Protein 4FZW (pdb70)

B-factor: mean 49.29, std 15.17, range [20.0, 161.73]

Foldseek 3Di:
DQWDWDDDFLEIEIEGDDVVQLSACEPVNLVVLLVVLVVSLPPPRHAEYEQAYAQAHRHAYHPPVVVVVADPVNVVPDPVQVSLVSNLVRQHQYEYLYHHEQEQVSLLVRLSGPAYAYEQAYKYAYQQVVVVGFRDRCLLPSLCVQQNDPVSCCRGNVTDIDGPVVCCVRRVHVHYHHSVCSVVVSVVVRVVSVLAQRLVRRLVVVLVVCPSVDDDVVSVVSNVVSVVVVVPDPVVVQVVVCVVVPHRGDYPND/DDPQWDWDDDFQEIEIEGRPVVQLSACEPVNLVVLLVVLVVNLPPPRHAEYEQAYAQAHRHAYHDPVVVPVQDPVNVVPDPNQVSLVSNLVRLHAYEYQYHHEQEQVSLLVRLSHPAYAYEQAHKHAYQQVVVVHFRDRQLQPSLCVQQNDPVSCCRGNVVDIDGPVVCCVSRVHVHYYHSVCRRVVSVVVVVVSVLAQSLVRSLVVVLVVCPSVDDDVVSVVSNVVSVVVVVPDPSVVQVVVCVVVPHRGDYPND/DWDWDDDLLEIEIELDPQVQLSADDPVSQVVVVVSVVCVQPPLLNAEYEQAYPHQFGYAYHDPPVPDVVVVQVPGQVVVLVSQLLRLHAYEYEGLAEQHQSSQLVQLSGPAYEYEQHYKYFYQQVVVPHFRGSCLLVLQCVQQNDVVSCVCGNVRGIGTPVRSVVSRSHDYYDHSVCRVVVRVVVSSVSSQAQSNLSSLVSNLVVVPVPDDVVVSVVSVVVSVVVVCPDPQNVQVVVCVVPPDGGHDND/DKDWDDDLLEIEIELDPQVQLSEDDPVSLVVLVVSLVCCQPPQLNQEYEQAYPHQFGYQYHDPPVPDVVVVLVPGLVVVLVVQLLRLHAYEYLTLAEQHQNRQQVQLSHPAYEYEQHYKYFYQQVVVVHFRGSCLLVQQCVQQNDVVSCVCGNVGGIAGPVNSVVRRSHDYYDHSVCSVVVSVVVRSVRSQAQSNLSSLVSVLVVVVVPDDPVVSVVSVVVSCVVVCVDPQVVQVVVCVVVVHDGGHPND

Secondary structure (DSSP, 8-state):
-EEEEEEETTEEEEEEE-GGGTT-B-HHHHHHHHHHHHHHHT-TT--EEEEE--SSEEEE-B-HHHHHT--HHHHHT-SHHHHHHHHHT--S-EEEEE-SEEETHHHHHHHHSSEEEEETT-EEE--GGGGT----SSHHHHHHHHH-HHHHHHHHHH---EEHHHHHHHTS-SEEE-TTTHHHHHHHHHHHHTTS-HHHHHHHHHHHHHHTTS-HHHHHHHHHHHHHHHHTSHHHHHHHHHHHTTS-------/-BTTEEEEEETTEEEEEE--GGGTT-B-HHHHHHHHHHHHHHHH-TT--EEEEE--SSEEEE-B-HHHHHS--HHHHHT-SHHHHHHHHHT--S-EEEEE-SEEETHHHHHHHHSSEEEEETT-EEE-THHHHT---SSSTTTHHHHHHHHHHHHHHHHH---EEHHHHHHTTS-S-EE-TTTHHHHHHHHHHHHTTS-HHHHHHHHHHHHHTTTS-HHHHHHHHHHHHHHHHT-SHHHHHHHHHHTTS-------/-EEEEEETTEEEEEE--TTTTS-B-HHHHHHHHHHHHHHHH-TT--EEEEEESSS-SB--B------HHHHIIIIIHHHHHHHHH-SS-EEEEE-S-EETHHHHHHHTSSEEEEETT-EEE--GGGTT---TTTHHHHHHHHT-HHHHHHHHHH---EEHHHHHHTTSSSEEE-GGGHHHHHHHHHHHHTTS-HHHHHHHHHHHHHHTSS-HHHHHHHHHHHHHHHTTSHHHHHHHHHHH---------/-EEEEEETTEEEEEE--TTTTS-B-HHHHHHHHHHHHHHHH-TT--EEEEEESTT-SB--B------HHHHIIIIIHHHHHHHHH-SS-EEEEE-S-EETHHHHHHHTSSEEEEETT-EEE--GGGGT---TTTHHHHHHHHS-HHHHHHHHHH---EEHHHHHHHTSSSEEE-HHHHHHHHHHHHHHHTTS-HHHHHHHHHHHHHHTTS-HHHHHHHHHHHHHHHTTSHHHHHHHHHHHTTS-------

Organism: Escherichia coli (strain K12) (NCBI:txid83333)

GO terms:
  GO:0004300 enoyl-CoA hydratase activity (F, IDA)
  GO:0005515 protein binding (F, IPI)
  GO:0042802 identical protein binding (F, IDA)
  GO:0010124 phenylacetate catabolic process (P, IMP)

Sequence (1009 aa):
SELIVSRQQRVLLLTLNRPAARNALNNALLMQLVNELEAAATDTSISVCVITGNARFFAAGADLNEMAEKDLAATLNDTRPQLWARLQAFNKPLIAAVNGYALGAGCELALLCDVVVAGENARFGLPEITLGIMPGAGGTQRLIRSVGKSLASKMVLSGESITAQQAQQAGLVSDVFPSDLTLEYALQLASKMARHSPLALQAAKQALRQSQEVALQAGLAQERQLFTLLAATEDRHEGISAFLQKRTPDFKGRSMSELIVSRQQRVLLLTLNRPAARNALNNALLMQLVNELEAAATDTSISVCVITGNARFFAAGADLNEMAEKDLAATLNDTRPQLWARLQAFNKPLIAAVNGYALGAGCELALLCDVVVAGENARFGLPEITLGIMPGAGGTQRLIRSVGKSLASKMVLSGESITAQQAQQAGLVSDVFPSDLTLEYALQLASKMARHSPLALQAAKQALRQSQEVALQAGLAQERQLFTLLAATEDRHEGISAFLQKRTPDFKGRFILSHVEKGVMTLTLNRPERLNSFNDEMHAQLAECLKQVERDDTIRCLLLTGAGRGFCAGQDLNAPDLGMSVERFYNPLVRRLAKLPKPVICAVNGVAAGAGATLALGGDIVIAARSAKFVMAFSKLGLIPDCGGTWLLPRVAGRARAMGLALLGNQLSAEQAHEWGMIWQVVDDETLADTAQQLARHLATQPTFGLGLIKQAINSAETNTLDTQLDLERDYQRLAGRSADYREGVSAFLARSPQFTGKFILSHVEKGVMTLTLNRPERLNSFNDEMHAQLAECLKQVERDDTIRCLLLTGAGRGFCAGQDLNAPDLGMSVERFYNPLVRRLAKLPKPVICAVNGVAAGAGATLALGGDIVIAARSAKFVMAFSKLGLIPDCGGTWLLPRVAGRARAMGLALLGNNQLSAEQAHEWGMIWQVVDDETLADTAQQLARHLATQPTFGLGLIKQAINSAETNTLDTQLDLERDYQRLAGRSADYREGVSAFLAKRSPQFTGK

Radius of gyration: 45.65 Å; Cα contacts (8 Å, |Δi|>4): 1951; chains: 4; bounding box: 57×72×151 Å

Structure (mmCIF, N/CA/C/O backbone):
data_4FZW
#
_entry.id   4FZW
#
_cell.length_a   131.976
_cell.length_b   131.976
_cell.length_c   153.865
_cell.angle_alpha   90.000
_cell.angle_beta   90.000
_cell.angle_gamma   120.000
#
_symmetry.space_group_name_H-M   'P 3 2 1'
#
loop_
_entity.id
_entity.type
_entity.pdbx_description
1 polymer '2,3-dehydroadipyl-CoA hydratase'
2 polymer '1,2-epoxyphenylacetyl-CoA isomerase'
3 non-polymer GLYCEROL
4 water water
#
loop_
_atom_site.group_PDB
_atom_site.id
_atom_site.type_symbol
_atom_site.label_atom_id
_atom_site.label_alt_id
_atom_site.label_comp_id
_atom_site.label_asym_id
_atom_site.label_entity_id
_atom_site.label_seq_id
_atom_site.pdbx_PDB_ins_code
_atom_site.Cartn_x
_atom_site.Cartn_y
_atom_site.Cartn_z
_atom_site.occupancy
_atom_site.B_iso_or_equiv
_atom_site.auth_seq_id
_atom_site.auth_comp_id
_atom_site.auth_asym_id
_atom_site.auth_atom_id
_atom_site.pdbx_PDB_model_num
ATOM 1 N N . SER A 1 5 ? -28.751 49.697 -18.257 1.00 65.02 2 SER A N 1
ATOM 2 C CA . SER A 1 5 ? -28.982 48.260 -18.431 1.00 71.17 2 SER A CA 1
ATOM 3 C C . SER A 1 5 ? -30.059 47.753 -17.481 1.00 61.97 2 SER A C 1
ATOM 4 O O . SER A 1 5 ? -30.112 48.184 -16.320 1.00 65.34 2 SER A O 1
ATOM 7 N N . GLU A 1 6 ? -30.859 46.801 -17.957 1.00 57.44 3 GLU A N 1
ATOM 8 C CA . GLU A 1 6 ? -31.779 46.019 -17.122 1.00 58.89 3 GLU A CA 1
ATOM 9 C C . GLU A 1 6 ? -33.161 46.635 -17.105 1.00 55.72 3 GLU A C 1
ATOM 10 O O . GLU A 1 6 ? -34.157 45.947 -17.326 1.00 51.43 3 GLU A O 1
ATOM 16 N N . LEU A 1 7 ? -33.218 47.932 -16.843 1.00 49.49 4 LEU A N 1
ATOM 17 C CA . LEU A 1 7 ? -34.474 48.631 -16.911 1.00 45.13 4 LEU A CA 1
ATOM 18 C C . LEU A 1 7 ? -34.191 50.037 -17.366 1.00 48.11 4 LEU A C 1
ATOM 19 O O . LEU A 1 7 ? -33.435 50.755 -16.725 1.00 47.26 4 LEU A O 1
ATOM 24 N N . ILE A 1 8 ? -34.788 50.436 -18.477 1.00 44.45 5 ILE A N 1
ATOM 25 C CA . ILE A 1 8 ? -34.582 51.784 -18.945 1.00 46.83 5 ILE A CA 1
ATOM 26 C C . ILE A 1 8 ? -35.737 52.626 -18.461 1.00 46.36 5 ILE A C 1
ATOM 27 O O . ILE A 1 8 ? -36.885 52.202 -18.494 1.00 45.99 5 ILE A O 1
ATOM 32 N N . VAL A 1 9 ? -35.422 53.831 -18.016 1.00 45.50 6 VAL A N 1
ATOM 33 C CA . VAL A 1 9 ? -36.438 54.729 -17.508 1.00 44.85 6 VAL A CA 1
ATOM 34 C C . VAL A 1 9 ? -36.490 55.958 -18.390 1.00 42.31 6 VAL A C 1
ATOM 35 O O . VAL A 1 9 ? -35.465 56.555 -18.698 1.00 44.33 6 VAL A O 1
ATOM 39 N N . SER A 1 10 ? -37.694 56.344 -18.773 1.00 42.27 7 SER A N 1
ATOM 40 C CA . SER A 1 10 ? -37.863 57.456 -19.680 1.00 47.82 7 SER A CA 1
ATOM 41 C C . SER A 1 10 ? -39.153 58.163 -19.332 1.00 50.19 7 SER A C 1
ATOM 42 O O . SER A 1 10 ? -39.976 57.653 -18.572 1.00 45.67 7 SER A O 1
ATOM 45 N N . ARG A 1 11 ? -39.320 59.351 -19.880 1.00 53.84 8 ARG A N 1
ATOM 46 C CA . ARG A 1 11 ? -40.358 60.238 -19.407 1.00 55.42 8 ARG A CA 1
ATOM 47 C C . ARG A 1 11 ? -41.015 60.975 -20.560 1.00 68.26 8 ARG A C 1
ATOM 48 O O . ARG A 1 11 ? -40.349 61.375 -21.526 1.00 73.69 8 ARG A O 1
ATOM 56 N N . GLN A 1 12 ? -42.328 61.136 -20.454 1.00 71.08 9 GLN A N 1
ATOM 57 C CA . GLN A 1 12 ? -43.095 61.946 -21.387 1.00 75.04 9 GLN A CA 1
ATOM 58 C C . GLN A 1 12 ? -44.164 62.673 -20.589 1.00 74.09 9 GLN A C 1
ATOM 59 O O . GLN A 1 12 ? -45.196 62.103 -20.276 1.00 73.63 9 GLN A O 1
ATOM 65 N N . GLN A 1 13 ? -43.910 63.934 -20.268 1.00 76.02 10 GLN A N 1
ATOM 66 C CA . GLN A 1 13 ? -44.756 64.702 -19.352 1.00 78.59 10 GLN A CA 1
ATOM 67 C C . GLN A 1 13 ? -45.013 63.965 -18.026 1.00 70.82 10 GLN A C 1
ATOM 68 O O . GLN A 1 13 ? -44.086 63.499 -17.377 1.00 68.97 10 GLN A O 1
ATOM 74 N N . ARG A 1 14 ? -46.259 63.871 -17.604 1.00 67.69 11 ARG A N 1
ATOM 75 C CA . ARG A 1 14 ? -46.559 63.202 -16.354 1.00 64.28 11 ARG A CA 1
ATOM 76 C C . ARG A 1 14 ? -46.718 61.700 -16.562 1.00 60.39 11 ARG A C 1
ATOM 77 O O . ARG A 1 14 ? -47.297 61.006 -15.730 1.00 58.92 11 ARG A O 1
ATOM 85 N N . VAL A 1 15 ? -46.180 61.215 -17.678 1.00 59.58 12 VAL A N 1
ATOM 86 C CA . VAL A 1 15 ? -46.156 59.796 -17.987 1.00 54.46 12 VAL A CA 1
ATOM 87 C C . VAL A 1 15 ? -44.752 59.229 -17.813 1.00 51.02 12 VAL A C 1
ATOM 88 O O . VAL A 1 15 ? -43.789 59.750 -18.347 1.00 54.36 12 VAL A O 1
ATOM 92 N N . LEU A 1 16 ? -44.645 58.151 -17.053 1.00 46.10 13 LEU A N 1
ATOM 93 C CA . LEU A 1 16 ? -43.359 57.529 -16.801 1.00 44.78 13 LEU A CA 1
ATOM 94 C C . LEU A 1 16 ? -43.257 56.187 -17.513 1.00 44.26 13 LEU A C 1
ATOM 95 O O . LEU A 1 16 ? -44.105 55.319 -17.356 1.00 42.67 13 LEU A O 1
ATOM 100 N N . LEU A 1 17 ? -42.192 56.015 -18.280 1.00 43.26 14 LEU A N 1
ATOM 101 C CA . LEU A 1 17 ? -42.031 54.809 -19.061 1.00 42.40 14 LEU A CA 1
ATOM 102 C C . LEU A 1 17 ? -40.961 53.891 -18.490 1.00 40.30 14 LEU A C 1
ATOM 103 O O . LEU A 1 17 ? -39.829 54.297 -18.235 1.00 39.87 14 LEU A O 1
ATOM 108 N N . LEU A 1 18 ? -41.347 52.638 -18.300 1.00 38.88 15 LEU A N 1
ATOM 109 C CA . LEU A 1 18 ? -40.467 51.644 -17.736 1.00 35.96 15 LEU A CA 1
ATOM 110 C C . LEU A 1 18 ? -40.263 50.498 -18.724 1.00 39.75 15 LEU A C 1
ATOM 111 O O . LEU A 1 18 ? -41.188 49.751 -19.012 1.00 37.35 15 LEU A O 1
ATOM 116 N N . THR A 1 19 ? -39.047 50.379 -19.248 1.00 38.76 16 THR A N 1
ATOM 117 C CA . THR A 1 19 ? -38.752 49.402 -20.274 1.00 37.90 16 THR A CA 1
ATOM 118 C C . THR A 1 19 ? -37.908 48.258 -19.746 1.00 39.07 16 THR A C 1
ATOM 119 O O . THR A 1 19 ? -36.728 48.423 -19.466 1.00 43.94 16 THR A O 1
ATOM 123 N N . LEU A 1 20 ? -38.507 47.084 -19.633 1.00 38.17 17 LEU A N 1
ATOM 124 C CA . LEU A 1 20 ? -37.731 45.904 -19.305 1.00 39.01 17 LEU A CA 1
ATOM 125 C C . LEU A 1 20 ? -36.685 45.711 -20.379 1.00 43.68 17 LEU A C 1
ATOM 126 O O . LEU A 1 20 ? -37.004 45.632 -21.565 1.00 43.77 17 LEU A O 1
ATOM 131 N N . ASN A 1 21 ? -35.432 45.631 -19.955 1.00 49.56 18 ASN A N 1
ATOM 132 C CA . ASN A 1 21 ? -34.319 45.581 -20.884 1.00 46.20 18 ASN A CA 1
ATOM 133 C C . ASN A 1 21 ? -33.290 44.493 -20.582 1.00 47.74 18 ASN A C 1
ATOM 134 O O . ASN A 1 21 ? -32.165 44.795 -20.194 1.00 48.78 18 ASN A O 1
ATOM 139 N N . ARG A 1 22 ? -33.677 43.235 -20.760 1.00 45.85 19 ARG A N 1
ATOM 140 C CA . ARG A 1 22 ? -32.730 42.127 -20.703 1.00 45.47 19 ARG A CA 1
ATOM 141 C C . ARG A 1 22 ? -32.865 41.238 -21.948 1.00 47.94 19 ARG A C 1
ATOM 142 O O . ARG A 1 22 ? -33.318 40.101 -21.855 1.00 46.67 19 ARG A O 1
ATOM 150 N N . PRO A 1 23 ? -32.466 41.752 -23.123 1.00 45.35 20 PRO A N 1
ATOM 151 C CA . PRO A 1 23 ? -32.725 41.047 -24.388 1.00 46.28 20 PRO A CA 1
ATOM 152 C C . PRO A 1 23 ? -32.256 39.596 -24.383 1.00 46.70 20 PRO A C 1
ATOM 153 O O . PRO A 1 23 ? -33.051 38.694 -24.648 1.00 50.63 20 PRO A O 1
ATOM 157 N N . ALA A 1 24 ? -30.984 39.373 -24.078 1.00 44.16 21 ALA A N 1
ATOM 158 C CA . ALA A 1 24 ? -30.424 38.029 -24.134 1.00 46.62 21 ALA A CA 1
ATOM 159 C C . ALA A 1 24 ? -31.162 37.030 -23.221 1.00 51.26 21 ALA A C 1
ATOM 160 O O . ALA A 1 24 ? -31.144 35.820 -23.468 1.00 54.24 21 ALA A O 1
ATOM 162 N N . ALA A 1 25 ? -31.826 37.537 -22.184 1.00 44.38 22 ALA A N 1
ATOM 163 C CA . ALA A 1 25 ? -32.603 36.675 -21.305 1.00 46.25 22 ALA A CA 1
ATOM 164 C C . ALA A 1 25 ? -34.112 36.734 -21.567 1.00 51.23 22 ALA A C 1
ATOM 165 O O . ALA A 1 25 ? -34.910 36.339 -20.712 1.00 52.17 22 ALA A O 1
ATOM 167 N N . ARG A 1 26 ? -34.506 37.223 -22.738 1.00 52.83 23 ARG A N 1
ATOM 168 C CA . ARG A 1 26 ? -35.924 37.354 -23.078 1.00 54.07 23 ARG A CA 1
ATOM 169 C C . ARG A 1 26 ? -36.680 38.205 -22.045 1.00 46.69 23 ARG A C 1
ATOM 170 O O . ARG A 1 26 ? -37.814 37.904 -21.671 1.00 42.83 23 ARG A O 1
ATOM 178 N N . ASN A 1 27 ? -36.042 39.284 -21.610 1.00 44.84 24 ASN A N 1
ATOM 179 C CA . ASN A 1 27 ? -36.571 40.131 -20.546 1.00 45.65 24 ASN A CA 1
ATOM 180 C C . ASN A 1 27 ? -37.011 39.409 -19.262 1.00 47.93 24 ASN A C 1
ATOM 181 O O . ASN A 1 27 ? -37.790 39.963 -18.481 1.00 48.50 24 ASN A O 1
ATOM 186 N N . ALA A 1 28 ? -36.508 38.197 -19.025 1.00 48.12 25 ALA A N 1
ATOM 187 C CA . ALA A 1 28 ? -36.906 37.439 -17.833 1.00 47.97 25 ALA A CA 1
ATOM 188 C C . ALA A 1 28 ? -36.828 38.306 -16.572 1.00 55.36 25 ALA A C 1
ATOM 189 O O . ALA A 1 28 ? -35.865 39.066 -16.388 1.00 54.62 25 ALA A O 1
ATOM 191 N N . LEU A 1 29 ? -37.839 38.194 -15.709 1.00 57.01 26 LEU A N 1
ATOM 192 C CA . LEU A 1 29 ? -37.898 39.012 -14.503 1.00 50.73 26 LEU A CA 1
ATOM 193 C C . LEU A 1 29 ? -36.863 38.589 -13.477 1.00 54.90 26 LEU A C 1
ATOM 194 O O . LEU A 1 29 ? -37.069 37.674 -12.688 1.00 62.10 26 LEU A O 1
ATOM 199 N N . ASN A 1 30 ? -35.738 39.284 -13.510 1.00 55.37 27 ASN A N 1
ATOM 200 C CA . ASN A 1 30 ? -34.671 39.116 -12.535 1.00 53.04 27 ASN A CA 1
ATOM 201 C C . ASN A 1 30 ? -35.141 39.538 -11.150 1.00 52.67 27 ASN A C 1
ATOM 202 O O . ASN A 1 30 ? -36.074 40.329 -11.025 1.00 50.17 27 ASN A O 1
ATOM 207 N N . ASN A 1 31 ? -34.492 39.014 -10.116 1.00 53.80 28 ASN A N 1
ATOM 208 C CA . ASN A 1 31 ? -34.679 39.538 -8.779 1.00 55.28 28 ASN A CA 1
ATOM 209 C C . ASN A 1 31 ? -34.261 41.002 -8.788 1.00 51.34 28 ASN A C 1
ATOM 210 O O . ASN A 1 31 ? -34.934 41.866 -8.225 1.00 49.62 28 ASN A O 1
ATOM 215 N N . ALA A 1 32 ? -33.138 41.268 -9.444 1.00 46.61 29 ALA A N 1
ATOM 216 C CA . ALA A 1 32 ? -32.635 42.622 -9.586 1.00 49.42 29 ALA A CA 1
ATOM 217 C C . ALA A 1 32 ? -33.611 43.496 -10.394 1.00 52.86 29 ALA A C 1
ATOM 218 O O . ALA A 1 32 ? -33.892 44.640 -10.030 1.00 48.89 29 ALA A O 1
ATOM 220 N N . LEU A 1 33 ? -34.126 42.943 -11.489 1.00 50.65 30 LEU A N 1
ATOM 221 C CA . LEU A 1 33 ? -35.119 43.631 -12.298 1.00 47.93 30 LEU A CA 1
ATOM 222 C C . LEU A 1 33 ? -36.377 43.968 -11.505 1.00 48.60 30 LEU A C 1
ATOM 223 O O . LEU A 1 33 ? -36.857 45.109 -11.525 1.00 44.18 30 LEU A O 1
ATOM 228 N N . LEU A 1 34 ? -36.925 42.960 -10.837 1.00 46.85 31 LEU A N 1
ATOM 229 C CA . LEU A 1 34 ? -38.112 43.143 -10.018 1.00 52.55 31 LEU A CA 1
ATOM 230 C C . LEU A 1 34 ? -37.912 44.275 -9.007 1.00 47.14 31 LEU A C 1
ATOM 231 O O . LEU A 1 34 ? -38.753 45.164 -8.881 1.00 46.12 31 LEU A O 1
ATOM 236 N N . MET A 1 35 ? -36.777 44.249 -8.316 1.00 47.51 32 MET A N 1
ATOM 237 C CA . MET A 1 35 ? -36.446 45.263 -7.316 1.00 47.33 32 MET A CA 1
ATOM 238 C C . MET A 1 35 ? -36.325 46.654 -7.936 1.00 43.01 32 MET A C 1
ATOM 239 O O . MET A 1 35 ? -36.765 47.634 -7.353 1.00 43.12 32 MET A O 1
ATOM 244 N N . GLN A 1 36 ? -35.759 46.736 -9.136 1.00 45.63 33 GLN A N 1
ATOM 245 C CA . GLN A 1 36 ? -35.651 48.018 -9.850 1.00 46.58 33 GLN A CA 1
ATOM 246 C C . GLN A 1 36 ? -37.018 48.562 -10.290 1.00 40.89 33 GLN A C 1
ATOM 247 O O . GLN A 1 36 ? -37.255 49.768 -10.306 1.00 37.67 33 GLN A O 1
ATOM 253 N N . LEU A 1 37 ? -37.918 47.643 -10.611 1.00 41.82 34 LEU A N 1
ATOM 254 C CA . LEU A 1 37 ? -39.283 47.976 -10.975 1.00 41.34 34 LEU A CA 1
ATOM 255 C C . LEU A 1 37 ? -39.992 48.530 -9.744 1.00 41.63 34 LEU A C 1
ATOM 256 O O . LEU A 1 37 ? -40.704 49.532 -9.817 1.00 40.14 34 LEU A O 1
ATOM 261 N N . VAL A 1 38 ? -39.767 47.871 -8.609 1.00 41.93 35 VAL A N 1
ATOM 262 C CA . VAL A 1 38 ? -40.303 48.302 -7.326 1.00 37.72 35 VAL A CA 1
ATOM 263 C C . VAL A 1 38 ? -39.760 49.670 -6.898 1.00 37.91 35 VAL A C 1
ATOM 264 O O . VAL A 1 38 ? -40.531 50.570 -6.539 1.00 41.62 35 VAL A O 1
ATOM 268 N N . ASN A 1 39 ? -38.444 49.843 -6.933 1.00 34.27 36 ASN A N 1
ATOM 269 C CA . ASN A 1 39 ? -37.883 51.158 -6.629 1.00 39.70 36 ASN A CA 1
ATOM 270 C C . ASN A 1 39 ? -38.428 52.316 -7.510 1.00 42.91 36 ASN A C 1
ATOM 271 O O . ASN A 1 39 ? -38.645 53.440 -7.040 1.00 42.73 36 ASN A O 1
ATOM 276 N N . GLU A 1 40 ? -38.664 52.037 -8.784 1.00 38.53 37 GLU A N 1
ATOM 277 C CA . GLU A 1 40 ? -39.071 53.081 -9.710 1.00 39.45 37 GLU A CA 1
ATOM 278 C C . GLU A 1 40 ? -40.519 53.486 -9.453 1.00 39.34 37 GLU A C 1
ATOM 279 O O . GLU A 1 40 ? -40.847 54.675 -9.372 1.00 40.52 37 GLU A O 1
ATOM 285 N N . LEU A 1 41 ? -41.378 52.492 -9.292 1.00 34.33 38 LEU A N 1
ATOM 286 C CA . LEU A 1 41 ? -42.780 52.744 -9.017 1.00 36.41 38 LEU A CA 1
ATOM 287 C C . LEU A 1 41 ? -42.997 53.431 -7.649 1.00 41.34 38 LEU A C 1
ATOM 288 O O . LEU A 1 41 ? -43.778 54.373 -7.526 1.00 40.77 38 LEU A O 1
ATOM 293 N N . GLU A 1 42 ? -42.283 52.975 -6.625 1.00 36.32 39 GLU A N 1
ATOM 294 C CA . GLU A 1 42 ? -42.399 53.596 -5.308 1.00 39.01 39 GLU A CA 1
ATOM 295 C C . GLU A 1 42 ? -41.920 55.054 -5.331 1.00 42.68 39 GLU A C 1
ATOM 296 O O . GLU A 1 42 ? -42.438 55.889 -4.586 1.00 42.28 39 GLU A O 1
ATOM 302 N N . ALA A 1 43 ? -40.959 55.359 -6.209 1.00 40.56 40 ALA A N 1
ATOM 303 C CA . ALA A 1 43 ? -40.484 56.734 -6.378 1.00 36.02 40 ALA A CA 1
ATOM 304 C C . ALA A 1 43 ? -41.509 57.589 -7.114 1.00 41.17 40 ALA A C 1
ATOM 305 O O . ALA A 1 43 ? -41.677 58.770 -6.812 1.00 42.24 40 ALA A O 1
ATOM 307 N N . ALA A 1 44 ? -42.180 56.990 -8.095 1.00 42.46 41 ALA A N 1
ATOM 308 C CA . ALA A 1 44 ? -43.186 57.692 -8.885 1.00 40.82 41 ALA A CA 1
ATOM 309 C C . ALA A 1 44 ? -44.473 57.921 -8.079 1.00 45.70 41 ALA A C 1
ATOM 310 O O . ALA A 1 44 ? -45.146 58.946 -8.242 1.00 43.36 41 ALA A O 1
ATOM 312 N N . ALA A 1 45 ? -44.808 56.967 -7.211 1.00 38.92 42 ALA A N 1
ATOM 313 C CA . ALA A 1 45 ? -45.968 57.118 -6.341 1.00 42.05 42 ALA A CA 1
ATOM 314 C C . ALA A 1 45 ? -46.018 58.501 -5.673 1.00 44.45 42 ALA A C 1
ATOM 315 O O . ALA A 1 45 ? -47.088 59.093 -5.543 1.00 43.70 42 ALA A O 1
ATOM 317 N N . THR A 1 46 ? -44.858 59.017 -5.269 1.00 43.26 43 THR A N 1
ATOM 318 C CA . THR A 1 46 ? -44.805 60.265 -4.500 1.00 46.88 43 THR A CA 1
ATOM 319 C C . THR A 1 46 ? -44.326 61.456 -5.308 1.00 49.94 43 THR A C 1
ATOM 320 O O . THR A 1 46 ? -44.241 62.569 -4.770 1.00 52.33 43 THR A O 1
ATOM 324 N N . ASP A 1 47 ? -43.998 61.222 -6.583 1.00 46.27 44 ASP A N 1
ATOM 325 C CA . ASP A 1 47 ? -43.595 62.304 -7.482 1.00 43.75 44 ASP A CA 1
ATOM 326 C C . ASP A 1 47 ? -44.869 62.897 -8.065 1.00 50.65 44 ASP A C 1
ATOM 327 O O . ASP A 1 47 ? -45.553 62.255 -8.870 1.00 49.75 44 ASP A O 1
ATOM 332 N N . THR A 1 48 ? -45.196 64.114 -7.628 1.00 50.96 45 THR A N 1
ATOM 333 C CA . THR A 1 48 ? -46.427 64.790 -8.031 1.00 48.90 45 THR A CA 1
ATOM 334 C C . THR A 1 48 ? -46.388 65.239 -9.482 1.00 50.13 45 THR A C 1
ATOM 335 O O . THR A 1 48 ? -47.375 65.747 -10.003 1.00 51.13 45 THR A O 1
ATOM 339 N N . SER A 1 49 ? -45.241 65.069 -10.130 1.00 48.44 46 SER A N 1
ATOM 340 C CA . SER A 1 49 ? -45.134 65.428 -11.541 1.00 54.71 46 SER A CA 1
ATOM 341 C C . SER A 1 49 ? -45.497 64.241 -12.446 1.00 53.39 46 SER A C 1
ATOM 342 O O . SER A 1 49 ? -45.533 64.375 -13.660 1.00 54.03 46 SER A O 1
ATOM 345 N N . ILE A 1 50 ? -45.781 63.095 -11.827 1.00 51.14 47 ILE A N 1
ATOM 346 C CA . ILE A 1 50 ? -46.188 61.885 -12.537 1.00 52.56 47 ILE A CA 1
ATOM 347 C C . ILE A 1 50 ? -47.659 61.526 -12.290 1.00 50.96 47 ILE A C 1
ATOM 348 O O . ILE A 1 50 ? -48.145 61.617 -11.163 1.00 52.20 47 ILE A O 1
ATOM 353 N N . SER A 1 51 ? -48.367 61.133 -13.348 1.00 50.04 48 SER A N 1
ATOM 354 C CA . SER A 1 51 ? -49.776 60.750 -13.228 1.00 49.83 48 SER A CA 1
ATOM 355 C C . SER A 1 51 ? -50.030 59.303 -13.644 1.00 46.19 48 SER A C 1
ATOM 356 O O . SER A 1 51 ? -50.940 58.648 -13.137 1.00 49.24 48 SER A O 1
ATOM 359 N N . VAL A 1 52 ? -49.208 58.800 -14.549 1.00 41.00 49 VAL A N 1
ATOM 360 C CA . VAL A 1 52 ? -49.430 57.486 -15.127 1.00 39.81 49 VAL A CA 1
ATOM 361 C C . VAL A 1 52 ? -48.085 56.807 -15.408 1.00 37.68 49 VAL A C 1
ATOM 362 O O . VAL A 1 52 ? -47.099 57.474 -15.711 1.00 38.13 49 VAL A O 1
ATOM 366 N N . CYS A 1 53 ? -48.042 55.485 -15.306 1.00 33.69 50 CYS A N 1
ATOM 367 C CA . CYS A 1 53 ? -46.868 54.728 -15.729 1.00 34.99 50 CYS A CA 1
ATOM 368 C C . CYS A 1 53 ? -47.254 53.739 -16.833 1.00 39.48 50 CYS A C 1
ATOM 369 O O . CYS A 1 53 ? -48.379 53.240 -16.889 1.00 34.96 50 CYS A O 1
ATOM 372 N N . VAL A 1 54 ? -46.317 53.503 -17.744 1.00 38.06 51 VAL A N 1
ATOM 373 C CA . VAL A 1 54 ? -46.462 52.477 -18.766 1.00 37.58 51 VAL A CA 1
ATOM 374 C C . VAL A 1 54 ? -45.303 51.505 -18.612 1.00 35.99 51 VAL A C 1
ATOM 375 O O . VAL A 1 54 ? -44.161 51.916 -18.446 1.00 33.94 51 VAL A O 1
ATOM 379 N N . ILE A 1 55 ? -45.606 50.216 -18.626 1.00 37.65 52 ILE A N 1
ATOM 380 C CA . ILE A 1 55 ? -44.568 49.205 -18.657 1.00 38.62 52 ILE A CA 1
ATOM 381 C C . ILE A 1 55 ? -44.561 48.438 -19.995 1.00 36.02 52 ILE A C 1
ATOM 382 O O . ILE A 1 55 ? -45.606 48.032 -20.505 1.00 38.39 52 ILE A O 1
ATOM 387 N N . THR A 1 56 ? -43.376 48.250 -20.561 1.00 36.92 53 THR A N 1
ATOM 388 C CA . THR A 1 56 ? -43.261 47.526 -21.802 1.00 40.58 53 THR A CA 1
ATOM 389 C C . THR A 1 56 ? -41.966 46.733 -21.818 1.00 39.57 53 THR A C 1
ATOM 390 O O . THR A 1 56 ? -41.140 46.864 -20.919 1.00 39.72 53 THR A O 1
ATOM 394 N N . GLY A 1 57 ? -41.830 45.878 -22.829 1.00 42.55 54 GLY A N 1
ATOM 395 C CA . GLY A 1 57 ? -40.612 45.132 -23.083 1.00 40.25 54 GLY A CA 1
ATOM 396 C C . GLY A 1 57 ? -40.082 45.552 -24.432 1.00 40.77 54 GLY A C 1
ATOM 397 O O . GLY A 1 57 ? -39.948 46.743 -24.706 1.00 38.49 54 GLY A O 1
ATOM 398 N N . ASN A 1 58 ? -39.791 44.576 -25.280 1.00 42.25 55 ASN A N 1
ATOM 399 C CA . ASN A 1 58 ? -39.432 44.855 -26.670 1.00 41.93 55 ASN A CA 1
ATOM 400 C C . ASN A 1 58 ? -40.448 44.222 -27.616 1.00 43.70 55 ASN A C 1
ATOM 401 O O . ASN A 1 58 ? -41.494 43.745 -27.180 1.00 43.53 55 ASN A O 1
ATOM 406 N N . ALA A 1 59 ? -40.151 44.222 -28.914 1.00 50.24 56 ALA A N 1
ATOM 407 C CA . ALA A 1 59 ? -41.068 43.649 -29.909 1.00 48.25 56 ALA A CA 1
ATOM 408 C C . ALA A 1 59 ? -41.205 42.133 -29.761 1.00 48.35 56 ALA A C 1
ATOM 409 O O . ALA A 1 59 ? -42.293 41.590 -29.900 1.00 43.97 56 ALA A O 1
ATOM 411 N N . ARG A 1 60 ? -40.101 41.455 -29.476 1.00 46.98 57 ARG A N 1
ATOM 412 C CA . ARG A 1 60 ? -40.117 40.003 -29.366 1.00 52.29 57 ARG A CA 1
ATOM 413 C C . ARG A 1 60 ? -40.561 39.485 -27.986 1.00 55.83 57 ARG A C 1
ATOM 414 O O . ARG A 1 60 ? -41.207 38.433 -27.889 1.00 54.37 57 ARG A O 1
ATOM 422 N N . PHE A 1 61 ? -40.202 40.212 -26.928 1.00 50.37 58 PHE A N 1
ATOM 423 C CA . PHE A 1 61 ? -40.586 39.831 -25.563 1.00 49.66 58 PHE A CA 1
ATOM 424 C C . PHE A 1 61 ? -41.016 41.007 -24.698 1.00 42.25 58 PHE A C 1
ATOM 425 O O . PHE A 1 61 ? -40.401 42.075 -24.692 1.00 40.36 58 PHE A O 1
ATOM 433 N N . PHE A 1 62 ? -42.097 40.783 -23.973 1.00 39.94 59 PHE A N 1
ATOM 434 C CA . PHE A 1 62 ? -42.487 41.646 -22.874 1.00 43.93 59 PHE A CA 1
ATOM 435 C C . PHE A 1 62 ? -41.647 41.195 -21.687 1.00 36.61 59 PHE A C 1
ATOM 436 O O . PHE A 1 62 ? -40.807 41.927 -21.184 1.00 38.13 59 PHE A O 1
ATOM 444 N N . ALA A 1 63 ? -41.883 39.960 -21.270 1.00 39.21 60 ALA A N 1
ATOM 445 C CA . ALA A 1 63 ? -41.067 39.271 -20.281 1.00 42.88 60 ALA A CA 1
ATOM 446 C C . ALA A 1 63 ? -41.395 37.797 -20.411 1.00 43.21 60 ALA A C 1
ATOM 447 O O . ALA A 1 63 ? -42.564 37.405 -20.354 1.00 36.52 60 ALA A O 1
ATOM 449 N N . ALA A 1 64 ? -40.364 36.987 -20.621 1.00 48.01 61 ALA A N 1
ATOM 450 C CA . ALA A 1 64 ? -40.551 35.562 -20.837 1.00 48.25 61 ALA A CA 1
ATOM 451 C C . ALA A 1 64 ? -40.279 34.799 -19.562 1.00 51.13 61 ALA A C 1
ATOM 452 O O . ALA A 1 64 ? -39.393 33.948 -19.512 1.00 55.49 61 ALA A O 1
ATOM 454 N N . GLY A 1 65 ? -41.053 35.119 -18.529 1.00 53.39 62 GLY A N 1
ATOM 455 C CA . GLY A 1 65 ? -40.967 34.431 -17.263 1.00 44.54 62 GLY A CA 1
ATOM 456 C C . GLY A 1 65 ? -39.985 35.102 -16.328 1.00 54.57 62 GLY A C 1
ATOM 457 O O . GLY A 1 65 ? -39.786 36.321 -16.369 1.00 52.13 62 GLY A O 1
ATOM 458 N N . ALA A 1 66 ? -39.379 34.289 -15.470 1.00 59.01 63 ALA A N 1
ATOM 459 C CA . ALA A 1 66 ? -38.439 34.770 -14.476 1.00 61.34 63 ALA A CA 1
ATOM 460 C C . ALA A 1 66 ? -37.204 33.876 -14.505 1.00 67.28 63 ALA A C 1
ATOM 461 O O . ALA A 1 66 ? -37.255 32.775 -15.063 1.00 64.88 63 ALA A O 1
ATOM 463 N N . ASP A 1 67 ? -36.102 34.343 -13.920 1.00 63.65 64 ASP A N 1
ATOM 464 C CA . ASP A 1 67 ? -34.878 33.550 -13.912 1.00 67.79 64 ASP A CA 1
ATOM 465 C C . ASP A 1 67 ? -35.143 32.191 -13.277 1.00 71.64 64 ASP A C 1
ATOM 466 O O . ASP A 1 67 ? -35.582 32.099 -12.138 1.00 78.25 64 ASP A O 1
ATOM 471 N N . LEU A 1 68 ? -34.876 31.136 -14.032 1.00 75.54 65 LEU A N 1
ATOM 472 C CA . LEU A 1 68 ? -35.198 29.780 -13.612 1.00 82.02 65 LEU A CA 1
ATOM 473 C C . LEU A 1 68 ? -34.225 29.233 -12.565 1.00 85.53 65 LEU A C 1
ATOM 474 O O . LEU A 1 68 ? -34.555 28.310 -11.815 1.00 84.16 65 LEU A O 1
ATOM 479 N N . ASN A 1 69 ? -33.024 29.803 -12.533 1.00 83.26 66 ASN A N 1
ATOM 480 C CA . ASN A 1 69 ? -3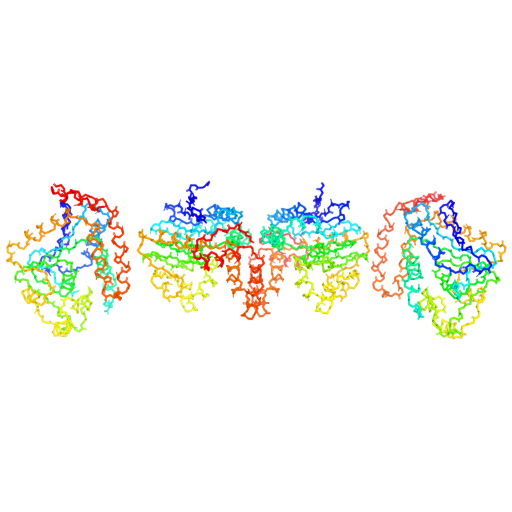1.998 29.406 -11.576 1.00 82.53 66 ASN A CA 1
ATOM 481 C C . ASN A 1 69 ? -32.300 29.971 -10.200 1.00 85.49 66 ASN A C 1
ATOM 482 O O . ASN A 1 69 ? -32.165 29.284 -9.187 1.00 88.91 66 ASN A O 1
ATOM 487 N N . GLU A 1 70 ? -32.687 31.241 -10.174 1.00 82.36 67 GLU A N 1
ATOM 488 C CA . GLU A 1 70 ? -32.973 31.928 -8.935 1.00 81.52 67 GLU A CA 1
ATOM 489 C C . GLU A 1 70 ? -34.104 31.231 -8.218 1.00 86.09 67 GLU A C 1
ATOM 490 O O . GLU A 1 70 ? -34.254 31.363 -6.997 1.00 86.19 67 GLU A O 1
ATOM 496 N N . MET A 1 71 ? -34.906 30.493 -8.979 1.00 84.72 68 MET A N 1
ATOM 497 C CA . MET A 1 71 ? -36.052 29.816 -8.386 1.00 92.39 68 MET A CA 1
ATOM 498 C C . MET A 1 71 ? -35.728 28.389 -7.969 1.00 89.28 68 MET A C 1
ATOM 499 O O . MET A 1 71 ? -36.364 27.854 -7.062 1.00 90.19 68 MET A O 1
ATOM 504 N N . ALA A 1 72 ? -34.713 27.796 -8.592 1.00 85.60 69 ALA A N 1
ATOM 505 C CA . ALA A 1 72 ? -34.302 26.440 -8.254 1.00 86.52 69 ALA A CA 1
ATOM 506 C C . ALA A 1 72 ? -33.551 26.377 -6.923 1.00 91.57 69 ALA A C 1
ATOM 507 O O . ALA A 1 72 ? -33.873 25.554 -6.064 1.00 93.72 69 ALA A O 1
ATOM 509 N N . GLU A 1 73 ? -32.559 27.251 -6.752 1.00 91.72 70 GLU A N 1
ATOM 510 C CA . GLU A 1 73 ? -31.727 27.245 -5.543 1.00 94.21 70 GLU A CA 1
ATOM 511 C C . GLU A 1 73 ? -32.512 27.653 -4.298 1.00 93.05 70 GLU A C 1
ATOM 512 O O . GLU A 1 73 ? -31.940 27.977 -3.256 1.00 91.71 70 GLU A O 1
ATOM 518 N N . LYS A 1 74 ? -33.831 27.635 -4.428 1.00 89.64 71 LYS A N 1
ATOM 519 C CA . LYS A 1 74 ? -34.713 27.840 -3.302 1.00 87.53 71 LYS A CA 1
ATOM 520 C C . LYS A 1 74 ? -35.381 26.515 -2.959 1.00 88.83 71 LYS A C 1
ATOM 521 O O . LYS A 1 74 ? -36.073 25.929 -3.793 1.00 86.84 71 LYS A O 1
ATOM 527 N N . ASP A 1 75 ? -35.148 26.041 -1.736 1.00 89.60 72 ASP A N 1
ATOM 528 C CA . ASP A 1 75 ? -35.754 24.807 -1.249 1.00 85.67 72 ASP A CA 1
ATOM 529 C C . ASP A 1 75 ? -36.946 25.141 -0.374 1.00 84.06 72 ASP A C 1
ATOM 530 O O . ASP A 1 75 ? -37.234 26.316 -0.146 1.00 85.45 72 ASP A O 1
ATOM 535 N N . LEU A 1 76 ? -37.625 24.114 0.133 1.00 80.14 73 LEU A N 1
ATOM 536 C CA . LEU A 1 76 ? -38.779 24.333 1.000 1.00 79.44 73 LEU A CA 1
ATOM 537 C C . LEU A 1 76 ? -38.534 25.470 1.984 1.00 82.55 73 LEU A C 1
ATOM 538 O O . LEU A 1 76 ? -39.373 26.362 2.134 1.00 81.23 73 LEU A O 1
ATOM 543 N N . ALA A 1 77 ? -37.383 25.428 2.654 1.00 85.99 74 ALA A N 1
ATOM 544 C CA . ALA A 1 77 ? -37.040 26.418 3.677 1.00 87.77 74 ALA A CA 1
ATOM 545 C C . ALA A 1 77 ? -36.738 27.783 3.065 1.00 88.16 74 ALA A C 1
ATOM 546 O O . ALA A 1 77 ? -37.146 28.813 3.605 1.00 88.30 74 ALA A O 1
ATOM 548 N N . ALA A 1 78 ? -36.015 27.781 1.946 1.00 85.62 75 ALA A N 1
ATOM 549 C CA . ALA A 1 78 ? -35.662 29.015 1.248 1.00 86.18 75 ALA A CA 1
ATOM 550 C C . ALA A 1 78 ? -36.859 29.637 0.515 1.00 87.36 75 ALA A C 1
ATOM 551 O O . ALA A 1 78 ? -36.873 30.834 0.234 1.00 86.30 75 ALA A O 1
ATOM 553 N N . THR A 1 79 ? -37.858 28.823 0.197 1.00 84.00 76 THR A N 1
ATOM 554 C CA . THR A 1 79 ? -39.035 29.323 -0.496 1.00 81.82 76 THR A CA 1
ATOM 555 C C . THR A 1 79 ? -39.971 30.032 0.482 1.00 80.77 76 THR A C 1
ATOM 556 O O . THR A 1 79 ? -40.579 31.049 0.150 1.00 83.27 76 THR A O 1
ATOM 560 N N . LEU A 1 80 ? -40.076 29.496 1.691 1.00 80.49 77 LEU A N 1
ATOM 561 C CA . LEU A 1 80 ? -40.884 30.111 2.738 1.00 84.80 77 LEU A CA 1
ATOM 562 C C . LEU A 1 80 ? -40.448 31.544 3.055 1.00 88.66 77 LEU A C 1
ATOM 563 O O . LEU A 1 80 ? -41.284 32.421 3.275 1.00 87.75 77 LEU A O 1
ATOM 568 N N . ASN A 1 81 ? -39.138 31.775 3.071 1.00 89.36 78 ASN A N 1
ATOM 569 C CA . ASN A 1 81 ? -38.581 33.066 3.474 1.00 89.32 78 ASN A CA 1
ATOM 570 C C . ASN A 1 81 ? -38.155 33.972 2.313 1.00 88.77 78 ASN A C 1
ATOM 571 O O . ASN A 1 81 ? -37.427 34.947 2.513 1.00 88.78 78 ASN A O 1
ATOM 573 N N . ASP A 1 82 ? -38.623 33.655 1.109 1.00 83.37 79 ASP A N 1
ATOM 574 C CA . ASP A 1 82 ? -38.288 34.428 -0.084 1.00 77.66 79 ASP A CA 1
ATOM 575 C C . ASP A 1 82 ? -38.745 35.892 -0.012 1.00 71.83 79 ASP A C 1
ATOM 576 O O . ASP A 1 82 ? -39.819 36.205 0.516 1.00 62.03 79 ASP A O 1
ATOM 581 N N . THR A 1 83 ? -37.916 36.772 -0.575 1.00 70.35 80 THR A N 1
ATOM 582 C CA . THR A 1 83 ? -38.147 38.216 -0.602 1.00 66.58 80 THR A CA 1
ATOM 583 C C . THR A 1 83 ? -39.162 38.639 -1.664 1.00 64.14 80 THR A C 1
ATOM 584 O O . THR A 1 83 ? -39.958 39.548 -1.436 1.00 62.48 80 THR A O 1
ATOM 588 N N . ARG A 1 84 ? -39.112 37.975 -2.818 1.00 59.54 81 ARG A N 1
ATOM 589 C CA . ARG A 1 84 ? -39.943 38.285 -3.987 1.00 56.34 81 ARG A CA 1
ATOM 590 C C . ARG A 1 84 ? -41.445 38.548 -3.744 1.00 53.03 81 ARG A C 1
ATOM 591 O O . ARG A 1 84 ? -41.996 39.506 -4.310 1.00 45.95 81 ARG A O 1
ATOM 599 N N . PRO A 1 85 ? -42.111 37.714 -2.908 1.00 46.77 82 PRO A N 1
ATOM 600 C CA . PRO A 1 85 ? -43.551 37.936 -2.756 1.00 44.51 82 PRO A CA 1
ATOM 601 C C . PRO A 1 85 ? -43.916 39.332 -2.274 1.00 46.23 82 PRO A C 1
ATOM 602 O O . PRO A 1 85 ? -44.952 39.858 -2.722 1.00 43.51 82 PRO A O 1
ATOM 606 N N . GLN A 1 86 ? -43.089 39.936 -1.421 1.00 44.49 83 GLN A N 1
ATOM 607 C CA . GLN A 1 86 ? -43.361 41.282 -0.941 1.00 47.07 83 GLN A CA 1
ATOM 608 C C . GLN A 1 86 ? -43.094 42.313 -2.030 1.00 42.77 83 GLN A C 1
ATOM 609 O O . GLN A 1 86 ? -43.731 43.377 -2.055 1.00 40.36 83 GLN A O 1
ATOM 615 N N . LEU A 1 87 ? -42.135 42.010 -2.910 1.00 44.88 84 LEU A N 1
ATOM 616 C CA . LEU A 1 87 ? -41.848 42.862 -4.066 1.00 44.18 84 LEU A CA 1
ATOM 617 C C . LEU A 1 87 ? -43.111 42.971 -4.899 1.00 38.76 84 LEU A C 1
ATOM 618 O O . LEU A 1 87 ? -43.555 44.075 -5.233 1.00 35.28 84 LEU A O 1
ATOM 623 N N . TRP A 1 88 ? -43.709 41.821 -5.198 1.00 38.75 85 TRP A N 1
ATOM 624 C CA . TRP A 1 88 ? -44.958 41.825 -5.949 1.00 42.00 85 TRP A CA 1
ATOM 625 C C . TRP A 1 88 ? -46.034 42.614 -5.222 1.00 41.08 85 TRP A C 1
ATOM 626 O O . TRP A 1 88 ? -46.856 43.268 -5.880 1.00 36.21 85 TRP A O 1
ATOM 637 N N . ALA A 1 89 ? -46.049 42.543 -3.883 1.00 40.41 86 ALA A N 1
ATOM 638 C CA . ALA A 1 89 ? -47.085 43.235 -3.116 1.00 35.78 86 ALA A CA 1
ATOM 639 C C . ALA A 1 89 ? -46.844 44.736 -3.176 1.00 38.21 86 ALA A C 1
ATOM 640 O O . ALA A 1 89 ? -47.779 45.536 -3.203 1.00 38.88 86 ALA A O 1
ATOM 642 N N . ARG A 1 90 ? -45.581 45.127 -3.201 1.00 36.68 87 ARG A N 1
ATOM 643 C CA . ARG A 1 90 ? -45.254 46.544 -3.374 1.00 43.08 87 ARG A CA 1
ATOM 644 C C . ARG A 1 90 ? -45.566 47.079 -4.789 1.00 43.40 87 ARG A C 1
ATOM 645 O O . ARG A 1 90 ? -45.920 48.254 -4.942 1.00 43.02 87 ARG A O 1
ATOM 653 N N . LEU A 1 91 ? -45.418 46.229 -5.809 1.00 41.10 88 LEU A N 1
ATOM 654 C CA . LEU A 1 91 ? -45.764 46.612 -7.178 1.00 38.23 88 LEU A CA 1
ATOM 655 C C . LEU A 1 91 ? -47.259 46.853 -7.240 1.00 36.52 88 LEU A C 1
ATOM 656 O O . LEU A 1 91 ? -47.719 47.844 -7.814 1.00 34.92 88 LEU A O 1
ATOM 661 N N . GLN A 1 92 ? -48.022 45.946 -6.633 1.00 37.00 89 GLN A N 1
ATOM 662 C CA . GLN A 1 92 ? -49.470 46.076 -6.642 1.00 36.51 89 GLN A CA 1
ATOM 663 C C . GLN A 1 92 ? -49.922 47.333 -5.905 1.00 38.87 89 GLN A C 1
ATOM 664 O O . GLN A 1 92 ? -50.989 47.876 -6.186 1.00 38.01 89 GLN A O 1
ATOM 670 N N . ALA A 1 93 ? -49.104 47.793 -4.959 1.00 39.93 90 ALA A N 1
ATOM 671 C CA . ALA A 1 93 ? -49.492 48.892 -4.094 1.00 37.68 90 ALA A CA 1
ATOM 672 C C . ALA A 1 93 ? -49.325 50.240 -4.772 1.00 38.54 90 ALA A C 1
ATOM 673 O O . ALA A 1 93 ? -49.796 51.253 -4.271 1.00 40.19 90 ALA A O 1
ATOM 675 N N . PHE A 1 94 ? -48.655 50.246 -5.917 1.00 42.52 91 PHE A N 1
ATOM 676 C CA . PHE A 1 94 ? -48.533 51.458 -6.717 1.00 41.62 91 PHE A CA 1
ATOM 677 C C . PHE A 1 94 ? -49.915 52.078 -6.917 1.00 45.12 91 PHE A C 1
ATOM 678 O O . PHE A 1 94 ? -50.860 51.390 -7.249 1.00 44.92 91 PHE A O 1
ATOM 686 N N . ASN A 1 95 ? -50.026 53.380 -6.700 1.00 46.92 92 ASN A N 1
ATOM 687 C CA . ASN A 1 95 ? -51.323 54.013 -6.519 1.00 41.61 92 ASN A CA 1
ATOM 688 C C . ASN A 1 95 ? -51.771 54.819 -7.728 1.00 40.98 92 ASN A C 1
ATOM 689 O O . ASN A 1 95 ? -52.793 55.497 -7.689 1.00 43.73 92 ASN A O 1
ATOM 694 N N . LYS A 1 96 ? -51.003 54.741 -8.804 1.00 38.36 93 LYS A N 1
ATOM 695 C CA . LYS A 1 96 ? -51.333 55.481 -10.019 1.00 42.39 93 LYS A CA 1
ATOM 696 C C . LYS A 1 96 ? -51.605 54.538 -11.187 1.00 35.63 93 LYS A C 1
ATOM 697 O O . LYS A 1 96 ? -51.116 53.427 -11.199 1.00 31.49 93 LYS A O 1
ATOM 703 N N . PRO A 1 97 ? -52.421 54.978 -12.153 1.00 37.55 94 PRO A N 1
ATOM 704 C CA . PRO A 1 97 ? -52.733 54.224 -13.381 1.00 35.08 94 PRO A CA 1
ATOM 705 C C . PRO A 1 97 ? -51.503 53.540 -13.969 1.00 36.53 94 PRO A C 1
ATOM 706 O O . PRO A 1 97 ? -50.517 54.207 -14.295 1.00 34.56 94 PRO A O 1
ATOM 710 N N . LEU A 1 98 ? -51.564 52.215 -14.072 1.00 34.57 95 LEU A N 1
ATOM 711 C CA . LEU A 1 98 ? -50.451 51.401 -14.542 1.00 36.18 95 LEU A CA 1
ATOM 712 C C . LEU A 1 98 ? -50.869 50.614 -15.810 1.00 37.67 95 LEU A C 1
ATOM 713 O O . LEU A 1 98 ? -51.708 49.705 -15.766 1.00 35.12 95 LEU A O 1
ATOM 718 N N . ILE A 1 99 ? -50.289 50.994 -16.944 1.00 37.48 96 ILE A N 1
ATOM 719 C CA . ILE A 1 99 ? -50.615 50.365 -18.228 1.00 34.72 96 ILE A CA 1
ATOM 720 C C . ILE A 1 99 ? -49.484 49.461 -18.706 1.00 33.08 96 ILE A C 1
ATOM 721 O O . ILE A 1 99 ? -48.325 49.884 -18.796 1.00 35.26 96 ILE A O 1
ATOM 726 N N . ALA A 1 100 ? -49.822 48.211 -18.994 1.00 30.56 97 ALA A N 1
ATOM 727 C CA . ALA A 1 100 ? -48.865 47.312 -19.592 1.00 33.79 97 ALA A CA 1
ATOM 728 C C . ALA A 1 100 ? -48.988 47.372 -21.126 1.00 35.65 97 ALA A C 1
ATOM 729 O O . ALA A 1 100 ? -50.074 47.110 -21.671 1.00 36.55 97 ALA A O 1
ATOM 731 N N . ALA A 1 101 ? -47.897 47.737 -21.813 1.00 37.17 98 ALA A N 1
ATOM 732 C CA . ALA A 1 101 ? -47.856 47.755 -23.299 1.00 38.76 98 ALA A CA 1
ATOM 733 C C . ALA A 1 101 ? -47.104 46.534 -23.794 1.00 39.62 98 ALA A C 1
ATOM 734 O O . ALA A 1 101 ? -45.869 46.577 -23.894 1.00 38.16 98 ALA A O 1
ATOM 736 N N . VAL A 1 102 ? -47.844 45.460 -24.099 1.00 35.59 99 VAL A N 1
ATOM 737 C CA . VAL A 1 102 ? -47.246 44.140 -24.346 1.00 35.19 99 VAL A CA 1
ATOM 738 C C . VAL A 1 102 ? -47.005 43.824 -25.820 1.00 39.47 99 VAL A C 1
ATOM 739 O O . VAL A 1 102 ? -47.930 43.769 -26.617 1.00 40.17 99 VAL A O 1
ATOM 743 N N . ASN A 1 103 ? -45.750 43.614 -26.180 1.00 40.64 100 ASN A N 1
ATOM 744 C CA . ASN A 1 103 ? -45.427 43.049 -27.485 1.00 42.21 100 ASN A CA 1
ATOM 745 C C . ASN A 1 103 ? -44.824 41.665 -27.284 1.00 41.22 100 ASN A C 1
ATOM 746 O O . ASN A 1 103 ? -44.326 41.353 -26.209 1.00 47.89 100 ASN A O 1
ATOM 751 N N . GLY A 1 104 ? -44.893 40.820 -28.296 1.00 38.61 101 GLY A N 1
ATOM 752 C CA . GLY A 1 104 ? -44.346 39.483 -28.178 1.00 44.45 101 GLY A CA 1
ATOM 753 C C . GLY A 1 104 ? -44.836 38.714 -26.966 1.00 42.76 101 GLY A C 1
ATOM 754 O O . GLY A 1 104 ? -45.938 38.930 -26.482 1.00 42.38 101 GLY A O 1
ATOM 755 N N . TYR A 1 105 ? -43.997 37.816 -26.472 1.00 44.48 102 TYR A N 1
ATOM 756 C CA . TYR A 1 105 ? -44.329 36.963 -25.321 1.00 47.22 102 TYR A CA 1
ATOM 757 C C . TYR A 1 105 ? -44.489 37.610 -23.936 1.00 40.18 102 TYR A C 1
ATOM 758 O O . TYR A 1 105 ? -43.588 38.281 -23.447 1.00 41.55 102 TYR A O 1
ATOM 767 N N . ALA A 1 106 ? -45.644 37.387 -23.316 1.00 39.80 103 ALA A N 1
ATOM 768 C CA . ALA A 1 106 ? -45.829 37.607 -21.873 1.00 36.79 103 ALA A CA 1
ATOM 769 C C . ALA A 1 106 ? -46.175 36.281 -21.216 1.00 36.73 103 ALA A C 1
ATOM 770 O O . ALA A 1 106 ? -47.351 35.884 -21.177 1.00 37.30 103 ALA A O 1
ATOM 772 N N . LEU A 1 107 ? -45.148 35.584 -20.735 1.00 35.88 104 LEU A N 1
ATOM 773 C CA . LEU A 1 107 ? -45.323 34.254 -20.153 1.00 36.43 104 LEU A CA 1
ATOM 774 C C . LEU A 1 107 ? -44.958 34.187 -18.658 1.00 40.75 104 LEU A C 1
ATOM 775 O O . LEU A 1 107 ? -44.129 34.971 -18.180 1.00 39.39 104 LEU A O 1
ATOM 780 N N . GLY A 1 108 ? -45.563 33.240 -17.936 1.00 34.02 105 GLY A N 1
ATOM 781 C CA . GLY A 1 108 ? -45.294 33.066 -16.517 1.00 41.11 105 GLY A CA 1
ATOM 782 C C . GLY A 1 108 ? -45.323 34.341 -15.693 1.00 37.99 105 GLY A C 1
ATOM 783 O O . GLY A 1 108 ? -46.371 34.906 -15.450 1.00 40.10 105 GLY A O 1
ATOM 784 N N . ALA A 1 109 ? -44.155 34.798 -15.275 1.00 40.12 106 ALA A N 1
ATOM 785 C CA . ALA A 1 109 ? -44.023 36.021 -14.500 1.00 35.69 106 ALA A CA 1
ATOM 786 C C . ALA A 1 109 ? -44.343 37.244 -15.342 1.00 37.67 106 ALA A C 1
ATOM 787 O O . ALA A 1 109 ? -44.912 38.220 -14.857 1.00 33.16 106 ALA A O 1
ATOM 789 N N . GLY A 1 110 ? -43.966 37.177 -16.619 1.00 37.78 107 GLY A N 1
ATOM 790 C CA . GLY A 1 110 ? -44.243 38.246 -17.556 1.00 33.79 107 GLY A CA 1
ATOM 791 C C . GLY A 1 110 ? -45.732 38.491 -17.680 1.00 33.89 107 GLY A C 1
ATOM 792 O O . GLY A 1 110 ? -46.210 39.634 -17.574 1.00 34.52 107 GLY A O 1
ATOM 793 N N . CYS A 1 111 ? -46.467 37.406 -17.882 1.00 32.89 108 CYS A N 1
ATOM 794 C CA . CYS A 1 111 ? -47.930 37.456 -17.922 1.00 35.48 108 CYS A CA 1
ATOM 795 C C . CYS A 1 111 ? -48.557 37.905 -16.582 1.00 37.72 108 CYS A C 1
ATOM 796 O O . CYS A 1 111 ? -49.499 38.723 -16.551 1.00 37.28 108 CYS A O 1
ATOM 799 N N . GLU A 1 112 ? -48.016 37.391 -15.476 1.00 36.72 109 GLU A N 1
ATOM 800 C CA . GLU A 1 112 ? -48.509 37.768 -14.159 1.00 33.65 109 GLU A CA 1
ATOM 801 C C . GLU A 1 112 ? -48.238 39.238 -13.934 1.00 34.15 109 GLU A C 1
ATOM 802 O O . GLU A 1 112 ? -48.996 39.915 -13.252 1.00 38.68 109 GLU A O 1
ATOM 808 N N . LEU A 1 113 ? -47.159 39.749 -14.520 1.00 33.70 110 LEU A N 1
ATOM 809 C CA . LEU A 1 113 ? -46.876 41.176 -14.413 1.00 33.32 110 LEU A CA 1
ATOM 810 C C . LEU A 1 113 ? -47.834 42.043 -15.250 1.00 38.44 110 LEU A C 1
ATOM 811 O O . LEU A 1 113 ? -48.067 43.210 -14.932 1.00 38.95 110 LEU A O 1
ATOM 816 N N . ALA A 1 114 ? -48.391 41.484 -16.324 1.00 37.75 111 ALA A N 1
ATOM 817 C CA . ALA A 1 114 ? -49.339 42.251 -17.131 1.00 35.76 111 ALA A CA 1
ATOM 818 C C . ALA A 1 114 ? -50.711 42.231 -16.487 1.00 33.40 111 ALA A C 1
ATOM 819 O O . ALA A 1 114 ? -51.404 43.239 -16.496 1.00 35.43 111 ALA A O 1
ATOM 821 N N . LEU A 1 115 ? -51.088 41.082 -15.924 1.00 33.81 112 LEU A N 1
ATOM 822 C CA . LEU A 1 115 ? -52.301 40.956 -15.110 1.00 36.58 112 LEU A CA 1
ATOM 823 C C . LEU A 1 115 ? -52.289 41.877 -13.879 1.00 36.28 112 LEU A C 1
ATOM 824 O O . LEU A 1 115 ? -53.333 42.351 -13.434 1.00 36.76 112 LEU A O 1
ATOM 829 N N . LEU A 1 116 ? -51.105 42.126 -13.330 1.00 36.09 113 LEU A N 1
ATOM 830 C CA . LEU A 1 116 ? -50.979 43.033 -12.202 1.00 38.69 113 LEU A CA 1
ATOM 831 C C . LEU A 1 116 ? -51.455 44.420 -12.615 1.00 37.00 113 LEU A C 1
ATOM 832 O O . LEU A 1 116 ? -52.115 45.108 -11.853 1.00 37.00 113 LEU A O 1
ATOM 837 N N . CYS A 1 117 ? -51.136 44.826 -13.837 1.00 33.24 114 CYS A N 1
ATOM 838 C CA . CYS A 1 117 ? -51.477 46.179 -14.294 1.00 30.89 114 CYS A CA 1
ATOM 839 C C . CYS A 1 117 ? -52.968 46.451 -14.410 1.00 31.90 114 CYS A C 1
ATOM 840 O O . CYS A 1 117 ? -53.776 45.536 -14.532 1.00 32.28 114 CYS A O 1
ATOM 843 N N . ASP A 1 118 ? -53.318 47.728 -14.393 1.00 31.59 115 ASP A N 1
ATOM 844 C CA . ASP A 1 118 ? -54.708 48.136 -14.489 1.00 32.00 115 ASP A CA 1
ATOM 845 C C . ASP A 1 118 ? -55.232 47.855 -15.887 1.00 35.98 115 ASP A C 1
ATOM 846 O O . ASP A 1 118 ? -56.331 47.318 -16.041 1.00 41.42 115 ASP A O 1
ATOM 851 N N . VAL A 1 119 ? -54.424 48.188 -16.895 1.00 33.25 116 VAL A N 1
ATOM 852 C CA . VAL A 1 119 ? -54.850 48.118 -18.285 1.00 35.97 116 VAL A CA 1
ATOM 853 C C . VAL A 1 119 ? -53.793 47.479 -19.179 1.00 36.36 116 VAL A C 1
ATOM 854 O O . VAL A 1 119 ? -52.630 47.886 -19.153 1.00 35.90 116 VAL A O 1
ATOM 858 N N . VAL A 1 120 ? -54.191 46.511 -19.997 1.00 35.11 117 VAL A N 1
ATOM 859 C CA . VAL A 1 120 ? -53.256 45.960 -20.968 1.00 38.68 117 VAL A CA 1
ATOM 860 C C . VAL A 1 120 ? -53.601 46.328 -22.423 1.00 41.01 117 VAL A C 1
ATOM 861 O O . VAL A 1 120 ? -54.686 45.970 -22.922 1.00 39.95 117 VAL A O 1
ATOM 865 N N . VAL A 1 121 ? -52.673 47.018 -23.098 1.00 40.08 118 VAL A N 1
ATOM 866 C CA . VAL A 1 121 ? -52.704 47.147 -24.562 1.00 38.53 118 VAL A CA 1
ATOM 867 C C . VAL A 1 121 ? -51.675 46.185 -25.130 1.00 40.73 118 VAL A C 1
ATOM 868 O O . VAL A 1 121 ? -50.501 46.208 -24.736 1.00 41.82 118 VAL A O 1
ATOM 872 N N . ALA A 1 122 ? -52.124 45.318 -26.031 1.00 38.31 119 ALA A N 1
ATOM 873 C CA . ALA A 1 122 ? -51.246 44.320 -26.623 1.00 38.77 119 ALA A CA 1
ATOM 874 C C . ALA A 1 122 ? -50.967 44.575 -28.126 1.00 43.67 119 ALA A C 1
ATOM 875 O O . ALA A 1 122 ? -51.695 45.300 -28.809 1.00 36.67 119 ALA A O 1
ATOM 877 N N . GLY A 1 123 ? -49.894 43.980 -28.627 1.00 39.76 120 GLY A N 1
ATOM 878 C CA . GLY A 1 123 ? -49.619 44.009 -30.039 1.00 37.03 120 GLY A CA 1
ATOM 879 C C . GLY A 1 123 ? -50.215 42.803 -30.729 1.00 41.76 120 GLY A C 1
ATOM 880 O O . GLY A 1 123 ? -50.455 41.775 -30.067 1.00 38.08 120 GLY A O 1
ATOM 881 N N . GLU A 1 124 ? -50.426 42.923 -32.049 1.00 37.99 121 GLU A N 1
ATOM 882 C CA . GLU A 1 124 ? -51.043 41.855 -32.827 1.00 43.72 121 GLU A CA 1
ATOM 883 C C . GLU A 1 124 ? -50.344 40.509 -32.663 1.00 44.43 121 GLU A C 1
ATOM 884 O O . GLU A 1 124 ? -50.975 39.471 -32.865 1.00 49.67 121 GLU A O 1
ATOM 890 N N . ASN A 1 125 ? -49.054 40.503 -32.327 1.00 39.39 122 ASN A N 1
ATOM 891 C CA . ASN A 1 125 ? -48.362 39.224 -32.157 1.00 44.01 122 ASN A CA 1
ATOM 892 C C . ASN A 1 125 ? -48.107 38.855 -30.713 1.00 48.94 122 ASN A C 1
ATOM 893 O O . ASN A 1 125 ? -47.272 37.983 -30.449 1.00 50.76 122 ASN A O 1
ATOM 898 N N . ALA A 1 126 ? -48.791 39.515 -29.776 1.00 41.46 123 ALA A N 1
ATOM 899 C CA . ALA A 1 126 ? -48.573 39.179 -28.378 1.00 40.23 123 ALA A CA 1
ATOM 900 C C . ALA A 1 126 ? -49.066 37.766 -28.087 1.00 38.44 123 ALA A C 1
ATOM 901 O O . ALA A 1 126 ? -50.003 37.271 -28.705 1.00 38.65 123 ALA A O 1
ATOM 903 N N . ARG A 1 127 ? -48.420 37.121 -27.135 1.00 41.25 124 ARG A N 1
ATOM 904 C CA . ARG A 1 127 ? -48.870 35.836 -26.647 1.00 42.29 124 ARG A CA 1
ATOM 905 C C . ARG A 1 127 ? -48.914 35.940 -25.139 1.00 39.92 124 ARG A C 1
ATOM 906 O O . ARG A 1 127 ? -48.010 36.523 -24.544 1.00 35.12 124 ARG A O 1
ATOM 914 N N . PHE A 1 128 ? -49.968 35.401 -24.527 1.00 41.59 125 PHE A N 1
ATOM 915 C CA . PHE A 1 128 ? -50.066 35.334 -23.065 1.00 39.26 125 PHE A CA 1
ATOM 916 C C . PHE A 1 128 ? -50.142 33.887 -22.630 1.00 40.86 125 PHE A C 1
ATOM 917 O O . PHE A 1 128 ? -50.742 33.043 -23.311 1.00 42.38 125 PHE A O 1
ATOM 925 N N . GLY A 1 129 ? -49.510 33.594 -21.505 1.00 37.80 126 GLY A N 1
ATOM 926 C CA . GLY A 1 129 ? -49.406 32.221 -21.072 1.00 37.50 126 GLY A CA 1
ATOM 927 C C . GLY A 1 129 ? -48.890 32.068 -19.658 1.00 41.93 126 GLY A C 1
ATOM 928 O O . GLY A 1 129 ? -48.138 32.910 -19.156 1.00 41.09 126 GLY A O 1
ATOM 929 N N . LEU A 1 130 ? -49.316 30.979 -19.024 1.00 37.88 127 LEU A N 1
ATOM 930 C CA . LEU A 1 130 ? -48.769 30.545 -17.769 1.00 34.53 127 LEU A CA 1
ATOM 931 C C . LEU A 1 130 ? -48.241 29.121 -17.910 1.00 38.40 127 LEU A C 1
ATOM 932 O O . LEU A 1 130 ? -48.974 28.153 -17.688 1.00 35.92 127 LEU A O 1
ATOM 937 N N . PRO A 1 131 ? -46.963 28.984 -18.303 1.00 42.26 128 PRO A N 1
ATOM 938 C CA . PRO A 1 131 ? -46.421 27.622 -18.430 1.00 40.20 128 PRO A CA 1
ATOM 939 C C . PRO A 1 131 ? -45.815 27.093 -17.119 1.00 39.66 128 PRO A C 1
ATOM 940 O O . PRO A 1 131 ? -45.054 26.132 -17.149 1.00 42.78 128 PRO A O 1
ATOM 944 N N . GLU A 1 132 ? -46.145 27.697 -15.984 1.00 37.30 129 GLU A N 1
ATOM 945 C CA . GLU A 1 132 ? -45.608 27.190 -14.711 1.00 42.45 129 GLU A CA 1
ATOM 946 C C . GLU A 1 132 ? -45.883 25.703 -14.561 1.00 40.08 129 GLU A C 1
ATOM 947 O O . GLU A 1 132 ? -44.992 24.918 -14.275 1.00 41.98 129 GLU A O 1
ATOM 953 N N . ILE A 1 133 ? -47.122 25.317 -14.811 1.00 37.83 130 ILE A N 1
ATOM 954 C CA . ILE A 1 133 ? -47.531 23.930 -14.668 1.00 41.35 130 ILE A CA 1
ATOM 955 C C . ILE A 1 133 ? -46.656 22.907 -15.420 1.00 45.74 130 ILE A C 1
ATOM 956 O O . ILE A 1 133 ? -46.534 21.779 -14.963 1.00 42.37 130 ILE A O 1
ATOM 961 N N . THR A 1 134 ? -46.055 23.281 -16.553 1.00 46.50 131 THR A N 1
ATOM 962 C CA . THR A 1 134 ? -45.205 22.332 -17.280 1.00 45.36 131 THR A CA 1
ATOM 963 C C . THR A 1 134 ? -43.877 22.066 -16.564 1.00 54.25 131 THR A C 1
ATOM 964 O O . THR A 1 134 ? -43.202 21.063 -16.842 1.00 57.04 131 THR A O 1
ATOM 968 N N . LEU A 1 135 ? -43.498 22.961 -15.655 1.00 49.15 132 LEU A N 1
ATOM 969 C CA . LEU A 1 135 ? -42.215 22.846 -14.990 1.00 53.38 132 LEU A CA 1
ATOM 970 C C . LEU A 1 135 ? -42.358 22.100 -13.656 1.00 58.81 132 LEU A C 1
ATOM 971 O O . LEU A 1 135 ? -41.383 21.909 -12.925 1.00 60.96 132 LEU A O 1
ATOM 976 N N . GLY A 1 136 ? -43.575 21.672 -13.341 1.00 55.65 133 GLY A N 1
ATOM 977 C CA . GLY A 1 136 ? -43.841 21.027 -12.066 1.00 50.84 133 GLY A CA 1
ATOM 978 C C . GLY A 1 136 ? -44.097 22.071 -10.994 1.00 52.28 133 GLY A C 1
ATOM 979 O O . GLY A 1 136 ? -44.085 21.774 -9.793 1.00 56.31 133 GLY A O 1
ATOM 980 N N . ILE A 1 137 ? -44.307 23.310 -11.418 1.00 45.15 134 ILE A N 1
ATOM 981 C CA . ILE A 1 137 ? -44.750 24.325 -10.481 1.00 42.74 134 ILE A CA 1
ATOM 982 C C . ILE A 1 137 ? -46.150 24.843 -10.818 1.00 40.68 134 ILE A C 1
ATOM 983 O O . ILE A 1 137 ? -47.022 24.104 -11.291 1.00 38.33 134 ILE A O 1
ATOM 988 N N . MET A 1 138 ? -46.363 26.126 -10.576 1.00 40.72 135 MET A N 1
ATOM 989 C CA . MET A 1 138 ? -47.654 26.736 -10.843 1.00 39.51 135 MET A CA 1
ATOM 990 C C . MET A 1 138 ? -47.436 28.226 -10.699 1.00 40.94 135 MET A C 1
ATOM 991 O O . MET A 1 138 ? -46.360 28.645 -10.296 1.00 38.21 135 MET A O 1
ATOM 996 N N . PRO A 1 139 ? -48.454 29.039 -11.006 1.00 40.21 136 PRO A N 1
ATOM 997 C CA . PRO A 1 139 ? -48.240 30.480 -10.851 1.00 41.78 136 PRO A CA 1
ATOM 998 C C . PRO A 1 139 ? -48.097 30.883 -9.375 1.00 36.61 136 PRO A C 1
ATOM 999 O O . PRO A 1 139 ? -48.914 30.507 -8.560 1.00 35.91 136 PRO A O 1
ATOM 1003 N N . GLY A 1 140 ? -47.067 31.654 -9.052 1.00 35.49 137 GLY A N 1
ATOM 1004 C CA . GLY A 1 140 ? -46.852 32.131 -7.694 1.00 41.61 137 GLY A CA 1
ATOM 1005 C C . GLY A 1 140 ? -46.832 33.647 -7.555 1.00 41.78 137 GLY A C 1
ATOM 1006 O O . GLY A 1 140 ? -46.225 34.181 -6.639 1.00 39.91 137 GLY A O 1
ATOM 1007 N N . ALA A 1 141 ? -47.482 34.344 -8.482 1.00 36.88 138 ALA A N 1
ATOM 1008 C CA . ALA A 1 141 ? -47.499 35.804 -8.460 1.00 40.34 138 ALA A CA 1
ATOM 1009 C C . ALA A 1 141 ? -48.834 36.347 -8.964 1.00 38.68 138 ALA A C 1
ATOM 1010 O O . ALA A 1 141 ? -48.891 37.372 -9.635 1.00 42.04 138 ALA A O 1
ATOM 1012 N N . GLY A 1 142 ? -49.912 35.644 -8.647 1.00 33.98 139 GLY A N 1
ATOM 1013 C CA . GLY A 1 142 ? -51.235 36.159 -8.942 1.00 35.54 139 GLY A CA 1
ATOM 1014 C C . GLY A 1 142 ? -51.885 35.527 -10.158 1.00 38.83 139 GLY A C 1
ATOM 1015 O O . GLY A 1 142 ? -53.062 35.788 -10.452 1.00 39.91 139 GLY A O 1
ATOM 1016 N N . GLY A 1 143 ? -51.122 34.699 -10.866 1.00 33.68 140 GLY A N 1
ATOM 1017 C CA . GLY A 1 143 ? -51.637 34.016 -12.031 1.00 36.37 140 GLY A CA 1
ATOM 1018 C C . GLY A 1 143 ? -52.946 33.285 -11.782 1.00 38.80 140 GLY A C 1
ATOM 1019 O O . GLY A 1 143 ? -53.900 33.438 -12.539 1.00 38.00 140 GLY A O 1
ATOM 1020 N N . THR A 1 144 ? -52.998 32.493 -10.716 1.00 39.96 141 THR A N 1
ATOM 1021 C CA . THR A 1 144 ? -54.206 31.729 -10.366 1.00 38.87 141 THR A CA 1
ATOM 1022 C C . THR A 1 144 ? -55.373 32.542 -9.785 1.00 38.40 141 THR A C 1
ATOM 1023 O O . THR A 1 144 ? -56.446 31.989 -9.564 1.00 40.47 141 THR A O 1
ATOM 1027 N N . GLN A 1 145 ? -55.181 33.841 -9.566 1.00 37.05 142 GLN A N 1
ATOM 1028 C CA . GLN A 1 145 ? -56.253 34.680 -9.031 1.00 36.90 142 GLN A CA 1
ATOM 1029 C C . GLN A 1 145 ? -56.727 35.737 -10.020 1.00 39.99 142 GLN A C 1
ATOM 1030 O O . GLN A 1 145 ? -57.927 35.888 -10.260 1.00 39.33 142 GLN A O 1
ATOM 1036 N N . ARG A 1 146 ? -55.781 36.463 -10.604 1.00 41.99 143 ARG A N 1
ATOM 1037 C CA . ARG A 1 146 ? -56.128 37.574 -11.476 1.00 37.41 143 ARG A CA 1
ATOM 1038 C C . ARG A 1 146 ? -56.682 37.171 -12.848 1.00 37.54 143 ARG A C 1
ATOM 1039 O O . ARG A 1 146 ? -57.594 37.817 -13.365 1.00 37.51 143 ARG A O 1
ATOM 1047 N N . LEU A 1 147 ? -56.129 36.119 -13.445 1.00 37.76 144 LEU A N 1
ATOM 1048 C CA . LEU A 1 147 ? -56.590 35.682 -14.756 1.00 35.15 144 LEU A CA 1
ATOM 1049 C C . LEU A 1 147 ? -58.066 35.313 -14.698 1.00 36.45 144 LEU A C 1
ATOM 1050 O O . LEU A 1 147 ? -58.887 35.901 -15.409 1.00 35.84 144 LEU A O 1
ATOM 1055 N N . ILE A 1 148 ? -58.387 34.357 -13.825 1.00 33.03 145 ILE A N 1
ATOM 1056 C CA . ILE A 1 148 ? -59.744 33.829 -13.693 1.00 32.28 145 ILE A CA 1
ATOM 1057 C C . ILE A 1 148 ? -60.766 34.927 -13.421 1.00 36.29 145 ILE A C 1
ATOM 1058 O O . ILE A 1 148 ? -61.934 34.792 -13.795 1.00 37.81 145 ILE A O 1
ATOM 1063 N N . ARG A 1 149 ? -60.343 36.013 -12.778 1.00 35.32 146 ARG A N 1
ATOM 1064 C CA . ARG A 1 149 ? -61.271 37.119 -12.526 1.00 39.65 146 ARG A CA 1
ATOM 1065 C C . ARG A 1 149 ? -61.652 37.927 -13.793 1.00 39.23 146 ARG A C 1
ATOM 1066 O O . ARG A 1 149 ? -62.759 38.478 -13.897 1.00 40.29 146 ARG A O 1
ATOM 1074 N N . SER A 1 150 ? -60.744 37.991 -14.757 1.00 40.05 147 SER A N 1
ATOM 1075 C CA . SER A 1 150 ? -61.037 38.731 -15.975 1.00 39.81 147 SER A CA 1
ATOM 1076 C C . SER A 1 150 ? -61.445 37.897 -17.202 1.00 34.54 147 SER A C 1
ATOM 1077 O O . SER A 1 150 ? -62.054 38.437 -18.108 1.00 38.68 147 SER A O 1
ATOM 1080 N N . VAL A 1 151 ? -61.150 36.596 -17.228 1.00 37.03 148 VAL A N 1
ATOM 1081 C CA . VAL A 1 151 ? -61.559 35.737 -18.363 1.00 36.43 148 VAL A CA 1
ATOM 1082 C C . VAL A 1 151 ? -62.466 34.556 -18.001 1.00 35.19 148 VAL A C 1
ATOM 1083 O O . VAL A 1 151 ? -62.960 33.846 -18.876 1.00 30.28 148 VAL A O 1
ATOM 1087 N N . GLY A 1 152 ? -62.674 34.327 -16.713 1.00 36.18 149 GLY A N 1
ATOM 1088 C CA . GLY A 1 152 ? -63.591 33.280 -16.301 1.00 33.66 149 GLY A CA 1
ATOM 1089 C C . GLY A 1 152 ? -62.932 31.931 -16.134 1.00 35.32 149 GLY A C 1
ATOM 1090 O O . GLY A 1 152 ? -61.788 31.725 -16.560 1.00 35.31 149 GLY A O 1
ATOM 1091 N N . LYS A 1 153 ? -63.669 30.999 -15.534 1.00 36.45 150 LYS A N 1
ATOM 1092 C CA . LYS A 1 153 ? -63.074 29.766 -15.019 1.00 37.91 150 LYS A CA 1
ATOM 1093 C C . LYS A 1 153 ? -62.504 28.820 -16.098 1.00 39.00 150 LYS A C 1
ATOM 1094 O O . LYS A 1 153 ? -61.374 28.328 -15.969 1.00 38.27 150 LYS A O 1
ATOM 1100 N N . SER A 1 154 ? -63.273 28.579 -17.157 1.00 33.04 151 SER A N 1
ATOM 1101 C CA . SER A 1 154 ? -62.874 27.603 -18.182 1.00 35.62 151 SER A CA 1
ATOM 1102 C C . SER A 1 154 ? -61.548 27.946 -18.857 1.00 35.64 151 SER A C 1
ATOM 1103 O O . SER A 1 154 ? -60.624 27.133 -18.871 1.00 36.25 151 SER A O 1
ATOM 1106 N N . LEU A 1 155 ? -61.457 29.150 -19.406 1.00 29.20 152 LEU A N 1
ATOM 1107 C CA . LEU A 1 155 ? -60.223 29.582 -20.037 1.00 32.67 152 LEU A CA 1
ATOM 1108 C C . LEU A 1 155 ? -59.031 29.677 -19.063 1.00 33.84 152 LEU A C 1
ATOM 1109 O O . LEU A 1 155 ? -57.955 29.167 -19.367 1.00 33.17 152 LEU A O 1
ATOM 1114 N N . ALA A 1 156 ? -59.220 30.325 -17.909 1.00 32.07 153 ALA A N 1
ATOM 1115 C CA . ALA A 1 156 ? -58.138 30.475 -16.948 1.00 32.37 153 ALA A CA 1
ATOM 1116 C C . ALA A 1 156 ? -57.668 29.117 -16.461 1.00 34.11 153 ALA A C 1
ATOM 1117 O O . ALA A 1 156 ? -56.478 28.915 -16.212 1.00 35.86 153 ALA A O 1
ATOM 1119 N N . SER A 1 157 ? -58.594 28.175 -16.320 1.00 32.29 154 SER A N 1
ATOM 1120 C CA . SER A 1 157 ? -58.216 26.852 -15.838 1.00 36.01 154 SER A CA 1
ATOM 1121 C C . SER A 1 157 ? -57.414 26.088 -16.888 1.00 35.08 154 SER A C 1
ATOM 1122 O O . SER A 1 157 ? -56.367 25.515 -16.588 1.00 35.75 154 SER A O 1
ATOM 1125 N N . LYS A 1 158 ? -57.902 26.109 -18.125 1.00 36.83 155 LYS A N 1
ATOM 1126 C CA . LYS A 1 158 ? -57.171 25.561 -19.259 1.00 34.91 155 LYS A CA 1
ATOM 1127 C C . LYS A 1 158 ? -55.766 26.132 -19.325 1.00 32.02 155 LYS A C 1
ATOM 1128 O O . LYS A 1 158 ? -54.782 25.400 -19.369 1.00 32.92 155 LYS A O 1
ATOM 1134 N N . MET A 1 159 ? -55.668 27.451 -19.318 1.00 29.36 156 MET A N 1
ATOM 1135 C CA . MET A 1 159 ? -54.356 28.085 -19.340 1.00 34.77 156 MET A CA 1
ATOM 1136 C C . MET A 1 159 ? -53.453 27.679 -18.160 1.00 39.26 156 MET A C 1
ATOM 1137 O O . MET A 1 159 ? -52.271 27.376 -18.354 1.00 40.00 156 MET A O 1
ATOM 1142 N N . VAL A 1 160 ? -54.014 27.676 -16.950 1.00 30.65 157 VAL A N 1
ATOM 1143 C CA . VAL A 1 160 ? -53.247 27.371 -15.761 1.00 30.72 157 VAL A CA 1
ATOM 1144 C C . VAL A 1 160 ? -52.928 25.882 -15.653 1.00 37.21 157 VAL A C 1
ATOM 1145 O O . VAL A 1 160 ? -51.792 25.524 -15.314 1.00 35.88 157 VAL A O 1
ATOM 1149 N N . LEU A 1 161 ? -53.900 25.019 -15.968 1.00 33.77 158 LEU A N 1
ATOM 1150 C CA . LEU A 1 161 ? -53.699 23.566 -15.861 1.00 34.86 158 LEU A CA 1
ATOM 1151 C C . LEU A 1 161 ? -52.947 22.883 -17.036 1.00 38.33 158 LEU A C 1
ATOM 1152 O O . LEU A 1 161 ? -52.263 21.868 -16.845 1.00 39.71 158 LEU A O 1
ATOM 1157 N N . SER A 1 162 ? -53.054 23.438 -18.241 1.00 39.88 159 SER A N 1
ATOM 1158 C CA . SER A 1 162 ? -52.308 22.894 -19.379 1.00 38.97 159 SER A CA 1
ATOM 1159 C C . SER A 1 162 ? -51.078 23.733 -19.726 1.00 39.66 159 SER A C 1
ATOM 1160 O O . SER A 1 162 ? -50.094 23.202 -20.224 1.00 39.67 159 SER A O 1
ATOM 1163 N N . GLY A 1 163 ? -51.133 25.039 -19.456 1.00 40.31 160 GLY A N 1
ATOM 1164 C CA . GLY A 1 163 ? -50.012 25.931 -19.726 1.00 40.29 160 GLY A CA 1
ATOM 1165 C C . GLY A 1 163 ? -49.880 26.357 -21.186 1.00 44.04 160 GLY A C 1
ATOM 1166 O O . GLY A 1 163 ? -48.813 26.829 -21.580 1.00 43.87 160 GLY A O 1
ATOM 1167 N N . GLU A 1 164 ? -50.941 26.198 -21.981 1.00 40.12 161 GLU A N 1
ATOM 1168 C CA . GLU A 1 164 ? -50.915 26.645 -23.357 1.00 41.39 161 GLU A CA 1
ATOM 1169 C C . GLU A 1 164 ? -51.219 28.139 -23.449 1.00 41.80 161 GLU A C 1
ATOM 1170 O O . GLU A 1 164 ? -52.046 28.663 -22.695 1.00 38.42 161 GLU A O 1
ATOM 1176 N N . SER A 1 165 ? -50.544 28.803 -24.388 1.00 44.18 162 SER A N 1
ATOM 1177 C CA . SER A 1 165 ? -50.676 30.236 -24.642 1.00 40.44 162 SER A CA 1
ATOM 1178 C C . SER A 1 165 ? -51.922 30.597 -25.429 1.00 39.96 162 SER A C 1
ATOM 1179 O O . SER A 1 165 ? -52.576 29.759 -26.047 1.00 40.08 162 SER A O 1
ATOM 1182 N N . ILE A 1 166 ? -52.230 31.879 -25.418 1.00 36.87 163 ILE A N 1
ATOM 1183 C CA . ILE A 1 166 ? -53.248 32.398 -26.302 1.00 38.66 163 ILE A CA 1
ATOM 1184 C C . ILE A 1 166 ? -52.736 33.631 -27.046 1.00 40.42 163 ILE A C 1
ATOM 1185 O O . ILE A 1 166 ? -51.784 34.299 -26.611 1.00 37.57 163 ILE A O 1
ATOM 1190 N N . THR A 1 167 ? -53.392 33.926 -28.162 1.00 34.29 164 THR A N 1
ATOM 1191 C CA . THR A 1 167 ? -53.015 35.040 -29.005 1.00 38.59 164 THR A CA 1
ATOM 1192 C C . THR A 1 167 ? -53.576 36.346 -28.423 1.00 39.52 164 THR A C 1
ATOM 1193 O O . THR A 1 167 ? -54.477 36.332 -27.583 1.00 41.67 164 THR A O 1
ATOM 1197 N N . ALA A 1 168 ? -53.033 37.474 -28.858 1.00 35.22 165 ALA A N 1
ATOM 1198 C CA . ALA A 1 168 ? -53.550 38.773 -28.458 1.00 37.22 165 ALA A CA 1
ATOM 1199 C C . ALA A 1 168 ? -55.037 38.923 -28.756 1.00 36.89 165 ALA A C 1
ATOM 1200 O O . ALA A 1 168 ? -55.752 39.629 -28.053 1.00 33.00 165 ALA A O 1
ATOM 1202 N N . GLN A 1 169 ? -55.494 38.250 -29.806 1.00 40.98 166 GLN A N 1
ATOM 1203 C CA . GLN A 1 169 ? -56.886 38.352 -30.256 1.00 41.69 166 GLN A CA 1
ATOM 1204 C C . GLN A 1 169 ? -57.818 37.526 -29.363 1.00 38.98 166 GLN A C 1
ATOM 1205 O O . GLN A 1 169 ? -58.928 37.949 -29.020 1.00 38.30 166 GLN A O 1
ATOM 1211 N N . GLN A 1 170 ? -57.373 36.333 -29.003 1.00 38.95 167 GLN A N 1
ATOM 1212 C CA . GLN A 1 170 ? -58.119 35.550 -28.041 1.00 40.16 167 GLN A CA 1
ATOM 1213 C C . GLN A 1 170 ? -58.171 36.324 -26.712 1.00 40.37 167 GLN A C 1
ATOM 1214 O O . GLN A 1 170 ? -59.226 36.493 -26.099 1.00 41.25 167 GLN A O 1
ATOM 1220 N N . ALA A 1 171 ? -57.023 36.841 -26.304 1.00 36.56 168 ALA A N 1
ATOM 1221 C CA . ALA A 1 171 ? -56.918 37.626 -25.082 1.00 39.80 168 ALA A CA 1
ATOM 1222 C C . ALA A 1 171 ? -57.905 38.785 -24.965 1.00 38.80 168 ALA A C 1
ATOM 1223 O O . ALA A 1 171 ? -58.488 39.002 -23.896 1.00 39.35 168 ALA A O 1
ATOM 1225 N N . GLN A 1 172 ? -58.102 39.533 -26.045 1.00 39.22 169 GLN A N 1
ATOM 1226 C CA . GLN A 1 172 ? -59.031 40.675 -26.015 1.00 41.92 169 GLN A CA 1
ATOM 1227 C C . GLN A 1 172 ? -60.488 40.234 -25.955 1.00 38.09 169 GLN A C 1
ATOM 1228 O O . GLN A 1 172 ? -61.316 40.907 -25.353 1.00 38.04 169 GLN A O 1
ATOM 1234 N N . GLN A 1 173 ? -60.784 39.100 -26.582 1.00 40.15 170 GLN A N 1
ATOM 1235 C CA . GLN A 1 173 ? -62.155 38.607 -26.715 1.00 42.40 170 GLN A CA 1
ATOM 1236 C C . GLN A 1 173 ? -62.554 38.000 -25.383 1.00 41.22 170 GLN A C 1
ATOM 1237 O O . GLN A 1 173 ? -63.732 37.899 -25.041 1.00 46.46 170 GLN A O 1
ATOM 1243 N N . ALA A 1 174 ? -61.532 37.648 -24.618 1.00 34.19 171 ALA A N 1
ATOM 1244 C CA . ALA A 1 174 ? -61.676 37.020 -23.311 1.00 36.59 171 ALA A CA 1
ATOM 1245 C C . ALA A 1 174 ? -61.690 38.039 -22.178 1.00 34.89 171 ALA A C 1
ATOM 1246 O O . ALA A 1 174 ? -62.212 37.764 -21.118 1.00 35.53 171 ALA A O 1
ATOM 1248 N N . GLY A 1 175 ? -61.092 39.203 -22.415 1.00 37.04 172 GLY A N 1
ATOM 1249 C CA . GLY A 1 175 ? -61.138 40.315 -21.483 1.00 29.35 172 GLY A CA 1
ATOM 1250 C C . GLY A 1 175 ? -59.809 40.573 -20.758 1.00 33.34 172 GLY A C 1
ATOM 1251 O O . GLY A 1 175 ? -59.698 41.481 -19.931 1.00 35.36 172 GLY A O 1
ATOM 1252 N N . LEU A 1 176 ? -58.798 39.773 -21.091 1.00 32.65 173 LEU A N 1
ATOM 1253 C CA . LEU A 1 176 ? -57.458 39.856 -20.514 1.00 30.52 173 LEU A CA 1
ATOM 1254 C C . LEU A 1 176 ? -56.755 41.120 -20.980 1.00 33.96 173 LEU A C 1
ATOM 1255 O O . LEU A 1 176 ? -55.832 41.637 -20.338 1.00 32.99 173 LEU A O 1
ATOM 1260 N N . VAL A 1 177 ? -57.197 41.611 -22.121 1.00 33.38 174 VAL A N 1
ATOM 1261 C CA . VAL A 1 177 ? -56.588 42.771 -22.725 1.00 31.91 174 VAL A CA 1
ATOM 1262 C C . VAL A 1 177 ? -57.698 43.634 -23.260 1.00 34.12 174 VAL A C 1
ATOM 1263 O O . VAL A 1 177 ? -58.771 43.139 -23.590 1.00 39.71 174 VAL A O 1
ATOM 1267 N N . SER A 1 178 ? -57.458 44.931 -23.340 1.00 31.01 175 SER A N 1
ATOM 1268 C CA . SER A 1 178 ? -58.492 45.816 -23.861 1.00 35.56 175 SER A CA 1
ATOM 1269 C C . SER A 1 178 ? -58.136 46.530 -25.188 1.00 34.93 175 SER A C 1
ATOM 1270 O O . SER A 1 178 ? -58.879 47.376 -25.651 1.00 35.58 175 SER A O 1
ATOM 1273 N N . ASP A 1 179 ? -57.008 46.181 -25.793 1.00 34.52 176 ASP A N 1
ATOM 1274 C CA . ASP A 1 179 ? -56.617 46.754 -27.080 1.00 36.39 176 ASP A CA 1
ATOM 1275 C C . ASP A 1 179 ? -55.678 45.813 -27.813 1.00 40.24 176 ASP A C 1
ATOM 1276 O O . ASP A 1 179 ? -54.920 45.058 -27.203 1.00 41.87 176 ASP A O 1
ATOM 1281 N N . VAL A 1 180 ? -55.783 45.826 -29.135 1.00 37.22 177 VAL A N 1
ATOM 1282 C CA . VAL A 1 180 ? -54.852 45.095 -29.991 1.00 41.70 177 VAL A CA 1
ATOM 1283 C C . VAL A 1 180 ? -54.425 45.944 -31.195 1.00 37.77 177 VAL A C 1
ATOM 1284 O O . VAL A 1 180 ? -55.224 46.255 -32.053 1.00 40.23 177 VAL A O 1
ATOM 1288 N N . PHE A 1 181 ? -53.155 46.332 -31.217 1.00 36.57 178 PHE A N 1
ATOM 1289 C CA . PHE A 1 181 ? -52.602 47.208 -32.243 1.00 39.79 178 PHE A CA 1
ATOM 1290 C C . PHE A 1 181 ? -51.496 46.508 -33.017 1.00 40.50 178 PHE A C 1
ATOM 1291 O O . PHE A 1 181 ? -50.892 45.566 -32.514 1.00 36.49 178 PHE A O 1
ATOM 1299 N N . PRO A 1 182 ? -51.244 46.956 -34.264 1.00 44.75 179 PRO A N 1
ATOM 1300 C CA . PRO A 1 182 ? -50.067 46.465 -34.997 1.00 41.55 179 PRO A CA 1
ATOM 1301 C C . PRO A 1 182 ? -48.823 46.623 -34.119 1.00 39.61 179 PRO A C 1
ATOM 1302 O O . PRO A 1 182 ? -48.625 47.668 -33.499 1.00 40.13 179 PRO A O 1
ATOM 1306 N N . SER A 1 183 ? -47.995 45.585 -34.083 1.00 39.52 180 SER A N 1
ATOM 1307 C CA . SER A 1 183 ? -46.787 45.544 -33.254 1.00 39.22 180 SER A CA 1
ATOM 1308 C C . SER A 1 183 ? -45.964 46.833 -33.197 1.00 44.09 180 SER A C 1
ATOM 1309 O O . SER A 1 183 ? -45.391 47.162 -32.170 1.00 46.75 180 SER A O 1
ATOM 1312 N N . ASP A 1 184 ? -45.858 47.537 -34.309 1.00 46.46 181 ASP A N 1
ATOM 1313 C CA . ASP A 1 184 ? -44.970 48.682 -34.379 1.00 42.88 181 ASP A CA 1
ATOM 1314 C C . ASP A 1 184 ? -45.652 49.892 -33.787 1.00 41.13 181 ASP A C 1
ATOM 1315 O O . ASP A 1 184 ? -45.039 50.943 -33.677 1.00 45.98 181 ASP A O 1
ATOM 1320 N N . LEU A 1 185 ? -46.919 49.751 -33.406 1.00 40.05 182 LEU A N 1
ATOM 1321 C CA . LEU A 1 185 ? -47.677 50.884 -32.853 1.00 38.37 182 LEU A CA 1
ATOM 1322 C C . LEU A 1 185 ? -48.101 50.725 -31.366 1.00 40.63 182 LEU A C 1
ATOM 1323 O O . LEU A 1 185 ? -48.507 51.690 -30.721 1.00 38.51 182 LEU A O 1
ATOM 1328 N N . THR A 1 186 ? -48.005 49.507 -30.842 1.00 36.87 183 THR A N 1
ATOM 1329 C CA . THR A 1 186 ? -48.459 49.193 -29.495 1.00 41.51 183 THR A CA 1
ATOM 1330 C C . THR A 1 186 ? -47.927 50.197 -28.453 1.00 39.75 183 THR A C 1
ATOM 1331 O O . THR A 1 186 ? -48.689 50.827 -27.722 1.00 34.65 183 THR A O 1
ATOM 1335 N N . LEU A 1 187 ? -46.608 50.325 -28.399 1.00 37.04 184 LEU A N 1
ATOM 1336 C CA . LEU A 1 187 ? -45.950 51.204 -27.450 1.00 37.67 184 LEU A CA 1
ATOM 1337 C C . LEU A 1 187 ? -46.382 52.656 -27.598 1.00 36.99 184 LEU A C 1
ATOM 1338 O O . LEU A 1 187 ? -46.712 53.316 -26.611 1.00 41.64 184 LEU A O 1
ATOM 1343 N N . GLU A 1 188 ? -46.384 53.147 -28.830 1.00 36.99 185 GLU A N 1
ATOM 1344 C CA . GLU A 1 188 ? -46.826 54.508 -29.123 1.00 36.78 185 GLU A CA 1
ATOM 1345 C C . GLU A 1 188 ? -48.303 54.747 -28.772 1.00 37.39 185 GLU A C 1
ATOM 1346 O O . GLU A 1 188 ? -48.684 55.816 -28.297 1.00 38.02 185 GLU A O 1
ATOM 1352 N N . TYR A 1 189 ? -49.138 53.751 -29.019 1.00 36.74 186 TYR A N 1
ATOM 1353 C CA . TYR A 1 189 ? -50.556 53.881 -28.743 1.00 38.76 186 TYR A CA 1
ATOM 1354 C C . TYR A 1 189 ? -50.810 53.749 -27.235 1.00 38.51 186 TYR A C 1
ATOM 1355 O O . TYR A 1 189 ? -51.682 54.422 -26.684 1.00 35.26 186 TYR A O 1
ATOM 1364 N N . ALA A 1 190 ? -50.032 52.889 -26.585 1.00 37.18 187 ALA A N 1
ATOM 1365 C CA . ALA A 1 190 ? -50.057 52.758 -25.131 1.00 38.75 187 ALA A CA 1
ATOM 1366 C C . ALA A 1 190 ? -49.752 54.079 -24.413 1.00 36.92 187 ALA A C 1
ATOM 1367 O O . ALA A 1 190 ? -50.367 54.399 -23.392 1.00 37.62 187 ALA A O 1
ATOM 1369 N N . LEU A 1 191 ? -48.792 54.821 -24.961 1.00 35.90 188 LEU A N 1
ATOM 1370 C CA . LEU A 1 191 ? -48.351 56.099 -24.417 1.00 34.88 188 LEU A CA 1
ATOM 1371 C C . LEU A 1 191 ? -49.375 57.194 -24.616 1.00 39.53 188 LEU A C 1
ATOM 1372 O O . LEU A 1 191 ? -49.526 58.072 -23.761 1.00 43.85 188 LEU A O 1
ATOM 1377 N N . GLN A 1 192 ? -50.059 57.153 -25.759 1.00 40.51 189 GLN A N 1
ATOM 1378 C CA . GLN A 1 192 ? -51.163 58.067 -26.013 1.00 41.52 189 GLN A CA 1
ATOM 1379 C C . GLN A 1 192 ? -52.305 57.772 -25.041 1.00 42.17 189 GLN A C 1
ATOM 1380 O O . GLN A 1 192 ? -52.857 58.689 -24.434 1.00 42.75 189 GLN A O 1
ATOM 1382 N N . LEU A 1 193 ? -52.654 56.497 -24.886 1.00 39.35 190 LEU A N 1
ATOM 1383 C CA . LEU A 1 193 ? -53.627 56.115 -23.865 1.00 42.89 190 LEU A CA 1
ATOM 1384 C C . LEU A 1 193 ? -53.225 56.782 -22.550 1.00 41.91 190 LEU A C 1
ATOM 1385 O O . LEU A 1 193 ? -54.040 57.455 -21.919 1.00 41.49 190 LEU A O 1
ATOM 1390 N N . ALA A 1 194 ? -51.956 56.628 -22.174 1.00 40.00 191 ALA A N 1
ATOM 1391 C CA . ALA A 1 194 ? -51.449 57.139 -20.900 1.00 39.98 191 ALA A CA 1
ATOM 1392 C C . ALA A 1 194 ? -51.571 58.656 -20.785 1.00 43.33 191 ALA A C 1
ATOM 1393 O O . ALA A 1 194 ? -51.876 59.195 -19.711 1.00 43.54 191 ALA A O 1
ATOM 1395 N N . SER A 1 195 ? -51.340 59.340 -21.899 1.00 40.39 192 SER A N 1
ATOM 1396 C CA . SER A 1 195 ? -51.354 60.796 -21.908 1.00 42.47 192 SER A CA 1
ATOM 1397 C C . SER A 1 195 ? -52.780 61.344 -21.795 1.00 43.13 192 SER A C 1
ATOM 1398 O O . SER A 1 195 ? -52.995 62.423 -21.257 1.00 43.23 192 SER A O 1
ATOM 1401 N N . LYS A 1 196 ? -53.753 60.594 -22.301 1.00 45.40 193 LYS A N 1
ATOM 1402 C CA . LYS A 1 196 ? -55.149 60.946 -22.097 1.00 49.08 193 LYS A CA 1
ATOM 1403 C C . LYS A 1 196 ? -55.512 60.865 -20.588 1.00 45.26 193 LYS A C 1
ATOM 1404 O O . LYS A 1 196 ? -56.138 61.767 -20.035 1.00 45.06 193 LYS A O 1
ATOM 1410 N N . MET A 1 197 ? -55.107 59.784 -19.931 1.00 39.82 194 MET A N 1
ATOM 1411 C CA . MET A 1 197 ? -55.369 59.624 -18.517 1.00 45.29 194 MET A CA 1
ATOM 1412 C C . MET A 1 197 ? -54.693 60.748 -17.727 1.00 47.80 194 MET A C 1
ATOM 1413 O O . MET A 1 197 ? -55.314 61.374 -16.853 1.00 43.31 194 MET A O 1
ATOM 1418 N N . ALA A 1 198 ? -53.422 60.991 -18.061 1.00 47.61 195 ALA A N 1
ATOM 1419 C CA . ALA A 1 198 ? -52.560 61.935 -17.353 1.00 44.45 195 ALA A CA 1
ATOM 1420 C C . ALA A 1 198 ? -53.006 63.368 -17.552 1.00 46.62 195 ALA A C 1
ATOM 1421 O O . ALA A 1 198 ? -52.391 64.290 -17.040 1.00 50.29 195 ALA A O 1
ATOM 1423 N N . ARG A 1 199 ? -54.061 63.551 -18.329 1.00 48.78 196 ARG A N 1
ATOM 1424 C CA . ARG A 1 199 ? -54.600 64.871 -18.574 1.00 53.07 196 ARG A CA 1
ATOM 1425 C C . ARG A 1 199 ? -55.698 65.151 -17.550 1.00 50.62 196 ARG A C 1
ATOM 1426 O O . ARG A 1 199 ? -56.146 66.284 -17.399 1.00 50.31 196 ARG A O 1
ATOM 1434 N N . HIS A 1 200 ? -56.118 64.106 -16.842 1.00 49.50 197 HIS A N 1
ATOM 1435 C CA . HIS A 1 200 ? -57.159 64.246 -15.836 1.00 51.14 197 HIS A CA 1
ATOM 1436 C C . HIS A 1 200 ? -56.555 64.557 -14.472 1.00 50.45 197 HIS A C 1
ATOM 1437 O O . HIS A 1 200 ? -55.345 64.403 -14.278 1.00 46.19 197 HIS A O 1
ATOM 1444 N N . SER A 1 201 ? -57.409 64.995 -13.545 1.00 51.75 198 SER A N 1
ATOM 1445 C CA . SER A 1 201 ? -57.028 65.310 -12.162 1.00 49.60 198 SER A CA 1
ATOM 1446 C C . SER A 1 201 ? -56.318 64.136 -11.504 1.00 46.92 198 SER A C 1
ATOM 1447 O O . SER A 1 201 ? -56.888 63.044 -11.441 1.00 47.34 198 SER A O 1
ATOM 1450 N N . PRO A 1 202 ? -55.078 64.346 -11.008 1.00 41.77 199 PRO A N 1
ATOM 1451 C CA . PRO A 1 202 ? -54.304 63.242 -10.412 1.00 44.08 199 PRO A CA 1
ATOM 1452 C C . PRO A 1 202 ? -55.028 62.547 -9.250 1.00 43.87 199 PRO A C 1
ATOM 1453 O O . PRO A 1 202 ? -55.043 61.318 -9.190 1.00 43.29 199 PRO A O 1
ATOM 1457 N N . LEU A 1 203 ? -55.607 63.316 -8.337 1.00 45.04 200 LEU A N 1
ATOM 1458 C CA . LEU A 1 203 ? -56.305 62.732 -7.199 1.00 47.90 200 LEU A CA 1
ATOM 1459 C C . LEU A 1 203 ? -57.504 61.909 -7.654 1.00 47.49 200 LEU A C 1
ATOM 1460 O O . LEU A 1 203 ? -57.831 60.884 -7.033 1.00 45.71 200 LEU A O 1
ATOM 1465 N N . ALA A 1 204 ? -58.169 62.364 -8.716 1.00 39.94 201 ALA A N 1
ATOM 1466 C CA . ALA A 1 204 ? -59.318 61.632 -9.231 1.00 40.97 201 ALA A CA 1
ATOM 1467 C C . ALA A 1 204 ? -58.847 60.249 -9.717 1.00 41.65 201 ALA A C 1
ATOM 1468 O O . ALA A 1 204 ? -59.437 59.215 -9.374 1.00 38.10 201 ALA A O 1
ATOM 1470 N N . LEU A 1 205 ? -57.787 60.244 -10.522 1.00 41.62 202 LEU A N 1
ATOM 1471 C CA . LEU A 1 205 ? -57.160 59.010 -10.944 1.00 38.20 202 LEU A CA 1
ATOM 1472 C C . LEU A 1 205 ? -56.892 58.095 -9.763 1.00 39.79 202 LEU A C 1
ATOM 1473 O O . LEU A 1 205 ? -57.262 56.921 -9.786 1.00 37.72 202 LEU A O 1
ATOM 1478 N N . GLN A 1 206 ? -56.265 58.631 -8.719 1.00 44.92 203 GLN A N 1
ATOM 1479 C CA . GLN A 1 206 ? -55.907 57.808 -7.553 1.00 41.82 203 GLN A CA 1
ATOM 1480 C C . GLN A 1 206 ? -57.130 57.242 -6.829 1.00 36.16 203 GLN A C 1
ATOM 1481 O O . GLN A 1 206 ? -57.150 56.067 -6.494 1.00 33.77 203 GLN A O 1
ATOM 1487 N N . ALA A 1 207 ? -58.157 58.066 -6.632 1.00 38.30 204 ALA A N 1
ATOM 1488 C CA . ALA A 1 207 ? -59.395 57.626 -5.980 1.00 35.51 204 ALA A CA 1
ATOM 1489 C C . ALA A 1 207 ? -60.178 56.666 -6.874 1.00 38.60 204 ALA A C 1
ATOM 1490 O O . ALA A 1 207 ? -60.692 55.648 -6.409 1.00 37.01 204 ALA A O 1
ATOM 1492 N N . ALA A 1 208 ? -60.257 56.982 -8.164 1.00 34.85 205 ALA A N 1
ATOM 1493 C CA . ALA A 1 208 ? -60.874 56.056 -9.106 1.00 33.34 205 ALA A CA 1
ATOM 1494 C C . ALA A 1 208 ? -60.138 54.707 -9.112 1.00 34.86 205 ALA A C 1
ATOM 1495 O O . ALA A 1 208 ? -60.774 53.648 -9.036 1.00 34.10 205 ALA A O 1
ATOM 1497 N N . LYS A 1 209 ? -58.808 54.733 -9.171 1.00 31.44 206 LYS A N 1
ATOM 1498 C CA . LYS A 1 209 ? -58.070 53.479 -9.161 1.00 34.24 206 LYS A CA 1
ATOM 1499 C C . LYS A 1 209 ? -58.232 52.702 -7.852 1.00 38.17 206 LYS A C 1
ATOM 1500 O O . LYS A 1 209 ? -58.267 51.468 -7.852 1.00 35.29 206 LYS A O 1
ATOM 1506 N N . GLN A 1 210 ? -58.305 53.424 -6.736 1.00 38.30 207 GLN A N 1
ATOM 1507 C CA . GLN A 1 210 ? -58.484 52.778 -5.439 1.00 39.48 207 GLN A CA 1
ATOM 1508 C C . GLN A 1 210 ? -59.859 52.114 -5.395 1.00 40.45 207 GLN A C 1
ATOM 1509 O O . GLN A 1 210 ? -59.974 50.963 -4.987 1.00 41.85 207 GLN A O 1
ATOM 1515 N N . ALA A 1 211 ? -60.888 52.837 -5.843 1.00 35.53 208 ALA A N 1
ATOM 1516 C CA . ALA A 1 211 ? -62.223 52.270 -6.038 1.00 37.62 208 ALA A CA 1
ATOM 1517 C C . ALA A 1 211 ? -62.139 50.945 -6.773 1.00 38.61 208 ALA A C 1
ATOM 1518 O O . ALA A 1 211 ? -62.779 49.962 -6.380 1.00 39.86 208 ALA A O 1
ATOM 1520 N N . LEU A 1 212 ? -61.352 50.932 -7.847 1.00 38.09 209 LEU A N 1
ATOM 1521 C CA . LEU A 1 212 ? -61.239 49.758 -8.708 1.00 37.77 209 LEU A CA 1
ATOM 1522 C C . LEU A 1 212 ? -60.543 48.588 -8.030 1.00 38.97 209 LEU A C 1
ATOM 1523 O O . LEU A 1 212 ? -61.016 47.450 -8.133 1.00 34.26 209 LEU A O 1
ATOM 1528 N N . ARG A 1 213 ? -59.430 48.870 -7.345 1.00 38.80 210 ARG A N 1
ATOM 1529 C CA . ARG A 1 213 ? -58.714 47.847 -6.574 1.00 41.47 210 ARG A CA 1
ATOM 1530 C C . ARG A 1 213 ? -59.632 47.170 -5.590 1.00 38.94 210 ARG A C 1
ATOM 1531 O O . ARG A 1 213 ? -59.658 45.942 -5.484 1.00 34.47 210 ARG A O 1
ATOM 1539 N N . GLN A 1 214 ? -60.409 47.994 -4.895 1.00 36.97 211 GLN A N 1
ATOM 1540 C CA . GLN A 1 214 ? -61.242 47.515 -3.803 1.00 39.39 211 GLN A CA 1
ATOM 1541 C C . GLN A 1 214 ? -62.407 46.637 -4.268 1.00 43.02 211 GLN A C 1
ATOM 1542 O O . GLN A 1 214 ? -62.852 45.766 -3.521 1.00 42.53 211 GLN A O 1
ATOM 1548 N N . SER A 1 215 ? -62.859 46.827 -5.507 1.00 37.41 212 SER A N 1
ATOM 1549 C CA . SER A 1 215 ? -63.872 45.956 -6.073 1.00 37.43 212 SER A CA 1
ATOM 1550 C C . SER A 1 215 ? -63.423 44.494 -6.029 1.00 39.55 212 SER A C 1
ATOM 1551 O O . SER A 1 215 ? -64.270 43.596 -5.930 1.00 39.90 212 SER A O 1
ATOM 1554 N N . GLN A 1 216 ? -62.113 44.244 -6.103 1.00 38.09 213 GLN A N 1
ATOM 1555 C CA . GLN A 1 216 ? -61.614 42.862 -6.072 1.00 38.78 213 GLN A CA 1
ATOM 1556 C C . GLN A 1 216 ? -61.482 42.372 -4.620 1.00 43.33 213 GLN A C 1
ATOM 1557 O O . GLN A 1 216 ? -61.214 41.191 -4.339 1.00 40.73 213 GLN A O 1
ATOM 1563 N N . GLU A 1 217 ? -61.691 43.287 -3.692 1.00 40.01 214 GLU A N 1
ATOM 1564 C CA . GLU A 1 217 ? -61.442 42.975 -2.309 1.00 39.28 214 GLU A CA 1
ATOM 1565 C C . GLU A 1 217 ? -62.715 42.789 -1.505 1.00 41.06 214 GLU A C 1
ATOM 1566 O O . GLU A 1 217 ? -62.657 42.206 -0.439 1.00 46.89 214 GLU A O 1
ATOM 1572 N N . VAL A 1 218 ? -63.861 43.244 -2.014 1.00 35.88 215 VAL A N 1
ATOM 1573 C CA . VAL A 1 218 ? -65.088 43.243 -1.208 1.00 39.61 215 VAL A CA 1
ATOM 1574 C C . VAL A 1 218 ? -66.327 42.832 -1.988 1.00 40.95 215 VAL A C 1
ATOM 1575 O O . VAL A 1 218 ? -66.304 42.773 -3.203 1.00 45.15 215 VAL A O 1
ATOM 1579 N N . ALA A 1 219 ? -67.414 42.550 -1.278 1.00 37.36 216 ALA A N 1
ATOM 1580 C CA . ALA A 1 219 ? -68.705 42.329 -1.914 1.00 36.98 216 ALA A CA 1
ATOM 1581 C C . ALA A 1 219 ? -69.275 43.643 -2.403 1.00 39.84 216 ALA A C 1
ATOM 1582 O O . ALA A 1 219 ? -68.881 44.717 -1.952 1.00 37.10 216 ALA A O 1
ATOM 1584 N N . LEU A 1 220 ? -70.206 43.531 -3.341 1.00 40.55 217 LEU A N 1
ATOM 1585 C CA . LEU A 1 220 ? -70.687 44.665 -4.104 1.00 36.85 217 LEU A CA 1
ATOM 1586 C C . LEU A 1 220 ? -71.202 45.812 -3.236 1.00 36.84 217 LEU A C 1
ATOM 1587 O O . LEU A 1 220 ? -70.889 46.990 -3.480 1.00 33.35 217 LEU A O 1
ATOM 1592 N N . GLN A 1 221 ? -72.001 45.465 -2.236 1.00 39.20 218 GLN A N 1
ATOM 1593 C CA . GLN A 1 221 ? -72.620 46.462 -1.378 1.00 36.32 218 GLN A CA 1
ATOM 1594 C C . GLN A 1 221 ? -71.576 47.303 -0.689 1.00 32.85 218 GLN A C 1
ATOM 1595 O O . GLN A 1 221 ? -71.684 48.531 -0.664 1.00 34.30 218 GLN A O 1
ATOM 1601 N N . ALA A 1 222 ? -70.553 46.648 -0.150 1.00 31.38 219 ALA A N 1
ATOM 1602 C CA . ALA A 1 222 ? -69.470 47.362 0.516 1.00 35.49 219 ALA A CA 1
ATOM 1603 C C . ALA A 1 222 ? -68.666 48.147 -0.518 1.00 40.20 219 ALA A C 1
ATOM 1604 O O . ALA A 1 222 ? -68.155 49.243 -0.221 1.00 36.35 219 ALA A O 1
ATOM 1606 N N . GLY A 1 223 ? -68.551 47.586 -1.730 1.00 36.46 220 GLY A N 1
ATOM 1607 C CA . GLY A 1 223 ? -67.846 48.267 -2.797 1.00 35.63 220 GLY A CA 1
ATOM 1608 C C . GLY A 1 223 ? -68.516 49.600 -3.101 1.00 40.27 220 GLY A C 1
ATOM 1609 O O . GLY A 1 223 ? -67.838 50.612 -3.286 1.00 39.07 220 GLY A O 1
ATOM 1610 N N . LEU A 1 224 ? -69.849 49.591 -3.168 1.00 38.88 221 LEU A N 1
ATOM 1611 C CA . LEU A 1 224 ? -70.636 50.796 -3.408 1.00 36.59 221 LEU A CA 1
ATOM 1612 C C . LEU A 1 224 ? -70.418 51.846 -2.324 1.00 40.10 221 LEU A C 1
ATOM 1613 O O . LEU A 1 224 ? -70.263 53.032 -2.630 1.00 37.60 221 LEU A O 1
ATOM 1618 N N . ALA A 1 225 ? -70.422 51.425 -1.059 1.00 40.31 222 ALA A N 1
ATOM 1619 C CA . ALA A 1 225 ? -70.246 52.375 0.048 1.00 38.74 222 ALA A CA 1
ATOM 1620 C C . ALA A 1 225 ? -68.850 53.036 -0.016 1.00 38.30 222 ALA A C 1
ATOM 1621 O O . ALA A 1 225 ? -68.682 54.250 0.168 1.00 40.16 222 ALA A O 1
ATOM 1623 N N . GLN A 1 226 ? -67.855 52.207 -0.293 1.00 38.07 223 GLN A N 1
ATOM 1624 C CA . GLN A 1 226 ? -66.462 52.607 -0.378 1.00 40.77 223 GLN A CA 1
ATOM 1625 C C . GLN A 1 226 ? -66.256 53.562 -1.551 1.00 41.70 223 GLN A C 1
ATOM 1626 O O . GLN A 1 226 ? -65.456 54.500 -1.477 1.00 40.59 223 GLN A O 1
ATOM 1632 N N . GLU A 1 227 ? -66.982 53.315 -2.638 1.00 40.43 224 GLU A N 1
ATOM 1633 C CA . GLU A 1 227 ? -66.943 54.187 -3.812 1.00 37.68 224 GLU A CA 1
ATOM 1634 C C . GLU A 1 227 ? -67.574 55.533 -3.460 1.00 37.85 224 GLU A C 1
ATOM 1635 O O . GLU A 1 227 ? -67.039 56.592 -3.755 1.00 39.06 224 GLU A O 1
ATOM 1641 N N . ARG A 1 228 ? -68.721 55.484 -2.806 1.00 37.60 225 ARG A N 1
ATOM 1642 C CA . ARG A 1 228 ? -69.281 56.687 -2.224 1.00 43.56 225 ARG A CA 1
ATOM 1643 C C . ARG A 1 228 ? -68.263 57.486 -1.399 1.00 41.62 225 ARG A C 1
ATOM 1644 O O . ARG A 1 228 ? -68.120 58.688 -1.625 1.00 43.88 225 ARG A O 1
ATOM 1652 N N . GLN A 1 229 ? -67.511 56.842 -0.507 1.00 38.70 226 GLN A N 1
ATOM 1653 C CA . GLN A 1 229 ? -66.574 57.625 0.324 1.00 43.91 226 GLN A CA 1
ATOM 1654 C C . GLN A 1 229 ? -65.342 58.155 -0.407 1.00 40.27 226 GLN A C 1
ATOM 1655 O O . GLN A 1 229 ? -64.853 59.232 -0.063 1.00 40.12 226 GLN A O 1
ATOM 1661 N N . LEU A 1 230 ? -64.866 57.443 -1.432 1.00 42.19 227 LEU A N 1
ATOM 1662 C CA . LEU A 1 230 ? -63.820 58.002 -2.319 1.00 42.16 227 LEU A CA 1
ATOM 1663 C C . LEU A 1 230 ? -64.413 59.100 -3.221 1.00 40.40 227 LEU A C 1
ATOM 1664 O O . LEU A 1 230 ? -63.765 60.100 -3.515 1.00 41.93 227 LEU A O 1
ATOM 1669 N N . PHE A 1 231 ? -65.663 58.928 -3.635 1.00 39.87 228 PHE A N 1
ATOM 1670 C CA . PHE A 1 231 ? -66.358 59.983 -4.344 1.00 41.47 228 PHE A CA 1
ATOM 1671 C C . PHE A 1 231 ? -66.365 61.261 -3.524 1.00 42.99 228 PHE A C 1
ATOM 1672 O O . PHE A 1 231 ? -65.988 62.337 -3.997 1.00 42.46 228 PHE A O 1
ATOM 1680 N N . THR A 1 232 ? -66.844 61.129 -2.294 1.00 45.81 229 THR A N 1
ATOM 1681 C CA . THR A 1 232 ? -67.085 62.272 -1.435 1.00 49.06 229 THR A CA 1
ATOM 1682 C C . THR A 1 232 ? -65.765 62.992 -1.148 1.00 48.16 229 THR A C 1
ATOM 1683 O O . THR A 1 232 ? -65.708 64.224 -1.079 1.00 45.48 229 THR A O 1
ATOM 1687 N N . LEU A 1 233 ? -64.703 62.206 -1.016 1.00 45.71 230 LEU A N 1
ATOM 1688 C CA . LEU A 1 233 ? -63.350 62.731 -0.915 1.00 48.62 230 LEU A CA 1
ATOM 1689 C C . LEU A 1 233 ? -63.059 63.754 -2.025 1.00 54.40 230 LEU A C 1
ATOM 1690 O O . LEU A 1 233 ? -62.654 64.887 -1.736 1.00 54.05 230 LEU A O 1
ATOM 1695 N N . LEU A 1 234 ? -63.273 63.357 -3.285 1.00 52.35 231 LEU A N 1
ATOM 1696 C CA . LEU A 1 234 ? -63.054 64.244 -4.427 1.00 54.89 231 LEU A CA 1
ATOM 1697 C C . LEU A 1 234 ? -63.904 65.506 -4.367 1.00 56.45 231 LEU A C 1
ATOM 1698 O O . LEU A 1 234 ? -63.442 66.592 -4.722 1.00 56.28 231 LEU A O 1
ATOM 1703 N N . ALA A 1 235 ? -65.155 65.359 -3.939 1.00 55.00 232 ALA A N 1
ATOM 1704 C CA . ALA A 1 235 ? -66.040 66.512 -3.805 1.00 60.17 232 ALA A CA 1
ATOM 1705 C C . ALA A 1 235 ? -65.318 67.618 -3.066 1.00 62.54 232 ALA A C 1
ATOM 1706 O O . ALA A 1 235 ? -65.521 68.797 -3.352 1.00 69.13 232 ALA A O 1
ATOM 1708 N N . ALA A 1 236 ? -64.461 67.217 -2.126 1.00 59.72 233 ALA A N 1
ATOM 1709 C CA . ALA A 1 236 ? -63.740 68.148 -1.254 1.00 64.06 233 ALA A CA 1
ATOM 1710 C C . ALA A 1 236 ? -62.450 68.733 -1.856 1.00 64.86 233 ALA A C 1
ATOM 1711 O O . ALA A 1 236 ? -61.804 69.584 -1.236 1.00 70.15 233 ALA A O 1
ATOM 1713 N N . THR A 1 237 ? -62.078 68.280 -3.052 1.00 60.80 234 THR A N 1
ATOM 1714 C CA . THR A 1 237 ? -60.836 68.730 -3.682 1.00 63.77 234 THR A CA 1
ATOM 1715 C C . THR A 1 237 ? -60.995 69.977 -4.575 1.00 67.24 234 THR A C 1
ATOM 1716 O O . THR A 1 237 ? -62.078 70.275 -5.083 1.00 62.82 234 THR A O 1
ATOM 1720 N N . GLU A 1 238 ? -59.887 70.688 -4.760 1.00 68.70 235 GLU A N 1
ATOM 1721 C CA . GLU A 1 238 ? -59.845 71.903 -5.555 1.00 67.64 235 GLU A CA 1
ATOM 1722 C C . GLU A 1 238 ? -60.005 71.586 -7.045 1.00 69.20 235 GLU A C 1
ATOM 1723 O O . GLU A 1 238 ? -60.677 72.319 -7.789 1.00 65.09 235 GLU A O 1
ATOM 1729 N N . ASP A 1 239 ? -59.377 70.494 -7.475 1.00 67.89 236 ASP A N 1
ATOM 1730 C CA . ASP A 1 239 ? -59.380 70.116 -8.884 1.00 66.09 236 ASP A CA 1
ATOM 1731 C C . ASP A 1 239 ? -60.767 69.704 -9.373 1.00 66.46 236 ASP A C 1
ATOM 1732 O O . ASP A 1 239 ? -61.074 69.841 -10.540 1.00 68.22 236 ASP A O 1
ATOM 1737 N N . ARG A 1 240 ? -61.614 69.206 -8.482 1.00 70.51 237 ARG A N 1
ATOM 1738 C CA . ARG A 1 240 ? -62.990 68.911 -8.862 1.00 66.31 237 ARG A CA 1
ATOM 1739 C C . ARG A 1 240 ? -63.620 70.175 -9.420 1.00 70.13 237 ARG A C 1
ATOM 1740 O O . ARG A 1 240 ? -64.257 70.151 -10.478 1.00 72.03 237 ARG A O 1
ATOM 1748 N N . HIS A 1 241 ? -63.430 71.279 -8.697 1.00 67.83 238 HIS A N 1
ATOM 1749 C CA . HIS A 1 241 ? -63.845 72.599 -9.157 1.00 70.93 238 HIS A CA 1
ATOM 1750 C C . HIS A 1 241 ? -63.238 72.921 -10.528 1.00 77.05 238 HIS A C 1
ATOM 1751 O O . HIS A 1 241 ? -63.948 73.311 -11.458 1.00 75.41 238 HIS A O 1
ATOM 1758 N N . GLU A 1 242 ? -61.921 72.757 -10.642 1.00 76.56 239 GLU A N 1
ATOM 1759 C CA . GLU A 1 242 ? -61.196 73.076 -11.872 1.00 76.12 239 GLU A CA 1
ATOM 1760 C C . GLU A 1 242 ? -61.633 72.197 -13.045 1.00 78.23 239 GLU A C 1
ATOM 1761 O O . GLU A 1 242 ? -61.889 72.690 -14.140 1.00 80.90 239 GLU A O 1
ATOM 1767 N N . GLY A 1 243 ? -61.715 70.895 -12.798 1.00 76.18 240 GLY A N 1
ATOM 1768 C CA . GLY A 1 243 ? -62.122 69.935 -13.802 1.00 72.37 240 GLY A CA 1
ATOM 1769 C C . GLY A 1 243 ? -63.439 70.250 -14.492 1.00 75.02 240 GLY A C 1
ATOM 1770 O O . GLY A 1 243 ? -63.534 70.112 -15.711 1.00 77.29 240 GLY A O 1
ATOM 1771 N N . ILE A 1 244 ? -64.456 70.658 -13.729 1.00 73.99 241 ILE A N 1
ATOM 1772 C CA . ILE A 1 244 ? -65.782 70.924 -14.304 1.00 76.97 241 ILE A CA 1
ATOM 1773 C C . ILE A 1 244 ? -65.958 72.371 -14.769 1.00 82.33 241 ILE A C 1
ATOM 1774 O O . ILE A 1 244 ? -66.833 72.666 -15.593 1.00 82.11 241 ILE A O 1
ATOM 1779 N N . SER A 1 245 ? -65.142 73.268 -14.220 1.00 82.51 242 SER A N 1
ATOM 1780 C CA . SER A 1 245 ? -65.096 74.651 -14.679 1.00 83.25 242 SER A CA 1
ATOM 1781 C C . SER A 1 245 ? -64.495 74.673 -16.072 1.00 88.47 242 SER A C 1
ATOM 1782 O O . SER A 1 245 ? -65.074 75.216 -17.012 1.00 89.89 242 SER A O 1
ATOM 1785 N N . ALA A 1 246 ? -63.321 74.062 -16.186 1.00 87.04 243 ALA A N 1
ATOM 1786 C CA . ALA A 1 246 ? -62.622 73.952 -17.449 1.00 88.19 243 ALA A CA 1
ATOM 1787 C C . ALA A 1 246 ? -63.473 73.222 -18.480 1.00 89.56 243 ALA A C 1
ATOM 1788 O O . ALA A 1 246 ? -63.297 73.416 -19.678 1.00 90.87 243 ALA A O 1
ATOM 1790 N N . PHE A 1 247 ? -64.401 72.389 -18.012 1.00 87.56 244 PHE A N 1
ATOM 1791 C CA . PHE A 1 247 ? -65.287 71.646 -18.908 1.00 87.22 244 PHE A CA 1
ATOM 1792 C C . PHE A 1 247 ? -66.505 72.461 -19.327 1.00 88.59 244 PHE A C 1
ATOM 1793 O O . PHE A 1 247 ? -66.921 72.412 -20.484 1.00 86.73 244 PHE A O 1
ATOM 1801 N N . LEU A 1 248 ? -67.077 73.202 -18.382 1.00 90.34 245 LEU A N 1
ATOM 1802 C CA . LEU A 1 248 ? -68.272 73.995 -18.660 1.00 93.92 245 LEU A CA 1
ATOM 1803 C C . LEU A 1 248 ? -67.950 75.257 -19.472 1.00 95.48 245 LEU A C 1
ATOM 1804 O O . LEU A 1 248 ? -68.726 75.664 -20.341 1.00 93.67 245 LEU A O 1
ATOM 1809 N N . GLN A 1 249 ? -66.800 75.865 -19.195 1.00 94.78 246 GLN A N 1
ATOM 1810 C CA . GLN A 1 249 ? -66.327 76.996 -19.993 1.00 88.53 246 GLN A CA 1
ATOM 1811 C C . GLN A 1 249 ? -65.289 76.561 -21.028 1.00 88.76 246 GLN A C 1
ATOM 1812 O O . GLN A 1 249 ? -64.487 77.369 -21.498 1.00 90.10 246 GLN A O 1
ATOM 1818 N N . LYS A 1 250 ? -65.308 75.268 -21.351 1.00 89.30 247 LYS A N 1
ATOM 1819 C CA . LYS A 1 250 ? -64.645 74.709 -22.545 1.00 93.99 247 LYS A CA 1
ATOM 1820 C C . LYS A 1 250 ? -63.161 75.038 -22.748 1.00 97.22 247 LYS A C 1
ATOM 1821 O O . LYS A 1 250 ? -62.797 75.685 -23.727 1.00 100.57 247 LYS A O 1
ATOM 1823 N N . ARG A 1 251 ? -62.309 74.561 -21.845 1.00 95.86 248 ARG A N 1
ATOM 1824 C CA . ARG A 1 251 ? -60.864 74.719 -21.995 1.00 94.09 248 ARG A CA 1
ATOM 1825 C C . ARG A 1 251 ? -60.141 73.456 -21.535 1.00 89.41 248 ARG A C 1
ATOM 1826 O O . ARG A 1 251 ? -60.764 72.427 -21.305 1.00 84.27 248 ARG A O 1
ATOM 1834 N N . THR A 1 252 ? -58.821 73.533 -21.419 1.00 91.37 249 THR A N 1
ATOM 1835 C CA . THR A 1 252 ? -58.049 72.434 -20.859 1.00 88.04 249 THR A CA 1
ATOM 1836 C C . THR A 1 252 ? -57.734 72.771 -19.408 1.00 88.12 249 THR A C 1
ATOM 1837 O O . THR A 1 252 ? -57.146 73.814 -19.126 1.00 88.90 249 THR A O 1
ATOM 1841 N N . PRO A 1 253 ? -58.137 71.893 -18.477 1.00 87.04 250 PRO A N 1
ATOM 1842 C CA . PRO A 1 253 ? -57.978 72.132 -17.037 1.00 83.89 250 PRO A CA 1
ATOM 1843 C C . PRO A 1 253 ? -56.530 72.040 -16.555 1.00 82.08 250 PRO A C 1
ATOM 1844 O O . PRO A 1 253 ? -55.762 71.212 -17.047 1.00 78.91 250 PRO A O 1
ATOM 1848 N N . ASP A 1 254 ? -56.174 72.894 -15.599 1.00 83.62 251 ASP A N 1
ATOM 1849 C CA . ASP A 1 254 ? -54.865 72.854 -14.946 1.00 84.72 251 ASP A CA 1
ATOM 1850 C C . ASP A 1 254 ? -55.044 72.446 -13.478 1.00 80.29 251 ASP A C 1
ATOM 1851 O O . ASP A 1 254 ? -55.527 73.231 -12.657 1.00 79.20 251 ASP A O 1
ATOM 1856 N N . PHE A 1 255 ? -54.658 71.217 -13.153 1.00 78.41 252 PHE A N 1
ATOM 1857 C CA . PHE A 1 255 ? -54.889 70.666 -11.817 1.00 73.09 252 PHE A CA 1
ATOM 1858 C C . PHE A 1 255 ? -53.702 70.856 -10.874 1.00 71.78 252 PHE A C 1
ATOM 1859 O O . PHE A 1 255 ? -52.551 70.652 -11.261 1.00 75.57 252 PHE A O 1
ATOM 1867 N N . LYS A 1 256 ? -53.981 71.241 -9.632 1.00 67.99 253 LYS A N 1
ATOM 1868 C CA . LYS A 1 256 ? -52.914 71.491 -8.669 1.00 69.71 253 LYS A CA 1
ATOM 1869 C C . LYS A 1 256 ? -52.547 70.239 -7.882 1.00 71.86 253 LYS A C 1
ATOM 1870 O O . LYS A 1 256 ? -51.513 70.194 -7.215 1.00 73.89 253 LYS A O 1
ATOM 1876 N N . GLY A 1 257 ? -53.387 69.215 -7.975 1.00 71.23 254 GLY A N 1
ATOM 1877 C CA . GLY A 1 257 ? -53.186 68.016 -7.184 1.00 68.80 254 GLY A CA 1
ATOM 1878 C C . GLY A 1 257 ? -53.708 68.252 -5.779 1.00 69.27 254 GLY A C 1
ATOM 1879 O O . GLY A 1 257 ? -53.183 67.706 -4.798 1.00 66.22 254 GLY A O 1
ATOM 1880 N N . ARG A 1 258 ? -54.733 69.100 -5.695 1.00 64.42 255 ARG A N 1
ATOM 1881 C CA . ARG A 1 258 ? -55.415 69.382 -4.441 1.00 74.55 255 ARG A CA 1
ATOM 1882 C C . ARG A 1 258 ? -56.874 69.703 -4.707 1.00 68.73 255 ARG A C 1
ATOM 1883 O O . ARG A 1 258 ? -57.383 69.549 -5.828 1.00 60.88 255 ARG A O 1
ATOM 1886 N N . SER B 1 3 ? -30.624 52.058 17.242 1.00 53.79 0 SER B N 1
ATOM 1887 C CA . SER B 1 3 ? -30.087 53.276 16.626 1.00 57.18 0 SER B CA 1
ATOM 1888 C C . SER B 1 3 ? -30.929 54.512 16.905 1.00 52.98 0 SER B C 1
ATOM 1889 O O . SER B 1 3 ? -30.664 55.576 16.342 1.00 53.94 0 SER B O 1
ATOM 1892 N N . MET B 1 4 ? -31.937 54.406 17.765 1.00 50.69 1 MET B N 1
ATOM 1893 C CA . MET B 1 4 ? -32.708 55.612 18.077 1.00 52.17 1 MET B CA 1
ATOM 1894 C C . MET B 1 4 ? -32.855 55.787 19.580 1.00 55.13 1 MET B C 1
ATOM 1895 O O . MET B 1 4 ? -33.229 54.834 20.288 1.00 52.79 1 MET B O 1
ATOM 1900 N N . SER B 1 5 ? -32.516 56.968 20.106 1.00 53.19 2 SER B N 1
ATOM 1901 C CA . SER B 1 5 ? -32.505 57.087 21.558 1.00 55.36 2 SER B CA 1
ATOM 1902 C C . SER B 1 5 ? -33.904 56.770 22.018 1.00 54.49 2 SER B C 1
ATOM 1903 O O . SER B 1 5 ? -34.066 56.110 23.050 1.00 49.60 2 SER B O 1
ATOM 1906 N N . GLU B 1 6 ? -34.891 57.174 21.211 1.00 54.71 3 GLU B N 1
ATOM 1907 C CA . GLU B 1 6 ? -36.301 57.009 21.556 1.00 53.60 3 GLU B CA 1
ATOM 1908 C C . GLU B 1 6 ? -36.820 55.557 21.499 1.00 52.11 3 GLU B C 1
ATOM 1909 O O . GLU B 1 6 ? -37.954 55.304 21.876 1.00 49.56 3 GLU B O 1
ATOM 1911 N N . LEU B 1 7 ? -35.997 54.603 21.063 1.00 48.42 4 LEU B N 1
ATOM 1912 C CA . LEU B 1 7 ? -36.435 53.206 20.958 1.00 43.82 4 LEU B CA 1
ATOM 1913 C C . LEU B 1 7 ? -35.316 52.263 21.311 1.00 45.79 4 LEU B C 1
ATOM 1914 O O . LEU B 1 7 ? -34.479 51.954 20.481 1.00 44.10 4 LEU B O 1
ATOM 1919 N N . ILE B 1 8 ? -35.307 51.790 22.549 1.00 46.17 5 ILE B N 1
ATOM 1920 C CA . ILE B 1 8 ? -34.209 50.954 22.995 1.00 39.96 5 ILE B CA 1
ATOM 1921 C C . ILE B 1 8 ? -34.365 49.528 22.514 1.00 43.26 5 ILE B C 1
ATOM 1922 O O . ILE B 1 8 ? -35.364 48.872 22.775 1.00 44.55 5 ILE B O 1
ATOM 1927 N N . VAL B 1 9 ? -33.366 49.063 21.784 1.00 40.66 6 VAL B N 1
ATOM 1928 C CA . VAL B 1 9 ? -33.401 47.728 21.239 1.00 37.83 6 VAL B CA 1
ATOM 1929 C C . VAL B 1 9 ? -32.625 46.831 22.170 1.00 39.25 6 VAL B C 1
ATOM 1930 O O . VAL B 1 9 ? -31.497 47.128 22.529 1.00 36.87 6 VAL B O 1
ATOM 1934 N N . SER B 1 10 ? -33.238 45.731 22.579 1.00 41.82 7 SER B N 1
ATOM 1935 C CA . SER B 1 10 ? -32.570 44.826 23.501 1.00 48.79 7 SER B CA 1
ATOM 1936 C C . SER B 1 10 ? -32.951 43.389 23.187 1.00 47.08 7 SER B C 1
ATOM 1937 O O . SER B 1 10 ? -33.881 43.130 22.443 1.00 42.06 7 SER B O 1
ATOM 1940 N N . ARG B 1 11 ? -32.217 42.462 23.771 1.00 53.59 8 ARG B N 1
ATOM 1941 C CA . ARG B 1 11 ? -32.248 41.096 23.325 1.00 51.82 8 ARG B CA 1
ATOM 1942 C C . ARG B 1 11 ? -32.225 40.143 24.504 1.00 61.68 8 ARG B C 1
ATOM 1943 O O . ARG B 1 11 ? -31.527 40.362 25.493 1.00 66.17 8 ARG B O 1
ATOM 1951 N N . GLN B 1 12 ? -33.015 39.088 24.400 1.00 64.56 9 GLN B N 1
ATOM 1952 C CA . GLN B 1 12 ? -32.908 37.956 25.305 1.00 67.71 9 GLN B CA 1
ATOM 1953 C C . GLN B 1 12 ? -33.076 36.688 24.505 1.00 69.19 9 GLN B C 1
ATOM 1954 O O . GLN B 1 12 ? -34.195 36.311 24.175 1.00 70.99 9 GLN B O 1
ATOM 1960 N N . GLN B 1 13 ? -31.971 36.038 24.164 1.00 73.35 10 GLN B N 1
ATOM 1961 C CA . GLN B 1 13 ? -32.050 34.832 23.351 1.00 77.91 10 GLN B CA 1
ATOM 1962 C C . GLN B 1 13 ? -32.725 35.083 21.999 1.00 71.01 10 GLN B C 1
ATOM 1963 O O . GLN B 1 13 ? -32.262 35.904 21.199 1.00 72.11 10 GLN B O 1
ATOM 1969 N N . ARG B 1 14 ? -33.804 34.357 21.742 1.00 66.01 11 ARG B N 1
ATOM 1970 C CA . ARG B 1 14 ? -34.532 34.477 20.496 1.00 59.02 11 ARG B CA 1
ATOM 1971 C C . ARG B 1 14 ? -35.722 35.422 20.659 1.00 53.58 11 ARG B C 1
ATOM 1972 O O . ARG B 1 14 ? -36.619 35.457 19.820 1.00 50.75 11 ARG B O 1
ATOM 1980 N N . VAL B 1 15 ? -35.734 36.180 21.749 1.00 51.00 12 VAL B N 1
ATOM 1981 C CA . VAL B 1 15 ? -36.759 37.206 21.944 1.00 49.04 12 VAL B CA 1
ATOM 1982 C C . VAL B 1 15 ? -36.156 38.589 21.849 1.00 46.07 12 VAL B C 1
ATOM 1983 O O . VAL B 1 15 ? -35.162 38.886 22.508 1.00 52.88 12 VAL B O 1
ATOM 1987 N N . LEU B 1 16 ? -36.755 39.420 21.007 1.00 42.89 13 LEU B N 1
ATOM 1988 C CA . LEU B 1 16 ? -36.318 40.794 20.826 1.00 44.21 13 LEU B CA 1
ATOM 1989 C C . LEU B 1 16 ? -37.235 41.734 21.618 1.00 43.66 13 LEU B C 1
ATOM 1990 O O . LEU B 1 16 ? -38.452 41.546 21.665 1.00 40.88 13 LEU B O 1
ATOM 1995 N N . LEU B 1 17 ? -36.638 42.730 22.264 1.00 45.67 14 LEU B N 1
ATOM 1996 C CA . LEU B 1 17 ? -37.398 43.697 23.049 1.00 39.36 14 LEU B CA 1
ATOM 1997 C C . LEU B 1 17 ? -37.236 45.127 22.540 1.00 40.05 14 LEU B C 1
ATOM 1998 O O . LEU B 1 17 ? -36.121 45.648 22.408 1.00 40.40 14 LEU B O 1
ATOM 2003 N N . LEU B 1 18 ? -38.371 45.754 22.263 1.00 35.92 15 LEU B N 1
ATOM 2004 C CA . LEU B 1 18 ? -38.403 47.120 21.789 1.00 35.57 15 LEU B CA 1
ATOM 2005 C C . LEU B 1 18 ? -39.144 47.968 22.809 1.00 43.48 15 LEU B C 1
ATOM 2006 O O . LEU B 1 18 ? -40.348 47.776 23.038 1.00 42.33 15 LEU B O 1
ATOM 2011 N N . THR B 1 19 ? -38.404 48.882 23.437 1.00 40.22 16 THR B N 1
ATOM 2012 C CA . THR B 1 19 ? -38.955 49.760 24.450 1.00 37.60 16 THR B CA 1
ATOM 2013 C C . THR B 1 19 ? -39.166 51.173 23.927 1.00 38.96 16 THR B C 1
ATOM 2014 O O . THR B 1 19 ? -38.207 51.863 23.607 1.00 40.87 16 THR B O 1
ATOM 2018 N N . LEU B 1 20 ? -40.420 51.608 23.849 1.00 39.34 17 LEU B N 1
ATOM 2019 C CA . LEU B 1 20 ? -40.704 52.997 23.533 1.00 37.94 17 LEU B CA 1
ATOM 2020 C C . LEU B 1 20 ? -40.132 53.860 24.637 1.00 43.54 17 LEU B C 1
ATOM 2021 O O . LEU B 1 20 ? -40.333 53.589 25.809 1.00 45.58 17 LEU B O 1
ATOM 2026 N N . ASN B 1 21 ? -39.425 54.910 24.251 1.00 47.75 18 ASN B N 1
ATOM 2027 C CA . ASN B 1 21 ? -38.670 55.716 25.189 1.00 47.60 18 ASN B CA 1
ATOM 2028 C C . ASN B 1 21 ? -38.668 57.208 24.843 1.00 51.38 18 ASN B C 1
ATOM 2029 O O . ASN B 1 21 ? -37.631 57.774 24.489 1.00 51.60 18 ASN B O 1
ATOM 2034 N N . ARG B 1 22 ? -39.843 57.825 24.919 1.00 52.08 19 ARG B N 1
ATOM 2035 C CA . ARG B 1 22 ? -39.985 59.275 24.822 1.00 51.51 19 ARG B CA 1
ATOM 2036 C C . ARG B 1 22 ? -40.759 59.747 26.046 1.00 56.02 19 ARG B C 1
ATOM 2037 O O . ARG B 1 22 ? -41.891 60.224 25.923 1.00 55.69 19 ARG B O 1
ATOM 2045 N N . PRO B 1 23 ? -40.138 59.630 27.230 1.00 52.61 20 PRO B N 1
ATOM 2046 C CA . PRO B 1 23 ? -40.768 59.879 28.530 1.00 51.18 20 PRO B CA 1
ATOM 2047 C C . PRO B 1 23 ? -41.450 61.245 28.557 1.00 56.79 20 PRO B C 1
ATOM 2048 O O . PRO B 1 23 ? -42.608 61.359 28.946 1.00 63.75 20 PRO B O 1
ATOM 2052 N N . ALA B 1 24 ? -40.726 62.274 28.131 1.00 56.57 21 ALA B N 1
ATOM 2053 C CA . ALA B 1 24 ? -41.245 63.638 28.110 1.00 60.35 21 ALA B CA 1
ATOM 2054 C C . ALA B 1 24 ? -42.522 63.743 27.292 1.00 60.52 21 ALA B C 1
ATOM 2055 O O . ALA B 1 24 ? -43.433 64.503 27.647 1.00 59.73 21 ALA B O 1
ATOM 2057 N N . ALA B 1 25 ? -42.572 62.989 26.191 1.00 57.28 22 ALA B N 1
ATOM 2058 C CA . ALA B 1 25 ? -43.704 63.049 25.275 1.00 56.31 22 ALA B CA 1
ATOM 2059 C C . ALA B 1 25 ? -44.689 61.901 25.487 1.00 57.86 22 ALA B C 1
ATOM 2060 O O . ALA B 1 25 ? -45.477 61.558 24.597 1.00 59.60 22 ALA B O 1
ATOM 2062 N N . ARG B 1 26 ? -44.632 61.315 26.679 1.00 60.88 23 ARG B N 1
ATOM 2063 C CA . ARG B 1 26 ? -45.520 60.221 27.069 1.00 56.84 23 ARG B CA 1
ATOM 2064 C C . ARG B 1 26 ? -45.486 59.053 26.086 1.00 52.29 23 ARG B C 1
ATOM 2065 O O . ARG B 1 26 ? -46.484 58.342 25.937 1.00 49.02 23 ARG B O 1
ATOM 2073 N N . ASN B 1 27 ? -44.341 58.865 25.425 1.00 51.28 24 ASN B N 1
ATOM 2074 C CA . ASN B 1 27 ? -44.158 57.788 24.463 1.00 47.08 24 ASN B CA 1
ATOM 2075 C C . ASN B 1 27 ? -45.034 57.938 23.220 1.00 50.24 24 ASN B C 1
ATOM 2076 O O . ASN B 1 27 ? -45.309 56.959 22.520 1.00 45.92 24 ASN B O 1
ATOM 2081 N N . ALA B 1 28 ? -45.459 59.170 22.940 1.00 50.93 25 ALA B N 1
ATOM 2082 C CA . ALA B 1 28 ? -46.217 59.448 21.721 1.00 51.85 25 ALA B CA 1
ATOM 2083 C C . ALA B 1 28 ? -45.501 58.878 20.504 1.00 54.00 25 ALA B C 1
ATOM 2084 O O . ALA B 1 28 ? -44.277 58.985 20.386 1.00 53.56 25 ALA B O 1
ATOM 2086 N N . LEU B 1 29 ? -46.268 58.283 19.595 1.00 53.70 26 LEU B N 1
ATOM 2087 C CA . LEU B 1 29 ? -45.704 57.696 18.386 1.00 54.49 26 LEU B CA 1
ATOM 2088 C C . LEU B 1 29 ? -45.340 58.763 17.391 1.00 52.29 26 LEU B C 1
ATOM 2089 O O . LEU B 1 29 ? -46.189 59.331 16.736 1.00 62.79 26 LEU B O 1
ATOM 2094 N N . ASN B 1 30 ? -44.054 59.052 17.313 1.00 55.30 27 ASN B N 1
ATOM 2095 C CA . ASN B 1 30 ? -43.529 59.920 16.261 1.00 56.98 27 ASN B CA 1
ATOM 2096 C C . ASN B 1 30 ? -43.544 59.241 14.901 1.00 57.10 27 ASN B C 1
ATOM 2097 O O . ASN B 1 30 ? -43.521 58.009 14.794 1.00 53.84 27 ASN B O 1
ATOM 2102 N N . ASN B 1 31 ? -43.549 60.058 13.862 1.00 55.57 28 ASN B N 1
ATOM 2103 C CA . ASN B 1 31 ? -43.243 59.571 12.539 1.00 55.73 28 ASN B CA 1
ATOM 2104 C C . ASN B 1 31 ? -41.904 58.841 12.543 1.00 52.29 28 ASN B C 1
ATOM 2105 O O . ASN B 1 31 ? -41.783 57.709 12.065 1.00 47.37 28 ASN B O 1
ATOM 2110 N N . ALA B 1 32 ? -40.891 59.504 13.088 1.00 50.18 29 ALA B N 1
ATOM 2111 C CA . ALA B 1 32 ? -39.573 58.902 13.185 1.00 46.23 29 ALA B CA 1
ATOM 2112 C C . ALA B 1 32 ? -39.617 57.646 14.041 1.00 47.25 29 ALA B C 1
ATOM 2113 O O . ALA B 1 32 ? -39.011 56.652 13.674 1.00 50.21 29 ALA B O 1
ATOM 2115 N N . LEU B 1 33 ? -40.346 57.679 15.162 1.00 51.62 30 LEU B N 1
ATOM 2116 C CA . LEU B 1 33 ? -40.422 56.522 16.065 1.00 47.83 30 LEU B CA 1
ATOM 2117 C C . LEU B 1 33 ? -41.119 55.350 15.371 1.00 46.70 30 LEU B C 1
ATOM 2118 O O . LEU B 1 33 ? -40.591 54.233 15.284 1.00 42.21 30 LEU B O 1
ATOM 2123 N N . LEU B 1 34 ? -42.302 55.626 14.852 1.00 47.37 31 LEU B N 1
ATOM 2124 C CA . LEU B 1 34 ? -42.973 54.693 13.969 1.00 49.79 31 LEU B CA 1
ATOM 2125 C C . LEU B 1 34 ? -42.045 54.093 12.902 1.00 49.26 31 LEU B C 1
ATOM 2126 O O . LEU B 1 34 ? -42.019 52.870 12.725 1.00 50.81 31 LEU B O 1
ATOM 2131 N N . MET B 1 35 ? -41.297 54.931 12.181 1.00 43.79 32 MET B N 1
ATOM 2132 C CA . MET B 1 35 ? -40.423 54.415 11.113 1.00 48.66 32 MET B CA 1
ATOM 2133 C C . MET B 1 35 ? -39.286 53.554 11.672 1.00 47.55 32 MET B C 1
ATOM 2134 O O . MET B 1 35 ? -38.937 52.532 11.093 1.00 46.11 32 MET B O 1
ATOM 2139 N N . GLN B 1 36 ? -38.729 53.965 12.807 1.00 43.54 33 GLN B N 1
ATOM 2140 C CA . GLN B 1 36 ? -37.731 53.170 13.514 1.00 46.98 33 GLN B CA 1
ATOM 2141 C C . GLN B 1 36 ? -38.267 51.777 13.841 1.00 47.22 33 GLN B C 1
ATOM 2142 O O . GLN B 1 36 ? -37.638 50.772 13.495 1.00 45.95 33 GLN B O 1
ATOM 2148 N N . LEU B 1 37 ? -39.420 51.741 14.517 1.00 44.33 34 LEU B N 1
ATOM 2149 C CA . LEU B 1 37 ? -40.133 50.509 14.843 1.00 43.31 34 LEU B CA 1
ATOM 2150 C C . LEU B 1 37 ? -40.297 49.596 13.626 1.00 45.77 34 LEU B C 1
ATOM 2151 O O . LEU B 1 37 ? -40.035 48.388 13.699 1.00 47.71 34 LEU B O 1
ATOM 2156 N N . VAL B 1 38 ? -40.730 50.167 12.505 1.00 43.42 35 VAL B N 1
ATOM 2157 C CA . VAL B 1 38 ? -40.838 49.394 11.278 1.00 42.90 35 VAL B CA 1
ATOM 2158 C C . VAL B 1 38 ? -39.497 48.784 10.865 1.00 42.27 35 VAL B C 1
ATOM 2159 O O . VAL B 1 38 ? -39.441 47.641 10.408 1.00 43.94 35 VAL B O 1
ATOM 2163 N N . ASN B 1 39 ? -38.415 49.538 11.002 1.00 38.49 36 ASN B N 1
ATOM 2164 C CA . ASN B 1 39 ? -37.132 49.026 10.523 1.00 42.41 36 ASN B CA 1
ATOM 2165 C C . ASN B 1 39 ? -36.633 47.909 11.411 1.00 40.22 36 ASN B C 1
ATOM 2166 O O . ASN B 1 39 ? -36.075 46.929 10.919 1.00 37.90 36 ASN B O 1
ATOM 2171 N N . GLU B 1 40 ? -36.856 48.064 12.716 1.00 42.25 37 GLU B N 1
ATOM 2172 C CA . GLU B 1 40 ? -36.483 47.058 13.704 1.00 41.06 37 GLU B CA 1
ATOM 2173 C C . GLU B 1 40 ? -37.182 45.716 13.428 1.00 42.33 37 GLU B C 1
ATOM 2174 O O . GLU B 1 40 ? -36.530 44.668 13.323 1.00 42.88 37 GLU B O 1
ATOM 2180 N N . LEU B 1 41 ? -38.508 45.750 13.307 1.00 39.36 38 LEU B N 1
ATOM 2181 C CA . LEU B 1 41 ? -39.279 44.536 13.039 1.00 41.32 38 LEU B CA 1
ATOM 2182 C C . LEU B 1 41 ? -38.994 43.921 11.675 1.00 44.33 38 LEU B C 1
ATOM 2183 O O . LEU B 1 41 ? -38.955 42.698 11.541 1.00 45.91 38 LEU B O 1
ATOM 2188 N N . GLU B 1 42 ? -38.822 44.755 10.653 1.00 42.75 39 GLU B N 1
ATOM 2189 C CA . GLU B 1 42 ? -38.433 44.218 9.354 1.00 42.54 39 GLU B CA 1
ATOM 2190 C C . GLU B 1 42 ? -37.070 43.528 9.467 1.00 45.63 39 GLU B C 1
ATOM 2191 O O . GLU B 1 42 ? -36.932 42.364 9.082 1.00 46.91 39 GLU B O 1
ATOM 2197 N N . ALA B 1 43 ? -36.090 44.195 10.072 1.00 43.43 40 ALA B N 1
ATOM 2198 C CA . ALA B 1 43 ? -34.786 43.558 10.289 1.00 41.59 40 ALA B CA 1
ATOM 2199 C C . ALA B 1 43 ? -34.908 42.244 11.061 1.00 43.84 40 ALA B C 1
ATOM 2200 O O . ALA B 1 43 ? -34.277 41.256 10.705 1.00 44.29 40 ALA B O 1
ATOM 2202 N N . ALA B 1 44 ? -35.737 42.236 12.103 1.00 45.11 41 ALA B N 1
ATOM 2203 C CA . ALA B 1 44 ? -36.039 41.021 12.873 1.00 44.96 41 ALA B CA 1
ATOM 2204 C C . ALA B 1 44 ? -36.765 39.929 12.072 1.00 45.51 41 ALA B C 1
ATOM 2205 O O . ALA B 1 44 ? -36.601 38.735 12.329 1.00 44.15 41 ALA B O 1
ATOM 2207 N N . ALA B 1 45 ? -37.578 40.348 11.106 1.00 45.10 42 ALA B N 1
ATOM 2208 C CA . ALA B 1 45 ? -38.323 39.405 10.272 1.00 45.15 42 ALA B CA 1
ATOM 2209 C C . ALA B 1 45 ? -37.404 38.363 9.627 1.00 44.36 42 ALA B C 1
ATOM 2210 O O . ALA B 1 45 ? -37.790 37.208 9.442 1.00 44.98 42 ALA B O 1
ATOM 2212 N N . THR B 1 46 ? -36.175 38.769 9.322 1.00 44.54 43 THR B N 1
ATOM 2213 C CA . THR B 1 46 ? -35.260 37.914 8.564 1.00 47.39 43 THR B CA 1
ATOM 2214 C C . THR B 1 46 ? -34.085 37.432 9.395 1.00 47.92 43 THR B C 1
ATOM 2215 O O . THR B 1 46 ? -33.307 36.599 8.944 1.00 52.26 43 THR B O 1
ATOM 2219 N N . ASP B 1 47 ? -33.948 37.951 10.606 1.00 44.57 44 ASP B N 1
ATOM 2220 C CA . ASP B 1 47 ? -32.923 37.438 11.509 1.00 47.27 44 ASP B CA 1
ATOM 2221 C C . ASP B 1 47 ? -33.344 36.087 12.079 1.00 49.54 44 ASP B C 1
ATOM 2222 O O . ASP B 1 47 ? -34.251 36.024 12.891 1.00 53.87 44 ASP B O 1
ATOM 2227 N N . THR B 1 48 ? -32.670 35.018 11.658 1.00 52.06 45 THR B N 1
ATOM 2228 C CA . THR B 1 48 ? -33.065 33.651 12.018 1.00 52.09 45 THR B CA 1
ATOM 2229 C C . THR B 1 48 ? -32.713 33.288 13.461 1.00 52.44 45 THR B C 1
ATOM 2230 O O . THR B 1 48 ? -33.014 32.181 13.931 1.00 51.12 45 THR B O 1
ATOM 2234 N N . SER B 1 49 ? -32.090 34.228 14.165 1.00 50.98 46 SER B N 1
ATOM 2235 C CA . SER B 1 49 ? -31.856 34.055 15.594 1.00 51.54 46 SER B CA 1
ATOM 2236 C C . SER B 1 49 ? -33.007 34.642 16.421 1.00 51.37 46 SER B C 1
ATOM 2237 O O . SER B 1 49 ? -33.065 34.440 17.636 1.00 55.26 46 SER B O 1
ATOM 2240 N N . ILE B 1 50 ? -33.929 35.350 15.764 1.00 49.32 47 ILE B N 1
ATOM 2241 C CA . ILE B 1 50 ? -35.120 35.864 16.444 1.00 47.44 47 ILE B CA 1
ATOM 2242 C C . ILE B 1 50 ? -36.387 35.063 16.123 1.00 48.70 47 ILE B C 1
ATOM 2243 O O . ILE B 1 50 ? -36.621 34.672 14.969 1.00 52.45 47 ILE B O 1
ATOM 2248 N N . SER B 1 51 ? -37.195 34.831 17.156 1.00 46.78 48 SER B N 1
ATOM 2249 C CA . SER B 1 51 ? -38.426 34.039 17.057 1.00 46.51 48 SER B CA 1
ATOM 2250 C C . SER B 1 51 ? -39.669 34.818 17.516 1.00 45.27 48 SER B C 1
ATOM 2251 O O . SER B 1 51 ? -40.760 34.633 16.981 1.00 45.74 48 SER B O 1
ATOM 2254 N N . VAL B 1 52 ? -39.492 35.697 18.501 1.00 46.14 49 VAL B N 1
ATOM 2255 C CA . VAL B 1 52 ? -40.581 36.517 19.044 1.00 43.01 49 VAL B CA 1
ATOM 2256 C C . VAL B 1 52 ? -40.093 37.947 19.309 1.00 41.45 49 VAL B C 1
ATOM 2257 O O . VAL B 1 52 ? -38.909 38.175 19.603 1.00 43.38 49 VAL B O 1
ATOM 2261 N N . CYS B 1 53 ? -41.012 38.903 19.206 1.00 34.09 50 CYS B N 1
ATOM 2262 C CA . CYS B 1 53 ? -40.752 40.256 19.667 1.00 36.88 50 CYS B CA 1
ATOM 2263 C C . CYS B 1 53 ? -41.694 40.594 20.851 1.00 41.84 50 CYS B C 1
ATOM 2264 O O . CYS B 1 53 ? -42.765 39.985 21.009 1.00 39.04 50 CYS B O 1
ATOM 2267 N N . VAL B 1 54 ? -41.250 41.522 21.698 1.00 30.96 51 VAL B N 1
ATOM 2268 C CA . VAL B 1 54 ? -42.063 42.076 22.762 1.00 34.13 51 VAL B CA 1
ATOM 2269 C C . VAL B 1 54 ? -41.950 43.581 22.571 1.00 37.74 51 VAL B C 1
ATOM 2270 O O . VAL B 1 54 ? -40.849 44.088 22.303 1.00 35.71 51 VAL B O 1
ATOM 2274 N N . ILE B 1 55 ? -43.065 44.297 22.715 1.00 38.41 52 ILE B N 1
ATOM 2275 C CA . ILE B 1 55 ? -43.075 45.758 22.567 1.00 38.49 52 ILE B CA 1
ATOM 2276 C C . ILE B 1 55 ? -43.607 46.414 23.847 1.00 35.62 52 ILE B C 1
ATOM 2277 O O . ILE B 1 55 ? -44.695 46.101 24.311 1.00 36.66 52 ILE B O 1
ATOM 2282 N N . THR B 1 56 ? -42.854 47.348 24.401 1.00 36.12 53 THR B N 1
ATOM 2283 C CA . THR B 1 56 ? -43.267 47.950 25.660 1.00 40.58 53 THR B CA 1
ATOM 2284 C C . THR B 1 56 ? -42.866 49.404 25.805 1.00 42.19 53 THR B C 1
ATOM 2285 O O . THR B 1 56 ? -41.990 49.897 25.084 1.00 40.67 53 THR B O 1
ATOM 2289 N N . GLY B 1 57 ? -43.514 50.087 26.744 1.00 36.82 54 GLY B N 1
ATOM 2290 C CA . GLY B 1 57 ? -43.137 51.447 27.061 1.00 39.11 54 GLY B CA 1
ATOM 2291 C C . GLY B 1 57 ? -42.505 51.489 28.438 1.00 41.93 54 GLY B C 1
ATOM 2292 O O . GLY B 1 57 ? -41.549 50.746 28.716 1.00 39.36 54 GLY B O 1
ATOM 2293 N N . ASN B 1 58 ? -43.031 52.363 29.293 1.00 40.85 55 ASN B N 1
ATOM 2294 C CA . ASN B 1 58 ? -42.639 52.407 30.698 1.00 41.28 55 ASN B CA 1
ATOM 2295 C C . ASN B 1 58 ? -43.859 52.191 31.576 1.00 42.86 55 ASN B C 1
ATOM 2296 O O . ASN B 1 58 ? -44.959 51.924 31.078 1.00 42.19 55 ASN B O 1
ATOM 2301 N N . ALA B 1 59 ? -43.659 52.317 32.883 1.00 41.71 56 ALA B N 1
ATOM 2302 C CA . ALA B 1 59 ? -44.707 52.063 33.869 1.00 38.32 56 ALA B CA 1
ATOM 2303 C C . ALA B 1 59 ? -45.834 53.081 33.817 1.00 37.24 56 ALA B C 1
ATOM 2304 O O . ALA B 1 59 ? -46.981 52.727 34.061 1.00 35.59 56 ALA B O 1
ATOM 2306 N N . ARG B 1 60 ? -45.517 54.337 33.501 1.00 38.72 57 ARG B N 1
ATOM 2307 C CA . ARG B 1 60 ? -46.550 55.368 33.331 1.00 40.24 57 ARG B CA 1
ATOM 2308 C C . ARG B 1 60 ? -47.230 55.420 31.933 1.00 46.60 57 ARG B C 1
ATOM 2309 O O . ARG B 1 60 ? -48.428 55.712 31.827 1.00 47.56 57 ARG B O 1
ATOM 2311 N N . PHE B 1 61 ? -46.472 55.140 30.871 1.00 45.00 58 PHE B N 1
ATOM 2312 C CA . PHE B 1 61 ? -47.039 55.101 29.520 1.00 45.61 58 PHE B CA 1
ATOM 2313 C C . PHE B 1 61 ? -46.514 53.951 28.652 1.00 41.99 58 PHE B C 1
ATOM 2314 O O . PHE B 1 61 ? -45.340 53.560 28.719 1.00 39.57 58 PHE B O 1
ATOM 2322 N N . PHE B 1 62 ? -47.422 53.397 27.858 1.00 37.95 59 PHE B N 1
ATOM 2323 C CA . PHE B 1 62 ? -47.063 52.484 26.786 1.00 40.34 59 PHE B CA 1
ATOM 2324 C C . PHE B 1 62 ? -46.831 53.399 25.595 1.00 36.75 59 PHE B C 1
ATOM 2325 O O . PHE B 1 62 ? -45.713 53.552 25.118 1.00 39.00 59 PHE B O 1
ATOM 2333 N N . ALA B 1 63 ? -47.907 54.034 25.153 1.00 33.97 60 ALA B N 1
ATOM 2334 C CA . ALA B 1 63 ? -47.839 55.130 24.206 1.00 37.95 60 ALA B CA 1
ATOM 2335 C C . ALA B 1 63 ? -49.133 55.923 24.335 1.00 44.69 60 ALA B C 1
ATOM 2336 O O . ALA B 1 63 ? -50.228 55.386 24.172 1.00 43.85 60 ALA B O 1
ATOM 2338 N N . ALA B 1 64 ? -49.002 57.198 24.672 1.00 48.24 61 ALA B N 1
ATOM 2339 C CA . ALA B 1 64 ? -50.154 58.064 24.818 1.00 48.22 61 ALA B CA 1
ATOM 2340 C C . ALA B 1 64 ? -50.416 58.842 23.531 1.00 53.77 61 ALA B C 1
ATOM 2341 O O . ALA B 1 64 ? -50.156 60.044 23.450 1.00 57.70 61 ALA B O 1
ATOM 2343 N N . GLY B 1 65 ? -50.929 58.149 22.522 1.00 50.16 62 GLY B N 1
ATOM 2344 C CA . GLY B 1 65 ? -51.284 58.788 21.265 1.00 47.39 62 GLY B CA 1
ATOM 2345 C C . GLY B 1 65 ? -50.144 58.932 20.268 1.00 51.77 62 GLY B C 1
ATOM 2346 O O . GLY B 1 65 ? -49.228 58.104 20.208 1.00 47.91 62 GLY B O 1
ATOM 2347 N N . ALA B 1 66 ? -50.225 59.991 19.465 1.00 57.18 63 ALA B N 1
ATOM 2348 C CA . ALA B 1 66 ? -49.195 60.317 18.482 1.00 58.67 63 ALA B CA 1
ATOM 2349 C C . ALA B 1 66 ? -48.881 61.805 18.547 1.00 63.65 63 ALA B C 1
ATOM 2350 O O . ALA B 1 66 ? -49.600 62.576 19.190 1.00 61.04 63 ALA B O 1
ATOM 2352 N N . ASP B 1 67 ? -47.805 62.217 17.886 1.00 66.72 64 ASP B N 1
ATOM 2353 C CA . ASP B 1 67 ? -47.484 63.638 17.819 1.00 69.91 64 ASP B CA 1
ATOM 2354 C C . ASP B 1 67 ? -48.626 64.401 17.166 1.00 75.02 64 ASP B C 1
ATOM 2355 O O . ASP B 1 67 ? -48.931 64.197 15.985 1.00 75.22 64 ASP B O 1
ATOM 2360 N N . LEU B 1 68 ? -49.261 65.270 17.949 1.00 75.12 65 LEU B N 1
ATOM 2361 C CA . LEU B 1 68 ? -50.456 65.980 17.497 1.00 80.28 65 LEU B CA 1
ATOM 2362 C C . LEU B 1 68 ? -50.173 66.986 16.381 1.00 79.92 65 LEU B C 1
ATOM 2363 O O . LEU B 1 68 ? -51.021 67.211 15.517 1.00 77.62 65 LEU B O 1
ATOM 2368 N N . ASN B 1 69 ? -48.982 67.584 16.412 1.00 82.77 66 ASN B N 1
ATOM 2369 C CA . ASN B 1 69 ? -48.569 68.568 15.415 1.00 82.07 66 ASN B CA 1
ATOM 2370 C C . ASN B 1 69 ? -48.426 67.916 14.051 1.00 82.93 66 ASN B C 1
ATOM 2371 O O . ASN B 1 69 ? -48.904 68.449 13.049 1.00 81.08 66 ASN B O 1
ATOM 2376 N N . GLU B 1 70 ? -47.762 66.762 14.021 1.00 79.01 67 GLU B N 1
ATOM 2377 C CA . GLU B 1 70 ? -47.562 66.025 12.781 1.00 77.35 67 GLU B CA 1
ATOM 2378 C C . GLU B 1 70 ? -48.868 65.667 12.053 1.00 80.59 67 GLU B C 1
ATOM 2379 O O . GLU B 1 70 ? -48.866 65.544 10.827 1.00 82.93 67 GLU B O 1
ATOM 2385 N N . MET B 1 71 ? -49.976 65.499 12.778 1.00 81.23 68 MET B N 1
ATOM 2386 C CA . MET B 1 71 ? -51.247 65.195 12.110 1.00 82.28 68 MET B CA 1
ATOM 2387 C C . MET B 1 71 ? -52.100 66.415 11.840 1.00 82.38 68 MET B C 1
ATOM 2388 O O . MET B 1 71 ? -53.128 66.295 11.185 1.00 80.77 68 MET B O 1
ATOM 2393 N N . ALA B 1 72 ? -51.674 67.578 12.334 1.00 82.26 69 ALA B N 1
ATOM 2394 C CA . ALA B 1 72 ? -52.368 68.842 12.055 1.00 83.61 69 ALA B CA 1
ATOM 2395 C C . ALA B 1 72 ? -51.877 69.520 10.765 1.00 86.04 69 ALA B C 1
ATOM 2396 O O . ALA B 1 72 ? -52.678 69.904 9.907 1.00 82.44 69 ALA B O 1
ATOM 2398 N N . GLU B 1 73 ? -50.560 69.676 10.645 1.00 88.25 70 GLU B N 1
ATOM 2399 C CA . GLU B 1 73 ? -49.958 70.308 9.475 1.00 91.09 70 GLU B CA 1
ATOM 2400 C C . GLU B 1 73 ? -50.232 69.518 8.199 1.00 88.85 70 GLU B C 1
ATOM 2401 O O . GLU B 1 73 ? -49.693 69.831 7.133 1.00 91.57 70 GLU B O 1
ATOM 2407 N N . LYS B 1 74 ? -51.068 68.492 8.318 1.00 84.18 71 LYS B N 1
ATOM 2408 C CA . LYS B 1 74 ? -51.530 67.747 7.160 1.00 85.77 71 LYS B CA 1
ATOM 2409 C C . LYS B 1 74 ? -52.956 68.173 6.819 1.00 87.23 71 LYS B C 1
ATOM 2410 O O . LYS B 1 74 ? -53.853 68.146 7.665 1.00 80.84 71 LYS B O 1
ATOM 2416 N N . ASP B 1 75 ? -53.149 68.595 5.574 1.00 88.41 72 ASP B N 1
ATOM 2417 C CA . ASP B 1 75 ? -54.455 69.049 5.113 1.00 86.45 72 ASP B CA 1
ATOM 2418 C C . ASP B 1 75 ? -55.093 67.943 4.284 1.00 81.93 72 ASP B C 1
ATOM 2419 O O . ASP B 1 75 ? -54.511 66.870 4.146 1.00 80.92 72 ASP B O 1
ATOM 2424 N N . LEU B 1 76 ? -56.284 68.183 3.743 1.00 75.79 73 LEU B N 1
ATOM 2425 C CA . LEU B 1 76 ? -56.923 67.164 2.919 1.00 72.74 73 LEU B CA 1
ATOM 2426 C C . LEU B 1 76 ? -55.927 66.573 1.915 1.00 78.32 73 LEU B C 1
ATOM 2427 O O . LEU B 1 76 ? -55.838 65.354 1.747 1.00 77.79 73 LEU B O 1
ATOM 2432 N N . ALA B 1 77 ? -55.170 67.444 1.257 1.00 78.45 74 ALA B N 1
ATOM 2433 C CA . ALA B 1 77 ? -54.185 66.998 0.282 1.00 81.46 74 ALA B CA 1
ATOM 2434 C C . ALA B 1 77 ? -53.023 66.277 0.962 1.00 81.22 74 ALA B C 1
ATOM 2435 O O . ALA B 1 77 ? -52.688 65.146 0.612 1.00 80.62 74 ALA B O 1
ATOM 2437 N N . ALA B 1 78 ? -52.419 66.928 1.947 1.00 76.72 75 ALA B N 1
ATOM 2438 C CA . ALA B 1 78 ? -51.344 66.305 2.701 1.00 80.20 75 ALA B CA 1
ATOM 2439 C C . ALA B 1 78 ? -51.756 65.000 3.391 1.00 82.84 75 ALA B C 1
ATOM 2440 O O . ALA B 1 78 ? -50.906 64.151 3.649 1.00 84.76 75 ALA B O 1
ATOM 2442 N N . THR B 1 79 ? -53.048 64.828 3.683 1.00 80.81 76 THR B N 1
ATOM 2443 C CA . THR B 1 79 ? -53.531 63.601 4.352 1.00 77.54 76 THR B CA 1
ATOM 2444 C C . THR B 1 79 ? -53.702 62.432 3.379 1.00 73.69 76 THR B C 1
ATOM 2445 O O . THR B 1 79 ? -53.481 61.281 3.738 1.00 70.22 76 THR B O 1
ATOM 2449 N N . LEU B 1 80 ? -54.099 62.739 2.149 1.00 76.17 77 LEU B N 1
ATOM 2450 C CA . LEU B 1 80 ? -54.226 61.724 1.095 1.00 79.19 77 LEU B CA 1
ATOM 2451 C C . LEU B 1 80 ? -52.912 61.006 0.759 1.00 75.38 77 LEU B C 1
ATOM 2452 O O . LEU B 1 80 ? -52.899 59.806 0.493 1.00 68.84 77 LEU B O 1
ATOM 2457 N N . ASN B 1 81 ? -51.812 61.748 0.775 1.00 76.13 78 ASN B N 1
ATOM 2458 C CA . ASN B 1 81 ? -50.520 61.209 0.375 1.00 77.79 78 ASN B CA 1
ATOM 2459 C C . ASN B 1 81 ? -49.577 60.873 1.538 1.00 84.16 78 ASN B C 1
ATOM 2460 O O . ASN B 1 81 ? -48.387 60.628 1.322 1.00 84.85 78 ASN B O 1
ATOM 2462 N N . ASP B 1 82 ? -50.111 60.853 2.759 1.00 78.22 79 ASP B N 1
ATOM 2463 C CA . ASP B 1 82 ? -49.319 60.589 3.960 1.00 71.33 79 ASP B CA 1
ATOM 2464 C C . ASP B 1 82 ? -48.593 59.245 3.919 1.00 65.80 79 ASP B C 1
ATOM 2465 O O . ASP B 1 82 ? -49.121 58.254 3.419 1.00 57.83 79 ASP B O 1
ATOM 2470 N N . THR B 1 83 ? -47.384 59.224 4.474 1.00 69.89 80 THR B N 1
ATOM 2471 C CA . THR B 1 83 ? -46.558 58.019 4.529 1.00 68.46 80 THR B CA 1
ATOM 2472 C C . THR B 1 83 ? -47.011 57.023 5.595 1.00 60.87 80 THR B C 1
ATOM 2473 O O . THR B 1 83 ? -46.866 55.810 5.421 1.00 60.42 80 THR B O 1
ATOM 2477 N N . ARG B 1 84 ? -47.572 57.548 6.683 1.00 56.12 81 ARG B N 1
ATOM 2478 C CA . ARG B 1 84 ? -47.873 56.765 7.891 1.00 54.62 81 ARG B CA 1
ATOM 2479 C C . ARG B 1 84 ? -48.661 55.465 7.687 1.00 48.17 81 ARG B C 1
ATOM 2480 O O . ARG B 1 84 ? -48.329 54.441 8.277 1.00 42.63 81 ARG B O 1
ATOM 2488 N N . PRO B 1 85 ? -49.718 55.506 6.862 1.00 47.22 82 PRO B N 1
ATOM 2489 C CA . PRO B 1 85 ? -50.525 54.296 6.685 1.00 43.27 82 PRO B CA 1
ATOM 2490 C C . PRO B 1 85 ? -49.757 53.074 6.184 1.00 42.97 82 PRO B C 1
ATOM 2491 O O . PRO B 1 85 ? -50.087 51.953 6.582 1.00 38.93 82 PRO B O 1
ATOM 2495 N N . GLN B 1 86 ? -48.735 53.277 5.360 1.00 45.99 83 GLN B N 1
ATOM 2496 C CA . GLN B 1 86 ? -47.957 52.161 4.827 1.00 47.70 83 GLN B CA 1
ATOM 2497 C C . GLN B 1 86 ? -46.980 51.633 5.879 1.00 39.84 83 GLN B C 1
ATOM 2498 O O . GLN B 1 86 ? -46.567 50.478 5.825 1.00 37.63 83 GLN B O 1
ATOM 2504 N N . LEU B 1 87 ? -46.599 52.481 6.831 1.00 46.69 84 LEU B N 1
ATOM 2505 C CA . LEU B 1 87 ? -45.779 52.027 7.968 1.00 43.49 84 LEU B CA 1
ATOM 2506 C C . LEU B 1 87 ? -46.595 51.100 8.866 1.00 37.97 84 LEU B C 1
ATOM 2507 O O . LEU B 1 87 ? -46.126 50.034 9.273 1.00 38.20 84 LEU B O 1
ATOM 2512 N N . TRP B 1 88 ? -47.832 51.501 9.149 1.00 35.66 85 TRP B N 1
ATOM 2513 C CA . TRP B 1 88 ? -48.773 50.633 9.865 1.00 36.13 85 TRP B CA 1
ATOM 2514 C C . TRP B 1 88 ? -48.945 49.267 9.178 1.00 37.16 85 TRP B C 1
ATOM 2515 O O . TRP B 1 88 ? -48.944 48.239 9.853 1.00 37.09 85 TRP B O 1
ATOM 2526 N N . ALA B 1 89 ? -49.065 49.242 7.847 1.00 34.69 86 ALA B N 1
ATOM 2527 C CA . ALA B 1 89 ? -49.232 47.962 7.139 1.00 37.34 86 ALA B CA 1
ATOM 2528 C C . ALA B 1 89 ? -47.941 47.172 7.137 1.00 37.91 86 ALA B C 1
ATOM 2529 O O . ALA B 1 89 ? -47.962 45.948 7.100 1.00 37.98 86 ALA B O 1
ATOM 2531 N N . ARG B 1 90 ? -46.809 47.863 7.177 1.00 38.10 87 ARG B N 1
ATOM 2532 C CA . ARG B 1 90 ? -45.544 47.143 7.284 1.00 40.92 87 ARG B CA 1
ATOM 2533 C C . ARG B 1 90 ? -45.361 46.545 8.676 1.00 37.85 87 ARG B C 1
ATOM 2534 O O . ARG B 1 90 ? -44.783 45.471 8.803 1.00 39.96 87 ARG B O 1
ATOM 2542 N N . LEU B 1 91 ? -45.853 47.232 9.710 1.00 35.51 88 LEU B N 1
ATOM 2543 C CA . LEU B 1 91 ? -45.841 46.686 11.090 1.00 41.16 88 LEU B CA 1
ATOM 2544 C C . LEU B 1 91 ? -46.633 45.390 11.170 1.00 39.17 88 LEU B C 1
ATOM 2545 O O . LEU B 1 91 ? -46.154 44.390 11.703 1.00 36.90 88 LEU B O 1
ATOM 2550 N N . GLN B 1 92 ? -47.850 45.435 10.629 1.00 40.28 89 GLN B N 1
ATOM 2551 C CA . GLN B 1 92 ? -48.752 44.297 10.614 1.00 38.64 89 GLN B CA 1
ATOM 2552 C C . GLN B 1 92 ? -48.241 43.128 9.781 1.00 41.55 89 GLN B C 1
ATOM 2553 O O . GLN B 1 92 ? -48.683 42.007 9.957 1.00 45.32 89 GLN B O 1
ATOM 2559 N N . ALA B 1 93 ? -47.313 43.389 8.870 1.00 41.36 90 ALA B N 1
ATOM 2560 C CA . ALA B 1 93 ? -46.804 42.348 7.992 1.00 40.92 90 ALA B CA 1
ATOM 2561 C C . ALA B 1 93 ? -45.662 41.594 8.664 1.00 41.32 90 ALA B C 1
ATOM 2562 O O . ALA B 1 93 ? -45.179 40.580 8.157 1.00 40.74 90 ALA B O 1
ATOM 2564 N N . PHE B 1 94 ? -45.238 42.084 9.822 1.00 40.91 91 PHE B N 1
ATOM 2565 C CA . PHE B 1 94 ? -44.249 41.364 10.601 1.00 41.99 91 PHE B CA 1
ATOM 2566 C C . PHE B 1 94 ? -44.753 39.933 10.769 1.00 45.17 91 PHE B C 1
ATOM 2567 O O . PHE B 1 94 ? -45.874 39.712 11.212 1.00 43.15 91 PHE B O 1
ATOM 2575 N N . ASN B 1 95 ? -43.924 38.964 10.400 1.00 49.93 92 ASN B N 1
ATOM 2576 C CA . ASN B 1 95 ? -44.378 37.585 10.248 1.00 46.77 92 ASN B CA 1
ATOM 2577 C C . ASN B 1 95 ? -44.165 36.722 11.501 1.00 44.09 92 ASN B C 1
ATOM 2578 O O . ASN B 1 95 ? -44.577 35.564 11.536 1.00 44.74 92 ASN B O 1
ATOM 2583 N N . LYS B 1 96 ? -43.510 37.285 12.519 1.00 44.01 93 LYS B N 1
ATOM 2584 C CA . LYS B 1 96 ? -43.261 36.559 13.768 1.00 43.62 93 LYS B CA 1
ATOM 2585 C C . LYS B 1 96 ? -44.159 37.018 14.919 1.00 39.22 93 LYS B C 1
ATOM 2586 O O . LYS B 1 96 ? -44.694 38.126 14.894 1.00 34.62 93 LYS B O 1
ATOM 2592 N N . PRO B 1 97 ? -44.346 36.146 15.920 1.00 39.81 94 PRO B N 1
ATOM 2593 C CA . PRO B 1 97 ? -45.173 36.501 17.085 1.00 40.49 94 PRO B CA 1
ATOM 2594 C C . PRO B 1 97 ? -44.776 37.832 17.720 1.00 38.56 94 PRO B C 1
ATOM 2595 O O . PRO B 1 97 ? -43.597 38.124 17.919 1.00 38.97 94 PRO B O 1
ATOM 2599 N N . LEU B 1 98 ? -45.778 38.643 18.025 1.00 38.70 95 LEU B N 1
ATOM 2600 C CA . LEU B 1 98 ? -45.551 39.993 18.498 1.00 36.65 95 LEU B CA 1
ATOM 2601 C C . LEU B 1 98 ? -46.418 40.220 19.723 1.00 37.46 95 LEU B C 1
ATOM 2602 O O . LEU B 1 98 ? -47.655 40.201 19.651 1.00 39.21 95 LEU B O 1
ATOM 2607 N N . ILE B 1 99 ? -45.751 40.426 20.851 1.00 38.71 96 ILE B N 1
ATOM 2608 C CA . ILE B 1 99 ? -46.427 40.615 22.120 1.00 35.39 96 ILE B CA 1
ATOM 2609 C C . ILE B 1 99 ? -46.277 42.067 22.604 1.00 38.04 96 ILE B C 1
ATOM 2610 O O . ILE B 1 99 ? -45.171 42.636 22.613 1.00 35.25 96 ILE B O 1
ATOM 2615 N N . ALA B 1 100 ? -47.402 42.674 22.967 1.00 35.49 97 ALA B N 1
ATOM 2616 C CA . ALA B 1 100 ? -47.394 44.009 23.532 1.00 35.22 97 ALA B CA 1
ATOM 2617 C C . ALA B 1 100 ? -47.489 43.865 25.043 1.00 36.94 97 ALA B C 1
ATOM 2618 O O . ALA B 1 100 ? -48.459 43.300 25.543 1.00 38.58 97 ALA B O 1
ATOM 2620 N N . ALA B 1 101 ? -46.483 44.352 25.766 1.00 36.35 98 ALA B N 1
ATOM 2621 C CA . ALA B 1 101 ? -46.530 44.396 27.225 1.00 35.96 98 ALA B CA 1
ATOM 2622 C C . ALA B 1 101 ? -46.894 45.799 27.624 1.00 37.99 98 ALA B C 1
ATOM 2623 O O . ALA B 1 101 ? -46.064 46.703 27.548 1.00 37.92 98 ALA B O 1
ATOM 2625 N N . VAL B 1 102 ? -48.141 45.985 28.033 1.00 37.18 99 VAL B N 1
ATOM 2626 C CA . VAL B 1 102 ? -48.641 47.327 28.282 1.00 35.27 99 VAL B CA 1
ATOM 2627 C C . VAL B 1 102 ? -48.705 47.660 29.773 1.00 37.70 99 VAL B C 1
ATOM 2628 O O . VAL B 1 102 ? -49.360 46.984 30.547 1.00 35.45 99 VAL B O 1
ATOM 2632 N N . ASN B 1 103 ? -47.988 48.705 30.147 1.00 34.63 100 ASN B N 1
ATOM 2633 C CA . ASN B 1 103 ? -48.122 49.320 31.440 1.00 38.82 100 ASN B CA 1
ATOM 2634 C C . ASN B 1 103 ? -48.647 50.720 31.211 1.00 39.12 100 ASN B C 1
ATOM 2635 O O . ASN B 1 103 ? -48.227 51.409 30.291 1.00 39.58 100 ASN B O 1
ATOM 2640 N N . GLY B 1 104 ? -49.556 51.144 32.076 1.00 40.89 101 GLY B N 1
ATOM 2641 C CA . GLY B 1 104 ? -50.097 52.485 32.019 1.00 43.50 101 GLY B CA 1
ATOM 2642 C C . GLY B 1 104 ? -50.809 52.746 30.706 1.00 40.99 101 GLY B C 1
ATOM 2643 O O . GLY B 1 104 ? -51.341 51.826 30.083 1.00 38.54 101 GLY B O 1
ATOM 2644 N N . TYR B 1 105 ? -50.813 54.007 30.293 1.00 40.28 102 TYR B N 1
ATOM 2645 C CA . TYR B 1 105 ? -51.652 54.458 29.196 1.00 41.56 102 TYR B CA 1
ATOM 2646 C C . TYR B 1 105 ? -51.270 53.902 27.822 1.00 36.38 102 TYR B C 1
ATOM 2647 O O . TYR B 1 105 ? -50.132 54.031 27.369 1.00 39.28 102 TYR B O 1
ATOM 2656 N N . ALA B 1 106 ? -52.250 53.270 27.188 1.00 34.26 103 ALA B N 1
ATOM 2657 C CA . ALA B 1 106 ? -52.215 52.936 25.777 1.00 34.10 103 ALA B CA 1
ATOM 2658 C C . ALA B 1 106 ? -53.416 53.633 25.133 1.00 35.63 103 ALA B C 1
ATOM 2659 O O . ALA B 1 106 ? -54.513 53.069 25.040 1.00 37.20 103 ALA B O 1
ATOM 2661 N N . LEU B 1 107 ? -53.220 54.881 24.729 1.00 37.69 104 LEU B N 1
ATOM 2662 C CA . LEU B 1 107 ? -54.319 55.688 24.182 1.00 40.06 104 LEU B CA 1
ATOM 2663 C C . LEU B 1 107 ? -54.080 56.013 22.713 1.00 40.46 104 LEU B C 1
ATOM 2664 O O . LEU B 1 107 ? -52.932 56.159 22.297 1.00 43.84 104 LEU B O 1
ATOM 2669 N N . GLY B 1 108 ? -55.156 56.139 21.937 1.00 39.30 105 GLY B N 1
ATOM 2670 C CA . GLY B 1 108 ? -55.046 56.446 20.508 1.00 38.42 105 GLY B CA 1
ATOM 2671 C C . GLY B 1 108 ? -54.125 55.492 19.755 1.00 39.30 105 GLY B C 1
ATOM 2672 O O . GLY B 1 108 ? -54.360 54.282 19.741 1.00 37.67 105 GLY B O 1
ATOM 2673 N N . ALA B 1 109 ? -53.059 56.019 19.162 1.00 43.67 106 ALA B N 1
ATOM 2674 C CA . ALA B 1 109 ? -52.124 55.190 18.401 1.00 37.78 106 ALA B CA 1
ATOM 2675 C C . ALA B 1 109 ? -51.525 54.098 19.292 1.00 39.89 106 ALA B C 1
ATOM 2676 O O . ALA B 1 109 ? -51.181 52.991 18.811 1.00 33.97 106 ALA B O 1
ATOM 2678 N N . GLY B 1 110 ? -51.384 54.426 20.582 1.00 37.46 107 GLY B N 1
ATOM 2679 C CA . GLY B 1 110 ? -50.904 53.473 21.553 1.00 31.65 107 GLY B CA 1
ATOM 2680 C C . GLY B 1 110 ? -51.832 52.269 21.690 1.00 34.77 107 GLY B C 1
ATOM 2681 O O . GLY B 1 110 ? -51.376 51.121 21.715 1.00 34.70 107 GLY B O 1
ATOM 2682 N N . CYS B 1 111 ? -53.134 52.515 21.795 1.00 32.38 108 CYS B N 1
ATOM 2683 C CA . CYS B 1 111 ? -54.064 51.409 21.837 1.00 31.83 108 CYS B CA 1
ATOM 2684 C C . CYS B 1 111 ? -53.997 50.670 20.514 1.00 36.67 108 CYS B C 1
ATOM 2685 O O . CYS B 1 111 ? -53.908 49.443 20.502 1.00 35.24 108 CYS B O 1
ATOM 2688 N N . GLU B 1 112 ? -54.030 51.426 19.407 1.00 37.00 109 GLU B N 1
ATOM 2689 C CA . GLU B 1 112 ? -53.963 50.862 18.050 1.00 34.57 109 GLU B CA 1
ATOM 2690 C C . GLU B 1 112 ? -52.742 50.000 17.841 1.00 29.52 109 GLU B C 1
ATOM 2691 O O . GLU B 1 112 ? -52.847 48.924 17.274 1.00 29.48 109 GLU B O 1
ATOM 2697 N N . LEU B 1 113 ? -51.593 50.467 18.326 1.00 32.98 110 LEU B N 1
ATOM 2698 C CA . LEU B 1 113 ? -50.374 49.658 18.318 1.00 31.62 110 LEU B CA 1
ATOM 2699 C C . LEU B 1 113 ? -50.612 48.320 19.001 1.00 34.10 110 LEU B C 1
ATOM 2700 O O . LEU B 1 113 ? -50.383 47.274 18.414 1.00 34.02 110 LEU B O 1
ATOM 2705 N N . ALA B 1 114 ? -51.101 48.359 20.238 1.00 35.88 111 ALA B N 1
ATOM 2706 C CA . ALA B 1 114 ? -51.337 47.140 21.023 1.00 33.45 111 ALA B CA 1
ATOM 2707 C C . ALA B 1 114 ? -52.327 46.161 20.353 1.00 30.39 111 ALA B C 1
ATOM 2708 O O . ALA B 1 114 ? -52.064 44.964 20.255 1.00 32.19 111 ALA B O 1
ATOM 2710 N N . LEU B 1 115 ? -53.447 46.691 19.879 1.00 31.38 112 LEU B N 1
ATOM 2711 C CA . LEU B 1 115 ? -54.374 45.932 19.056 1.00 33.42 112 LEU B CA 1
ATOM 2712 C C . LEU B 1 115 ? -53.649 45.285 17.877 1.00 32.58 112 LEU B C 1
ATOM 2713 O O . LEU B 1 115 ? -53.979 44.169 17.474 1.00 34.49 112 LEU B O 1
ATOM 2718 N N . LEU B 1 116 ? -52.659 45.983 17.331 1.00 33.46 113 LEU B N 1
ATOM 2719 C CA . LEU B 1 116 ? -51.910 45.460 16.194 1.00 37.25 113 LEU B CA 1
ATOM 2720 C C . LEU B 1 116 ? -51.131 44.198 16.560 1.00 37.14 113 LEU B C 1
ATOM 2721 O O . LEU B 1 116 ? -50.859 43.351 15.697 1.00 35.22 113 LEU B O 1
ATOM 2726 N N . CYS B 1 117 ? -50.793 44.064 17.839 1.00 29.83 114 CYS B N 1
ATOM 2727 C CA . CYS B 1 117 ? -50.001 42.923 18.295 1.00 32.60 114 CYS B CA 1
ATOM 2728 C C . CYS B 1 117 ? -50.845 41.646 18.403 1.00 31.96 114 CYS B C 1
ATOM 2729 O O . CYS B 1 117 ? -52.078 41.703 18.416 1.00 31.35 114 CYS B O 1
ATOM 2732 N N . ASP B 1 118 ? -50.189 40.495 18.446 1.00 28.74 115 ASP B N 1
ATOM 2733 C CA . ASP B 1 118 ? -50.920 39.237 18.406 1.00 32.33 115 ASP B CA 1
ATOM 2734 C C . ASP B 1 118 ? -51.526 38.976 19.783 1.00 39.00 115 ASP B C 1
ATOM 2735 O O . ASP B 1 118 ? -52.634 38.436 19.925 1.00 35.72 115 ASP B O 1
ATOM 2740 N N . VAL B 1 119 ? -50.795 39.411 20.804 1.00 35.89 116 VAL B N 1
ATOM 2741 C CA . VAL B 1 119 ? -51.174 39.162 22.182 1.00 36.89 116 VAL B CA 1
ATOM 2742 C C . VAL B 1 119 ? -50.896 40.388 23.030 1.00 37.23 116 VAL B C 1
ATOM 2743 O O . VAL B 1 119 ? -49.870 41.053 22.877 1.00 36.18 116 VAL B O 1
ATOM 2747 N N . VAL B 1 120 ? -51.805 40.687 23.946 1.00 40.13 117 VAL B N 1
ATOM 2748 C CA . VAL B 1 120 ? -51.538 41.748 24.911 1.00 34.76 117 VAL B CA 1
ATOM 2749 C C . VAL B 1 120 ? -51.543 41.238 26.335 1.00 38.00 117 VAL B C 1
ATOM 2750 O O . VAL B 1 120 ? -52.532 40.639 26.782 1.00 39.50 117 VAL B O 1
ATOM 2754 N N . VAL B 1 121 ? -50.421 41.452 27.028 1.00 38.96 118 VAL B N 1
ATOM 2755 C CA . VAL B 1 121 ? -50.323 41.288 28.484 1.00 36.96 118 VAL B CA 1
ATOM 2756 C C . VAL B 1 121 ? -50.242 42.673 29.109 1.00 38.78 118 VAL B C 1
ATOM 2757 O O . VAL B 1 121 ? -49.429 43.503 28.679 1.00 36.44 118 VAL B O 1
ATOM 2761 N N . ALA B 1 122 ? -51.086 42.928 30.111 1.00 39.57 119 ALA B N 1
ATOM 2762 C CA . ALA B 1 122 ? -51.246 44.278 30.662 1.00 35.62 119 ALA B CA 1
ATOM 2763 C C . ALA B 1 122 ? -50.858 44.371 32.136 1.00 38.42 119 ALA B C 1
ATOM 2764 O O . ALA B 1 122 ? -50.821 43.365 32.850 1.00 38.09 119 ALA B O 1
ATOM 2766 N N . GLY B 1 123 ? -50.597 45.596 32.586 1.00 38.83 120 GLY B N 1
ATOM 2767 C CA . GLY B 1 123 ? -50.303 45.871 33.974 1.00 31.63 120 GLY B CA 1
ATOM 2768 C C . GLY B 1 123 ? -51.626 46.180 34.667 1.00 38.86 120 GLY B C 1
ATOM 2769 O O . GLY B 1 123 ? -52.588 46.613 34.005 1.00 32.49 120 GLY B O 1
ATOM 2770 N N . GLU B 1 124 ? -51.688 45.978 35.988 1.00 36.56 121 GLU B N 1
ATOM 2771 C CA . GLU B 1 124 ? -52.938 46.202 36.716 1.00 36.79 121 GLU B CA 1
ATOM 2772 C C . GLU B 1 124 ? -53.466 47.618 36.501 1.00 35.66 121 GLU B C 1
ATOM 2773 O O . GLU B 1 124 ? -54.676 47.840 36.457 1.00 35.08 121 GLU B O 1
ATOM 2779 N N . ASN B 1 125 ? -52.550 48.570 36.350 1.00 34.42 122 ASN B N 1
ATOM 2780 C CA . ASN B 1 125 ? -52.920 49.970 36.208 1.00 39.36 122 ASN B CA 1
ATOM 2781 C C . ASN B 1 125 ? -53.021 50.475 34.771 1.00 41.24 122 ASN B C 1
ATOM 2782 O O . ASN B 1 125 ? -53.192 51.675 34.564 1.00 45.72 122 ASN B O 1
ATOM 2784 N N . ALA B 1 126 ? -52.906 49.569 33.793 1.00 39.37 123 ALA B N 1
ATOM 2785 C CA . ALA B 1 126 ? -52.946 49.935 32.362 1.00 39.73 123 ALA B CA 1
ATOM 2786 C C . ALA B 1 126 ? -54.316 50.477 31.950 1.00 39.10 123 ALA B C 1
ATOM 2787 O O . ALA B 1 126 ? -55.343 50.091 32.521 1.00 38.42 123 ALA B O 1
ATOM 2789 N N . ARG B 1 127 ? -54.323 51.384 30.978 1.00 37.95 124 ARG B N 1
ATOM 2790 C CA . ARG B 1 127 ? -55.574 51.905 30.420 1.00 39.64 124 ARG B CA 1
ATOM 2791 C C . ARG B 1 127 ? -55.588 51.788 28.887 1.00 36.78 124 ARG B C 1
ATOM 2792 O O . ARG B 1 127 ? -54.552 51.864 28.226 1.00 33.06 124 ARG B O 1
ATOM 2800 N N . PHE B 1 128 ? -56.772 51.576 28.337 1.00 36.59 125 PHE B N 1
ATOM 2801 C CA . PHE B 1 128 ? -56.929 51.378 26.914 1.00 31.79 125 PHE B CA 1
ATOM 2802 C C . PHE B 1 128 ? -58.068 52.250 26.463 1.00 34.64 125 PHE B C 1
ATOM 2803 O O . PHE B 1 128 ? -59.164 52.160 27.009 1.00 35.76 125 PHE B O 1
ATOM 2811 N N . GLY B 1 129 ? -57.820 53.078 25.451 1.00 35.59 126 GLY B N 1
ATOM 2812 C CA . GLY B 1 129 ? -58.858 53.928 24.903 1.00 35.02 126 GLY B CA 1
ATOM 2813 C C . GLY B 1 129 ? -58.488 54.582 23.583 1.00 38.53 126 GLY B C 1
ATOM 2814 O O . GLY B 1 129 ? -57.319 54.652 23.199 1.00 38.31 126 GLY B O 1
ATOM 2815 N N . LEU B 1 130 ? -59.504 55.084 22.898 1.00 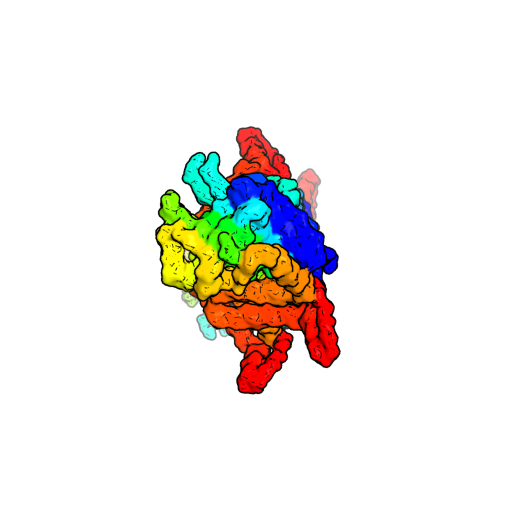35.73 127 LEU B N 1
ATOM 2816 C CA . LEU B 1 130 ? -59.335 55.751 21.615 1.00 38.13 127 LEU B CA 1
ATOM 2817 C C . LEU B 1 130 ? -60.001 57.135 21.655 1.00 37.50 127 LEU B C 1
ATOM 2818 O O . LEU B 1 130 ? -61.115 57.311 21.162 1.00 36.56 127 LEU B O 1
ATOM 2823 N N . PRO B 1 131 ? -59.310 58.133 22.234 1.00 40.33 128 PRO B N 1
ATOM 2824 C CA . PRO B 1 131 ? -59.938 59.449 22.402 1.00 42.64 128 PRO B CA 1
ATOM 2825 C C . PRO B 1 131 ? -59.841 60.319 21.148 1.00 42.12 128 PRO B C 1
ATOM 2826 O O . PRO B 1 131 ? -59.920 61.540 21.265 1.00 48.09 128 PRO B O 1
ATOM 2830 N N . GLU B 1 132 ? -59.686 59.705 19.978 1.00 39.99 129 GLU B N 1
ATOM 2831 C CA . GLU B 1 132 ? -59.622 60.446 18.700 1.00 44.14 129 GLU B CA 1
ATOM 2832 C C . GLU B 1 132 ? -60.877 61.270 18.455 1.00 42.37 129 GLU B C 1
ATOM 2833 O O . GLU B 1 132 ? -60.800 62.421 18.051 1.00 43.12 129 GLU B O 1
ATOM 2839 N N . ILE B 1 133 ? -62.032 60.671 18.722 1.00 40.89 130 ILE B N 1
ATOM 2840 C CA . ILE B 1 133 ? -63.310 61.345 18.543 1.00 39.07 130 ILE B CA 1
ATOM 2841 C C . ILE B 1 133 ? -63.401 62.669 19.325 1.00 44.09 130 ILE B C 1
ATOM 2842 O O . ILE B 1 133 ? -64.096 63.580 18.903 1.00 45.55 130 ILE B O 1
ATOM 2847 N N . THR B 1 134 ? -62.691 62.793 20.443 1.00 39.82 131 THR B N 1
ATOM 2848 C CA . THR B 1 134 ? -62.752 64.034 21.223 1.00 41.02 131 THR B CA 1
ATOM 2849 C C . THR B 1 134 ? -62.006 65.177 20.534 1.00 46.99 131 THR B C 1
ATOM 2850 O O . THR B 1 134 ? -62.310 66.360 20.747 1.00 45.05 131 THR B O 1
ATOM 2854 N N . LEU B 1 135 ? -61.039 64.820 19.692 1.00 47.81 132 LEU B N 1
ATOM 2855 C CA . LEU B 1 135 ? -60.270 65.811 18.938 1.00 47.98 132 LEU B CA 1
ATOM 2856 C C . LEU B 1 135 ? -61.011 66.242 17.670 1.00 49.51 132 LEU B C 1
ATOM 2857 O O . LEU B 1 135 ? -60.641 67.213 17.034 1.00 50.64 132 LEU B O 1
ATOM 2862 N N . GLY B 1 136 ? -62.069 65.520 17.321 1.00 46.86 133 GLY B N 1
ATOM 2863 C CA . GLY B 1 136 ? -62.822 65.801 16.109 1.00 46.23 133 GLY B CA 1
ATOM 2864 C C . GLY B 1 136 ? -62.358 64.959 14.936 1.00 42.28 133 GLY B C 1
ATOM 2865 O O . GLY B 1 136 ? -62.643 65.266 13.786 1.00 49.13 133 GLY B O 1
ATOM 2866 N N . ILE B 1 137 ? -61.619 63.896 15.235 1.00 42.40 134 ILE B N 1
ATOM 2867 C CA . ILE B 1 137 ? -61.173 62.942 14.219 1.00 40.20 134 ILE B CA 1
ATOM 2868 C C . ILE B 1 137 ? -61.721 61.545 14.529 1.00 37.95 134 ILE B C 1
ATOM 2869 O O . ILE B 1 137 ? -62.801 61.396 15.121 1.00 36.03 134 ILE B O 1
ATOM 2874 N N . MET B 1 138 ? -60.981 60.523 14.118 1.00 35.73 135 MET B N 1
ATOM 2875 C CA . MET B 1 138 ? -61.332 59.164 14.473 1.00 35.43 135 MET B CA 1
ATOM 2876 C C . MET B 1 138 ? -60.079 58.308 14.461 1.00 37.33 135 MET B C 1
ATOM 2877 O O . MET B 1 138 ? -58.990 58.806 14.167 1.00 36.22 135 MET B O 1
ATOM 2882 N N . PRO B 1 1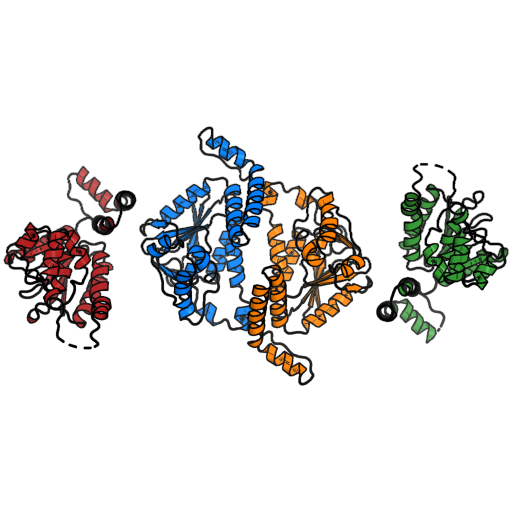39 ? -60.213 57.025 14.830 1.00 36.90 136 PRO B N 1
ATOM 2883 C CA . PRO B 1 139 ? -59.045 56.153 14.729 1.00 37.41 136 PRO B CA 1
ATOM 2884 C C . PRO B 1 139 ? -58.557 56.044 13.284 1.00 41.36 136 PRO B C 1
ATOM 2885 O O . PRO B 1 139 ? -59.346 55.919 12.327 1.00 40.63 136 PRO B O 1
ATOM 2889 N N . GLY B 1 140 ? -57.246 56.126 13.122 1.00 40.43 137 GLY B N 1
ATOM 2890 C CA . GLY B 1 140 ? -56.693 56.185 11.786 1.00 43.91 137 GLY B CA 1
ATOM 2891 C C . GLY B 1 140 ? -55.751 55.038 11.508 1.00 45.59 137 GLY B C 1
ATOM 2892 O O . GLY B 1 140 ? -55.124 55.006 10.443 1.00 45.89 137 GLY B O 1
ATOM 2893 N N . ALA B 1 141 ? -55.634 54.103 12.451 1.00 38.11 138 ALA B N 1
ATOM 2894 C CA . ALA B 1 141 ? -54.715 53.006 12.253 1.00 34.79 138 ALA B CA 1
ATOM 2895 C C . ALA B 1 141 ? -55.268 51.666 12.745 1.00 41.14 138 ALA B C 1
ATOM 2896 O O . ALA B 1 141 ? -54.528 50.813 13.231 1.00 39.27 138 ALA B O 1
ATOM 2898 N N . GLY B 1 142 ? -56.572 51.469 12.602 1.00 39.75 139 GLY B N 1
ATOM 2899 C CA . GLY B 1 142 ? -57.153 50.180 12.933 1.00 37.53 139 GLY B CA 1
ATOM 2900 C C . GLY B 1 142 ? -58.028 50.170 14.156 1.00 35.99 139 GLY B C 1
ATOM 2901 O O . GLY B 1 142 ? -58.742 49.215 14.412 1.00 40.68 139 GLY B O 1
ATOM 2902 N N . GLY B 1 143 ? -57.969 51.243 14.924 1.00 33.11 140 GLY B N 1
ATOM 2903 C CA . GLY B 1 143 ? -58.817 51.366 16.085 1.00 38.13 140 GLY B CA 1
ATOM 2904 C C . GLY B 1 143 ? -60.283 51.026 15.845 1.00 38.84 140 GLY B C 1
ATOM 2905 O O . GLY B 1 143 ? -60.940 50.506 16.749 1.00 39.15 140 GLY B O 1
ATOM 2906 N N . THR B 1 144 ? -60.807 51.330 14.657 1.00 35.11 141 THR B N 1
ATOM 2907 C CA . THR B 1 144 ? -62.222 51.070 14.367 1.00 34.19 141 THR B CA 1
ATOM 2908 C C . THR B 1 144 ? -62.501 49.644 13.910 1.00 36.50 141 THR B C 1
ATOM 2909 O O . THR B 1 144 ? -63.659 49.261 13.749 1.00 38.18 141 THR B O 1
ATOM 2913 N N . GLN B 1 145 ? -61.443 48.870 13.686 1.00 36.95 142 GLN B N 1
ATOM 2914 C CA . GLN B 1 145 ? -61.546 47.589 13.008 1.00 33.10 142 GLN B CA 1
ATOM 2915 C C . GLN B 1 145 ? -61.118 46.464 13.916 1.00 36.84 142 GLN B C 1
ATOM 2916 O O . GLN B 1 145 ? -61.794 45.441 14.025 1.00 38.38 142 GLN B O 1
ATOM 2922 N N . ARG B 1 146 ? -59.987 46.651 14.580 1.00 37.23 143 ARG B N 1
ATOM 2923 C CA . ARG B 1 146 ? -59.436 45.576 15.371 1.00 33.94 143 ARG B CA 1
ATOM 2924 C C . ARG B 1 146 ? -60.130 45.438 16.730 1.00 35.71 143 ARG B C 1
ATOM 2925 O O . ARG B 1 146 ? -60.279 44.329 17.238 1.00 37.46 143 ARG B O 1
ATOM 2933 N N . LEU B 1 147 ? -60.592 46.555 17.279 1.00 32.64 144 LEU B N 1
ATOM 2934 C CA . LEU B 1 147 ? -61.221 46.546 18.587 1.00 35.99 144 LEU B CA 1
ATOM 2935 C C . LEU B 1 147 ? -62.557 45.790 18.579 1.00 38.72 144 LEU B C 1
ATOM 2936 O O . LEU B 1 147 ? -62.813 44.928 19.445 1.00 38.74 144 LEU B O 1
ATOM 2941 N N . ILE B 1 148 ? -63.396 46.091 17.591 1.00 34.74 145 ILE B N 1
ATOM 2942 C CA . ILE B 1 148 ? -64.719 45.475 17.531 1.00 36.82 145 ILE B CA 1
ATOM 2943 C C . ILE B 1 148 ? -64.590 43.968 17.300 1.00 35.74 145 ILE B C 1
ATOM 2944 O O . ILE B 1 148 ? -65.389 43.180 17.792 1.00 36.21 145 ILE B O 1
ATOM 2949 N N . ARG B 1 149 ? -63.551 43.576 16.572 1.00 37.97 146 ARG B N 1
ATOM 2950 C CA . ARG B 1 149 ? -63.309 42.168 16.285 1.00 39.66 146 ARG B CA 1
ATOM 2951 C C . ARG B 1 149 ? -62.984 41.357 17.540 1.00 40.21 146 ARG B C 1
ATOM 2952 O O . ARG B 1 149 ? -63.148 40.139 17.555 1.00 45.90 146 ARG B O 1
ATOM 2960 N N . SER B 1 150 ? -62.538 42.020 18.601 1.00 40.06 147 SER B N 1
ATOM 2961 C CA . SER B 1 150 ? -62.153 41.280 19.804 1.00 41.89 147 SER B CA 1
ATOM 2962 C C . SER B 1 150 ? -62.939 41.624 21.071 1.00 38.41 147 SER B C 1
ATOM 2963 O O . SER B 1 150 ? -62.826 40.909 22.034 1.00 39.76 147 SER B O 1
ATOM 2966 N N . VAL B 1 151 ? -63.726 42.700 21.073 1.00 38.54 148 VAL B N 1
ATOM 2967 C CA . VAL B 1 151 ? -64.546 43.040 22.249 1.00 34.86 148 VAL B CA 1
ATOM 2968 C C . VAL B 1 151 ? -66.044 43.264 21.978 1.00 38.57 148 VAL B C 1
ATOM 2969 O O . VAL B 1 151 ? -66.787 43.634 22.883 1.00 33.48 148 VAL B O 1
ATOM 2973 N N . GLY B 1 152 ? -66.489 43.038 20.743 1.00 40.55 149 GLY B N 1
ATOM 2974 C CA . GLY B 1 152 ? -67.907 43.145 20.430 1.00 34.53 149 GLY B CA 1
ATOM 2975 C C . GLY B 1 152 ? -68.353 44.557 20.086 1.00 39.50 149 GLY B C 1
ATOM 2976 O O . GLY B 1 152 ? -67.651 45.533 20.376 1.00 42.45 149 GLY B O 1
ATOM 2977 N N . LYS B 1 153 ? -69.532 44.684 19.486 1.00 37.20 150 LYS B N 1
ATOM 2978 C CA . LYS B 1 153 ? -69.974 45.978 18.970 1.00 38.99 150 LYS B CA 1
ATOM 2979 C C . LYS B 1 153 ? -70.277 47.031 20.038 1.00 35.29 150 LYS B C 1
ATOM 2980 O O . LYS B 1 153 ? -70.072 48.228 19.829 1.00 36.46 150 LYS B O 1
ATOM 2986 N N . SER B 1 154 ? -70.763 46.588 21.183 1.00 33.50 151 SER B N 1
ATOM 2987 C CA . SER B 1 154 ? -71.206 47.540 22.176 1.00 34.86 151 SER B CA 1
ATOM 2988 C C . SER B 1 154 ? -70.034 48.271 22.791 1.00 35.68 151 SER B C 1
ATOM 2989 O O . SER B 1 154 ? -69.976 49.498 22.749 1.00 37.52 151 SER B O 1
ATOM 2992 N N . LEU B 1 155 ? -69.077 47.520 23.322 1.00 36.00 152 LEU B N 1
ATOM 2993 C CA . LEU B 1 155 ? -67.911 48.134 23.954 1.00 37.18 152 LEU B CA 1
ATOM 2994 C C . LEU B 1 155 ? -67.061 48.947 22.971 1.00 33.88 152 LEU B C 1
ATOM 2995 O O . LEU B 1 155 ? -66.721 50.077 23.257 1.00 35.90 152 LEU B O 1
ATOM 3000 N N . ALA B 1 156 ? -66.717 48.349 21.836 1.00 33.55 153 ALA B N 1
ATOM 3001 C 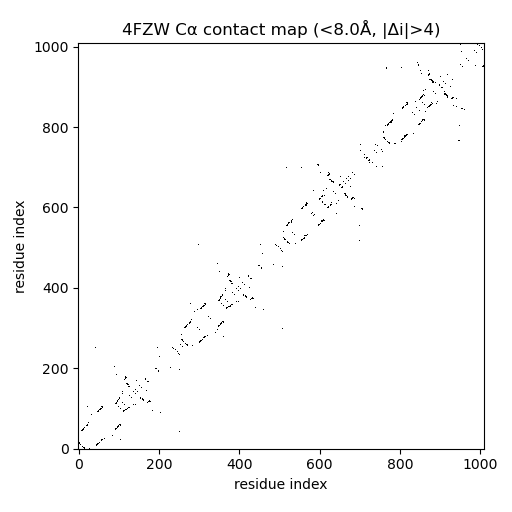CA . ALA B 1 156 ? -66.049 49.043 20.725 1.00 34.07 153 ALA B CA 1
ATOM 3002 C C . ALA B 1 156 ? -66.715 50.340 20.293 1.00 33.25 153 ALA B C 1
ATOM 3003 O O . ALA B 1 156 ? -66.042 51.355 20.152 1.00 35.25 153 ALA B O 1
ATOM 3005 N N . SER B 1 157 ? -68.023 50.325 20.064 1.00 32.08 154 SER B N 1
ATOM 3006 C CA . SER B 1 157 ? -68.668 51.550 19.579 1.00 35.93 154 SER B CA 1
ATOM 3007 C C . SER B 1 157 ? -68.641 52.632 20.663 1.00 38.10 154 SER B C 1
ATOM 3008 O O . SER B 1 157 ? -68.418 53.813 20.401 1.00 36.22 154 SER B O 1
ATOM 3011 N N . LYS B 1 158 ? -68.856 52.193 21.896 1.00 36.73 155 LYS B N 1
ATOM 3012 C CA . LYS B 1 158 ? -68.803 53.064 23.051 1.00 34.57 155 LYS B CA 1
ATOM 3013 C C . LYS B 1 158 ? -67.476 53.808 23.074 1.00 36.16 155 LYS B C 1
ATOM 3014 O O . LYS B 1 158 ? -67.442 55.034 22.964 1.00 38.34 155 LYS B O 1
ATOM 3020 N N . MET B 1 159 ? -66.384 53.063 23.194 1.00 34.06 156 MET B N 1
ATOM 3021 C CA . MET B 1 159 ? -65.069 53.667 23.330 1.00 34.38 156 MET B CA 1
ATOM 3022 C C . MET B 1 159 ? -64.757 54.555 22.147 1.00 39.16 156 MET B C 1
ATOM 3023 O O . MET B 1 159 ? -64.186 55.632 22.320 1.00 39.28 156 MET B O 1
ATOM 3028 N N . VAL B 1 160 ? -65.120 54.101 20.943 1.00 37.21 157 VAL B N 1
ATOM 3029 C CA . VAL B 1 160 ? -64.785 54.833 19.717 1.00 35.66 157 VAL B CA 1
ATOM 3030 C C . VAL B 1 160 ? -65.635 56.093 19.565 1.00 38.38 157 VAL B C 1
ATOM 3031 O O . VAL B 1 160 ? -65.109 57.162 19.271 1.00 36.70 157 VAL B O 1
ATOM 3035 N N . LEU B 1 161 ? -66.939 55.966 19.799 1.00 34.90 158 LEU B N 1
ATOM 3036 C CA . LEU B 1 161 ? -67.848 57.103 19.688 1.00 37.44 158 LEU B CA 1
ATOM 3037 C C . LEU B 1 161 ? -67.734 58.110 20.851 1.00 40.49 158 LEU B C 1
ATOM 3038 O O . LEU B 1 161 ? -67.865 59.317 20.637 1.00 37.11 158 LEU B O 1
ATOM 3043 N N . SER B 1 162 ? -67.496 57.616 22.070 1.00 39.67 159 SER B N 1
ATOM 3044 C CA . SER B 1 162 ? -67.407 58.482 23.243 1.00 37.80 159 SER B CA 1
ATOM 3045 C C . SER B 1 162 ? -65.971 58.891 23.592 1.00 38.37 159 SER B C 1
ATOM 3046 O O . SER B 1 162 ? -65.750 60.013 24.055 1.00 38.40 159 SER B O 1
ATOM 3049 N N . GLY B 1 163 ? -65.006 57.994 23.388 1.00 35.16 160 GLY B N 1
ATOM 3050 C CA . GLY B 1 163 ? -63.615 58.279 23.717 1.00 35.80 160 GLY B CA 1
ATOM 3051 C C . GLY B 1 163 ? -63.130 57.888 25.118 1.00 41.52 160 GLY B C 1
ATOM 3052 O O . GLY B 1 163 ? -61.968 58.102 25.463 1.00 42.78 160 GLY B O 1
ATOM 3053 N N . GLU B 1 164 ? -64.007 57.303 25.929 1.00 37.10 161 GLU B N 1
ATOM 3054 C CA . GLU B 1 164 ? -63.647 56.908 27.294 1.00 39.15 161 GLU B CA 1
ATOM 3055 C C . GLU B 1 164 ? -62.672 55.717 27.374 1.00 36.64 161 GLU B C 1
ATOM 3056 O O . GLU B 1 164 ? -62.740 54.794 26.570 1.00 41.76 161 GLU B O 1
ATOM 3058 N N . SER B 1 165 ? -61.790 55.735 28.373 1.00 35.32 162 SER B N 1
ATOM 3059 C CA . SER B 1 165 ? -60.887 54.614 28.688 1.00 36.03 162 SER B CA 1
ATOM 3060 C C . SER B 1 165 ? -61.575 53.421 29.340 1.00 35.14 162 SER B C 1
ATOM 3061 O O . SER B 1 165 ? -62.656 53.545 29.904 1.00 35.44 162 SER B O 1
ATOM 3064 N N . ILE B 1 166 ? -60.910 52.272 29.282 1.00 34.83 163 ILE B N 1
ATOM 3065 C CA . ILE B 1 166 ? -61.292 51.102 30.061 1.00 34.31 163 ILE B CA 1
ATOM 3066 C C . ILE B 1 166 ? -60.062 50.573 30.815 1.00 38.06 163 ILE B C 1
ATOM 3067 O O . ILE B 1 166 ? -58.932 50.674 30.319 1.00 35.79 163 ILE B O 1
ATOM 3072 N N . THR B 1 167 ? -60.272 50.033 32.015 1.00 33.62 164 THR B N 1
ATOM 3073 C CA . THR B 1 167 ? -59.148 49.543 32.791 1.00 34.23 164 THR B CA 1
ATOM 3074 C C . THR B 1 167 ? -58.614 48.259 32.170 1.00 36.82 164 THR B C 1
ATOM 3075 O O . THR B 1 167 ? -59.272 47.636 31.341 1.00 38.41 164 THR B O 1
ATOM 3079 N N . ALA B 1 168 ? -57.423 47.867 32.601 1.00 36.67 165 ALA B N 1
ATOM 3080 C CA . ALA B 1 168 ? -56.829 46.581 32.264 1.00 39.03 165 ALA B CA 1
ATOM 3081 C C . ALA B 1 168 ? -57.762 45.405 32.553 1.00 40.19 165 ALA B C 1
ATOM 3082 O O . ALA B 1 168 ? -57.808 44.442 31.786 1.00 37.90 165 ALA B O 1
ATOM 3084 N N . GLN B 1 169 ? -58.484 45.486 33.670 1.00 37.22 166 GLN B N 1
ATOM 3085 C CA . GLN B 1 169 ? -59.384 44.416 34.095 1.00 39.45 166 GLN B CA 1
ATOM 3086 C C . GLN B 1 169 ? -60.643 44.323 33.230 1.00 36.64 166 GLN B C 1
ATOM 3087 O O . GLN B 1 169 ? -61.077 43.229 32.857 1.00 34.44 166 GLN B O 1
ATOM 3093 N N . GLN B 1 170 ? -61.242 45.470 32.937 1.00 35.07 167 GLN B N 1
ATOM 3094 C CA . GLN B 1 170 ? -62.308 45.509 31.950 1.00 39.20 167 GLN B CA 1
ATOM 3095 C C . GLN B 1 170 ? -61.828 44.953 30.604 1.00 37.41 167 GLN B C 1
ATOM 3096 O O . GLN B 1 170 ? -62.580 44.250 29.909 1.00 38.38 167 GLN B O 1
ATOM 3102 N N . ALA B 1 171 ? -60.576 45.236 30.251 1.00 31.90 168 ALA B N 1
ATOM 3103 C CA . ALA B 1 171 ? -60.076 44.853 28.930 1.00 34.84 168 ALA B CA 1
ATOM 3104 C C . ALA B 1 171 ? -59.795 43.366 28.855 1.00 37.20 168 ALA B C 1
ATOM 3105 O O . ALA B 1 171 ? -59.864 42.789 27.783 1.00 36.18 168 ALA B O 1
ATOM 3107 N N . GLN B 1 172 ? -59.490 42.740 29.988 1.00 37.00 169 GLN B N 1
ATOM 3108 C CA . GLN B 1 172 ? -59.273 41.292 30.000 1.00 35.19 169 GLN B CA 1
ATOM 3109 C C . GLN B 1 172 ? -60.598 40.546 29.875 1.00 36.35 169 GLN B C 1
ATOM 3110 O O . GLN B 1 172 ? -60.689 39.539 29.163 1.00 36.16 169 GLN B O 1
ATOM 3116 N N . GLN B 1 173 ? -61.621 41.066 30.560 1.00 37.70 170 GLN B N 1
ATOM 3117 C CA . GLN B 1 173 ? -62.957 40.478 30.558 1.00 36.05 170 GLN B CA 1
ATOM 3118 C C . GLN B 1 173 ? -63.580 40.610 29.176 1.00 40.04 170 GLN B C 1
ATOM 3119 O O . GLN B 1 173 ? -64.292 39.722 28.697 1.00 41.76 170 GLN B O 1
ATOM 3121 N N . ALA B 1 174 ? -63.279 41.729 28.530 1.00 36.71 171 ALA B N 1
ATOM 3122 C CA . ALA B 1 174 ? -63.802 42.019 27.214 1.00 34.12 171 ALA B CA 1
ATOM 3123 C C . ALA B 1 174 ? -62.977 41.282 26.163 1.00 34.49 171 ALA B C 1
ATOM 3124 O O . ALA B 1 174 ? -63.402 41.166 25.028 1.00 31.95 171 ALA B O 1
ATOM 3126 N N . GLY B 1 175 ? -61.805 40.771 26.545 1.00 37.75 172 GLY B N 1
ATOM 3127 C CA . GLY B 1 175 ? -60.971 40.037 25.609 1.00 29.85 172 GLY B CA 1
ATOM 3128 C C . GLY B 1 175 ? -60.038 40.882 24.754 1.00 33.01 172 GLY B C 1
ATOM 3129 O O . GLY B 1 175 ? -59.502 40.405 23.758 1.00 37.06 172 GLY B O 1
ATOM 3130 N N . LEU B 1 176 ? -59.839 42.140 25.138 1.00 35.70 173 LEU B N 1
ATOM 3131 C CA . LEU B 1 176 ? -58.849 43.018 24.491 1.00 35.28 173 LEU B CA 1
ATOM 3132 C C . LEU B 1 176 ? -57.442 42.596 24.944 1.00 34.25 173 LEU B C 1
ATOM 3133 O O . LEU B 1 176 ? -56.467 42.703 24.214 1.00 36.58 173 LEU B O 1
ATOM 3138 N N . VAL B 1 177 ? -57.367 42.073 26.159 1.00 38.95 174 VAL B N 1
ATOM 3139 C CA . VAL B 1 177 ? -56.106 41.681 26.795 1.00 38.27 174 VAL B CA 1
ATOM 3140 C C . VAL B 1 177 ? -56.281 40.253 27.291 1.00 35.78 174 VAL B C 1
ATOM 3141 O O . VAL B 1 177 ? -57.390 39.823 27.555 1.00 38.50 174 VAL B O 1
ATOM 3145 N N . SER B 1 178 ? -55.201 39.502 27.411 1.00 34.21 175 SER B N 1
ATOM 3146 C CA . SER B 1 178 ? -55.345 38.119 27.842 1.00 33.53 175 SER B CA 1
ATOM 3147 C C . SER B 1 178 ? -54.517 37.798 29.092 1.00 34.59 175 SER B C 1
ATOM 3148 O O . SER B 1 178 ? -54.325 36.633 29.439 1.00 33.67 175 SER B O 1
ATOM 3151 N N . ASP B 1 179 ? -54.050 38.842 29.770 1.00 37.70 176 ASP B N 1
ATOM 3152 C CA . ASP B 1 179 ? -53.262 38.713 30.997 1.00 36.83 176 ASP B CA 1
ATOM 3153 C C . ASP B 1 179 ? -53.195 40.065 31.662 1.00 39.36 176 ASP B C 1
ATOM 3154 O O . ASP B 1 179 ? -52.937 41.073 30.988 1.00 36.95 176 ASP B O 1
ATOM 3159 N N . VAL B 1 180 ? -53.433 40.068 32.977 1.00 38.83 177 VAL B N 1
ATOM 3160 C CA . VAL B 1 180 ? -53.274 41.254 33.809 1.00 36.18 177 VAL B CA 1
ATOM 3161 C C . VAL B 1 180 ? -52.339 40.934 34.992 1.00 38.86 177 VAL B C 1
ATOM 3162 O O . VAL B 1 180 ? -52.622 40.042 35.798 1.00 37.42 177 VAL B O 1
ATOM 3166 N N . PHE B 1 181 ? -51.231 41.665 35.103 1.00 36.41 178 PHE B N 1
ATOM 3167 C CA . PHE B 1 181 ? -50.265 41.410 36.165 1.00 38.92 178 PHE B CA 1
ATOM 3168 C C . PHE B 1 181 ? -50.007 42.683 36.941 1.00 41.23 178 PHE B C 1
ATOM 3169 O O . PHE B 1 181 ? -50.352 43.778 36.471 1.00 39.74 178 PHE B O 1
ATOM 3177 N N . PRO B 1 182 ? -49.416 42.538 38.147 1.00 38.56 179 PRO B N 1
ATOM 3178 C CA . PRO B 1 182 ? -48.833 43.684 38.859 1.00 36.24 179 PRO B CA 1
ATOM 3179 C C . PRO B 1 182 ? -47.860 44.430 37.956 1.00 32.95 179 PRO B C 1
ATOM 3180 O O . PRO B 1 182 ? -46.951 43.854 37.371 1.00 31.08 179 PRO B O 1
ATOM 3184 N N . SER B 1 183 ? -48.078 45.732 37.874 1.00 33.29 180 SER B N 1
ATOM 3185 C CA . SER B 1 183 ? -47.252 46.653 37.112 1.00 33.37 180 SER B CA 1
ATOM 3186 C C . SER B 1 183 ? -45.745 46.376 37.104 1.00 38.62 180 SER B C 1
ATOM 3187 O O . SER B 1 183 ? -45.082 46.538 36.081 1.00 40.84 180 SER B O 1
ATOM 3190 N N . ASP B 1 184 ? -45.195 45.982 38.242 1.00 38.95 181 ASP B N 1
ATOM 3191 C CA . ASP B 1 184 ? -43.761 45.782 38.344 1.00 34.65 181 ASP B CA 1
ATOM 3192 C C . ASP B 1 184 ? -43.364 44.441 37.751 1.00 37.25 181 ASP B C 1
ATOM 3193 O O . ASP B 1 184 ? -42.172 44.154 37.616 1.00 36.66 181 ASP B O 1
ATOM 3198 N N . LEU B 1 185 ? -44.365 43.640 37.369 1.00 34.56 182 LEU B N 1
ATOM 3199 C CA . LEU B 1 185 ? -44.127 42.308 36.793 1.00 35.68 182 LEU B CA 1
ATOM 3200 C C . LEU B 1 185 ? -44.558 42.112 35.324 1.00 34.98 182 LEU B C 1
ATOM 3201 O O . LEU B 1 185 ? -44.237 41.103 34.699 1.00 34.42 182 LEU B O 1
ATOM 3206 N N . THR B 1 186 ? -45.298 43.088 34.808 1.00 32.93 183 THR B N 1
ATOM 3207 C CA . THR B 1 186 ? -45.901 43.014 33.497 1.00 33.57 183 THR B CA 1
ATOM 3208 C C . THR B 1 186 ? -44.884 42.646 32.426 1.00 36.51 183 THR B C 1
ATOM 3209 O O . THR B 1 186 ? -45.029 41.630 31.759 1.00 33.85 183 THR B O 1
ATOM 3213 N N . LEU B 1 187 ? -43.864 43.488 32.277 1.00 35.49 184 LEU B N 1
ATOM 3214 C CA . LEU B 1 187 ? -42.811 43.331 31.281 1.00 36.02 184 LEU B CA 1
ATOM 3215 C C . LEU B 1 187 ? -42.112 42.000 31.479 1.00 37.76 184 LEU B C 1
ATOM 3216 O O . LEU B 1 187 ? -41.953 41.219 30.545 1.00 39.93 184 LEU B O 1
ATOM 3221 N N . GLU B 1 188 ? -41.711 41.743 32.716 1.00 36.45 185 GLU B N 1
ATOM 3222 C CA . GLU B 1 188 ? -41.020 40.506 33.049 1.00 40.65 185 GLU B CA 1
ATOM 3223 C C . GLU B 1 188 ? -41.813 39.249 32.632 1.00 38.80 185 GLU B C 1
ATOM 3224 O O . GLU B 1 188 ? -41.241 38.257 32.140 1.00 38.97 185 GLU B O 1
ATOM 3230 N N . TYR B 1 189 ? -43.121 39.285 32.859 1.00 33.69 186 TYR B N 1
ATOM 3231 C CA . TYR B 1 189 ? -43.965 38.133 32.582 1.00 37.22 186 TYR B CA 1
ATOM 3232 C C . TYR B 1 189 ? -44.234 38.020 31.068 1.00 37.48 186 TYR B C 1
ATOM 3233 O O . TYR B 1 189 ? -44.384 36.928 30.522 1.00 37.16 186 TYR B O 1
ATOM 3242 N N . ALA B 1 190 ? -44.290 39.168 30.405 1.00 35.75 187 ALA B N 1
ATOM 3243 C CA . ALA B 1 190 ? -44.460 39.232 28.971 1.00 36.35 187 ALA B CA 1
ATOM 3244 C C . ALA B 1 190 ? -43.256 38.598 28.276 1.00 40.10 187 ALA B C 1
ATOM 3245 O O . ALA B 1 190 ? -43.428 37.874 27.282 1.00 42.15 187 ALA B O 1
ATOM 3247 N N . LEU B 1 191 ? -42.058 38.865 28.815 1.00 37.73 188 LEU B N 1
ATOM 3248 C CA . LEU B 1 191 ? -40.811 38.222 28.371 1.00 35.69 188 LEU B CA 1
ATOM 3249 C C . LEU B 1 191 ? -40.781 36.725 28.624 1.00 36.03 188 LEU B C 1
ATOM 3250 O O . LEU B 1 191 ? -40.189 35.989 27.848 1.00 40.46 188 LEU B O 1
ATOM 3255 N N . GLN B 1 192 ? -41.426 36.260 29.693 1.00 37.97 189 GLN B N 1
ATOM 3256 C CA . GLN B 1 192 ? -41.469 34.811 29.955 1.00 40.53 189 GLN B CA 1
ATOM 3257 C C . GLN B 1 192 ? -42.398 34.109 28.958 1.00 42.85 189 GLN B C 1
ATOM 3258 O O . GLN B 1 192 ? -42.123 32.986 28.509 1.00 42.65 189 GLN B O 1
ATOM 3260 N N . LEU B 1 193 ? -43.480 34.806 28.604 1.00 40.05 190 LEU B N 1
ATOM 3261 C CA . LEU B 1 193 ? -44.419 34.365 27.581 1.00 40.26 190 LEU B CA 1
ATOM 3262 C C . LEU B 1 193 ? -43.777 34.245 26.196 1.00 41.08 190 LEU B C 1
ATOM 3263 O O . LEU B 1 193 ? -44.051 33.298 25.454 1.00 42.35 190 LEU B O 1
ATOM 3268 N N . ALA B 1 194 ? -42.922 35.200 25.841 1.00 38.42 191 ALA B N 1
ATOM 3269 C CA . ALA B 1 194 ? -42.249 35.157 24.537 1.00 40.25 191 ALA B CA 1
ATOM 3270 C C . ALA B 1 194 ? -41.198 34.072 24.561 1.00 41.48 191 ALA B C 1
ATOM 3271 O O . ALA B 1 194 ? -40.945 33.449 23.558 1.00 38.28 191 ALA B O 1
ATOM 3273 N N . SER B 1 195 ? -40.588 33.849 25.724 1.00 42.91 192 SER B N 1
ATOM 3274 C CA . SER B 1 195 ? -39.540 32.842 25.848 1.00 42.76 192 SER B CA 1
ATOM 3275 C C . SER B 1 195 ? -40.117 31.460 25.671 1.00 42.60 192 SER B C 1
ATOM 3276 O O . SER B 1 195 ? -39.488 30.590 25.072 1.00 44.76 192 SER B O 1
ATOM 3279 N N . LYS B 1 196 ? -41.317 31.270 26.206 1.00 40.24 193 LYS B N 1
ATOM 3280 C CA . LYS B 1 196 ? -42.058 30.040 26.022 1.00 46.71 193 LYS B CA 1
ATOM 3281 C C . LYS B 1 196 ? -42.448 29.853 24.546 1.00 42.99 193 LYS B C 1
ATOM 3282 O O . LYS B 1 196 ? -42.333 28.760 23.992 1.00 44.76 193 LYS B O 1
ATOM 3288 N N . MET B 1 197 ? -42.897 30.918 23.898 1.00 38.05 194 MET B N 1
ATOM 3289 C CA . MET B 1 197 ? -43.209 30.795 22.478 1.00 45.42 194 MET B CA 1
ATOM 3290 C C . MET B 1 197 ? -41.935 30.493 21.674 1.00 42.87 194 MET B C 1
ATOM 3291 O O . MET B 1 197 ? -41.882 29.484 20.974 1.00 39.38 194 MET B O 1
ATOM 3296 N N . ALA B 1 198 ? -40.904 31.322 21.851 1.00 44.55 195 ALA B N 1
ATOM 3297 C CA . ALA B 1 198 ? -39.593 31.166 21.212 1.00 40.98 195 ALA B CA 1
ATOM 3298 C C . ALA B 1 198 ? -38.946 29.785 21.387 1.00 41.20 195 ALA B C 1
ATOM 3299 O O . ALA B 1 198 ? -37.888 29.495 20.827 1.00 38.51 195 ALA B O 1
ATOM 3301 N N . ARG B 1 199 ? -39.576 28.938 22.176 1.00 42.61 196 ARG B N 1
ATOM 3302 C CA . ARG B 1 199 ? -39.017 27.635 22.457 1.00 46.57 196 ARG B CA 1
ATOM 3303 C C . ARG B 1 199 ? -39.482 26.650 21.396 1.00 39.57 196 ARG B C 1
ATOM 3304 O O . ARG B 1 199 ? -38.896 25.583 21.202 1.00 39.09 196 ARG B O 1
ATOM 3312 N N . HIS B 1 200 ? -40.534 27.044 20.693 1.00 41.37 197 HIS B N 1
ATOM 3313 C CA . HIS B 1 200 ? -41.122 26.222 19.635 1.00 41.72 197 HIS B CA 1
ATOM 3314 C C . HIS B 1 200 ? -40.514 26.527 18.255 1.00 38.62 197 HIS B C 1
ATOM 3315 O O . HIS B 1 200 ? -39.789 27.506 18.073 1.00 33.64 197 HIS B O 1
ATOM 3322 N N . SER B 1 201 ? -40.822 25.664 17.293 1.00 45.97 198 SER B N 1
ATOM 3323 C CA . SER B 1 201 ? -40.284 25.745 15.923 1.00 44.64 198 SER B CA 1
ATOM 3324 C C . SER B 1 201 ? -40.563 27.088 15.228 1.00 41.14 198 SER B C 1
ATOM 3325 O O . SER B 1 201 ? -41.715 27.465 15.037 1.00 41.02 198 SER B O 1
ATOM 3328 N N . PRO B 1 202 ? -39.498 27.805 14.837 1.00 41.30 199 PRO B N 1
ATOM 3329 C CA . PRO B 1 202 ? -39.629 29.137 14.238 1.00 40.33 199 PRO B CA 1
ATOM 3330 C C . PRO B 1 202 ? -40.663 29.139 13.114 1.00 44.44 199 PRO B C 1
ATOM 3331 O O . PRO B 1 202 ? -41.495 30.063 13.035 1.00 43.54 199 PRO B O 1
ATOM 3335 N N . LEU B 1 203 ? -40.599 28.111 12.260 1.00 46.22 200 LEU B N 1
ATOM 3336 C CA . LEU B 1 203 ? -41.468 27.999 11.084 1.00 44.42 200 LEU B CA 1
ATOM 3337 C C . LEU B 1 203 ? -42.907 27.714 11.497 1.00 43.57 200 LEU B C 1
ATOM 3338 O O . LEU B 1 203 ? -43.852 28.270 10.915 1.00 44.09 200 LEU B O 1
ATOM 3343 N N . ALA B 1 204 ? -43.067 26.849 12.501 1.00 40.59 201 ALA B N 1
ATOM 3344 C CA . ALA B 1 204 ? -44.377 26.562 13.075 1.00 37.87 201 ALA B CA 1
ATOM 3345 C C . ALA B 1 204 ? -44.992 27.841 13.634 1.00 36.90 201 ALA B C 1
ATOM 3346 O O . ALA B 1 204 ? -46.171 28.125 13.409 1.00 33.23 201 ALA B O 1
ATOM 3348 N N . LEU B 1 205 ? -44.193 28.617 14.357 1.00 35.83 202 LEU B N 1
ATOM 3349 C CA . LEU B 1 205 ? -44.685 29.896 14.853 1.00 37.85 202 LEU B CA 1
ATOM 3350 C C . LEU B 1 205 ? -45.159 30.749 13.671 1.00 40.67 202 LEU B C 1
ATOM 3351 O O . LEU B 1 205 ? -46.240 31.340 13.713 1.00 39.80 202 LEU B O 1
ATOM 3356 N N . GLN B 1 206 ? -44.354 30.798 12.613 1.00 40.31 203 GLN B N 1
ATOM 3357 C CA . GLN B 1 206 ? -44.699 31.586 11.443 1.00 40.62 203 GLN B CA 1
ATOM 3358 C C . GLN B 1 206 ? -45.938 31.054 10.738 1.00 37.61 203 GLN B C 1
ATOM 3359 O O . GLN B 1 206 ? -46.835 31.830 10.392 1.00 37.24 203 GLN B O 1
ATOM 3365 N N . ALA B 1 207 ? -45.991 29.734 10.551 1.00 38.08 204 ALA B N 1
ATOM 3366 C CA . ALA B 1 207 ? -47.168 29.070 9.981 1.00 38.59 204 ALA B CA 1
ATOM 3367 C C . ALA B 1 207 ? -48.447 29.364 10.777 1.00 41.59 204 ALA B C 1
ATOM 3368 O O . ALA B 1 207 ? -49.459 29.775 10.207 1.00 43.61 204 ALA B O 1
ATOM 3370 N N . ALA B 1 208 ? -48.406 29.123 12.082 1.00 36.27 205 ALA B N 1
ATOM 3371 C CA . ALA B 1 208 ? -49.588 29.245 12.920 1.00 35.71 205 ALA B CA 1
ATOM 3372 C C . ALA B 1 208 ? -50.065 30.686 12.955 1.00 37.62 205 ALA B C 1
ATOM 3373 O O . ALA B 1 208 ? -51.274 30.948 12.922 1.00 36.73 205 ALA B O 1
ATOM 3375 N N . LYS B 1 209 ? -49.115 31.619 13.029 1.00 35.98 206 LYS B N 1
ATOM 3376 C CA . LYS B 1 209 ? -49.464 33.033 13.046 1.00 38.92 206 LYS B CA 1
ATOM 3377 C C . LYS B 1 209 ? -50.204 33.422 11.771 1.00 39.14 206 LYS B C 1
ATOM 3378 O O . LYS B 1 209 ? -51.233 34.103 11.810 1.00 40.79 206 LYS B O 1
ATOM 3384 N N . GLN B 1 210 ? -49.672 32.972 10.639 1.00 42.55 207 GLN B N 1
ATOM 3385 C CA . GLN B 1 210 ? -50.232 33.298 9.329 1.00 38.94 207 GLN B CA 1
ATOM 3386 C C . GLN B 1 210 ? -51.682 32.831 9.235 1.00 40.58 207 GLN B C 1
ATOM 3387 O O . GLN B 1 210 ? -52.550 33.585 8.806 1.00 37.36 207 GLN B O 1
ATOM 3393 N N . ALA B 1 211 ? -51.934 31.597 9.675 1.00 39.26 208 ALA B N 1
ATOM 3394 C CA . ALA B 1 211 ? -53.297 31.092 9.835 1.00 38.18 208 ALA B CA 1
ATOM 3395 C C . ALA B 1 211 ? -54.166 31.999 10.695 1.00 39.40 208 ALA B C 1
ATOM 3396 O O . ALA B 1 211 ? -55.331 32.189 10.383 1.00 37.14 208 ALA B O 1
ATOM 3398 N N . LEU B 1 212 ? -53.612 32.549 11.778 1.00 38.45 209 LEU B N 1
ATOM 3399 C CA . LEU B 1 212 ? -54.388 33.448 12.632 1.00 36.34 209 LEU B CA 1
ATOM 3400 C C . LEU B 1 212 ? -54.707 34.782 11.947 1.00 38.16 209 LEU B C 1
ATOM 3401 O O . LEU B 1 212 ? -55.834 35.281 12.065 1.00 36.83 209 LEU B O 1
ATOM 3406 N N . ARG B 1 213 ? -53.725 35.363 11.252 1.00 38.37 210 ARG B N 1
ATOM 3407 C CA . ARG B 1 213 ? -53.955 36.602 10.492 1.00 39.96 210 ARG B CA 1
ATOM 3408 C C . ARG B 1 213 ? -55.026 36.425 9.407 1.00 40.40 210 ARG B C 1
ATOM 3409 O O . ARG B 1 213 ? -55.838 37.314 9.169 1.00 40.39 210 ARG B O 1
ATOM 3417 N N . GLN B 1 214 ? -55.029 35.271 8.751 1.00 36.82 211 GLN B N 1
ATOM 3418 C CA . GLN B 1 214 ? -55.960 35.049 7.655 1.00 39.20 211 GLN B CA 1
ATOM 3419 C C . GLN B 1 214 ? -57.382 34.812 8.144 1.00 40.23 211 GLN B C 1
ATOM 3420 O O . GLN B 1 214 ? -58.334 35.035 7.395 1.00 39.86 211 GLN B O 1
ATOM 3426 N N . SER B 1 215 ? -57.531 34.365 9.390 1.00 35.13 212 SER B N 1
ATOM 3427 C CA . SER B 1 215 ? -58.861 34.166 9.955 1.00 35.53 212 SER B CA 1
ATOM 3428 C C . SER B 1 215 ? -59.664 35.480 9.933 1.00 36.27 212 SER B C 1
ATOM 3429 O O . SER B 1 215 ? -60.902 35.472 9.893 1.00 35.57 212 SER B O 1
ATOM 3432 N N . GLN B 1 216 ? -58.955 36.609 9.926 1.00 37.94 213 GLN B N 1
ATOM 3433 C CA . GLN B 1 216 ? -59.596 37.924 9.923 1.00 35.77 213 GLN B CA 1
ATOM 3434 C C . GLN B 1 216 ? -59.768 38.428 8.509 1.00 40.76 213 GLN B C 1
ATOM 3435 O O . GLN B 1 216 ? -60.155 39.580 8.313 1.00 42.43 213 GLN B O 1
ATOM 3441 N N . GLU B 1 217 ? -59.472 37.576 7.524 1.00 41.07 214 GLU B N 1
ATOM 3442 C CA . GLU B 1 217 ? -59.427 38.013 6.125 1.00 38.67 214 GLU B CA 1
ATOM 3443 C C . GLU B 1 217 ? -60.322 37.209 5.207 1.00 40.50 214 GLU B C 1
ATOM 3444 O O . GLU B 1 217 ? -60.498 37.574 4.043 1.00 46.62 214 GLU B O 1
ATOM 3450 N N . VAL B 1 218 ? -60.882 36.113 5.708 1.00 37.78 215 VAL B N 1
ATOM 3451 C CA . VAL B 1 218 ? -61.619 35.202 4.830 1.00 37.45 215 VAL B CA 1
ATOM 3452 C C . VAL B 1 218 ? -62.702 34.548 5.659 1.00 40.42 215 VAL B C 1
ATOM 3453 O O . VAL B 1 218 ? -62.547 34.443 6.885 1.00 40.24 215 VAL B O 1
ATOM 3457 N N . ALA B 1 219 ? -63.785 34.103 5.011 1.00 36.39 216 ALA B N 1
ATOM 3458 C CA . ALA B 1 219 ? -64.851 33.384 5.725 1.00 35.11 216 ALA B CA 1
ATOM 3459 C C . ALA B 1 219 ? -64.354 32.035 6.267 1.00 37.69 216 ALA B C 1
ATOM 3460 O O . ALA B 1 219 ? -63.306 31.535 5.831 1.00 35.47 216 ALA B O 1
ATOM 3462 N N . LEU B 1 220 ? -65.118 31.455 7.200 1.00 39.64 217 LEU B N 1
ATOM 3463 C CA . LEU B 1 220 ? -64.692 30.283 7.968 1.00 37.34 217 LEU B CA 1
ATOM 3464 C C . LEU B 1 220 ? -64.204 29.083 7.138 1.00 36.65 217 LEU B C 1
ATOM 3465 O O . LEU B 1 220 ? -63.117 28.536 7.401 1.00 34.30 217 LEU B O 1
ATOM 3470 N N . GLN B 1 221 ? -65.001 28.684 6.142 1.00 41.48 218 GLN B N 1
ATOM 3471 C CA . GLN B 1 221 ? -64.645 27.568 5.243 1.00 39.20 218 GLN B CA 1
ATOM 3472 C C . GLN B 1 221 ? -63.318 27.773 4.559 1.00 33.50 218 GLN B C 1
ATOM 3473 O O . GLN B 1 221 ? -62.462 26.891 4.602 1.00 34.67 218 GLN B O 1
ATOM 3479 N N . ALA B 1 222 ? -63.129 28.940 3.960 1.00 31.00 219 ALA B N 1
ATOM 3480 C CA . ALA B 1 222 ? -61.843 29.267 3.354 1.00 34.90 219 ALA B CA 1
ATOM 3481 C C . ALA B 1 222 ? -60.693 29.329 4.378 1.00 36.50 219 ALA B C 1
ATOM 3482 O O . ALA B 1 222 ? -59.536 29.066 4.029 1.00 34.60 219 ALA B O 1
ATOM 3484 N N . GLY B 1 223 ? -61.013 29.655 5.639 1.00 36.69 220 GLY B N 1
ATOM 3485 C CA . GLY B 1 223 ? -60.012 29.708 6.693 1.00 31.62 220 GLY B CA 1
ATOM 3486 C C . GLY B 1 223 ? -59.491 28.309 6.955 1.00 35.08 220 GLY B C 1
ATOM 3487 O O . GLY B 1 223 ? -58.290 28.097 7.126 1.00 34.63 220 GLY B O 1
ATOM 3488 N N . LEU B 1 224 ? -60.403 27.345 6.973 1.00 34.14 221 LEU B N 1
ATOM 3489 C CA . LEU B 1 224 ? -60.027 25.965 7.227 1.00 35.92 221 LEU B CA 1
ATOM 3490 C C . LEU B 1 224 ? -59.159 25.431 6.093 1.00 37.93 221 LEU B C 1
ATOM 3491 O O . LEU B 1 224 ? -58.108 24.839 6.328 1.00 38.17 221 LEU B O 1
ATOM 3496 N N . ALA B 1 225 ? -59.603 25.647 4.863 1.00 35.46 222 ALA B N 1
ATOM 3497 C CA . ALA B 1 225 ? -58.844 25.225 3.711 1.00 30.09 222 ALA B CA 1
ATOM 3498 C C . ALA B 1 225 ? -57.434 25.778 3.824 1.00 34.62 222 ALA B C 1
ATOM 3499 O O . ALA B 1 225 ? -56.448 25.077 3.598 1.00 35.28 222 ALA B O 1
ATOM 3501 N N . GLN B 1 226 ? -57.343 27.054 4.178 1.00 36.77 223 GLN B N 1
ATOM 3502 C CA . GLN B 1 226 ? -56.057 27.743 4.328 1.00 39.82 223 GLN B CA 1
ATOM 3503 C C . GLN B 1 226 ? -55.197 27.156 5.488 1.00 40.09 223 GLN B C 1
ATOM 3504 O O . GLN B 1 226 ? -53.973 26.951 5.355 1.00 35.91 223 GLN B O 1
ATOM 3510 N N . GLU B 1 227 ? -55.844 26.872 6.618 1.00 36.31 224 GLU B N 1
ATOM 3511 C CA . GLU B 1 227 ? -55.162 26.247 7.758 1.00 36.39 224 GLU B CA 1
ATOM 3512 C C . GLU B 1 227 ? -54.517 24.931 7.309 1.00 39.96 224 GLU B C 1
ATOM 3513 O O . GLU B 1 227 ? -53.403 24.595 7.741 1.00 39.15 224 GLU B O 1
ATOM 3519 N N . ARG B 1 228 ? -55.206 24.197 6.435 1.00 35.07 225 ARG B N 1
ATOM 3520 C CA . ARG B 1 228 ? -54.726 22.884 6.014 1.00 38.50 225 ARG B CA 1
ATOM 3521 C C . ARG B 1 228 ? -53.493 22.944 5.120 1.00 39.67 225 ARG B C 1
ATOM 3522 O O . ARG B 1 228 ? -52.613 22.104 5.226 1.00 42.13 225 ARG B O 1
ATOM 3530 N N . GLN B 1 229 ? -53.417 23.933 4.236 1.00 40.44 226 GLN B N 1
ATOM 3531 C CA . GLN B 1 229 ? -52.238 24.060 3.372 1.00 40.94 226 GLN B CA 1
ATOM 3532 C C . GLN B 1 229 ? -51.018 24.536 4.150 1.00 42.25 226 GLN B C 1
ATOM 3533 O O . GLN B 1 229 ? -49.895 24.128 3.853 1.00 41.31 226 GLN B O 1
ATOM 3539 N N . LEU B 1 230 ? -51.248 25.366 5.170 1.00 43.54 227 LEU B N 1
ATOM 3540 C CA . LEU B 1 230 ? -50.190 25.750 6.109 1.00 40.17 227 LEU B CA 1
ATOM 3541 C C . LEU B 1 230 ? -49.757 24.558 6.951 1.00 39.62 227 LEU B C 1
ATOM 3542 O O . LEU B 1 230 ? -48.565 24.297 7.109 1.00 40.39 227 LEU B O 1
ATOM 3547 N N . PHE B 1 231 ? -50.729 23.847 7.501 1.00 37.41 228 PHE B N 1
ATOM 3548 C CA . PHE B 1 231 ? -50.446 22.659 8.286 1.00 39.60 228 PHE B CA 1
ATOM 3549 C C . PHE B 1 231 ? -49.581 21.695 7.465 1.00 42.88 228 PHE B C 1
ATOM 3550 O O . PHE B 1 231 ? -48.508 21.272 7.894 1.00 44.59 228 PHE B O 1
ATOM 3558 N N . THR B 1 232 ? -50.046 21.361 6.272 1.00 43.45 229 THR B N 1
ATOM 3559 C CA . THR B 1 232 ? -49.314 20.454 5.397 1.00 45.24 229 THR B CA 1
ATOM 3560 C C . THR B 1 232 ? -47.884 20.950 5.174 1.00 44.51 229 THR B C 1
ATOM 3561 O O . THR B 1 232 ? -46.933 20.174 5.150 1.00 42.92 229 THR B O 1
ATOM 3565 N N . LEU B 1 233 ? -47.746 22.257 5.012 1.00 43.52 230 LEU B N 1
ATOM 3566 C CA . LEU B 1 233 ? -46.442 22.878 4.866 1.00 45.88 230 LEU B CA 1
ATOM 3567 C C . LEU B 1 233 ? -45.478 22.393 5.938 1.00 47.55 230 LEU B C 1
ATOM 3568 O O . LEU B 1 233 ? -44.350 22.013 5.649 1.00 47.88 230 LEU B O 1
ATOM 3573 N N . LEU B 1 234 ? -45.933 22.413 7.187 1.00 53.39 231 LEU B N 1
ATOM 3574 C CA . LEU B 1 234 ? -45.087 22.027 8.310 1.00 51.51 231 LEU B CA 1
ATOM 3575 C C . LEU B 1 234 ? -44.768 20.537 8.215 1.00 51.74 231 LEU B C 1
ATOM 3576 O O . LEU B 1 234 ? -43.691 20.110 8.615 1.00 54.21 231 LEU B O 1
ATOM 3581 N N . ALA B 1 235 ? -45.696 19.753 7.672 1.00 48.31 232 ALA B N 1
ATOM 3582 C CA . ALA B 1 235 ? -45.468 18.323 7.511 1.00 50.22 232 ALA B CA 1
ATOM 3583 C C . ALA B 1 235 ? -44.227 18.046 6.648 1.00 57.26 232 ALA B C 1
ATOM 3584 O O . ALA B 1 235 ? -43.634 16.965 6.713 1.00 57.42 232 ALA B O 1
ATOM 3586 N N . ALA B 1 236 ? -43.827 19.040 5.857 1.00 56.52 233 ALA B N 1
ATOM 3587 C CA . ALA B 1 236 ? -42.683 18.913 4.958 1.00 56.53 233 ALA B CA 1
ATOM 3588 C C . ALA B 1 236 ? -41.383 19.406 5.579 1.00 60.31 233 ALA B C 1
ATOM 3589 O O . ALA B 1 236 ? -40.339 19.369 4.928 1.00 58.20 233 ALA B O 1
ATOM 3591 N N . THR B 1 237 ? -41.447 19.863 6.829 1.00 58.11 234 THR B N 1
ATOM 3592 C CA . THR B 1 237 ? -40.283 20.449 7.488 1.00 58.52 234 THR B CA 1
ATOM 3593 C C . THR B 1 237 ? -39.565 19.472 8.399 1.00 58.50 234 THR B C 1
ATOM 3594 O O . THR B 1 237 ? -40.162 18.546 8.941 1.00 60.18 234 THR B O 1
ATOM 3598 N N . GLU B 1 238 ? -38.273 19.732 8.571 1.00 59.08 235 GLU B N 1
ATOM 3599 C CA . GLU B 1 238 ? -37.357 18.904 9.342 1.00 61.90 235 GLU B CA 1
ATOM 3600 C C . GLU B 1 238 ? -37.660 19.058 10.807 1.00 61.73 235 GLU B C 1
ATOM 3601 O O . GLU B 1 238 ? -37.578 18.099 11.578 1.00 61.30 235 GLU B O 1
ATOM 3607 N N . ASP B 1 239 ? -37.998 20.288 11.174 1.00 63.74 236 ASP B N 1
ATOM 3608 C CA . ASP B 1 239 ? -38.321 20.630 12.537 1.00 60.76 236 ASP B CA 1
ATOM 3609 C C . ASP B 1 239 ? -39.557 19.888 13.016 1.00 58.42 236 ASP B C 1
ATOM 3610 O O . ASP B 1 239 ? -39.701 19.638 14.215 1.00 55.17 236 ASP B O 1
ATOM 3615 N N . ARG B 1 240 ? -40.455 19.518 12.107 1.00 59.27 237 ARG B N 1
ATOM 3616 C CA . ARG B 1 240 ? -41.613 18.779 12.585 1.00 58.78 237 ARG B CA 1
ATOM 3617 C C . ARG B 1 240 ? -41.192 17.434 13.146 1.00 57.45 237 ARG B C 1
ATOM 3618 O O . ARG B 1 240 ? -41.832 16.880 14.034 1.00 58.38 237 ARG B O 1
ATOM 3626 N N . HIS B 1 241 ? -40.108 16.912 12.599 1.00 61.32 238 HIS B N 1
ATOM 3627 C CA . HIS B 1 241 ? -39.547 15.650 13.036 1.00 64.81 238 HIS B CA 1
ATOM 3628 C C . HIS B 1 241 ? -38.859 15.849 14.388 1.00 64.89 238 HIS B C 1
ATOM 3629 O O . HIS B 1 241 ? -38.987 15.022 15.292 1.00 66.89 238 HIS B O 1
ATOM 3636 N N . GLU B 1 242 ? -38.153 16.967 14.521 1.00 62.51 239 GLU B N 1
ATOM 3637 C CA . GLU B 1 242 ? -37.405 17.267 15.731 1.00 64.95 239 GLU B CA 1
ATOM 3638 C C . GLU B 1 242 ? -38.349 17.549 16.896 1.00 68.79 239 GLU B C 1
ATOM 3639 O O . GLU B 1 242 ? -38.109 17.105 18.026 1.00 68.52 239 GLU B O 1
ATOM 3645 N N . GLY B 1 243 ? -39.423 18.281 16.606 1.00 63.54 240 GLY B N 1
ATOM 3646 C CA . GLY B 1 243 ? -40.387 18.678 17.612 1.00 59.74 240 GLY B CA 1
ATOM 3647 C C . GLY B 1 243 ? -41.024 17.504 18.328 1.00 65.90 240 GLY B C 1
ATOM 3648 O O . GLY B 1 243 ? -41.089 17.478 19.562 1.00 70.31 240 GLY B O 1
ATOM 3649 N N . ILE B 1 244 ? -41.497 16.529 17.559 1.00 65.60 241 ILE B N 1
ATOM 3650 C CA . ILE B 1 244 ? -42.179 15.383 18.147 1.00 73.41 241 ILE B CA 1
ATOM 3651 C C . ILE B 1 244 ? -41.198 14.310 18.621 1.00 77.62 241 ILE B C 1
ATOM 3652 O O . ILE B 1 244 ? -41.502 13.545 19.534 1.00 79.68 241 ILE B O 1
ATOM 3657 N N . SER B 1 245 ? -40.027 14.255 17.994 1.00 74.62 242 SER B N 1
ATOM 3658 C CA . SER B 1 245 ? -38.960 13.372 18.450 1.00 77.94 242 SER B CA 1
ATOM 3659 C C . SER B 1 245 ? -38.511 13.758 19.859 1.00 81.55 242 SER B C 1
ATOM 3660 O O . SER B 1 245 ? -38.484 12.922 20.754 1.00 84.60 242 SER B O 1
ATOM 3663 N N . ALA B 1 246 ? -38.179 15.031 20.054 1.00 81.42 243 ALA B N 1
ATOM 3664 C CA . ALA B 1 246 ? -37.760 15.520 21.367 1.00 84.58 243 ALA B CA 1
ATOM 3665 C C . ALA B 1 246 ? -38.885 15.462 22.396 1.00 85.73 243 ALA B C 1
ATOM 3666 O O . ALA B 1 246 ? -38.629 15.486 23.596 1.00 90.51 243 ALA B O 1
ATOM 3668 N N . PHE B 1 247 ? -40.126 15.394 21.929 1.00 82.35 244 PHE B N 1
ATOM 3669 C CA . PHE B 1 247 ? -41.269 15.286 22.830 1.00 86.92 244 PHE B CA 1
ATOM 3670 C C . PHE B 1 247 ? -41.520 13.831 23.244 1.00 87.71 244 PHE B C 1
ATOM 3671 O O . PHE B 1 247 ? -41.781 13.551 24.415 1.00 86.84 244 PHE B O 1
ATOM 3679 N N . LEU B 1 248 ? -41.431 12.912 22.283 1.00 88.21 245 LEU B N 1
ATOM 3680 C CA . LEU B 1 248 ? -41.676 11.491 22.544 1.00 89.67 245 LEU B CA 1
ATOM 3681 C C . LEU B 1 248 ? -40.535 10.836 23.321 1.00 91.44 245 LEU B C 1
ATOM 3682 O O . LEU B 1 248 ? -40.761 9.942 24.141 1.00 91.08 245 LEU B O 1
ATOM 3687 N N . GLN B 1 249 ? -39.310 11.281 23.062 1.00 90.74 246 GLN B N 1
ATOM 3688 C CA . GLN B 1 249 ? -38.165 10.817 23.839 1.00 92.60 246 GLN B CA 1
ATOM 3689 C C . GLN B 1 249 ? -37.754 11.861 24.873 1.00 91.91 246 GLN B C 1
ATOM 3690 O O . GLN B 1 249 ? -36.609 11.898 25.326 1.00 89.41 246 GLN B O 1
ATOM 3696 N N . LYS B 1 250 ? -38.714 12.717 25.219 1.00 93.97 247 LYS B N 1
ATOM 3697 C CA . LYS B 1 250 ? -38.654 13.564 26.416 1.00 94.13 247 LYS B CA 1
ATOM 3698 C C . LYS B 1 250 ? -37.389 14.413 26.586 1.00 94.27 247 LYS B C 1
ATOM 3699 O O . LYS B 1 250 ? -36.637 14.223 27.537 1.00 94.08 247 LYS B O 1
ATOM 3701 N N . ARG B 1 251 ? -37.177 15.363 25.679 1.00 93.41 248 ARG B N 1
ATOM 3702 C CA . ARG B 1 251 ? -36.058 16.294 25.790 1.00 91.64 248 ARG B CA 1
ATOM 3703 C C . ARG B 1 251 ? -36.419 17.671 25.231 1.00 91.36 248 ARG B C 1
ATOM 3704 O O . ARG B 1 251 ? -37.556 17.913 24.823 1.00 88.57 248 ARG B O 1
ATOM 3712 N N . THR B 1 252 ? -35.438 18.568 25.214 1.00 88.79 249 THR B N 1
ATOM 3713 C CA . THR B 1 252 ? -35.625 19.904 24.658 1.00 88.82 249 THR B CA 1
ATOM 3714 C C . THR B 1 252 ? -35.187 19.948 23.192 1.00 84.50 249 THR B C 1
ATOM 3715 O O . THR B 1 252 ? -34.026 19.693 22.872 1.00 82.31 249 THR B O 1
ATOM 3719 N N . PRO B 1 253 ? -36.130 20.268 22.293 1.00 83.78 250 PRO B N 1
ATOM 3720 C CA . PRO B 1 253 ? -35.916 20.201 20.841 1.00 78.87 250 PRO B CA 1
ATOM 3721 C C . PRO B 1 253 ? -34.969 21.279 20.321 1.00 75.91 250 PRO B C 1
ATOM 3722 O O . PRO B 1 253 ? -35.052 22.432 20.743 1.00 79.79 250 PRO B O 1
ATOM 3726 N N . ASP B 1 254 ? -34.074 20.901 19.414 1.00 72.04 251 ASP B N 1
ATOM 3727 C CA . ASP B 1 254 ? -33.167 21.862 18.798 1.00 72.52 251 ASP B CA 1
ATOM 3728 C C . ASP B 1 254 ? -33.556 22.086 17.339 1.00 71.52 251 ASP B C 1
ATOM 3729 O O . ASP B 1 254 ? -33.240 21.270 16.473 1.00 72.91 251 ASP B O 1
ATOM 3734 N N . PHE B 1 255 ? -34.237 23.197 17.071 1.00 67.73 252 PHE B N 1
ATOM 3735 C CA . PHE B 1 255 ? -34.761 23.467 15.734 1.00 68.60 252 PHE B CA 1
ATOM 3736 C C . PHE B 1 255 ? -33.770 24.201 14.832 1.00 70.06 252 PHE B C 1
ATOM 3737 O O . PHE B 1 255 ? -33.104 25.147 15.252 1.00 72.02 252 PHE B O 1
ATOM 3745 N N . LYS B 1 256 ? -33.691 23.763 13.581 1.00 68.31 253 LYS B N 1
ATOM 3746 C CA . LYS B 1 256 ? -32.763 24.340 12.616 1.00 72.71 253 LYS B CA 1
ATOM 3747 C C . LYS B 1 256 ? -33.418 25.421 11.749 1.00 69.48 253 LYS B C 1
ATOM 3748 O O . LYS B 1 256 ? -32.738 26.122 10.990 1.00 65.12 253 LYS B O 1
ATOM 3754 N N . GLY B 1 257 ? -34.738 25.554 11.869 1.00 67.39 254 GLY B N 1
ATOM 3755 C CA . GLY B 1 257 ? -35.487 26.531 11.094 1.00 64.34 254 GLY B CA 1
ATOM 3756 C C . GLY B 1 257 ? -35.864 25.987 9.731 1.00 71.58 254 GLY B C 1
ATOM 3757 O O . GLY B 1 257 ? -35.850 26.710 8.720 1.00 72.12 254 GLY B O 1
ATOM 3758 N N . ARG B 1 258 ? -36.220 24.703 9.718 1.00 65.54 255 ARG B N 1
ATOM 3759 C CA . ARG B 1 258 ? -36.429 23.984 8.475 1.00 66.07 255 ARG B CA 1
ATOM 3760 C C . ARG B 1 258 ? -37.033 22.628 8.777 1.00 61.55 255 ARG B C 1
ATOM 3761 O O . ARG B 1 258 ? -37.344 21.830 7.880 1.00 60.56 255 ARG B O 1
ATOM 3764 N N . PHE C 2 16 ? -59.440 74.162 58.759 1.00 78.15 4 PHE C N 1
ATOM 3765 C CA . PHE C 2 16 ? -59.044 73.429 57.561 1.00 70.17 4 PHE C CA 1
ATOM 3766 C C . PHE C 2 16 ? -58.331 72.098 57.854 1.00 66.02 4 PHE C C 1
ATOM 3767 O O . PHE C 2 16 ? -58.943 71.160 58.362 1.00 60.21 4 PHE C O 1
ATOM 3775 N N . ILE C 2 17 ? -57.045 72.018 57.529 1.00 64.67 5 ILE C N 1
ATOM 3776 C CA . ILE C 2 17 ? -56.287 70.775 57.664 1.00 60.49 5 ILE C CA 1
ATOM 3777 C C . ILE C 2 17 ? -54.838 71.068 58.010 1.00 58.99 5 ILE C C 1
ATOM 3778 O O . ILE C 2 17 ? -54.094 71.614 57.204 1.00 60.47 5 ILE C O 1
ATOM 3783 N N . LEU C 2 18 ? -54.453 70.726 59.231 1.00 57.06 6 LEU C N 1
ATOM 3784 C CA . LEU C 2 18 ? -53.081 70.902 59.680 1.00 55.33 6 LEU C CA 1
ATOM 3785 C C . LEU C 2 18 ? -52.273 69.698 59.275 1.00 55.96 6 LEU C C 1
ATOM 3786 O O . LEU C 2 18 ? -52.787 68.587 59.234 1.00 63.27 6 LEU C O 1
ATOM 3791 N N . SER C 2 19 ? -50.996 69.902 59.000 1.00 51.16 7 SER C N 1
ATOM 3792 C CA . SER C 2 19 ? -50.160 68.775 58.623 1.00 53.52 7 SER C CA 1
ATOM 3793 C C . SER C 2 19 ? -48.766 68.921 59.176 1.00 50.68 7 SER C C 1
ATOM 3794 O O . SER C 2 19 ? -48.255 70.029 59.315 1.00 53.61 7 SER C O 1
ATOM 3797 N N . HIS C 2 20 ? -48.155 67.778 59.453 1.00 51.01 8 HIS C N 1
ATOM 3798 C CA . HIS C 2 20 ? -46.845 67.726 60.044 1.00 51.96 8 HIS C CA 1
ATOM 3799 C C . HIS C 2 20 ? -46.078 66.494 59.589 1.00 53.33 8 HIS C C 1
ATOM 3800 O O . HIS C 2 20 ? -46.527 65.369 59.808 1.00 53.72 8 HIS C O 1
ATOM 3807 N N . VAL C 2 21 ? -44.917 66.699 58.975 1.00 51.79 9 VAL C N 1
ATOM 3808 C CA . VAL C 2 21 ? -44.047 65.580 58.627 1.00 50.39 9 VAL C CA 1
ATOM 3809 C C . VAL C 2 21 ? -42.862 65.494 59.586 1.00 54.08 9 VAL C C 1
ATOM 3810 O O . VAL C 2 21 ? -42.102 66.454 59.740 1.00 58.96 9 VAL C O 1
ATOM 3814 N N . GLU C 2 22 ? -42.703 64.348 60.235 1.00 48.87 10 GLU C N 1
ATOM 3815 C CA . GLU C 2 22 ? -41.553 64.158 61.090 1.00 47.84 10 GLU C CA 1
ATOM 3816 C C . GLU C 2 22 ? -41.159 62.694 61.148 1.00 49.19 10 GLU C C 1
ATOM 3817 O O . GLU C 2 22 ? -42.006 61.818 61.273 1.00 48.81 10 GLU C O 1
ATOM 3823 N N . LYS C 2 23 ? -39.862 62.440 61.058 1.00 49.16 11 LYS C N 1
ATOM 3824 C CA . LYS C 2 23 ? -39.336 61.105 61.251 1.00 52.56 11 LYS C CA 1
ATOM 3825 C C . LYS C 2 23 ? -40.180 60.048 60.571 1.00 50.24 11 LYS C C 1
ATOM 3826 O O . LYS C 2 23 ? -40.675 59.121 61.224 1.00 45.54 11 LYS C O 1
ATOM 3832 N N . GLY C 2 24 ? -40.365 60.212 59.264 1.00 52.46 12 GLY C N 1
ATOM 3833 C CA . GLY C 2 24 ? -41.061 59.227 58.471 1.00 46.06 12 GLY C CA 1
ATOM 3834 C C . GLY C 2 24 ? -42.566 59.304 58.580 1.00 48.20 12 GLY C C 1
ATOM 3835 O O . GLY C 2 24 ? -43.272 58.588 57.889 1.00 50.65 12 GLY C O 1
ATOM 3836 N N . VAL C 2 25 ? -43.080 60.173 59.430 1.00 46.85 13 VAL C N 1
ATOM 3837 C CA . VAL C 2 25 ? -44.515 60.176 59.633 1.00 46.82 13 VAL C CA 1
ATOM 3838 C C . VAL C 2 25 ? -45.170 61.467 59.208 1.00 46.32 13 VAL C C 1
ATOM 3839 O O . VAL C 2 25 ? -44.743 62.566 59.555 1.00 47.38 13 VAL C O 1
ATOM 3843 N N . MET C 2 26 ? -46.224 61.306 58.431 1.00 46.58 14 MET C N 1
ATOM 3844 C CA . MET C 2 26 ? -47.098 62.404 58.090 1.00 48.75 14 MET C CA 1
ATOM 3845 C C . MET C 2 26 ? -48.328 62.285 58.982 1.00 50.77 14 MET C C 1
ATOM 3846 O O . MET C 2 26 ? -49.010 61.260 59.001 1.00 49.64 14 MET C O 1
ATOM 3851 N N . THR C 2 27 ? -48.577 63.325 59.760 1.00 49.18 15 THR C N 1
ATOM 3852 C CA . THR C 2 27 ? -49.757 63.370 60.601 1.00 47.58 15 THR C CA 1
ATOM 3853 C C . THR C 2 27 ? -50.672 64.444 60.031 1.00 48.74 15 THR C C 1
ATOM 3854 O O . THR C 2 27 ? -50.251 65.567 59.766 1.00 50.08 15 THR C O 1
ATOM 3858 N N . LEU C 2 28 ? -51.923 64.074 59.809 1.00 46.39 16 LEU C N 1
ATOM 3859 C CA . LEU C 2 28 ? -52.893 65.001 59.265 1.00 49.82 16 LEU C CA 1
ATOM 3860 C C . LEU C 2 28 ? -53.991 65.157 60.288 1.00 53.29 16 LEU C C 1
ATOM 3861 O O . LEU C 2 28 ? -54.529 64.167 60.816 1.00 44.10 16 LEU C O 1
ATOM 3866 N N . THR C 2 29 ? -54.320 66.410 60.565 1.00 52.79 17 THR C N 1
ATOM 3867 C CA . THR C 2 29 ? -55.348 66.711 61.528 1.00 55.80 17 THR C CA 1
ATOM 3868 C C . THR C 2 29 ? -56.451 67.485 60.842 1.00 53.63 17 THR C C 1
ATOM 3869 O O . THR C 2 29 ? -56.286 68.656 60.502 1.00 55.54 17 THR C O 1
ATOM 3873 N N . LEU C 2 30 ? -57.563 66.797 60.611 1.00 52.34 18 LEU C N 1
ATOM 3874 C CA . LEU C 2 30 ? -58.826 67.445 60.286 1.00 59.22 18 LEU C CA 1
ATOM 3875 C C . LEU C 2 30 ? -59.057 68.558 61.310 1.00 62.53 18 LEU C C 1
ATOM 3876 O O . LEU C 2 30 ? -59.133 68.291 62.513 1.00 63.67 18 LEU C O 1
ATOM 3881 N N . ASN C 2 31 ? -59.177 69.796 60.839 1.00 63.91 19 ASN C N 1
ATOM 3882 C CA . ASN C 2 31 ? -59.144 70.956 61.726 1.00 62.57 19 ASN C CA 1
ATOM 3883 C C . ASN C 2 31 ? -60.292 71.958 61.534 1.00 66.15 19 ASN C C 1
ATOM 3884 O O . ASN C 2 31 ? -60.089 73.051 61.014 1.00 64.96 19 ASN C O 1
ATOM 3889 N N . ARG C 2 32 ? -61.494 71.574 61.958 1.00 68.10 20 ARG C N 1
ATOM 3890 C CA . ARG C 2 32 ? -62.593 72.523 62.170 1.00 68.20 20 ARG C CA 1
ATOM 3891 C C . ARG C 2 32 ? -63.313 72.177 63.476 1.00 66.37 20 ARG C C 1
ATOM 3892 O O . ARG C 2 32 ? -64.502 71.859 63.472 1.00 66.78 20 ARG C O 1
ATOM 3900 N N . PRO C 2 33 ? -62.582 72.254 64.602 1.00 70.96 21 PRO C N 1
ATOM 3901 C CA . PRO C 2 33 ? -62.928 71.808 65.965 1.00 62.92 21 PRO C CA 1
ATOM 3902 C C . PRO C 2 33 ? -64.359 72.076 66.430 1.00 67.19 21 PRO C C 1
ATOM 3903 O O . PRO C 2 33 ? -64.942 71.208 67.080 1.00 74.62 21 PRO C O 1
ATOM 3907 N N . GLU C 2 34 ? -64.912 73.247 66.134 1.00 66.59 22 GLU C N 1
ATOM 3908 C CA . GLU C 2 34 ? -66.277 73.553 66.567 1.00 72.31 22 GLU C CA 1
ATOM 3909 C C . GLU C 2 34 ? -67.315 72.788 65.750 1.00 76.20 22 GLU C C 1
ATOM 3910 O O . GLU C 2 34 ? -68.316 72.311 66.290 1.00 76.51 22 GLU C O 1
ATOM 3916 N N . ARG C 2 35 ? -67.068 72.673 64.449 1.00 71.59 23 ARG C N 1
ATOM 3917 C CA . ARG C 2 35 ? -67.927 71.898 63.567 1.00 72.24 23 ARG C CA 1
ATOM 3918 C C . ARG C 2 35 ? -67.685 70.417 63.800 1.00 70.62 23 ARG C C 1
ATOM 3919 O O . ARG C 2 35 ? -68.402 69.574 63.272 1.00 73.51 23 ARG C O 1
ATOM 3927 N N . LEU C 2 36 ? -66.672 70.113 64.606 1.00 67.65 24 LEU C N 1
ATOM 3928 C CA . LEU C 2 36 ? -66.274 68.736 64.887 1.00 68.87 24 LEU C CA 1
ATOM 3929 C C . LEU C 2 36 ? -65.550 68.186 63.671 1.00 62.53 24 LEU C C 1
ATOM 3930 O O . LEU C 2 36 ? -65.666 67.007 63.327 1.00 62.26 24 LEU C O 1
ATOM 3935 N N . ASN C 2 37 ? -64.800 69.074 63.029 1.00 62.58 25 ASN C N 1
ATOM 3936 C CA . ASN C 2 37 ? -64.026 68.754 61.833 1.00 64.97 25 ASN C CA 1
ATOM 3937 C C . ASN C 2 37 ? -64.867 68.280 60.654 1.00 64.00 25 ASN C C 1
ATOM 3938 O O . ASN C 2 37 ? -64.397 67.506 59.829 1.00 62.25 25 ASN C O 1
ATOM 3943 N N . SER C 2 38 ? -66.111 68.738 60.581 1.00 65.90 26 SER C N 1
ATOM 3944 C CA . SER C 2 38 ? -66.985 68.353 59.486 1.00 66.76 26 SER C CA 1
ATOM 3945 C C . SER C 2 38 ? -66.460 68.971 58.204 1.00 64.83 26 SER C C 1
ATOM 3946 O O . SER C 2 38 ? -66.034 70.122 58.195 1.00 63.57 26 SER C O 1
ATOM 3949 N N . PHE C 2 39 ? -66.480 68.196 57.127 1.00 66.54 27 PHE C N 1
ATOM 3950 C CA . PHE C 2 39 ? -65.927 68.633 55.845 1.00 66.02 27 PHE C CA 1
ATOM 3951 C C . PHE C 2 39 ? -66.753 69.710 55.134 1.00 66.80 27 PHE C C 1
ATOM 3952 O O . PHE C 2 39 ? -67.980 69.604 55.028 1.00 67.19 27 PHE C O 1
ATOM 3960 N N . ASN C 2 40 ? -66.073 70.760 54.681 1.00 67.15 28 ASN C N 1
ATOM 3961 C CA . ASN C 2 40 ? -66.606 71.591 53.605 1.00 72.44 28 ASN C CA 1
ATOM 3962 C C . ASN C 2 40 ? -65.778 71.351 52.333 1.00 69.63 28 ASN C C 1
ATOM 3963 O O . ASN C 2 40 ? -64.841 70.550 52.343 1.00 66.08 28 ASN C O 1
ATOM 3968 N N . ASP C 2 41 ? -66.124 72.020 51.240 1.00 72.80 29 ASP C N 1
ATOM 3969 C CA . ASP C 2 41 ? -65.448 71.761 49.974 1.00 73.35 29 ASP C CA 1
ATOM 3970 C C . ASP C 2 41 ? -63.978 72.134 50.053 1.00 71.44 29 ASP C C 1
ATOM 3971 O O . ASP C 2 41 ? -63.116 71.450 49.500 1.00 70.28 29 ASP C O 1
ATOM 3976 N N . GLU C 2 42 ? -63.700 73.223 50.755 1.00 73.12 30 GLU C N 1
ATOM 3977 C CA . GLU C 2 42 ? -62.348 73.759 50.830 1.00 75.62 30 GLU C CA 1
ATOM 3978 C C . GLU C 2 42 ? -61.432 72.850 51.637 1.00 72.36 30 GLU C C 1
ATOM 3979 O O . GLU C 2 42 ? -60.220 72.836 51.433 1.00 69.85 30 GLU C O 1
ATOM 3985 N N . MET C 2 43 ? -62.022 72.081 52.544 1.00 66.49 31 MET C N 1
ATOM 3986 C CA . MET C 2 43 ? -61.266 71.163 53.386 1.00 68.26 31 MET C CA 1
ATOM 3987 C C . MET C 2 43 ? -60.813 69.938 52.592 1.00 66.74 31 MET C C 1
ATOM 3988 O O . MET C 2 43 ? -59.664 69.508 52.702 1.00 65.08 31 MET C O 1
ATOM 3993 N N . HIS C 2 44 ? -61.720 69.392 51.787 1.00 66.21 32 HIS C N 1
ATOM 3994 C CA . HIS C 2 44 ? -61.402 68.270 50.918 1.00 64.67 32 HIS C CA 1
ATOM 3995 C C . HIS C 2 44 ? -60.216 68.565 50.002 1.00 69.03 32 HIS C C 1
ATOM 3996 O O . HIS C 2 44 ? -59.336 67.718 49.841 1.00 69.59 32 HIS C O 1
ATOM 4003 N N . ALA C 2 45 ? -60.193 69.757 49.402 1.00 67.35 33 ALA C N 1
ATOM 4004 C CA . ALA C 2 45 ? -59.114 70.131 48.483 1.00 67.75 33 ALA C CA 1
ATOM 4005 C C . ALA C 2 45 ? -57.745 70.152 49.175 1.00 64.91 33 ALA C C 1
ATOM 4006 O O . ALA C 2 45 ? -56.742 69.722 48.605 1.00 65.81 33 ALA C O 1
ATOM 4008 N N . GLN C 2 46 ? -57.708 70.649 50.406 1.00 66.18 34 GLN C N 1
ATOM 4009 C CA . GLN C 2 46 ? -56.475 70.663 51.182 1.00 64.70 34 GLN C CA 1
ATOM 4010 C C . GLN C 2 46 ? -56.054 69.255 51.589 1.00 63.82 34 GLN C C 1
ATOM 4011 O O . GLN C 2 46 ? -54.864 68.939 51.626 1.00 64.56 34 GLN C O 1
ATOM 4017 N N . LEU C 2 47 ? -57.028 68.412 51.909 1.00 58.86 35 LEU C N 1
ATOM 4018 C CA . LEU C 2 47 ? -56.723 67.026 52.224 1.00 58.67 35 LEU C CA 1
ATOM 4019 C C . LEU C 2 47 ? -56.129 66.368 50.993 1.00 58.51 35 LEU C C 1
ATOM 4020 O O . LEU C 2 47 ? -55.126 65.665 51.087 1.00 58.62 35 LEU C O 1
ATOM 4025 N N . ALA C 2 48 ? -56.747 66.619 49.841 1.00 60.19 36 ALA C N 1
ATOM 4026 C CA . ALA C 2 48 ? -56.293 66.072 48.555 1.00 58.15 36 ALA C CA 1
ATOM 4027 C C . ALA C 2 48 ? -54.868 66.500 48.190 1.00 57.48 36 ALA C C 1
ATOM 4028 O O . ALA C 2 48 ? -54.114 65.728 47.612 1.00 60.20 36 ALA C O 1
ATOM 4030 N N . GLU C 2 49 ? -54.511 67.737 48.521 1.00 61.72 37 GLU C N 1
ATOM 4031 C CA . GLU C 2 49 ? -53.158 68.242 48.288 1.00 62.76 37 GLU C CA 1
ATOM 4032 C C . GLU C 2 49 ? -52.156 67.559 49.220 1.00 63.10 37 GLU C C 1
ATOM 4033 O O . GLU C 2 49 ? -51.037 67.220 48.810 1.00 61.95 37 GLU C O 1
ATOM 4039 N N . CYS C 2 50 ? -52.563 67.353 50.469 1.00 57.78 38 CYS C N 1
ATOM 4040 C CA . CYS C 2 50 ? -51.693 66.711 51.442 1.00 56.68 38 CYS C CA 1
ATOM 4041 C C . CYS C 2 50 ? -51.431 65.259 51.093 1.00 55.48 38 CYS C C 1
ATOM 4042 O O . CYS C 2 50 ? -50.336 64.753 51.308 1.00 53.25 38 CYS C O 1
ATOM 4045 N N . LEU C 2 51 ? -52.434 64.582 50.551 1.00 56.46 39 LEU C N 1
ATOM 4046 C CA . LEU C 2 51 ? -52.268 63.176 50.213 1.00 53.30 39 LEU C CA 1
ATOM 4047 C C . LEU C 2 51 ? -51.338 63.017 49.031 1.00 53.98 39 LEU C C 1
ATOM 4048 O O . LEU C 2 51 ? -50.709 61.976 48.878 1.00 53.33 39 LEU C O 1
ATOM 4053 N N . LYS C 2 52 ? -51.260 64.043 48.187 1.00 53.84 40 LYS C N 1
ATOM 4054 C CA . LYS C 2 52 ? -50.384 63.967 47.023 1.00 53.84 40 LYS C CA 1
ATOM 4055 C C . LYS C 2 52 ? -48.956 63.824 47.527 1.00 53.16 40 LYS C C 1
ATOM 4056 O O . LYS C 2 52 ? -48.199 62.974 47.063 1.00 54.65 40 LYS C O 1
ATOM 4058 N N . GLN C 2 53 ? -48.607 64.630 48.517 1.00 47.81 41 GLN C N 1
ATOM 4059 C CA . GLN C 2 53 ? -47.279 64.555 49.090 1.00 54.50 41 GLN C CA 1
ATOM 4060 C C . GLN C 2 53 ? -46.983 63.182 49.685 1.00 56.54 41 GLN C C 1
ATOM 4061 O O . GLN C 2 53 ? -45.911 62.639 49.461 1.00 58.60 41 GLN C O 1
ATOM 4067 N N . VAL C 2 54 ? -47.921 62.626 50.448 1.00 50.04 42 VAL C N 1
ATOM 4068 C CA . VAL C 2 54 ? -47.739 61.286 51.003 1.00 49.71 42 VAL C CA 1
ATOM 4069 C C . VAL C 2 54 ? -47.507 60.238 49.911 1.00 47.98 42 VAL C C 1
ATOM 4070 O O . VAL C 2 54 ? -46.734 59.300 50.094 1.00 48.65 42 VAL C O 1
ATOM 4074 N N . GLU C 2 55 ? -48.193 60.394 48.784 1.00 48.04 43 GLU C N 1
ATOM 4075 C CA . GLU C 2 55 ? -48.091 59.445 47.673 1.00 49.59 43 GLU C CA 1
ATOM 4076 C C . GLU C 2 55 ? -46.740 59.518 46.961 1.00 50.85 43 GLU C C 1
ATOM 4077 O O . GLU C 2 55 ? -46.083 58.496 46.745 1.00 49.00 43 GLU C O 1
ATOM 4083 N N . ARG C 2 56 ? -46.324 60.738 46.634 1.00 49.92 44 ARG C N 1
ATOM 4084 C CA . ARG C 2 56 ? -45.091 60.990 45.895 1.00 49.33 44 ARG C CA 1
ATOM 4085 C C . ARG C 2 56 ? -43.806 60.966 46.734 1.00 50.84 44 ARG C C 1
ATOM 4086 O O . ARG C 2 56 ? -42.743 60.598 46.232 1.00 52.59 44 ARG C O 1
ATOM 4088 N N . ASP C 2 57 ? -43.894 61.362 47.999 1.00 45.10 45 ASP C N 1
ATOM 4089 C CA . ASP C 2 57 ? -42.707 61.447 48.861 1.00 45.91 45 ASP C CA 1
ATOM 4090 C C . ASP C 2 57 ? -42.485 60.129 49.596 1.00 48.11 45 ASP C C 1
ATOM 4091 O O . ASP C 2 57 ? -43.192 59.826 50.558 1.00 48.22 45 ASP C O 1
ATOM 4096 N N . ASP C 2 58 ? -41.505 59.348 49.149 1.00 46.07 46 ASP C N 1
ATOM 4097 C CA . ASP C 2 58 ? -41.282 58.028 49.724 1.00 48.63 46 ASP C CA 1
ATOM 4098 C C . ASP C 2 58 ? -40.399 58.008 50.980 1.00 48.65 46 ASP C C 1
ATOM 4099 O O . ASP C 2 58 ? -39.929 56.945 51.393 1.00 46.14 46 ASP C O 1
ATOM 4104 N N . THR C 2 59 ? -40.177 59.181 51.575 1.00 47.68 47 THR C N 1
ATOM 4105 C CA . THR C 2 59 ? -39.558 59.264 52.893 1.00 46.08 47 THR C CA 1
ATOM 4106 C C . THR C 2 59 ? -40.641 59.285 53.963 1.00 46.91 47 THR C C 1
ATOM 4107 O O . THR C 2 59 ? -40.397 58.930 55.109 1.00 52.90 47 THR C O 1
ATOM 4111 N N . ILE C 2 60 ? -41.843 59.690 53.570 1.00 47.44 48 ILE C N 1
ATOM 4112 C CA . ILE C 2 60 ? -43.019 59.592 54.427 1.00 47.25 48 ILE C CA 1
ATOM 4113 C C . ILE C 2 60 ? -43.524 58.152 54.411 1.00 47.15 48 ILE C C 1
ATOM 4114 O O . ILE C 2 60 ? -44.156 57.729 53.449 1.00 42.34 48 ILE C O 1
ATOM 4119 N N . ARG C 2 61 ? -43.250 57.395 55.469 1.00 47.16 49 ARG C N 1
ATOM 4120 C CA . ARG C 2 61 ? -43.516 55.959 55.416 1.00 46.40 49 ARG C CA 1
ATOM 4121 C C . ARG C 2 61 ? -44.684 55.470 56.293 1.00 42.39 49 ARG C C 1
ATOM 4122 O O . ARG C 2 61 ? -44.866 54.271 56.491 1.00 45.58 49 ARG C O 1
ATOM 4130 N N . CYS C 2 62 ? -45.486 56.410 56.778 1.00 40.35 50 CYS C N 1
ATOM 4131 C CA . CYS C 2 62 ? -46.745 56.116 57.468 1.00 37.48 50 CYS C CA 1
ATOM 4132 C C . CYS C 2 62 ? -47.566 57.392 57.518 1.00 43.61 50 CYS C C 1
ATOM 4133 O O . CYS C 2 62 ? -47.013 58.480 57.696 1.00 45.40 50 CYS C O 1
ATOM 4136 N N . LEU C 2 63 ? -48.877 57.272 57.334 1.00 45.98 51 LEU C N 1
ATOM 4137 C CA . LEU C 2 63 ? -49.771 58.428 57.455 1.00 43.72 51 LEU C CA 1
ATOM 4138 C C . LEU C 2 63 ? -50.694 58.244 58.645 1.00 44.08 51 LEU C C 1
ATOM 4139 O O . LEU C 2 63 ? -51.224 57.161 58.859 1.00 43.56 51 LEU C O 1
ATOM 4144 N N . LEU C 2 64 ? -50.876 59.314 59.409 1.00 46.33 52 LEU C N 1
ATOM 4145 C CA . LEU C 2 64 ? -51.672 59.279 60.627 1.00 46.83 52 LEU C CA 1
ATOM 4146 C C . LEU C 2 64 ? -52.784 60.328 60.625 1.00 48.19 52 LEU C C 1
ATOM 4147 O O . LEU C 2 64 ? -52.517 61.511 60.753 1.00 50.57 52 LEU C O 1
ATOM 4152 N N . LEU C 2 65 ? -54.031 59.887 60.491 1.00 47.59 53 LEU C N 1
ATOM 4153 C CA . LEU C 2 65 ? -55.183 60.789 60.521 1.00 46.59 53 LEU C CA 1
ATOM 4154 C C . LEU C 2 65 ? -55.806 60.912 61.902 1.00 51.10 53 LEU C C 1
ATOM 4155 O O . LEU C 2 65 ? -56.130 59.900 62.535 1.00 49.33 53 LEU C O 1
ATOM 4160 N N . THR C 2 66 ? -56.016 62.149 62.348 1.00 50.37 54 THR C N 1
ATOM 4161 C CA . THR C 2 66 ? -56.591 62.386 63.662 1.00 44.07 54 THR C CA 1
ATOM 4162 C C . THR C 2 66 ? -57.371 63.695 63.670 1.00 47.34 54 THR C C 1
ATOM 4163 O O . THR C 2 66 ? -57.283 64.469 62.725 1.00 54.20 54 THR C O 1
ATOM 4167 N N . GLY C 2 67 ? -58.136 63.943 64.730 1.00 48.42 55 GLY C N 1
ATOM 4168 C CA . GLY C 2 67 ? -58.986 65.125 64.786 1.00 53.01 55 GLY C CA 1
ATOM 4169 C C . GLY C 2 67 ? -58.610 66.188 65.814 1.00 55.70 55 GLY C C 1
ATOM 4170 O O . GLY C 2 67 ? -58.230 65.887 66.945 1.00 55.26 55 GLY C O 1
ATOM 4171 N N . ALA C 2 68 ? -58.724 67.452 65.416 1.00 59.80 56 ALA C N 1
ATOM 4172 C CA . ALA C 2 68 ? -58.506 68.565 66.334 1.00 57.24 56 ALA C CA 1
ATOM 4173 C C . ALA C 2 68 ? -59.756 68.790 67.178 1.00 58.26 56 ALA C C 1
ATOM 4174 O O . ALA C 2 68 ? -60.861 68.418 66.781 1.00 53.06 56 ALA C O 1
ATOM 4176 N N . GLY C 2 69 ? -59.584 69.404 68.341 1.00 58.78 57 GLY C N 1
ATOM 4177 C CA . GLY C 2 69 ? -60.704 69.633 69.229 1.00 55.88 57 GLY C CA 1
ATOM 4178 C C . GLY C 2 69 ? -61.109 68.342 69.900 1.00 53.23 57 GLY C C 1
ATOM 4179 O O . GLY C 2 69 ? -60.257 67.535 70.257 1.00 52.78 57 GLY C O 1
ATOM 4180 N N . ARG C 2 70 ? -62.413 68.137 70.047 1.00 57.67 58 ARG C N 1
ATOM 4181 C CA . ARG C 2 70 ? -62.930 67.006 70.811 1.00 53.88 58 ARG C CA 1
ATOM 4182 C C . ARG C 2 70 ? -63.484 65.924 69.901 1.00 53.95 58 ARG C C 1
ATOM 4183 O O . ARG C 2 70 ? -63.569 64.760 70.291 1.00 54.47 58 ARG C O 1
ATOM 4185 N N . GLY C 2 71 ? -63.862 66.314 68.690 1.00 50.04 59 GLY C N 1
ATOM 4186 C CA . GLY C 2 71 ? -64.357 65.367 67.714 1.00 47.24 59 GLY C CA 1
ATOM 4187 C C . GLY C 2 71 ? -63.231 64.864 66.846 1.00 51.67 59 GLY C C 1
ATOM 4188 O O . GLY C 2 71 ? -62.194 65.517 66.740 1.00 52.19 59 GLY C O 1
ATOM 4189 N N . PHE C 2 72 ? -63.423 63.680 66.265 1.00 53.73 60 PHE C N 1
ATOM 4190 C CA . PHE C 2 72 ? -62.577 63.217 65.166 1.00 50.54 60 PHE C CA 1
ATOM 4191 C C . PHE C 2 72 ? -63.093 63.842 63.877 1.00 48.26 60 PHE C C 1
ATOM 4192 O O . PHE C 2 72 ? -62.424 64.678 63.288 1.00 49.20 60 PHE C O 1
ATOM 4200 N N . CYS C 2 73 ? -64.309 63.465 63.491 1.00 49.23 61 CYS C N 1
ATOM 4201 C CA . CYS C 2 73 ? -64.966 63.990 62.302 1.00 52.91 61 CYS C CA 1
ATOM 4202 C C . CYS C 2 73 ? -66.494 63.749 62.292 1.00 48.84 61 CYS C C 1
ATOM 4203 O O . CYS C 2 73 ? -66.956 62.625 62.453 1.00 44.69 61 CYS C O 1
ATOM 4206 N N . ALA C 2 74 ? -67.270 64.814 62.104 1.00 52.50 62 ALA C N 1
ATOM 4207 C CA . ALA C 2 74 ? -68.736 64.720 62.095 1.00 53.16 62 ALA C CA 1
ATOM 4208 C C . ALA C 2 74 ? -69.289 64.348 60.708 1.00 56.48 62 ALA C C 1
ATOM 4209 O O . ALA C 2 74 ? -70.505 64.250 60.509 1.00 50.23 62 ALA C O 1
ATOM 4211 N N . GLY C 2 75 ? -68.384 64.136 59.755 1.00 56.27 63 GLY C N 1
ATOM 4212 C CA . GLY C 2 75 ? -68.753 63.766 58.401 1.00 58.49 63 GLY C CA 1
ATOM 4213 C C . GLY C 2 75 ? -68.931 65.007 57.569 1.00 62.72 63 GLY C C 1
ATOM 4214 O O . GLY C 2 75 ? -68.133 65.936 57.656 1.00 63.16 63 GLY C O 1
ATOM 4215 N N . GLN C 2 76 ? -69.992 65.025 56.771 1.00 68.70 64 GLN C N 1
ATOM 4216 C CA . GLN C 2 76 ? -70.268 66.163 55.904 1.00 75.10 64 GLN C CA 1
ATOM 4217 C C . GLN C 2 76 ? -71.146 67.184 56.614 1.00 82.15 64 GLN C C 1
ATOM 4218 O O . GLN C 2 76 ? -72.187 66.844 57.180 1.00 83.34 64 GLN C O 1
ATOM 4220 N N . ASP C 2 77 ? -70.696 68.433 56.598 1.00 86.58 65 ASP C N 1
ATOM 4221 C CA . ASP C 2 77 ? -71.491 69.553 57.075 1.00 92.17 65 ASP C CA 1
ATOM 4222 C C . ASP C 2 77 ? -72.727 69.674 56.181 1.00 99.99 65 ASP C C 1
ATOM 4223 O O . ASP C 2 77 ? -72.613 69.900 54.972 1.00 95.04 65 ASP C O 1
ATOM 4228 N N . LEU C 2 78 ? -73.905 69.508 56.778 1.00 101.84 66 LEU C N 1
ATOM 4229 C CA . LEU C 2 78 ? -75.143 69.395 56.007 1.00 107.01 66 LEU C CA 1
ATOM 4230 C C . LEU C 2 78 ? -75.943 70.692 55.940 1.00 110.36 66 LEU C C 1
ATOM 4231 O O . LEU C 2 78 ? -77.139 70.714 56.229 1.00 111.21 66 LEU C O 1
ATOM 4236 N N . ASN C 2 79 ? -75.277 71.771 55.550 1.00 110.00 67 ASN C N 1
ATOM 4237 C CA . ASN C 2 79 ? -75.947 73.047 55.348 1.00 113.16 67 ASN C CA 1
ATOM 4238 C C . ASN C 2 79 ? -75.695 73.592 53.946 1.00 115.06 67 ASN C C 1
ATOM 4239 O O . ASN C 2 79 ? -76.115 74.695 53.611 1.00 115.68 67 ASN C O 1
ATOM 4244 N N . ALA C 2 89 ? -79.302 71.715 43.126 1.00 82.67 77 ALA C N 1
ATOM 4245 C CA . ALA C 2 89 ? -80.015 70.459 42.924 1.00 74.66 77 ALA C CA 1
ATOM 4246 C C . ALA C 2 89 ? -79.604 69.427 43.967 1.00 77.99 77 ALA C C 1
ATOM 4247 O O . ALA C 2 89 ? -78.412 69.247 44.236 1.00 71.98 77 ALA C O 1
ATOM 4249 N N . PRO C 2 90 ? -80.595 68.743 44.562 1.00 76.13 78 PRO C N 1
ATOM 4250 C CA . PRO C 2 90 ? -80.300 67.675 45.521 1.00 65.36 78 PRO C CA 1
ATOM 4251 C C . PRO C 2 90 ? -79.667 66.493 44.786 1.00 56.71 78 PRO C C 1
ATOM 4252 O O . PRO C 2 90 ? -80.304 65.450 44.631 1.00 51.44 78 PRO C O 1
ATOM 4256 N N . ASP C 2 91 ? -78.433 66.661 44.318 1.00 52.98 79 ASP C N 1
ATOM 4257 C CA . ASP C 2 91 ? -77.711 65.556 43.699 1.00 51.19 79 ASP C CA 1
ATOM 4258 C C . ASP C 2 91 ? -76.551 65.107 44.583 1.00 50.19 79 ASP C C 1
ATOM 4259 O O . ASP C 2 91 ? -75.438 65.627 44.493 1.00 49.07 79 ASP C O 1
ATOM 4264 N N . LEU C 2 92 ? -76.833 64.128 45.435 1.00 46.14 80 LEU C N 1
ATOM 4265 C CA . LEU C 2 92 ? -75.859 63.641 46.393 1.00 45.13 80 LEU C CA 1
ATOM 4266 C C . LEU C 2 92 ? -74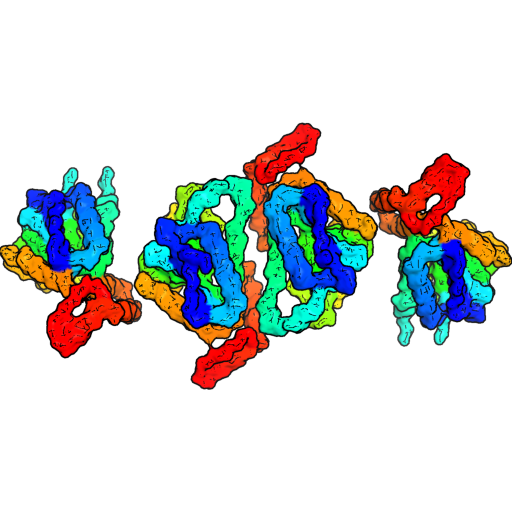.784 62.796 45.722 1.00 46.58 80 LEU C C 1
ATOM 4267 O O . LEU C 2 92 ? -73.709 62.597 46.287 1.00 45.11 80 LEU C O 1
ATOM 4272 N N . GLY C 2 93 ? -75.075 62.300 44.521 1.00 47.06 81 GLY C N 1
ATOM 4273 C CA . GLY C 2 93 ? -74.100 61.535 43.777 1.00 46.02 81 GLY C CA 1
ATOM 4274 C C . GLY C 2 93 ? -72.858 62.377 43.543 1.00 50.51 81 GLY C C 1
ATOM 4275 O O . GLY C 2 93 ? -71.741 61.870 43.587 1.00 48.44 81 GLY C O 1
ATOM 4276 N N . MET C 2 94 ? -73.050 63.671 43.306 1.00 49.22 82 MET C N 1
ATOM 4277 C CA . MET C 2 94 ? -71.938 64.552 42.975 1.00 53.14 82 MET C CA 1
ATOM 4278 C C . MET C 2 94 ? -70.935 64.698 44.118 1.00 53.79 82 MET C C 1
ATOM 4279 O O . MET C 2 94 ? -69.723 64.596 43.918 1.00 52.19 82 MET C O 1
ATOM 4284 N N . SER C 2 95 ? -71.442 64.940 45.318 1.00 54.87 83 SER C N 1
ATOM 4285 C CA . SER C 2 95 ? -70.590 65.053 46.495 1.00 50.90 83 SER C CA 1
ATOM 4286 C C . SER C 2 95 ? -69.747 63.787 46.653 1.00 49.00 83 SER C C 1
ATOM 4287 O O . SER C 2 95 ? -68.556 63.848 46.940 1.00 49.60 83 SER C O 1
ATOM 4290 N N . VAL C 2 96 ? -70.393 62.646 46.457 1.00 45.29 84 VAL C N 1
ATOM 4291 C CA . VAL C 2 96 ? -69.746 61.358 46.521 1.00 47.19 84 VAL C CA 1
ATOM 4292 C C . VAL C 2 96 ? -68.693 61.201 45.433 1.00 49.98 84 VAL C C 1
ATOM 4293 O O . VAL C 2 96 ? -67.582 60.785 45.687 1.00 50.96 84 VAL C O 1
ATOM 4297 N N . GLU C 2 97 ? -69.070 61.548 44.215 1.00 51.16 85 GLU C N 1
ATOM 4298 C CA . GLU C 2 97 ? -68.209 61.461 43.049 1.00 48.82 85 GLU C CA 1
ATOM 4299 C C . GLU C 2 97 ? -66.973 62.348 43.203 1.00 51.64 85 GLU C C 1
ATOM 4300 O O . GLU C 2 97 ? -65.848 61.874 43.046 1.00 51.77 85 GLU C O 1
ATOM 4306 N N . ARG C 2 98 ? -67.181 63.608 43.577 1.00 50.26 86 ARG C N 1
ATOM 4307 C CA . ARG C 2 98 ? -66.104 64.584 43.560 1.00 52.82 86 ARG C CA 1
ATOM 4308 C C . ARG C 2 98 ? -65.160 64.491 44.750 1.00 53.59 86 ARG C C 1
ATOM 4309 O O . ARG C 2 98 ? -63.960 64.673 44.612 1.00 54.56 86 ARG C O 1
ATOM 4311 N N . PHE C 2 99 ? -65.705 64.229 45.926 1.00 51.92 87 PHE C N 1
ATOM 4312 C CA . PHE C 2 99 ? -64.917 64.379 47.133 1.00 55.63 87 PHE C CA 1
ATOM 4313 C C . PHE C 2 99 ? -64.530 63.047 47.765 1.00 52.60 87 PHE C C 1
ATOM 4314 O O . PHE C 2 99 ? -63.346 62.724 47.911 1.00 53.32 87 PHE C O 1
ATOM 4322 N N . TYR C 2 100 ? -65.544 62.280 48.139 1.00 49.36 88 TYR C N 1
ATOM 4323 C CA . TYR C 2 100 ? -65.352 61.153 49.030 1.00 51.75 88 TYR C CA 1
ATOM 4324 C C . TYR C 2 100 ? -64.762 59.919 48.363 1.00 47.61 88 TYR C C 1
ATOM 4325 O O . TYR C 2 100 ? -63.971 59.190 48.969 1.00 43.84 88 TYR C O 1
ATOM 4334 N N . ASN C 2 101 ? -65.142 59.686 47.115 1.00 45.42 89 ASN C N 1
ATOM 4335 C CA . ASN C 2 101 ? -64.631 58.531 46.412 1.00 44.69 89 ASN C CA 1
ATOM 4336 C C . ASN C 2 101 ? -63.162 58.667 46.029 1.00 43.25 89 ASN C C 1
ATOM 4337 O O . ASN C 2 101 ? -62.374 57.755 46.274 1.00 41.07 89 ASN C O 1
ATOM 4342 N N . PRO C 2 102 ? -62.774 59.797 45.422 1.00 48.02 90 PRO C N 1
ATOM 4343 C CA . PRO C 2 102 ? -61.352 59.794 45.054 1.00 47.84 90 PRO C CA 1
ATOM 4344 C C . PRO C 2 102 ? -60.498 59.598 46.297 1.00 46.74 90 PRO C C 1
ATOM 4345 O O . PRO C 2 102 ? -59.493 58.879 46.264 1.00 43.22 90 PRO C O 1
ATOM 4349 N N . LEU C 2 103 ? -60.945 60.220 47.385 1.00 46.24 91 LEU C N 1
ATOM 4350 C CA . LEU C 2 103 ? -60.297 60.155 48.684 1.00 41.97 91 LEU C CA 1
ATOM 4351 C C . LEU C 2 103 ? -60.213 58.733 49.235 1.00 44.45 91 LEU C C 1
ATOM 4352 O O . LEU C 2 103 ? -59.172 58.305 49.749 1.00 44.24 91 LEU C O 1
ATOM 4357 N N . VAL C 2 104 ? -61.322 58.007 49.148 1.00 43.03 92 VAL C N 1
ATOM 4358 C CA . VAL C 2 104 ? -61.338 56.628 49.610 1.00 42.99 92 VAL C CA 1
ATOM 4359 C C . VAL C 2 104 ? -60.497 55.742 48.697 1.00 44.46 92 VAL C C 1
ATOM 4360 O O . VAL C 2 104 ? -59.790 54.868 49.178 1.00 44.12 92 VAL C O 1
ATOM 4364 N N . ARG C 2 105 ? -60.566 55.960 47.383 1.00 41.74 93 ARG C N 1
ATOM 4365 C CA . ARG C 2 105 ? -59.747 55.172 46.460 1.00 39.85 93 ARG C CA 1
ATOM 4366 C C . ARG C 2 105 ? -58.245 55.400 46.667 1.00 40.81 93 ARG C C 1
ATOM 4367 O O . ARG C 2 105 ? -57.469 54.450 46.679 1.00 42.80 93 ARG C O 1
ATOM 4375 N N . ARG C 2 106 ? -57.829 56.651 46.831 1.00 37.04 94 ARG C N 1
ATOM 4376 C CA . ARG C 2 106 ? -56.400 56.919 46.937 1.00 40.48 94 ARG C CA 1
ATOM 4377 C C . ARG C 2 106 ? -55.767 56.482 48.272 1.00 43.86 94 ARG C C 1
ATOM 4378 O O . ARG C 2 106 ? -54.563 56.227 48.340 1.00 44.29 94 ARG C O 1
ATOM 4386 N N . LEU C 2 107 ? -56.580 56.397 49.323 1.00 43.53 95 LEU C N 1
ATOM 4387 C CA . LEU C 2 107 ? -56.134 55.854 50.602 1.00 41.95 95 LEU C CA 1
ATOM 4388 C C . LEU C 2 107 ? -56.016 54.323 50.560 1.00 43.16 95 LEU C C 1
ATOM 4389 O O . LEU C 2 107 ? -55.075 53.740 51.093 1.00 41.28 95 LEU C O 1
ATOM 4394 N N . ALA C 2 108 ? -56.980 53.665 49.926 1.00 43.23 96 ALA C N 1
ATOM 4395 C CA . ALA C 2 108 ? -56.920 52.214 49.757 1.00 38.79 96 ALA C CA 1
ATOM 4396 C C . ALA C 2 108 ? -55.762 51.857 48.843 1.00 41.77 96 ALA C C 1
ATOM 4397 O O . ALA C 2 108 ? -55.168 50.784 48.962 1.00 42.88 96 ALA C O 1
ATOM 4399 N N . LYS C 2 109 ? -55.438 52.798 47.962 1.00 39.61 97 LYS C N 1
ATOM 4400 C CA . LYS C 2 109 ? -54.426 52.646 46.931 1.00 42.30 97 LYS C CA 1
ATOM 4401 C C . LYS C 2 109 ? -53.003 52.911 47.453 1.00 40.46 97 LYS C C 1
ATOM 4402 O O . LYS C 2 109 ? -52.050 52.230 47.096 1.00 39.34 97 LYS C O 1
ATOM 4408 N N . LEU C 2 110 ? -52.866 53.870 48.351 1.00 45.74 98 LEU C N 1
ATOM 4409 C CA . LEU C 2 110 ? -51.582 54.112 49.018 1.00 42.81 98 LEU C CA 1
ATOM 4410 C C . LEU C 2 110 ? -50.901 52.828 49.488 1.00 41.67 98 LEU C C 1
ATOM 4411 O O . LEU C 2 110 ? -51.473 52.078 50.269 1.00 39.63 98 LEU C O 1
ATOM 4416 N N . PRO C 2 111 ? -49.685 52.566 48.990 1.00 44.21 99 PRO C N 1
ATOM 4417 C CA . PRO C 2 111 ? -48.888 51.397 49.390 1.00 42.35 99 PRO C CA 1
ATOM 4418 C C . PRO C 2 111 ? -48.108 51.687 50.665 1.00 41.77 99 PRO C C 1
ATOM 4419 O O . PRO C 2 111 ? -46.920 51.372 50.787 1.00 40.62 99 PRO C O 1
ATOM 4423 N N . LYS C 2 112 ? -48.814 52.289 51.615 1.00 43.02 100 LYS C N 1
ATOM 4424 C CA . LYS C 2 112 ? -48.252 52.708 52.894 1.00 40.51 100 LYS C CA 1
ATOM 4425 C C . LYS C 2 112 ? -49.300 52.505 53.992 1.00 44.05 100 LYS C C 1
ATOM 4426 O O . LYS C 2 112 ? -50.506 52.651 53.752 1.00 41.57 100 LYS C O 1
ATOM 4432 N N . PRO C 2 113 ? -48.843 52.153 55.203 1.00 41.58 101 PRO C N 1
ATOM 4433 C CA . PRO C 2 113 ? -49.763 51.944 56.326 1.00 37.10 101 PRO C CA 1
ATOM 4434 C C . PRO C 2 113 ? -50.341 53.265 56.810 1.00 38.67 101 PRO C C 1
ATOM 4435 O O . PRO C 2 113 ? -49.648 54.262 56.945 1.00 40.19 101 PRO C O 1
ATOM 4439 N N . VAL C 2 114 ? -51.644 53.254 57.031 1.00 40.15 102 VAL C N 1
ATOM 4440 C CA . VAL C 2 114 ? -52.404 54.434 57.394 1.00 38.69 102 VAL C CA 1
ATOM 4441 C C . VAL C 2 114 ? -53.093 54.195 58.732 1.00 41.35 102 VAL C C 1
ATOM 4442 O O . VAL C 2 114 ? -53.851 53.235 58.902 1.00 39.93 102 VAL C O 1
ATOM 4446 N N . ILE C 2 115 ? -52.810 55.072 59.684 1.00 45.73 103 ILE C N 1
ATOM 4447 C CA . ILE C 2 115 ? -53.358 54.957 61.019 1.00 41.85 103 ILE C CA 1
ATOM 4448 C C . ILE C 2 115 ? -54.394 56.043 61.233 1.00 47.02 103 ILE C C 1
ATOM 4449 O O . ILE C 2 115 ? -54.117 57.223 61.028 1.00 49.31 103 ILE C O 1
ATOM 4454 N N . CYS C 2 116 ? -55.598 55.641 61.616 1.00 47.43 104 CYS C N 1
ATOM 4455 C CA . CYS C 2 116 ? -56.596 56.587 62.105 1.00 49.25 104 CYS C CA 1
ATOM 4456 C C . CYS C 2 116 ? -56.640 56.547 63.625 1.00 43.58 104 CYS C C 1
ATOM 4457 O O . CYS C 2 116 ? -56.982 55.511 64.207 1.00 39.52 104 CYS C O 1
ATOM 4460 N N . ALA C 2 117 ? -56.301 57.669 64.259 1.00 47.97 105 ALA C N 1
ATOM 4461 C CA . ALA C 2 117 ? -56.492 57.831 65.715 1.00 42.62 105 ALA C CA 1
ATOM 4462 C C . ALA C 2 117 ? -57.750 58.634 65.997 1.00 42.41 105 ALA C C 1
ATOM 4463 O O . ALA C 2 117 ? -57.722 59.871 65.976 1.00 42.11 105 ALA C O 1
ATOM 4465 N N . VAL C 2 118 ? -58.834 57.901 66.254 1.00 40.91 106 VAL C N 1
ATOM 4466 C CA . VAL C 2 118 ? -60.163 58.438 66.517 1.00 41.77 106 VAL C CA 1
ATOM 4467 C C . VAL C 2 118 ? -60.275 58.988 67.952 1.00 48.37 106 VAL C C 1
ATOM 4468 O O . VAL C 2 118 ? -60.534 58.240 68.912 1.00 45.20 106 VAL C O 1
ATOM 4472 N N . ASN C 2 119 ? -60.120 60.305 68.069 1.00 46.33 107 ASN C N 1
ATOM 4473 C CA . ASN C 2 119 ? -59.975 60.990 69.342 1.00 43.60 107 ASN C CA 1
ATOM 4474 C C . ASN C 2 119 ? -61.294 61.512 69.867 1.00 48.82 107 ASN C C 1
ATOM 4475 O O . ASN C 2 119 ? -61.325 62.235 70.856 1.00 55.31 107 ASN C O 1
ATOM 4480 N N . GLY C 2 120 ? -62.381 61.169 69.190 1.00 49.56 108 GLY C N 1
ATOM 4481 C CA . GLY C 2 120 ? -63.682 61.659 69.583 1.00 48.61 108 GLY C CA 1
ATOM 4482 C C . GLY C 2 120 ? -64.782 61.100 68.720 1.00 53.27 108 GLY C C 1
ATOM 4483 O O . GLY C 2 120 ? -64.651 60.012 68.161 1.00 52.40 108 GLY C O 1
ATOM 4484 N N . VAL C 2 121 ? -65.871 61.855 68.606 1.00 52.17 109 VAL C N 1
ATOM 4485 C CA . VAL C 2 121 ? -67.029 61.419 67.841 1.00 49.72 109 VAL C CA 1
ATOM 4486 C C . VAL C 2 121 ? -66.715 61.359 66.343 1.00 47.95 109 VAL C C 1
ATOM 4487 O O . VAL C 2 121 ? -66.211 62.311 65.757 1.00 50.88 109 VAL C O 1
ATOM 4491 N N . ALA C 2 122 ? -66.973 60.209 65.744 1.00 44.59 110 ALA C N 1
ATOM 4492 C CA . ALA C 2 122 ? -66.841 60.048 64.294 1.00 43.80 110 ALA C CA 1
ATOM 4493 C C . ALA C 2 122 ? -68.215 59.721 63.724 1.00 41.38 110 ALA C C 1
ATOM 4494 O O . ALA C 2 122 ? -68.764 58.664 63.993 1.00 38.86 110 ALA C O 1
ATOM 4496 N N . ALA C 2 123 ? -68.783 60.647 62.965 1.00 43.86 111 ALA C N 1
ATOM 4497 C CA . ALA C 2 123 ? -70.164 60.511 62.529 1.00 43.91 111 ALA C CA 1
ATOM 4498 C C . ALA C 2 123 ? -70.313 60.678 61.019 1.00 51.33 111 ALA C C 1
ATOM 4499 O O . ALA C 2 123 ? -69.590 61.451 60.398 1.00 48.43 111 ALA C O 1
ATOM 4501 N N . GLY C 2 124 ? -71.262 59.949 60.442 1.00 50.02 112 GLY C N 1
ATOM 4502 C CA . GLY C 2 124 ? -71.501 59.984 59.016 1.00 44.23 112 GLY C CA 1
ATOM 4503 C C . GLY C 2 124 ? -70.247 59.606 58.266 1.00 48.21 112 GLY C C 1
ATOM 4504 O O . GLY C 2 124 ? -69.665 58.560 58.522 1.00 46.14 112 GLY C O 1
ATOM 4505 N N . ALA C 2 125 ? -69.809 60.461 57.351 1.00 46.58 113 ALA C N 1
ATOM 4506 C CA . ALA C 2 125 ? -68.609 60.160 56.577 1.00 44.57 113 ALA C CA 1
ATOM 4507 C C . ALA C 2 125 ? -67.362 60.061 57.458 1.00 47.88 113 ALA C C 1
ATOM 4508 O O . ALA C 2 125 ? -66.428 59.338 57.139 1.00 50.42 113 ALA C O 1
ATOM 4510 N N . GLY C 2 126 ? -67.355 60.778 58.576 1.00 50.26 114 GLY C N 1
ATOM 4511 C CA . GLY C 2 126 ? -66.266 60.682 59.531 1.00 43.97 114 GLY C CA 1
ATOM 4512 C C . GLY C 2 126 ? -66.116 59.268 60.060 1.00 46.69 114 GLY C C 1
ATOM 4513 O O . GLY C 2 126 ? -65.004 58.790 60.281 1.00 47.95 114 GLY C O 1
ATOM 4514 N N . ALA C 2 127 ? -67.239 58.588 60.264 1.00 45.77 115 ALA C N 1
ATOM 4515 C CA . ALA C 2 127 ? -67.219 57.217 60.761 1.00 43.33 115 ALA C CA 1
ATOM 4516 C C . ALA C 2 127 ? -66.713 56.220 59.710 1.00 43.65 115 ALA C C 1
ATOM 4517 O O . ALA C 2 127 ? -65.819 55.416 59.969 1.00 43.26 115 ALA C O 1
ATOM 4519 N N . THR C 2 128 ? -67.282 56.270 58.518 1.00 43.24 116 THR C N 1
ATOM 4520 C CA . THR C 2 128 ? -66.898 55.305 57.489 1.00 48.22 116 THR C CA 1
ATOM 4521 C C . THR C 2 128 ? -65.465 55.530 56.978 1.00 46.75 116 THR C C 1
ATOM 4522 O O . THR C 2 128 ? -64.762 54.581 56.642 1.00 46.89 116 THR C O 1
ATOM 4526 N N . LEU C 2 129 ? -65.041 56.789 56.951 1.00 47.30 117 LEU C N 1
ATOM 4527 C CA . LEU C 2 129 ? -63.648 57.132 56.712 1.00 47.44 117 LEU C CA 1
ATOM 4528 C C . LEU C 2 129 ? -62.710 56.565 57.788 1.00 46.68 117 LEU C C 1
ATOM 4529 O O . LEU C 2 129 ? -61.730 55.900 57.467 1.00 51.47 117 LEU C O 1
ATOM 4534 N N . ALA C 2 130 ? -63.011 56.831 59.058 1.00 44.88 118 ALA C N 1
ATOM 4535 C CA . ALA C 2 130 ? -62.170 56.393 60.170 1.00 42.06 118 ALA C CA 1
ATOM 4536 C C . ALA C 2 130 ? -61.986 54.881 60.201 1.00 42.28 118 ALA C C 1
ATOM 4537 O O . ALA C 2 130 ? -60.865 54.369 60.303 1.00 41.54 118 ALA C O 1
ATOM 4539 N N . LEU C 2 131 ? -63.100 54.166 60.126 1.00 39.53 119 LEU C N 1
ATOM 4540 C CA . LEU C 2 131 ? -63.074 52.708 60.111 1.00 45.37 119 LEU C CA 1
ATOM 4541 C C . LEU C 2 131 ? -62.279 52.124 58.948 1.00 45.23 119 LEU C C 1
ATOM 4542 O O . LEU C 2 131 ? -61.878 50.962 58.992 1.00 48.54 119 LEU C O 1
ATOM 4547 N N . GLY C 2 132 ? -62.057 52.934 57.916 1.00 40.48 120 GLY C N 1
ATOM 4548 C CA . GLY C 2 132 ? -61.421 52.477 56.691 1.00 44.43 120 GLY C CA 1
ATOM 4549 C C . GLY C 2 132 ? -59.903 52.490 56.744 1.00 45.77 120 GLY C C 1
ATOM 4550 O O . GLY C 2 132 ? -59.236 52.161 55.758 1.00 36.69 120 GLY C O 1
ATOM 4551 N N . GLY C 2 133 ? -59.352 52.862 57.898 1.00 40.19 121 GLY C N 1
ATOM 4552 C CA . GLY C 2 133 ? -57.913 52.898 58.054 1.00 37.97 121 GLY C CA 1
ATOM 4553 C C . GLY C 2 133 ? -57.401 51.484 58.221 1.00 41.53 121 GLY C C 1
ATOM 4554 O O . GLY C 2 133 ? -58.173 50.593 58.559 1.00 40.53 121 GLY C O 1
ATOM 4555 N N . ASP C 2 134 ? -56.111 51.276 57.977 1.00 33.79 122 ASP C N 1
ATOM 4556 C CA . ASP C 2 134 ? -55.551 49.936 58.005 1.00 34.58 122 ASP C CA 1
ATOM 4557 C C . ASP C 2 134 ? -55.438 49.507 59.448 1.00 41.92 122 ASP C C 1
ATOM 4558 O O . ASP C 2 134 ? -55.707 48.355 59.799 1.00 41.72 122 ASP C O 1
ATOM 4563 N N . ILE C 2 135 ? -55.050 50.464 60.282 1.00 40.23 123 ILE C N 1
ATOM 4564 C CA . ILE C 2 135 ? -55.005 50.268 61.707 1.00 39.61 123 ILE C CA 1
ATOM 4565 C C . ILE C 2 135 ? -55.666 51.449 62.385 1.00 42.76 123 ILE C C 1
ATOM 4566 O O . ILE C 2 135 ? -55.173 52.575 62.309 1.00 41.66 123 ILE C O 1
ATOM 4571 N N . VAL C 2 136 ? -56.801 51.178 63.025 1.00 42.89 124 VAL C N 1
ATOM 4572 C CA . VAL C 2 136 ? -57.570 52.187 63.759 1.00 39.58 124 VAL C CA 1
ATOM 4573 C C . VAL C 2 136 ? -57.408 52.010 65.275 1.00 39.68 124 VAL C C 1
ATOM 4574 O O . VAL C 2 136 ? -57.795 50.969 65.827 1.00 34.81 124 VAL C O 1
ATOM 4578 N N . ILE C 2 137 ? -56.836 53.023 65.927 1.00 43.30 125 ILE C N 1
ATOM 4579 C CA . ILE C 2 137 ? -56.803 53.137 67.389 1.00 41.26 125 ILE C CA 1
ATOM 4580 C C . ILE C 2 137 ? -57.748 54.251 67.829 1.00 39.62 125 ILE C C 1
ATOM 4581 O O . ILE C 2 137 ? -57.589 55.398 67.428 1.00 38.70 125 ILE C O 1
ATOM 4586 N N . ALA C 2 138 ? -58.718 53.916 68.672 1.00 44.39 126 ALA C N 1
ATOM 4587 C CA . ALA C 2 138 ? -59.685 54.903 69.161 1.00 43.16 126 ALA C CA 1
ATOM 4588 C C . ALA C 2 138 ? -59.558 55.221 70.653 1.00 43.51 126 ALA C C 1
ATOM 4589 O O . ALA C 2 138 ? -59.276 54.346 71.473 1.00 42.38 126 ALA C O 1
ATOM 4591 N N . ALA C 2 139 ? -59.788 56.483 71.002 1.00 44.35 127 ALA C N 1
ATOM 4592 C CA . ALA C 2 139 ? -59.894 56.865 72.409 1.00 43.14 127 ALA C CA 1
ATOM 4593 C C . ALA C 2 139 ? -61.175 56.286 72.991 1.00 44.99 127 ALA C C 1
ATOM 4594 O O . ALA C 2 139 ? -62.202 56.228 72.317 1.00 48.72 127 ALA C O 1
ATOM 4596 N N . ARG C 2 140 ? -61.100 55.869 74.248 1.00 44.48 128 ARG C N 1
ATOM 4597 C CA . ARG C 2 140 ? -62.194 55.198 74.947 1.00 47.53 128 ARG C CA 1
ATOM 4598 C C . ARG C 2 140 ? -63.537 55.945 74.927 1.00 46.83 128 ARG C C 1
ATOM 4599 O O . ARG C 2 140 ? -64.613 55.339 74.963 1.00 44.50 128 ARG C O 1
ATOM 4607 N N . SER C 2 141 ? -63.461 57.265 74.872 1.00 46.93 129 SER C N 1
ATOM 4608 C CA . SER C 2 141 ? -64.654 58.093 74.885 1.00 48.68 129 SER C CA 1
ATOM 4609 C C . SER C 2 141 ? -65.180 58.362 73.481 1.00 49.34 129 SER C C 1
ATOM 4610 O O . SER C 2 141 ? -66.160 59.079 73.320 1.00 51.29 129 SER C O 1
ATOM 4613 N N . ALA C 2 142 ? -64.530 57.791 72.470 1.00 47.47 130 ALA C N 1
ATOM 4614 C CA . ALA C 2 142 ? -64.964 57.962 71.078 1.00 44.56 130 ALA C CA 1
ATOM 4615 C C . ALA C 2 142 ? -66.168 57.100 70.733 1.00 42.75 130 ALA C C 1
ATOM 4616 O O . ALA C 2 142 ? -66.230 55.920 71.094 1.00 41.39 130 ALA C O 1
ATOM 4618 N N . LYS C 2 143 ? -67.123 57.694 70.033 1.00 42.88 131 LYS C N 1
ATOM 4619 C CA . LYS C 2 143 ? -68.234 56.928 69.496 1.00 43.41 131 LYS C CA 1
ATOM 4620 C C . LYS C 2 143 ? -68.339 57.071 67.967 1.00 43.73 131 LYS C C 1
ATOM 4621 O O . LYS C 2 143 ? -68.083 58.135 67.410 1.00 44.35 131 LYS C O 1
ATOM 4627 N N . PHE C 2 144 ? -68.698 55.979 67.303 1.00 41.61 132 PHE C N 1
ATOM 4628 C CA . PHE C 2 144 ? -68.905 55.958 65.857 1.00 40.78 132 PHE C CA 1
ATOM 4629 C C . PHE C 2 144 ? -70.393 56.088 65.576 1.00 45.74 132 PHE C C 1
ATOM 4630 O O . PHE C 2 144 ? -71.188 55.218 65.952 1.00 49.56 132 PHE C O 1
ATOM 4638 N N . VAL C 2 145 ? -70.788 57.176 64.932 1.00 42.65 133 VAL C N 1
ATOM 4639 C CA . VAL C 2 145 ? -72.207 57.387 64.696 1.00 49.67 133 VAL C CA 1
ATOM 4640 C C . VAL C 2 145 ? -72.560 57.294 63.215 1.00 50.47 133 VAL C C 1
ATOM 4641 O O . VAL C 2 145 ? -72.396 58.267 62.472 1.00 49.53 133 VAL C O 1
ATOM 4645 N N . MET C 2 146 ? -73.063 56.132 62.797 1.00 48.65 134 MET C N 1
ATOM 4646 C CA . MET C 2 146 ? -73.420 55.933 61.393 1.00 51.54 134 MET C CA 1
ATOM 4647 C C . MET C 2 146 ? -74.936 55.985 61.153 1.00 50.19 134 MET C C 1
ATOM 4648 O O . MET C 2 146 ? -75.569 54.994 60.800 1.00 52.95 134 MET C O 1
ATOM 4653 N N . ALA C 2 147 ? -75.505 57.170 61.327 1.00 46.57 135 ALA C N 1
ATOM 4654 C CA . ALA C 2 147 ? -76.952 57.317 61.356 1.00 47.39 135 ALA C CA 1
ATOM 4655 C C . ALA C 2 147 ? -77.492 57.840 60.043 1.00 46.62 135 ALA C C 1
ATOM 4656 O O . ALA C 2 147 ? -78.429 58.634 60.035 1.00 46.08 135 ALA C O 1
ATOM 4658 N N . PHE C 2 148 ? -76.890 57.391 58.942 1.00 45.41 136 PHE C N 1
ATOM 4659 C CA . PHE C 2 148 ? -77.359 57.733 57.597 1.00 43.43 136 PHE C CA 1
ATOM 4660 C C . PHE C 2 148 ? -78.846 57.390 57.470 1.00 43.57 136 PHE C C 1
ATOM 4661 O O . PHE C 2 148 ? -79.652 58.243 57.096 1.00 44.51 136 PHE C O 1
ATOM 4669 N N . SER C 2 149 ? -79.192 56.140 57.786 1.00 37.39 137 SER C N 1
ATOM 4670 C CA . SER C 2 149 ? -80.560 55.644 57.660 1.00 37.81 137 SER C CA 1
ATOM 4671 C C . SER C 2 149 ? -81.623 56.528 58.323 1.00 42.48 137 SER C C 1
ATOM 4672 O O . SER C 2 149 ? -82.814 56.395 58.024 1.00 41.15 137 SER C O 1
ATOM 4675 N N . LYS C 2 150 ? -81.199 57.408 59.236 1.00 46.79 138 LYS C N 1
ATOM 4676 C CA . LYS C 2 150 ? -82.118 58.312 59.938 1.00 45.20 138 LYS C CA 1
ATOM 4677 C C . LYS C 2 150 ? -82.525 59.464 59.027 1.00 46.79 138 LYS C C 1
ATOM 4678 O O . LYS C 2 150 ? -83.563 60.097 59.227 1.00 51.16 138 LYS C O 1
ATOM 4684 N N . LEU C 2 151 ? -81.690 59.732 58.031 1.00 43.55 139 LEU C N 1
ATOM 4685 C CA . LEU C 2 151 ? -81.948 60.782 57.057 1.00 46.29 139 LEU C CA 1
ATOM 4686 C C . LEU C 2 151 ? -82.519 60.180 55.775 1.00 46.50 139 LEU C C 1
ATOM 4687 O O . LEU C 2 151 ? -82.922 60.906 54.870 1.00 54.04 139 LEU C O 1
ATOM 4692 N N . GLY C 2 152 ? -82.547 58.852 55.706 1.00 43.92 140 GLY C N 1
ATOM 4693 C CA . GLY C 2 152 ? -82.985 58.155 54.514 1.00 42.62 140 GLY C CA 1
ATOM 4694 C C . GLY C 2 152 ? -81.865 58.074 53.499 1.00 43.54 140 GLY C C 1
ATOM 4695 O O . GLY C 2 152 ? -82.116 58.029 52.290 1.00 43.09 140 GLY C O 1
ATOM 4696 N N . LEU C 2 153 ? -80.625 58.070 53.989 1.00 43.28 141 LEU C N 1
ATOM 4697 C CA . LEU C 2 153 ? -79.460 57.893 53.123 1.00 38.57 141 LEU C CA 1
ATOM 4698 C C . LEU C 2 153 ? -78.822 56.516 53.308 1.00 39.11 141 LEU C C 1
ATOM 4699 O O . LEU C 2 153 ? -79.350 55.670 54.032 1.00 42.98 141 LEU C O 1
ATOM 4704 N N . ILE C 2 154 ? -77.703 56.297 52.624 1.00 36.56 142 ILE C N 1
ATOM 4705 C CA . ILE C 2 154 ? -76.919 55.079 52.773 1.00 37.17 142 ILE C CA 1
ATOM 4706 C C . ILE C 2 154 ? -75.566 55.470 53.332 1.00 38.18 142 ILE C C 1
ATOM 4707 O O . ILE C 2 154 ? -75.125 56.608 53.162 1.00 36.34 142 ILE C O 1
ATOM 4712 N N . PRO C 2 155 ? -74.900 54.519 54.008 1.00 41.82 143 PRO C N 1
ATOM 4713 C CA . PRO C 2 155 ? -73.529 54.779 54.461 1.00 39.59 143 PRO C CA 1
ATOM 4714 C C . PRO C 2 155 ? -72.647 54.960 53.233 1.00 42.40 143 PRO C C 1
ATOM 4715 O O . PRO C 2 155 ? -72.672 54.118 52.303 1.00 38.89 143 PRO C O 1
ATOM 4719 N N . ASP C 2 156 ? -71.878 56.043 53.231 1.00 39.45 144 ASP C N 1
ATOM 4720 C CA . ASP C 2 156 ? -70.979 56.329 52.132 1.00 40.39 144 ASP C CA 1
ATOM 4721 C C . ASP C 2 156 ? -69.533 56.192 52.575 1.00 43.44 144 ASP C C 1
ATOM 4722 O O . ASP C 2 156 ? -69.265 55.863 53.737 1.00 44.00 144 ASP C O 1
ATOM 4727 N N . CYS C 2 157 ? -68.618 56.471 51.647 1.00 40.46 145 CYS C N 1
ATOM 4728 C CA . CYS C 2 157 ? -67.175 56.387 51.881 1.00 40.93 145 CYS C CA 1
ATOM 4729 C C . CYS C 2 157 ? -66.653 54.944 51.956 1.00 41.56 145 CYS C C 1
ATOM 4730 O O . CYS C 2 157 ? -65.615 54.677 52.559 1.00 48.95 145 CYS C O 1
ATOM 4733 N N . GLY C 2 158 ? -67.363 54.013 51.336 1.00 39.47 146 GLY C N 1
ATOM 4734 C CA . GLY C 2 158 ? -67.000 52.610 51.447 1.00 41.09 146 GLY C CA 1
ATOM 4735 C C . GLY C 2 158 ? -67.658 51.951 52.652 1.00 41.95 146 GLY C C 1
ATOM 4736 O O . GLY C 2 158 ? -67.504 50.752 52.877 1.00 39.78 146 GLY C O 1
ATOM 4737 N N . GLY C 2 159 ? -68.386 52.749 53.430 1.00 38.39 147 GLY C N 1
ATOM 4738 C CA . GLY C 2 159 ? -69.174 52.250 54.530 1.00 36.49 147 GLY C CA 1
ATOM 4739 C C . GLY C 2 159 ? -69.812 50.901 54.260 1.00 40.04 147 GLY C C 1
ATOM 4740 O O . GLY C 2 159 ? -69.612 49.960 55.020 1.00 43.43 147 GLY C O 1
ATOM 4741 N N . THR C 2 160 ? -70.581 50.792 53.183 1.00 36.68 148 THR C N 1
ATOM 4742 C CA . THR C 2 160 ? -71.277 49.536 52.892 1.00 37.97 148 THR C CA 1
ATOM 4743 C C . THR C 2 160 ? -70.319 48.393 52.488 1.00 38.78 148 THR C C 1
ATOM 4744 O O . THR C 2 160 ? -70.687 47.212 52.527 1.00 34.63 148 THR C O 1
ATOM 4748 N N . TRP C 2 161 ? -69.091 48.751 52.116 1.00 39.34 149 TRP C N 1
ATOM 4749 C CA . TRP C 2 161 ? -68.078 47.766 51.754 1.00 37.70 149 TRP C CA 1
ATOM 4750 C C . TRP C 2 161 ? -67.292 47.327 52.993 1.00 37.58 149 TRP C C 1
ATOM 4751 O O . TRP C 2 161 ? -67.143 46.134 53.248 1.00 38.40 149 TRP C O 1
ATOM 4762 N N . LEU C 2 162 ? -66.795 48.296 53.755 1.00 36.62 150 LEU C N 1
ATOM 4763 C CA . LEU C 2 162 ? -66.070 48.025 55.006 1.00 37.69 150 LEU C CA 1
ATOM 4764 C C . LEU C 2 162 ? -66.840 47.180 56.030 1.00 36.64 150 LEU C C 1
ATOM 4765 O O . LEU C 2 162 ? -66.364 46.116 56.438 1.00 36.95 150 LEU C O 1
ATOM 4770 N N . LEU C 2 163 ? -68.029 47.657 56.416 1.00 37.97 151 LEU C N 1
ATOM 4771 C CA . LEU C 2 163 ? -68.805 47.092 57.540 1.00 39.30 151 LEU C CA 1
ATOM 4772 C C . LEU C 2 163 ? -68.942 45.556 57.573 1.00 35.38 151 LEU C C 1
ATOM 4773 O O . LEU C 2 163 ? -68.606 44.949 58.574 1.00 34.14 151 LEU C O 1
ATOM 4778 N N . PRO C 2 164 ? -69.410 44.930 56.474 1.00 39.32 152 PRO C N 1
ATOM 4779 C CA . PRO C 2 164 ? -69.549 43.462 56.421 1.00 39.42 152 PRO C CA 1
ATOM 4780 C C . PRO C 2 164 ? -68.216 42.730 56.611 1.00 35.49 152 PRO C C 1
ATOM 4781 O O . PRO C 2 164 ? -68.163 41.561 56.960 1.00 35.52 152 PRO C O 1
ATOM 4785 N N . ARG C 2 165 ? -67.126 43.429 56.371 1.00 36.63 153 ARG C N 1
ATOM 4786 C CA . ARG C 2 165 ? -65.825 42.789 56.371 1.00 36.09 153 ARG C CA 1
ATOM 4787 C C . ARG C 2 165 ? -65.144 43.055 57.671 1.00 38.20 153 ARG C C 1
ATOM 4788 O O . ARG C 2 165 ? -64.332 42.261 58.160 1.00 42.00 153 ARG C O 1
ATOM 4796 N N . VAL C 2 166 ? -65.503 44.182 58.253 1.00 37.68 154 VAL C N 1
ATOM 4797 C CA . VAL C 2 166 ? -64.862 44.623 59.469 1.00 39.18 154 VAL C CA 1
ATOM 4798 C C . VAL C 2 166 ? -65.662 44.100 60.677 1.00 36.91 154 VAL C C 1
ATOM 4799 O O . VAL C 2 166 ? -65.105 43.832 61.728 1.00 39.27 154 VAL C O 1
ATOM 4803 N N . ALA C 2 167 ? -66.959 43.883 60.477 1.00 36.03 155 ALA C N 1
ATOM 4804 C CA . ALA C 2 167 ? -67.877 43.525 61.546 1.00 33.37 155 ALA C CA 1
ATOM 4805 C C . ALA C 2 167 ? -68.641 42.216 61.341 1.00 33.32 155 ALA C C 1
ATOM 4806 O O . ALA C 2 167 ? -69.298 41.731 62.245 1.00 35.73 155 ALA C O 1
ATOM 4808 N N . GLY C 2 168 ? -68.577 41.636 60.154 1.00 36.77 156 GLY C N 1
ATOM 4809 C CA . GLY C 2 168 ? -69.446 40.511 59.849 1.00 34.69 156 GLY C CA 1
ATOM 4810 C C . GLY C 2 168 ? -70.770 41.004 59.287 1.00 34.86 156 GLY C C 1
ATOM 4811 O O . GLY C 2 168 ? -71.197 42.125 59.533 1.00 34.43 156 GLY C O 1
ATOM 4812 N N . ARG C 2 169 ? -71.440 40.166 58.517 1.00 36.52 157 ARG C N 1
ATOM 4813 C CA . ARG C 2 169 ? -72.629 40.630 57.811 1.00 37.60 157 ARG C CA 1
ATOM 4814 C C . ARG C 2 169 ? -73.756 41.037 58.758 1.00 35.55 157 ARG C C 1
ATOM 4815 O O . ARG C 2 169 ? -74.433 42.042 58.523 1.00 34.18 157 ARG C O 1
ATOM 4823 N N . ALA C 2 170 ? -73.950 40.256 59.825 1.00 35.20 158 ALA C N 1
ATOM 4824 C CA . ALA C 2 170 ? -75.130 40.426 60.689 1.00 31.92 158 ALA C CA 1
ATOM 4825 C C . ALA C 2 170 ? -75.066 41.726 61.451 1.00 33.03 158 ALA C C 1
ATOM 4826 O O . ALA C 2 170 ? -76.088 42.371 61.667 1.00 37.24 158 ALA C O 1
ATOM 4828 N N . ARG C 2 171 ? -73.859 42.122 61.838 1.00 29.41 159 ARG C N 1
ATOM 4829 C CA . ARG C 2 171 ? -73.702 43.352 62.583 1.00 33.56 159 ARG C CA 1
ATOM 4830 C C . ARG C 2 171 ? -73.496 44.550 61.660 1.00 37.58 159 ARG C C 1
ATOM 4831 O O . ARG C 2 171 ? -73.790 45.690 62.030 1.00 38.67 159 ARG C O 1
ATOM 4839 N N . ALA C 2 172 ? -73.030 44.294 60.442 1.00 37.46 160 ALA C N 1
ATOM 4840 C CA . ALA C 2 172 ? -72.904 45.357 59.466 1.00 37.97 160 ALA C CA 1
ATOM 4841 C C . ALA C 2 172 ? -74.326 45.790 59.148 1.00 39.11 160 ALA C C 1
ATOM 4842 O O . ALA C 2 172 ? -74.662 46.975 59.196 1.00 37.64 160 ALA C O 1
ATOM 4844 N N . MET C 2 173 ? -75.167 44.794 58.878 1.00 37.37 161 MET C N 1
ATOM 4845 C CA . MET C 2 173 ? -76.578 45.008 58.577 1.00 36.37 161 MET C CA 1
ATOM 4846 C C . MET C 2 173 ? -77.315 45.652 59.778 1.00 41.10 161 MET C C 1
ATOM 4847 O O . MET C 2 173 ? -78.090 46.594 59.603 1.00 39.62 161 MET C O 1
ATOM 4852 N N . GLY C 2 174 ? -77.053 45.178 60.995 1.00 39.35 162 GLY C N 1
ATOM 4853 C CA . GLY C 2 174 ? -77.584 45.854 62.167 1.00 38.00 162 GLY C CA 1
ATOM 4854 C C . GLY C 2 174 ? -77.203 47.328 62.252 1.00 40.95 162 GLY C C 1
ATOM 4855 O O . GLY C 2 174 ? -78.069 48.218 62.257 1.00 40.09 162 GLY C O 1
ATOM 4856 N N . LEU C 2 175 ? -75.903 47.597 62.308 1.00 34.64 163 LEU C N 1
ATOM 4857 C CA . LEU C 2 175 ? -75.443 48.969 62.407 1.00 34.55 163 LEU C CA 1
ATOM 4858 C C . LEU C 2 175 ? -76.008 49.848 61.272 1.00 42.69 163 LEU C C 1
ATOM 4859 O O . LEU C 2 175 ? -76.495 50.951 61.511 1.00 46.16 163 LEU C O 1
ATOM 4864 N N . ALA C 2 176 ? -75.976 49.348 60.042 1.00 41.94 164 ALA C N 1
ATOM 4865 C CA . ALA C 2 176 ? -76.450 50.119 58.897 1.00 40.23 164 ALA C CA 1
ATOM 4866 C C . ALA C 2 176 ? -77.959 50.421 58.885 1.00 41.32 164 ALA C C 1
ATOM 4867 O O . ALA C 2 176 ? -78.367 51.559 58.646 1.00 41.01 164 ALA C O 1
ATOM 4869 N N . LEU C 2 177 ? -78.789 49.413 59.135 1.00 43.00 165 LEU C N 1
ATOM 4870 C CA . LEU C 2 177 ? -80.244 49.625 59.167 1.00 42.72 165 LEU C CA 1
ATOM 4871 C C . LEU C 2 177 ? -80.724 50.520 60.333 1.00 42.05 165 LEU C C 1
ATOM 4872 O O . LEU C 2 177 ? -81.476 51.467 60.105 1.00 41.56 165 LEU C O 1
ATOM 4877 N N . LEU C 2 178 ? -80.301 50.228 61.571 1.00 43.61 166 LEU C N 1
ATOM 4878 C CA . LEU C 2 178 ? -80.816 50.950 62.760 1.00 39.51 166 LEU C CA 1
ATOM 4879 C C . LEU C 2 178 ? -80.159 52.307 62.952 1.00 40.66 166 LEU C C 1
ATOM 4880 O O . LEU C 2 178 ? -80.814 53.260 63.392 1.00 35.31 166 LEU C O 1
ATOM 4885 N N . GLY C 2 179 ? -78.877 52.396 62.590 1.00 40.21 167 GLY C N 1
ATOM 4886 C CA . GLY C 2 179 ? -78.162 53.665 62.558 1.00 42.01 167 GLY C CA 1
ATOM 4887 C C . GLY C 2 179 ? -77.869 54.286 63.913 1.00 52.05 167 GLY C C 1
ATOM 4888 O O . GLY C 2 179 ? -77.937 55.500 64.042 1.00 51.47 167 GLY C O 1
ATOM 4889 N N . ASN C 2 180 ? -77.514 53.454 64.900 1.00 50.55 168 ASN C N 1
ATOM 4890 C CA . ASN C 2 180 ? -77.287 53.864 66.282 1.00 48.99 168 ASN C CA 1
ATOM 4891 C C . ASN C 2 180 ? -75.796 53.925 66.616 1.00 50.56 168 ASN C C 1
ATOM 4892 O O . ASN C 2 180 ? -75.016 53.099 66.156 1.00 58.45 168 ASN C O 1
ATOM 4897 N N . GLN C 2 181 ? -75.392 54.844 67.475 1.00 50.13 169 GLN C N 1
ATOM 4898 C CA . GLN C 2 181 ? -73.964 55.019 67.680 1.00 52.27 169 GLN C CA 1
ATOM 4899 C C . GLN C 2 181 ? -73.304 53.784 68.272 1.00 53.34 169 GLN C C 1
ATOM 4900 O O . GLN C 2 181 ? -73.912 52.968 68.957 1.00 54.39 169 GLN C O 1
ATOM 4906 N N . LEU C 2 182 ? -72.023 53.673 67.968 1.00 51.92 170 LEU C N 1
ATOM 4907 C CA . LEU C 2 182 ? -71.217 52.533 68.328 1.00 47.88 170 LEU C CA 1
ATOM 4908 C C . LEU C 2 182 ? -69.989 52.994 69.115 1.00 45.76 170 LEU C C 1
ATOM 4909 O O . LEU C 2 182 ? -69.150 53.754 68.608 1.00 42.45 170 LEU C O 1
ATOM 4914 N N . SER C 2 183 ? -69.897 52.532 70.363 1.00 43.32 171 SER C N 1
ATOM 4915 C CA . SER C 2 183 ? -68.825 52.980 71.243 1.00 40.82 171 SER C CA 1
ATOM 4916 C C . SER C 2 183 ? -67.467 52.344 70.897 1.00 39.04 171 SER C C 1
ATOM 4917 O O . SER C 2 183 ? -67.405 51.214 70.405 1.00 35.65 171 SER C O 1
ATOM 4920 N N . ALA C 2 184 ? -66.380 53.069 71.150 1.00 37.17 172 ALA C N 1
ATOM 4921 C CA . ALA C 2 184 ? -65.067 52.542 70.811 1.00 36.00 172 ALA C CA 1
ATOM 4922 C C . ALA C 2 184 ? -64.908 51.116 71.317 1.00 39.15 172 ALA C C 1
ATOM 4923 O O . ALA C 2 184 ? -64.386 50.258 70.599 1.00 39.24 172 ALA C O 1
ATOM 4925 N N . GLU C 2 185 ? -65.365 50.865 72.547 1.00 41.74 173 GLU C N 1
ATOM 4926 C CA . GLU C 2 185 ? -65.210 49.550 73.180 1.00 41.69 173 GLU C CA 1
ATOM 4927 C C . GLU C 2 185 ? -66.034 48.441 72.503 1.00 39.86 173 GLU C C 1
ATOM 4928 O O . GLU C 2 185 ? -65.561 47.321 72.354 1.00 35.77 173 GLU C O 1
ATOM 4934 N N . GLN C 2 186 ? -67.266 48.769 72.116 1.00 39.57 174 GLN C N 1
ATOM 4935 C CA . GLN C 2 186 ? -68.129 47.884 71.347 1.00 39.44 174 GLN C CA 1
ATOM 4936 C C . GLN C 2 186 ? -67.511 47.493 70.006 1.00 43.71 174 GLN C C 1
ATOM 4937 O O . GLN C 2 186 ? -67.433 46.297 69.658 1.00 41.92 174 GLN C O 1
ATOM 4943 N N . ALA C 2 187 ? -67.074 48.518 69.271 1.00 36.44 175 ALA C N 1
ATOM 4944 C CA . ALA C 2 187 ? -66.488 48.322 67.973 1.00 38.83 175 ALA C CA 1
ATOM 4945 C C . ALA C 2 187 ? -65.278 47.415 68.157 1.00 41.85 175 ALA C C 1
ATOM 4946 O O . ALA C 2 187 ? -65.065 46.496 67.355 1.00 40.17 175 ALA C O 1
ATOM 4948 N N . HIS C 2 188 ? -64.505 47.655 69.221 1.00 34.95 176 HIS C N 1
ATOM 4949 C CA . HIS C 2 188 ? -63.335 46.827 69.529 1.00 39.60 176 HIS C CA 1
ATOM 4950 C C . HIS C 2 188 ? -63.725 45.372 69.825 1.00 38.46 176 HIS C C 1
ATOM 4951 O O . HIS C 2 188 ? -63.113 44.433 69.333 1.00 37.98 176 HIS C O 1
ATOM 4958 N N . GLU C 2 189 ? -64.735 45.177 70.658 1.00 40.16 177 GLU C N 1
ATOM 4959 C CA . GLU C 2 189 ? -65.162 43.814 70.954 1.00 40.48 177 GLU C CA 1
ATOM 4960 C C . GLU C 2 189 ? -65.555 43.085 69.671 1.00 42.08 177 GLU C C 1
ATOM 4961 O O . GLU C 2 189 ? -65.199 41.925 69.478 1.00 43.18 177 GLU C O 1
ATOM 4964 N N . TRP C 2 190 ? -66.294 43.780 68.808 1.00 39.80 178 TRP C N 1
ATOM 4965 C CA . TRP C 2 190 ? -66.754 43.248 67.516 1.00 39.02 178 TRP C CA 1
ATOM 4966 C C . TRP C 2 190 ? -65.660 43.083 66.447 1.00 37.31 178 TRP C C 1
ATOM 4967 O O . TRP C 2 190 ? -65.947 42.666 65.335 1.00 37.23 178 TRP C O 1
ATOM 4978 N N . GLY C 2 191 ? -64.426 43.447 66.775 1.00 36.24 179 GLY C N 1
ATOM 4979 C CA . GLY C 2 191 ? -63.292 43.314 65.879 1.00 32.69 179 GLY C CA 1
ATOM 4980 C C . GLY C 2 191 ? -63.241 44.345 64.768 1.00 37.35 179 GLY C C 1
ATOM 4981 O O . GLY C 2 191 ? -62.479 44.201 63.838 1.00 37.71 179 GLY C O 1
ATOM 4982 N N . MET C 2 192 ? -64.045 45.390 64.889 1.00 33.75 180 MET C N 1
ATOM 4983 C CA . MET C 2 192 ? -64.101 46.468 63.932 1.00 34.71 180 MET C CA 1
ATOM 4984 C C . MET C 2 192 ? -62.903 47.409 63.985 1.00 41.63 180 MET C C 1
ATOM 4985 O O . MET C 2 192 ? -62.605 48.117 63.003 1.00 38.07 180 MET C O 1
ATOM 4990 N N . ILE C 2 193 ? -62.226 47.437 65.132 1.00 40.76 181 ILE C N 1
ATOM 4991 C CA . ILE C 2 193 ? -61.004 48.227 65.257 1.00 40.97 181 ILE C CA 1
ATOM 4992 C C . ILE C 2 193 ? -59.896 47.454 65.948 1.00 38.33 181 ILE C C 1
ATOM 4993 O O . ILE C 2 193 ? -60.140 46.408 66.541 1.00 36.46 181 ILE C O 1
ATOM 4998 N N . TRP C 2 194 ? -58.683 47.995 65.870 1.00 35.85 182 TRP C N 1
ATOM 4999 C CA . TRP C 2 194 ? -57.518 47.338 66.427 1.00 35.65 182 TRP C CA 1
ATOM 5000 C C . TRP C 2 194 ? -57.315 47.627 67.951 1.00 40.67 182 TRP C C 1
ATOM 5001 O O . TRP C 2 194 ? -56.985 46.733 68.736 1.00 36.46 182 TRP C O 1
ATOM 5012 N N . GLN C 2 195 ? -57.501 48.878 68.357 1.00 37.54 183 GLN C N 1
ATOM 5013 C CA . GLN C 2 195 ? -57.173 49.271 69.715 1.00 42.82 183 GLN C CA 1
ATOM 5014 C C . GLN C 2 195 ? -58.043 50.399 70.269 1.00 44.98 183 GLN C C 1
ATOM 5015 O O . GLN C 2 195 ? -58.481 51.297 69.534 1.00 38.63 183 GLN C O 1
ATOM 5021 N N . VAL C 2 196 ? -58.273 50.328 71.580 1.00 39.13 184 VAL C N 1
ATOM 5022 C CA . VAL C 2 196 ? -58.917 51.387 72.344 1.00 38.87 184 VAL C CA 1
ATOM 5023 C C . VAL C 2 196 ? -57.925 51.762 73.438 1.00 43.89 184 VAL C C 1
ATOM 5024 O O . VAL C 2 196 ? -57.301 50.888 74.037 1.00 45.73 184 VAL C O 1
ATOM 5028 N N . VAL C 2 197 ? -57.760 53.055 73.700 1.00 43.77 185 VAL C N 1
ATOM 5029 C CA . VAL C 2 197 ? -56.897 53.483 74.799 1.00 45.42 185 VAL C CA 1
ATOM 5030 C C . VAL C 2 197 ? -57.592 54.547 75.682 1.00 46.82 185 VAL C C 1
ATOM 5031 O O . VAL C 2 197 ? -58.668 55.037 75.330 1.00 46.40 185 VAL C O 1
ATOM 5035 N N . ASP C 2 198 ? -56.999 54.882 76.830 1.00 42.91 186 ASP C N 1
ATOM 5036 C CA . ASP C 2 198 ? -57.492 55.994 77.635 1.00 43.98 186 ASP C CA 1
ATOM 5037 C C . ASP C 2 198 ? -57.380 57.275 76.831 1.00 44.71 186 ASP C C 1
ATOM 5038 O O . ASP C 2 198 ? -56.356 57.520 76.211 1.00 48.44 186 ASP C O 1
ATOM 5043 N N . ASP C 2 199 ? -58.402 58.121 76.873 1.00 42.97 187 ASP C N 1
ATOM 5044 C CA . ASP C 2 199 ? -58.347 59.394 76.151 1.00 41.20 187 ASP C CA 1
ATOM 5045 C C . ASP C 2 199 ? -56.969 60.048 76.109 1.00 45.15 187 ASP C C 1
ATOM 5046 O O . ASP C 2 199 ? -56.494 60.406 75.042 1.00 48.56 187 ASP C O 1
ATOM 5051 N N . GLU C 2 200 ? -56.323 60.192 77.261 1.00 48.37 188 GLU C N 1
ATOM 5052 C CA . GLU C 2 200 ? -55.120 61.017 77.360 1.00 48.94 188 GLU C CA 1
ATOM 5053 C C . GLU C 2 200 ? -53.867 60.316 76.835 1.00 45.13 188 GLU C C 1
ATOM 5054 O O . GLU C 2 200 ? -52.822 60.944 76.680 1.00 45.77 188 GLU C O 1
ATOM 5060 N N . THR C 2 201 ? -53.967 59.020 76.566 1.00 43.36 189 THR C N 1
ATOM 5061 C CA . THR C 2 201 ? -52.859 58.317 75.927 1.00 46.03 189 THR C CA 1
ATOM 5062 C C . THR C 2 201 ? -53.010 58.138 74.382 1.00 49.64 189 THR C C 1
ATOM 5063 O O . THR C 2 201 ? -52.083 57.677 73.719 1.00 49.91 189 THR C O 1
ATOM 5067 N N . LEU C 2 202 ? -54.157 58.517 73.818 1.00 44.86 190 LEU C N 1
ATOM 5068 C CA . LEU C 2 202 ? -54.420 58.257 72.405 1.00 47.45 190 LEU C CA 1
ATOM 5069 C C . LEU C 2 202 ? -53.324 58.788 71.477 1.00 50.10 190 LEU C C 1
ATOM 5070 O O . LEU C 2 202 ? -52.670 58.014 70.773 1.00 49.12 190 LEU C O 1
ATOM 5075 N N . ALA C 2 203 ? -53.147 60.108 71.476 1.00 46.92 191 ALA C N 1
ATOM 5076 C CA . ALA C 2 203 ? -52.199 60.783 70.597 1.00 42.49 191 ALA C CA 1
ATOM 5077 C C . ALA C 2 203 ? -50.788 60.230 70.718 1.00 43.73 191 ALA C C 1
ATOM 5078 O O . ALA C 2 203 ? -50.000 60.268 69.783 1.00 57.02 191 ALA C O 1
ATOM 5080 N N . ASP C 2 204 ? -50.467 59.716 71.882 1.00 48.69 192 ASP C N 1
ATOM 5081 C CA . ASP C 2 204 ? -49.121 59.286 72.148 1.00 49.92 192 ASP C CA 1
ATOM 5082 C C . ASP C 2 204 ? -48.901 57.885 71.603 1.00 46.22 192 ASP C C 1
ATOM 5083 O O . ASP C 2 204 ? -47.827 57.575 71.100 1.00 45.34 192 ASP C O 1
ATOM 5088 N N . THR C 2 205 ? -49.919 57.039 71.711 1.00 46.85 193 THR C N 1
ATOM 5089 C CA . THR C 2 205 ? -49.806 55.644 71.281 1.00 51.13 193 THR C CA 1
ATOM 5090 C C . THR C 2 205 ? -49.874 55.526 69.755 1.00 44.53 193 THR C C 1
ATOM 5091 O O . THR C 2 205 ? -49.154 54.745 69.139 1.00 43.41 193 THR C O 1
ATOM 5095 N N . ALA C 2 206 ? -50.767 56.308 69.171 1.00 45.48 194 ALA C N 1
ATOM 5096 C CA . ALA C 2 206 ? -50.930 56.366 67.742 1.00 44.09 194 ALA C CA 1
ATOM 5097 C C . ALA C 2 206 ? -49.615 56.795 67.112 1.00 47.13 194 ALA C C 1
ATOM 5098 O O . ALA C 2 206 ? -49.113 56.149 66.175 1.00 38.32 194 ALA C O 1
ATOM 5100 N N . GLN C 2 207 ? -49.042 57.863 67.666 1.00 46.12 195 GLN C N 1
ATOM 5101 C CA . GLN C 2 207 ? -47.811 58.435 67.127 1.00 49.61 195 GLN C CA 1
ATOM 5102 C C . GLN C 2 207 ? -46.607 57.568 67.448 1.00 46.83 195 GLN C C 1
ATOM 5103 O O . GLN C 2 207 ? -45.552 57.702 66.854 1.00 46.16 195 GLN C O 1
ATOM 5109 N N . GLN C 2 208 ? -46.787 56.668 68.400 1.00 44.19 196 GLN C N 1
ATOM 5110 C CA . GLN C 2 208 ? -45.764 55.718 68.775 1.00 43.09 196 GLN C CA 1
ATOM 5111 C C . GLN C 2 208 ? -45.771 54.628 67.726 1.00 40.91 196 GLN C C 1
ATOM 5112 O O . GLN C 2 208 ? -44.731 54.166 67.275 1.00 43.23 196 GLN C O 1
ATOM 5118 N N . LEU C 2 209 ? -46.976 54.232 67.332 1.00 42.06 197 LEU C N 1
ATOM 5119 C CA . LEU C 2 209 ? -47.166 53.168 66.354 1.00 40.75 197 LEU C CA 1
ATOM 5120 C C . LEU C 2 209 ? -46.821 53.647 64.944 1.00 42.17 197 LEU C C 1
ATOM 5121 O O . LEU C 2 209 ? -46.275 52.895 64.149 1.00 42.60 197 LEU C O 1
ATOM 5126 N N . ALA C 2 210 ? -47.129 54.901 64.640 1.00 41.38 198 ALA C N 1
ATOM 5127 C CA . ALA C 2 210 ? -46.743 55.482 63.363 1.00 40.88 198 ALA C CA 1
ATOM 5128 C C . ALA C 2 210 ? -45.215 55.540 63.214 1.00 43.41 198 ALA C C 1
ATOM 5129 O O . ALA C 2 210 ? -44.674 55.104 62.199 1.00 42.29 198 ALA C O 1
ATOM 5131 N N . ARG C 2 211 ? -44.534 56.056 64.240 1.00 45.34 199 ARG C N 1
ATOM 5132 C CA . ARG C 2 211 ? -43.078 56.225 64.223 1.00 40.96 199 ARG C CA 1
ATOM 5133 C C . ARG C 2 211 ? -42.412 54.904 63.951 1.00 37.98 199 ARG C C 1
ATOM 5134 O O . ARG C 2 211 ? -41.442 54.814 63.195 1.00 45.51 199 ARG C O 1
ATOM 5142 N N . HIS C 2 212 ? -42.951 53.873 64.573 1.00 37.43 200 HIS C N 1
ATOM 5143 C CA . HIS C 2 212 ? -42.433 52.531 64.415 1.00 39.13 200 HIS C CA 1
ATOM 5144 C C . HIS C 2 212 ? -42.735 51.923 63.025 1.00 42.83 200 HIS C C 1
ATOM 5145 O O . HIS C 2 212 ? -41.865 51.272 62.419 1.00 39.90 200 HIS C O 1
ATOM 5152 N N . LEU C 2 213 ? -43.952 52.124 62.520 1.00 37.06 201 LEU C N 1
ATOM 5153 C CA . LEU C 2 213 ? -44.257 51.654 61.172 1.00 41.96 201 LEU C CA 1
ATOM 5154 C C . LEU C 2 213 ? -43.366 52.364 60.128 1.00 40.68 201 LEU C C 1
ATOM 5155 O O . LEU C 2 213 ? -42.952 51.745 59.145 1.00 38.71 201 LEU C O 1
ATOM 5160 N N . ALA C 2 214 ? -43.012 53.626 60.387 1.00 41.27 202 ALA C N 1
ATOM 5161 C CA . ALA C 2 214 ? -42.186 54.410 59.456 1.00 44.29 202 ALA C CA 1
ATOM 5162 C C . ALA C 2 214 ? -40.681 54.027 59.436 1.00 43.27 202 ALA C C 1
ATOM 5163 O O . ALA C 2 214 ? -39.853 54.725 58.855 1.00 42.19 202 ALA C O 1
ATOM 5165 N N . THR C 2 215 ? -40.346 52.913 60.077 1.00 41.95 203 THR C N 1
ATOM 5166 C CA . THR C 2 215 ? -38.970 52.425 60.159 1.00 40.25 203 THR C CA 1
ATOM 5167 C C . THR C 2 215 ? -38.990 50.953 59.742 1.00 40.39 203 THR C C 1
ATOM 5168 O O . THR C 2 215 ? -37.953 50.279 59.683 1.00 37.87 203 THR C O 1
ATOM 5172 N N . GLN C 2 216 ? -40.191 50.469 59.432 1.00 35.94 204 GLN C N 1
ATOM 5173 C CA . GLN C 2 216 ? -40.363 49.102 58.974 1.00 38.11 204 GLN C CA 1
ATOM 5174 C C . GLN C 2 216 ? -40.242 49.049 57.442 1.00 42.10 204 GLN C C 1
ATOM 5175 O O . GLN C 2 216 ? -40.187 50.093 56.786 1.00 40.50 204 GLN C O 1
ATOM 5181 N N . PRO C 2 217 ? -40.152 47.834 56.872 1.00 39.87 205 PRO C N 1
ATOM 5182 C CA . PRO C 2 217 ? -40.042 47.671 55.410 1.00 41.08 205 PRO C CA 1
ATOM 5183 C C . PRO C 2 217 ? -41.299 48.170 54.677 1.00 42.59 205 PRO C C 1
ATOM 5184 O O . PRO C 2 217 ? -42.213 47.368 54.470 1.00 41.98 205 PRO C O 1
ATOM 5188 N N . THR C 2 218 ? -41.351 49.445 54.290 1.00 39.78 206 THR C N 1
ATOM 5189 C CA . THR C 2 218 ? -42.604 50.011 53.821 1.00 36.72 206 THR C CA 1
ATOM 5190 C C . THR C 2 218 ? -43.084 49.317 52.553 1.00 42.36 206 THR C C 1
ATOM 5191 O O . THR C 2 218 ? -44.279 49.075 52.385 1.00 43.33 206 THR C O 1
ATOM 5195 N N . PHE C 2 219 ? -42.152 48.993 51.663 1.00 40.70 207 PHE C N 1
ATOM 5196 C CA . PHE C 2 219 ? -42.518 48.344 50.424 1.00 40.67 207 PHE C CA 1
ATOM 5197 C C . PHE C 2 219 ? -43.222 47.005 50.681 1.00 40.51 207 PHE C C 1
ATOM 5198 O O . PHE C 2 219 ? -44.220 46.681 50.031 1.00 41.76 207 PHE C O 1
ATOM 5206 N N . GLY C 2 220 ? -42.702 46.229 51.625 1.00 40.92 208 GLY C N 1
ATOM 5207 C CA . GLY C 2 220 ? -43.359 44.992 52.009 1.00 40.10 208 GLY C CA 1
ATOM 5208 C C . GLY C 2 220 ? -44.719 45.216 52.666 1.00 42.17 208 GLY C C 1
ATOM 5209 O O . GLY C 2 220 ? -45.630 44.410 52.486 1.00 40.72 208 GLY C O 1
ATOM 5210 N N . LEU C 2 221 ? -44.865 46.300 53.427 1.00 38.11 209 LEU C N 1
ATOM 5211 C CA . LEU C 2 221 ? -46.140 46.610 54.070 1.00 39.81 209 LEU C CA 1
ATOM 5212 C C . LEU C 2 221 ? -47.187 47.057 53.036 1.00 41.83 209 LEU C C 1
ATOM 5213 O O . LEU C 2 221 ? -48.390 46.784 53.184 1.00 38.51 209 LEU C O 1
ATOM 5218 N N . GLY C 2 222 ? -46.712 47.741 51.995 1.00 39.83 210 GLY C N 1
ATOM 5219 C CA . GLY C 2 222 ? -47.544 48.165 50.887 1.00 40.46 210 GLY C CA 1
ATOM 5220 C C . GLY C 2 222 ? -48.101 46.975 50.129 1.00 39.71 210 GLY C C 1
ATOM 5221 O O . GLY C 2 222 ? -49.301 46.946 49.807 1.00 37.22 210 GLY C O 1
ATOM 5222 N N . LEU C 2 223 ? -47.238 45.997 49.846 1.00 37.67 211 LEU C N 1
ATOM 5223 C CA . LEU C 2 223 ? -47.675 44.734 49.254 1.00 35.82 211 LEU C CA 1
ATOM 5224 C C . LEU C 2 223 ? -48.740 44.047 50.135 1.00 39.84 211 LEU C C 1
ATOM 5225 O O . LEU C 2 223 ? -49.796 43.664 49.642 1.00 37.43 211 LEU C O 1
ATOM 5230 N N . ILE C 2 224 ? -48.471 43.932 51.440 1.00 38.77 212 ILE C N 1
ATOM 5231 C CA . ILE C 2 224 ? -49.348 43.223 52.364 1.00 34.41 212 ILE C CA 1
ATOM 5232 C C . ILE C 2 224 ? -50.752 43.808 52.325 1.00 37.27 212 ILE C C 1
ATOM 5233 O O . ILE C 2 224 ? -51.747 43.079 52.270 1.00 37.45 212 ILE C O 1
ATOM 5238 N N . LYS C 2 225 ? -50.828 45.132 52.372 1.00 35.72 213 LYS C N 1
ATOM 5239 C CA . LYS C 2 225 ? -52.104 45.836 52.370 1.00 34.79 213 LYS C CA 1
ATOM 5240 C C . LYS C 2 225 ? -52.810 45.659 51.004 1.00 40.26 213 LYS C C 1
ATOM 5241 O O . LYS C 2 225 ? -54.008 45.385 50.951 1.00 39.50 213 LYS C O 1
ATOM 5247 N N . GLN C 2 226 ? -52.068 45.777 49.908 1.00 32.18 214 GLN C N 1
ATOM 5248 C CA . GLN C 2 226 ? -52.655 45.515 48.603 1.00 35.72 214 GLN C CA 1
ATOM 5249 C C . GLN C 2 226 ? -53.184 44.073 48.493 1.00 38.83 214 GLN C C 1
ATOM 5250 O O . GLN C 2 226 ? -54.273 43.837 47.964 1.00 37.73 214 GLN C O 1
ATOM 5256 N N . ALA C 2 227 ? -52.417 43.113 48.992 1.00 34.24 215 ALA C N 1
ATOM 5257 C CA . ALA C 2 227 ? -52.802 41.719 48.887 1.00 33.49 215 ALA C CA 1
ATOM 5258 C C . ALA C 2 227 ? -54.104 41.473 49.633 1.00 38.21 215 ALA C C 1
ATOM 5259 O O . ALA C 2 227 ? -54.983 40.750 49.149 1.00 38.95 215 ALA C O 1
ATOM 5261 N N . ILE C 2 228 ? -54.218 42.090 50.807 1.00 35.37 216 ILE C N 1
ATOM 5262 C CA . ILE C 2 228 ? -55.348 41.874 51.717 1.00 35.67 216 ILE C CA 1
ATOM 5263 C C . ILE C 2 228 ? -56.651 42.509 51.229 1.00 30.30 216 ILE C C 1
ATOM 5264 O O . ILE C 2 228 ? -57.691 41.861 51.276 1.00 33.90 216 ILE C O 1
ATOM 5269 N N . ASN C 2 229 ? -56.584 43.754 50.753 1.00 32.06 217 ASN C N 1
ATOM 5270 C CA . ASN C 2 229 ? -57.667 44.359 49.956 1.00 35.79 217 ASN C CA 1
ATOM 5271 C C . ASN C 2 229 ? -58.114 43.491 48.776 1.00 35.35 217 ASN C C 1
ATOM 5272 O O . ASN C 2 229 ? -59.301 43.351 48.501 1.00 37.40 217 ASN C O 1
ATOM 5277 N N . SER C 2 230 ? -57.136 42.929 48.077 1.00 31.24 218 SER C N 1
ATOM 5278 C CA . SER C 2 230 ? -57.357 42.131 46.879 1.00 34.55 218 SER C CA 1
ATOM 5279 C C . SER C 2 230 ? -57.992 40.790 47.170 1.00 35.71 218 SER C C 1
ATOM 5280 O O . SER C 2 230 ? -58.689 40.217 46.324 1.00 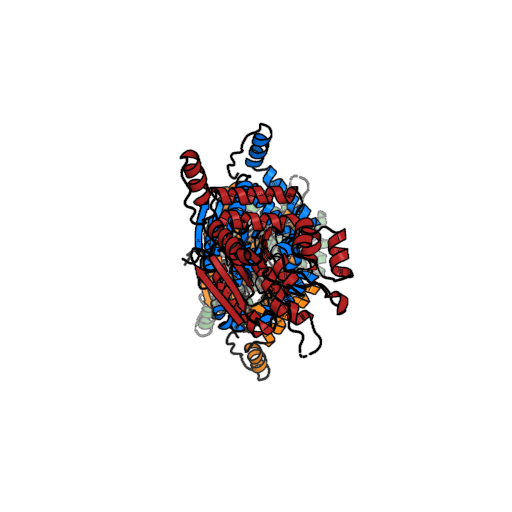33.38 218 SER C O 1
ATOM 5283 N N . ALA C 2 231 ? -57.714 40.280 48.362 1.00 35.29 219 ALA C N 1
ATOM 5284 C CA . ALA C 2 231 ? -58.146 38.941 48.762 1.00 36.45 219 ALA C CA 1
ATOM 5285 C C . ALA C 2 231 ? -59.651 38.919 48.974 1.00 36.63 219 ALA C C 1
ATOM 5286 O O . ALA C 2 231 ? -60.278 37.874 48.940 1.00 37.97 219 ALA C O 1
ATOM 5288 N N . GLU C 2 232 ? -60.221 40.091 49.204 1.00 31.42 220 GLU C N 1
ATOM 5289 C CA . GLU C 2 232 ? -61.638 40.209 49.433 1.00 33.89 220 GLU C CA 1
ATOM 5290 C C . GLU C 2 232 ? -62.484 39.705 48.269 1.00 39.30 220 GLU C C 1
ATOM 5291 O O . GLU C 2 232 ? -63.635 39.335 48.449 1.00 43.62 220 GLU C O 1
ATOM 5297 N N . THR C 2 233 ? -61.911 39.692 47.074 1.00 37.80 221 THR C N 1
ATOM 5298 C CA . THR C 2 233 ? -62.676 39.398 45.875 1.00 40.47 221 THR C CA 1
ATOM 5299 C C . THR C 2 233 ? -61.987 38.399 44.951 1.00 38.81 221 THR C C 1
ATOM 5300 O O . THR C 2 233 ? -62.454 38.135 43.846 1.00 37.65 221 THR C O 1
ATOM 5304 N N . ASN C 2 234 ? -60.876 37.847 45.428 1.00 34.28 222 ASN C N 1
ATOM 5305 C CA . ASN C 2 234 ? -60.132 36.819 44.712 1.00 32.73 222 ASN C CA 1
ATOM 5306 C C . ASN C 2 234 ? -60.401 35.446 45.275 1.00 34.13 222 ASN C C 1
ATOM 5307 O O . ASN C 2 234 ? -60.542 35.254 46.485 1.00 39.08 222 ASN C O 1
ATOM 5312 N N . THR C 2 235 ? -60.515 34.474 44.398 1.00 32.49 223 THR C N 1
ATOM 5313 C CA . THR C 2 235 ? -60.567 33.102 44.875 1.00 35.38 223 THR C CA 1
ATOM 5314 C C . THR C 2 235 ? -59.228 32.826 45.539 1.00 33.18 223 THR C C 1
ATOM 5315 O O . THR C 2 235 ? -58.326 33.631 45.487 1.00 33.05 223 THR C O 1
ATOM 5319 N N . LEU C 2 236 ? -59.098 31.666 46.150 1.00 37.28 224 LEU C N 1
ATOM 5320 C CA . LEU C 2 236 ? -57.833 31.283 46.760 1.00 38.54 224 LEU C CA 1
ATOM 5321 C C . LEU C 2 236 ? -56.812 30.956 45.660 1.00 36.61 224 LEU C C 1
ATOM 5322 O O . LEU C 2 236 ? -55.605 31.209 45.808 1.00 34.47 224 LEU C O 1
ATOM 5327 N N . ASP C 2 237 ? -57.311 30.396 44.561 1.00 34.68 225 ASP C N 1
ATOM 5328 C CA . ASP C 2 237 ? -56.475 30.175 43.392 1.00 35.61 225 ASP C CA 1
ATOM 5329 C C . ASP C 2 237 ? -55.819 31.462 42.866 1.00 34.08 225 ASP C C 1
ATOM 5330 O O . ASP C 2 237 ? -54.604 31.522 42.696 1.00 33.59 225 ASP C O 1
ATOM 5335 N N . THR C 2 238 ? -56.613 32.499 42.630 1.00 30.16 226 THR C N 1
ATOM 5336 C CA . THR C 2 238 ? -56.049 33.741 42.119 1.00 29.83 226 THR C CA 1
ATOM 5337 C C . THR C 2 238 ? -55.109 34.366 43.135 1.00 37.26 226 THR C C 1
ATOM 5338 O O . THR C 2 238 ? -54.053 34.886 42.766 1.00 36.78 226 THR C O 1
ATOM 5342 N N . GLN C 2 239 ? -55.501 34.313 44.414 1.00 38.41 227 GLN C N 1
ATOM 5343 C CA . GLN C 2 239 ? -54.746 34.949 45.493 1.00 33.91 227 GLN C CA 1
ATOM 5344 C C . GLN C 2 239 ? -53.372 34.301 45.711 1.00 36.43 227 GLN C C 1
ATOM 5345 O O . GLN C 2 239 ? -52.389 34.978 46.050 1.00 35.40 227 GLN C O 1
ATOM 5351 N N . LEU C 2 240 ? -53.291 32.990 45.511 1.00 36.47 228 LEU C N 1
ATOM 5352 C CA . LEU C 2 240 ? -51.992 32.330 45.581 1.00 36.89 228 LEU C CA 1
ATOM 5353 C C . LEU C 2 240 ? -51.041 32.841 44.497 1.00 40.34 228 LEU C C 1
ATOM 5354 O O . LEU C 2 240 ? -49.851 32.975 44.769 1.00 38.16 228 LEU C O 1
ATOM 5359 N N . ASP C 2 241 ? -51.545 33.123 43.285 1.00 36.53 229 ASP C N 1
ATOM 5360 C CA . ASP C 2 241 ? -50.690 33.664 42.217 1.00 37.38 229 ASP C CA 1
ATOM 5361 C C . ASP C 2 241 ? -50.219 35.043 42.622 1.00 36.61 229 ASP C C 1
ATOM 5362 O O . ASP C 2 241 ? -49.044 35.384 42.481 1.00 34.78 229 ASP C O 1
ATOM 5367 N N . LEU C 2 242 ? -51.166 35.853 43.081 1.00 33.92 230 LEU C N 1
ATOM 5368 C CA . LEU C 2 242 ? -50.838 37.184 43.542 1.00 35.87 230 LEU C CA 1
ATOM 5369 C C . LEU C 2 242 ? -49.780 37.140 44.651 1.00 40.09 230 LEU C C 1
ATOM 5370 O O . LEU C 2 242 ? -48.909 38.015 44.695 1.00 39.77 230 LEU C O 1
ATOM 5375 N N . GLU C 2 243 ? -49.885 36.148 45.552 1.00 33.66 231 GLU C N 1
ATOM 5376 C CA . GLU C 2 243 ? -48.939 35.999 46.654 1.00 40.63 231 GLU C CA 1
ATOM 5377 C C . GLU C 2 243 ? -47.562 35.655 46.112 1.00 37.85 231 GLU C C 1
ATOM 5378 O O . GLU C 2 243 ? -46.553 36.252 46.509 1.00 40.14 231 GLU C O 1
ATOM 5384 N N . ARG C 2 244 ? -47.533 34.692 45.198 1.00 37.10 232 ARG C N 1
ATOM 5385 C CA . ARG C 2 244 ? -46.330 34.374 44.446 1.00 39.93 232 ARG C CA 1
ATOM 5386 C C . ARG C 2 244 ? -45.630 35.636 43.925 1.00 39.99 232 ARG C C 1
ATOM 5387 O O . ARG C 2 244 ? -44.418 35.789 44.122 1.00 42.38 232 ARG C O 1
ATOM 5395 N N . ASP C 2 245 ? -46.381 36.540 43.285 1.00 37.07 233 ASP C N 1
ATOM 5396 C CA . ASP C 2 245 ? -45.788 37.752 42.686 1.00 39.17 233 ASP C CA 1
ATOM 5397 C C . ASP C 2 245 ? -45.305 38.775 43.708 1.00 38.62 233 ASP C C 1
ATOM 5398 O O . ASP C 2 245 ? -44.259 39.387 43.531 1.00 40.60 233 ASP C O 1
ATOM 5403 N N . TYR C 2 246 ? -46.078 38.980 44.766 1.00 36.58 234 TYR C N 1
ATOM 5404 C CA . TYR C 2 246 ? -45.660 39.915 45.800 1.00 40.53 234 TYR C CA 1
ATOM 5405 C C . TYR C 2 246 ? -44.432 39.387 46.579 1.00 35.51 234 TYR C C 1
ATOM 5406 O O . TYR C 2 246 ? -43.512 40.143 46.896 1.00 33.96 234 TYR C O 1
ATOM 5415 N N . GLN C 2 247 ? -44.393 38.085 46.836 1.00 34.96 235 GLN C N 1
ATOM 5416 C CA . GLN C 2 247 ? -43.211 37.521 47.456 1.00 36.86 235 GLN C CA 1
ATOM 5417 C C . GLN C 2 247 ? -41.988 37.780 46.573 1.00 39.50 235 GLN C C 1
ATOM 5418 O O . GLN C 2 247 ? -41.055 38.456 47.007 1.00 38.97 235 GLN C O 1
ATOM 5424 N N . ARG C 2 248 ? -42.021 37.256 45.338 1.00 42.35 236 ARG C N 1
ATOM 5425 C CA . ARG C 2 248 ? -41.028 37.512 44.277 1.00 34.74 236 ARG C CA 1
ATOM 5426 C C . ARG C 2 248 ? -40.489 38.951 44.290 1.00 33.91 236 ARG C C 1
ATOM 5427 O O . ARG C 2 248 ? -39.285 39.179 44.384 1.00 35.06 236 ARG C O 1
ATOM 5435 N N . LEU C 2 249 ? -41.384 39.924 44.196 1.00 32.80 237 LEU C N 1
ATOM 5436 C CA . LEU C 2 249 ? -40.980 41.315 44.270 1.00 36.15 237 LEU C CA 1
ATOM 5437 C C . LEU C 2 249 ? -40.279 41.641 45.592 1.00 42.61 237 LEU C C 1
ATOM 5438 O O . LEU C 2 249 ? -39.191 42.233 45.587 1.00 39.15 237 LEU C O 1
ATOM 5443 N N . ALA C 2 250 ? -40.902 41.268 46.718 1.00 37.88 238 ALA C N 1
ATOM 5444 C CA . ALA C 2 250 ? -40.363 41.661 48.006 1.00 39.21 238 ALA C CA 1
ATOM 5445 C C . ALA C 2 250 ? -38.964 41.073 48.246 1.00 39.32 238 ALA C C 1
ATOM 5446 O O . ALA C 2 250 ? -38.072 41.753 48.777 1.00 40.90 238 ALA C O 1
ATOM 5448 N N . GLY C 2 251 ? -38.770 39.815 47.858 1.00 35.87 239 GLY C N 1
ATOM 5449 C CA . GLY C 2 251 ? -37.468 39.187 47.987 1.00 39.28 239 GLY C CA 1
ATOM 5450 C C . GLY C 2 251 ? -36.365 39.922 47.233 1.00 41.52 239 GLY C C 1
ATOM 5451 O O . GLY C 2 251 ? -35.176 39.635 47.423 1.00 40.84 239 GLY C O 1
ATOM 5452 N N . ARG C 2 252 ? -36.755 40.855 46.367 1.00 37.83 240 ARG C N 1
ATOM 5453 C CA . ARG C 2 252 ? -35.792 41.667 45.637 1.00 40.08 240 ARG C CA 1
ATOM 5454 C C . ARG C 2 252 ? -35.563 43.020 46.301 1.00 41.44 240 ARG C C 1
ATOM 5455 O O . ARG C 2 252 ? -34.684 43.773 45.893 1.00 41.22 240 ARG C O 1
ATOM 5463 N N . SER C 2 253 ? -36.350 43.337 47.323 1.00 42.73 241 SER C N 1
ATOM 5464 C CA . SER C 2 253 ? -36.166 44.602 48.024 1.00 42.86 241 SER C CA 1
ATOM 5465 C C . SER C 2 253 ? -34.868 44.601 48.829 1.00 43.25 241 SER C C 1
ATOM 5466 O O . SER C 2 253 ? -34.375 43.547 49.262 1.00 40.77 241 SER C O 1
ATOM 5469 N N . ALA C 2 254 ? -34.304 45.791 49.002 1.00 39.96 242 ALA C N 1
ATOM 5470 C CA . ALA C 2 254 ? -33.137 45.965 49.871 1.00 42.19 242 ALA C CA 1
ATOM 5471 C C . ALA C 2 254 ? -33.489 45.623 51.321 1.00 47.32 242 ALA C C 1
ATOM 5472 O O . ALA C 2 254 ? -32.670 45.060 52.042 1.00 53.60 242 ALA C O 1
ATOM 5474 N N . ASP C 2 255 ? -34.708 45.957 51.743 1.00 43.20 243 ASP C N 1
ATOM 5475 C CA . ASP C 2 255 ? -35.143 45.645 53.099 1.00 45.23 243 ASP C CA 1
ATOM 5476 C C . ASP C 2 255 ? -35.170 44.144 53.370 1.00 49.45 243 ASP C C 1
ATOM 5477 O O . ASP C 2 255 ? -35.056 43.741 54.516 1.00 54.24 243 ASP C O 1
ATOM 5482 N N . TYR C 2 256 ? -35.335 43.310 52.346 1.00 46.85 244 TYR C N 1
ATOM 5483 C CA . TYR C 2 256 ? -35.345 41.866 52.604 1.00 48.10 244 TYR C CA 1
ATOM 5484 C C . TYR C 2 256 ? -33.952 41.294 52.905 1.00 53.57 244 TYR C C 1
ATOM 5485 O O . TYR C 2 256 ? -33.823 40.395 53.735 1.00 56.40 244 TYR C O 1
ATOM 5494 N N . ARG C 2 257 ? -32.915 41.794 52.231 1.00 50.79 245 ARG C N 1
ATOM 5495 C CA . ARG C 2 257 ? -31.549 41.350 52.526 1.00 56.07 245 ARG C CA 1
ATOM 5496 C C . ARG C 2 257 ? -31.060 42.009 53.810 1.00 59.74 245 ARG C C 1
ATOM 5497 O O . ARG C 2 257 ? -30.313 41.405 54.581 1.00 60.35 245 ARG C O 1
ATOM 5499 N N . GLU C 2 258 ? -31.486 43.248 54.037 1.00 57.07 246 GLU C N 1
ATOM 5500 C CA . GLU C 2 258 ? -31.123 43.935 55.268 1.00 57.29 246 GLU C CA 1
ATOM 5501 C C . GLU C 2 258 ? -31.691 43.170 56.458 1.00 63.45 246 GLU C C 1
ATOM 5502 O O . GLU C 2 258 ? -31.017 43.013 57.487 1.00 68.68 246 GLU C O 1
ATOM 5508 N N . GLY C 2 259 ? -32.915 42.670 56.300 1.00 59.98 247 GLY C N 1
ATOM 5509 C CA . GLY C 2 259 ? -33.603 41.952 57.362 1.00 58.81 247 GLY C CA 1
ATOM 5510 C C . GLY C 2 259 ? -33.066 40.557 57.643 1.00 65.56 247 GLY C C 1
ATOM 5511 O O . GLY C 2 259 ? -33.078 40.108 58.803 1.00 73.10 247 GLY C O 1
ATOM 5512 N N . VAL C 2 260 ? -32.616 39.872 56.588 1.00 65.78 248 VAL C N 1
ATOM 5513 C CA . VAL C 2 260 ? -32.073 38.517 56.689 1.00 72.23 248 VAL C CA 1
ATOM 5514 C C . VAL C 2 260 ? -30.689 38.513 57.325 1.00 73.45 248 VAL C C 1
ATOM 5515 O O . VAL C 2 260 ? -30.288 37.533 57.944 1.00 76.06 248 VAL C O 1
ATOM 5519 N N . SER C 2 261 ? -29.942 39.594 57.142 1.00 67.53 249 SER C N 1
ATOM 5520 C CA . SER C 2 261 ? -28.616 39.690 57.734 1.00 73.53 249 SER C CA 1
ATOM 5521 C C . SER C 2 261 ? -28.682 40.234 59.157 1.00 80.11 249 SER C C 1
ATOM 5522 O O . SER C 2 261 ? -27.958 39.786 60.047 1.00 81.26 249 SER C O 1
ATOM 5525 N N . ALA C 2 262 ? -29.551 41.210 59.373 1.00 77.68 250 ALA C N 1
ATOM 5526 C CA . ALA C 2 262 ? -29.810 41.654 60.725 1.00 77.03 250 ALA C CA 1
ATOM 5527 C C . ALA C 2 262 ? -30.201 40.444 61.579 1.00 77.97 250 ALA C C 1
ATOM 5528 O O . ALA C 2 262 ? -29.528 40.155 62.567 1.00 78.87 250 ALA C O 1
ATOM 5530 N N . PHE C 2 263 ? -31.257 39.721 61.205 1.00 77.28 251 PHE C N 1
ATOM 5531 C CA . PHE C 2 263 ? -31.728 38.603 62.040 1.00 77.21 251 PHE C CA 1
ATOM 5532 C C . PHE C 2 263 ? -30.636 37.535 62.250 1.00 77.34 251 PHE C C 1
ATOM 5533 O O . PHE C 2 263 ? -30.461 37.019 63.362 1.00 79.32 251 PHE C O 1
ATOM 5541 N N . LEU C 2 264 ? -29.886 37.235 61.190 1.00 74.70 252 LEU C N 1
ATOM 5542 C CA . LEU C 2 264 ? -28.719 36.353 61.291 1.00 76.09 252 LEU C CA 1
ATOM 5543 C C . LEU C 2 264 ? -27.616 36.929 62.195 1.00 76.78 252 LEU C C 1
ATOM 5544 O O . LEU C 2 264 ? -27.046 36.212 63.025 1.00 79.88 252 LEU C O 1
ATOM 5546 N N . ALA C 2 265 ? -27.316 38.215 62.024 1.00 75.25 253 ALA C N 1
ATOM 5547 C CA . ALA C 2 265 ? -26.345 38.907 62.874 1.00 79.61 253 ALA C CA 1
ATOM 5548 C C . ALA C 2 265 ? -26.912 39.208 64.268 1.00 75.29 253 ALA C C 1
ATOM 5549 O O . ALA C 2 265 ? -26.426 40.096 64.970 1.00 72.35 253 ALA C O 1
ATOM 5551 N N . ARG C 2 267 ? -28.692 41.844 65.388 1.00 80.58 255 ARG C N 1
ATOM 5552 C CA . ARG C 2 267 ? -28.604 43.300 65.316 1.00 83.30 255 ARG C CA 1
ATOM 5553 C C . ARG C 2 267 ? -29.950 43.835 64.792 1.00 78.90 255 ARG C C 1
ATOM 5554 O O . ARG C 2 267 ? -30.705 43.100 64.175 1.00 79.98 255 ARG C O 1
ATOM 5562 N N . SER C 2 268 ? -30.274 45.091 65.082 1.00 79.89 256 SER C N 1
ATOM 5563 C CA . SER C 2 268 ? -31.533 45.667 64.627 1.00 77.99 256 SER C CA 1
ATOM 5564 C C . SER C 2 268 ? -31.376 46.164 63.208 1.00 74.42 256 SER C C 1
ATOM 5565 O O . SER C 2 268 ? -30.458 46.925 62.927 1.00 74.31 256 SER C O 1
ATOM 5568 N N . PRO C 2 269 ? -32.280 45.734 62.311 1.00 65.95 257 PRO C N 1
ATOM 5569 C CA . PRO C 2 269 ? -32.259 46.071 60.885 1.00 62.15 257 PRO C CA 1
ATOM 5570 C C . PRO C 2 269 ? -32.460 47.557 60.636 1.00 58.38 257 PRO C C 1
ATOM 5571 O O . PRO C 2 269 ? -33.223 48.201 61.346 1.00 60.65 257 PRO C O 1
ATOM 5573 N N . GLN C 2 270 ? -31.784 48.084 59.622 1.00 57.34 258 GLN C N 1
ATOM 5574 C CA . GLN C 2 270 ? -31.993 49.460 59.187 1.00 53.46 258 GLN C CA 1
ATOM 5575 C C . GLN C 2 270 ? -32.771 49.503 57.873 1.00 54.29 258 GLN C C 1
ATOM 5576 O O . GLN C 2 270 ? -32.167 49.460 56.801 1.00 59.36 258 GLN C O 1
ATOM 5578 N N . PHE C 2 271 ? -34.101 49.595 57.951 1.00 53.91 259 PHE C N 1
ATOM 5579 C CA . PHE C 2 271 ? -34.953 49.557 56.751 1.00 47.78 259 PHE C CA 1
ATOM 5580 C C . PHE C 2 271 ? -35.159 50.918 56.089 1.00 49.02 259 PHE C C 1
ATOM 5581 O O . PHE C 2 271 ? -35.439 51.917 56.753 1.00 44.98 259 PHE C O 1
ATOM 5589 N N . THR C 2 272 ? -35.065 50.933 54.763 1.00 50.73 260 THR C N 1
ATOM 5590 C CA . THR C 2 272 ? -35.209 52.164 53.996 1.00 51.01 260 THR C CA 1
ATOM 5591 C C . THR C 2 272 ? -36.590 52.256 53.350 1.00 49.66 260 THR C C 1
ATOM 5592 O O . THR C 2 272 ? -37.047 53.354 53.004 1.00 47.65 260 THR C O 1
ATOM 5596 N N . GLY C 2 273 ? -37.239 51.100 53.189 1.00 47.82 261 GLY C N 1
ATOM 5597 C CA . GLY C 2 273 ? -38.536 51.015 52.532 1.00 45.53 261 GLY C CA 1
ATOM 5598 C C . GLY C 2 273 ? -38.454 50.688 51.046 1.00 43.68 261 GLY C C 1
ATOM 5599 O O . GLY C 2 273 ? -39.348 51.041 50.280 1.00 44.84 261 GLY C O 1
ATOM 5600 N N . LYS C 2 274 ? -37.370 50.019 50.649 1.00 44.47 262 LYS C N 1
ATOM 5601 C CA . LYS C 2 274 ? -37.099 49.669 49.249 1.00 46.16 262 LYS C CA 1
ATOM 5602 C C . LYS C 2 274 ? -36.579 48.243 49.169 1.00 51.51 262 LYS C C 1
ATOM 5603 O O . LYS C 2 274 ? -36.048 47.814 48.132 1.00 44.13 262 LYS C O 1
ATOM 5610 N N . PHE D 2 16 ? -35.593 17.721 -55.015 1.00 76.43 4 PHE D N 1
ATOM 5611 C CA . PHE D 2 16 ? -35.893 18.469 -53.797 1.00 75.48 4 PHE D CA 1
ATOM 5612 C C . PHE D 2 16 ? -36.380 19.907 -54.060 1.00 74.29 4 PHE D C 1
ATOM 5613 O O . PHE D 2 16 ? -37.473 20.109 -54.591 1.00 70.69 4 PHE D O 1
ATOM 5621 N N . ILE D 2 17 ? -35.576 20.894 -53.673 1.00 72.44 5 ILE D N 1
ATOM 5622 C CA . ILE D 2 17 ? -35.920 22.303 -53.842 1.00 66.68 5 ILE D CA 1
ATOM 5623 C C . ILE D 2 17 ? -34.689 23.121 -54.220 1.00 68.94 5 ILE D C 1
ATOM 5624 O O . ILE D 2 17 ? -33.793 23.322 -53.399 1.00 71.50 5 ILE D O 1
ATOM 5629 N N . LEU D 2 18 ? -34.650 23.601 -55.458 1.00 67.86 6 LEU D N 1
ATOM 5630 C CA . LEU D 2 18 ? -33.557 24.456 -55.921 1.00 65.57 6 LEU D CA 1
ATOM 5631 C C . LEU D 2 18 ? -33.871 25.911 -55.592 1.00 65.68 6 LEU D C 1
ATOM 5632 O O . LEU D 2 18 ? -35.020 26.339 -55.689 1.00 66.61 6 LEU D O 1
ATOM 5637 N N . SER D 2 19 ? -32.853 26.674 -55.210 1.00 62.37 7 SER D N 1
ATOM 5638 C CA . SER D 2 19 ? -33.058 28.063 -54.803 1.00 59.91 7 SER D CA 1
ATOM 5639 C C . SER D 2 19 ? -31.955 28.943 -55.349 1.00 61.21 7 SER D C 1
ATOM 5640 O O . SER D 2 19 ? -30.798 28.539 -55.388 1.00 64.55 7 SER D O 1
ATOM 5643 N N . HIS D 2 20 ? -32.313 30.155 -55.753 1.00 61.87 8 HIS D N 1
ATOM 5644 C CA . HIS D 2 20 ? -31.367 31.053 -56.388 1.00 61.28 8 HIS D CA 1
ATOM 5645 C C . HIS D 2 20 ? -31.729 32.467 -55.984 1.00 59.67 8 HIS D C 1
ATOM 5646 O O . HIS D 2 20 ? -32.880 32.866 -56.056 1.00 60.95 8 HIS D O 1
ATOM 5653 N N . VAL D 2 21 ? -30.744 33.220 -55.529 1.00 65.01 9 VAL D N 1
ATOM 5654 C CA . VAL D 2 21 ? -30.982 34.593 -55.133 1.00 63.47 9 VAL D CA 1
ATOM 5655 C C . VAL D 2 21 ? -30.220 35.503 -56.061 1.00 62.69 9 VAL D C 1
ATOM 5656 O O . VAL D 2 21 ? -29.011 35.363 -56.235 1.00 68.16 9 VAL D O 1
ATOM 5660 N N . GLU D 2 22 ? -30.929 36.443 -56.659 1.00 58.31 10 GLU D N 1
ATOM 5661 C CA . GLU D 2 22 ? -30.264 37.423 -57.480 1.00 57.63 10 GLU D CA 1
ATOM 5662 C C . GLU D 2 22 ? -31.093 38.688 -57.576 1.00 54.40 10 GLU D C 1
ATOM 5663 O O . GLU D 2 22 ? -32.301 38.645 -57.815 1.00 53.68 10 GLU D O 1
ATOM 5669 N N . LYS D 2 23 ? -30.433 39.815 -57.357 1.00 51.57 11 LYS D N 1
ATOM 5670 C CA . LYS D 2 23 ? -31.043 41.119 -57.575 1.00 54.49 11 LYS D CA 1
ATOM 5671 C C . LYS D 2 23 ? -32.350 41.301 -56.798 1.00 54.08 11 LYS D C 1
ATOM 5672 O O . LYS D 2 23 ? -33.342 41.767 -57.357 1.00 54.47 11 LYS D O 1
ATOM 5674 N N . GLY D 2 24 ? -32.350 40.924 -55.519 1.00 53.19 12 GLY D N 1
ATOM 5675 C CA . GLY D 2 24 ? -33.476 41.191 -54.631 1.00 50.96 12 GLY D CA 1
ATOM 5676 C C . GLY D 2 24 ? -34.549 40.125 -54.694 1.00 51.28 12 GLY D C 1
ATOM 5677 O O . GLY D 2 24 ? -35.565 40.174 -53.999 1.00 49.60 12 GLY D O 1
ATOM 5678 N N . VAL D 2 25 ? -34.306 39.139 -55.542 1.00 53.70 13 VAL D N 1
ATOM 5679 C CA . VAL D 2 25 ? -35.322 38.153 -55.856 1.00 53.64 13 VAL D CA 1
ATOM 5680 C C . VAL D 2 25 ? -34.865 36.773 -55.474 1.00 52.14 13 VAL D C 1
ATOM 5681 O O . VAL D 2 25 ? -33.845 36.294 -55.958 1.00 60.06 13 VAL D O 1
ATOM 5685 N N . MET D 2 26 ? -35.634 36.131 -54.610 1.00 50.39 14 MET D N 1
ATOM 5686 C CA . MET D 2 26 ? -35.381 34.751 -54.247 1.00 53.57 14 MET D CA 1
ATOM 5687 C C . MET D 2 26 ? -36.336 33.854 -55.017 1.00 57.23 14 MET D C 1
ATOM 5688 O O . MET D 2 26 ? -37.549 33.946 -54.853 1.00 58.18 14 MET D O 1
ATOM 5693 N N . THR D 2 27 ? -35.783 32.992 -55.866 1.00 57.66 15 THR D N 1
ATOM 5694 C CA . THR D 2 27 ? -36.583 32.125 -56.729 1.00 53.50 15 THR D CA 1
ATOM 5695 C C . THR D 2 27 ? -36.437 30.695 -56.272 1.00 52.74 15 THR D C 1
ATOM 5696 O O . THR D 2 27 ? -35.338 30.148 -56.277 1.00 55.56 15 THR D O 1
ATOM 5700 N N . LEU D 2 28 ? -37.550 30.085 -55.896 1.00 51.16 16 LEU D N 1
ATOM 5701 C CA . LEU D 2 28 ? -37.542 28.711 -55.438 1.00 51.79 16 LEU D CA 1
ATOM 5702 C C . LEU D 2 28 ? -38.128 27.803 -56.492 1.00 53.44 16 LEU D C 1
ATOM 5703 O O . LEU D 2 28 ? -39.179 28.098 -57.055 1.00 52.02 16 LEU D O 1
ATOM 5708 N N . THR D 2 29 ? -37.460 26.690 -56.751 1.00 53.31 17 THR D N 1
ATOM 5709 C CA . THR D 2 29 ? -37.967 25.770 -57.746 1.00 54.94 17 THR D CA 1
ATOM 5710 C C . THR D 2 29 ? -38.306 24.427 -57.117 1.00 56.21 17 THR D C 1
ATOM 5711 O O . THR D 2 29 ? -37.426 23.700 -56.668 1.00 57.02 17 THR D O 1
ATOM 5715 N N . LEU D 2 30 ? -39.595 24.112 -57.067 1.00 55.48 18 LEU D N 1
ATOM 5716 C CA . LEU D 2 30 ? -40.013 22.768 -56.712 1.00 60.79 18 LEU D CA 1
ATOM 5717 C C . LEU D 2 30 ? -39.361 21.820 -57.716 1.00 66.85 18 LEU D C 1
ATOM 5718 O O . LEU D 2 30 ? -39.536 21.972 -58.927 1.00 61.80 18 LEU D O 1
ATOM 5723 N N . ASN D 2 31 ? -38.605 20.848 -57.209 1.00 70.75 19 ASN D N 1
ATOM 5724 C CA . ASN D 2 31 ? -37.726 20.042 -58.052 1.00 67.46 19 ASN D CA 1
ATOM 5725 C C . ASN D 2 31 ? -37.807 18.530 -57.851 1.00 70.57 19 ASN D C 1
ATOM 5726 O O . ASN D 2 31 ? -36.818 17.889 -57.503 1.00 70.23 19 ASN D O 1
ATOM 5731 N N . ARG D 2 32 ? -38.982 17.956 -58.074 1.00 73.67 20 ARG D N 1
ATOM 5732 C CA . ARG D 2 32 ? -39.069 16.510 -58.264 1.00 77.15 20 ARG D CA 1
ATOM 5733 C C . ARG D 2 32 ? -39.750 16.205 -59.605 1.00 74.10 20 ARG D C 1
ATOM 5734 O O . ARG D 2 32 ? -40.753 15.492 -59.647 1.00 71.34 20 ARG D O 1
ATOM 5742 N N . PRO D 2 33 ? -39.176 16.740 -60.705 1.00 75.43 21 PRO D N 1
ATOM 5743 C CA . PRO D 2 33 ? -39.714 16.788 -62.075 1.00 77.63 21 PRO D CA 1
ATOM 5744 C C . PRO D 2 33 ? -40.533 15.584 -62.561 1.00 76.92 21 PRO D C 1
ATOM 5745 O O . PRO D 2 33 ? -41.556 15.806 -63.211 1.00 78.80 21 PRO D O 1
ATOM 5749 N N . GLU D 2 34 ? -40.107 14.357 -62.277 1.00 74.52 22 GLU D N 1
ATOM 5750 C CA . GLU D 2 34 ? -40.851 13.190 -62.748 1.00 75.12 22 GLU D CA 1
ATOM 5751 C C . GLU D 2 34 ? -42.132 13.006 -61.941 1.00 79.25 22 GLU D C 1
ATOM 5752 O O . GLU D 2 34 ? -43.184 12.690 -62.498 1.00 76.41 22 GLU D O 1
ATOM 5758 N N . ARG D 2 35 ? -42.031 13.220 -60.631 1.00 79.23 23 ARG D N 1
ATOM 5759 C CA . ARG D 2 35 ? -43.174 13.145 -59.726 1.00 75.21 23 ARG D CA 1
ATOM 5760 C C . ARG D 2 35 ? -44.079 14.361 -59.900 1.00 73.65 23 ARG D C 1
ATOM 5761 O O . ARG D 2 35 ? -45.097 14.502 -59.216 1.00 68.56 23 ARG D O 1
ATOM 5769 N N . LEU D 2 36 ? -43.698 15.238 -60.823 1.00 76.05 24 LEU D N 1
ATOM 5770 C CA . LEU D 2 36 ? -44.377 16.519 -60.990 1.00 75.49 24 LEU D CA 1
ATOM 5771 C C . LEU D 2 36 ? -44.227 17.357 -59.721 1.00 67.96 24 LEU D C 1
ATOM 5772 O O . LEU D 2 36 ? -45.182 17.971 -59.244 1.00 66.04 24 LEU D O 1
ATOM 5777 N N . ASN D 2 37 ? -43.007 17.368 -59.193 1.00 66.38 25 ASN D N 1
ATOM 5778 C CA . ASN D 2 37 ? -42.670 18.129 -57.998 1.00 72.38 25 ASN D CA 1
ATOM 5779 C C . ASN D 2 37 ? -43.666 17.926 -56.872 1.00 68.15 25 ASN D C 1
ATOM 5780 O O . ASN D 2 37 ? -43.986 18.856 -56.144 1.00 62.98 25 ASN D O 1
ATOM 5785 N N . SER D 2 38 ? -44.178 16.708 -56.758 1.00 71.52 26 SER D N 1
ATOM 5786 C CA . SER D 2 38 ? -45.039 16.361 -55.642 1.00 72.35 26 SER D CA 1
ATOM 5787 C C . SER D 2 38 ? -44.186 16.405 -54.382 1.00 72.69 26 SER D C 1
ATOM 5788 O O . SER D 2 38 ? -42.965 16.206 -54.444 1.00 73.61 26 SER D O 1
ATOM 5791 N N . PHE D 2 39 ? -44.819 16.681 -53.244 1.00 71.27 27 PHE D N 1
ATOM 5792 C CA . PHE D 2 39 ? -44.085 16.822 -51.989 1.00 74.76 27 PHE D CA 1
ATOM 5793 C C . PHE D 2 39 ? -43.897 15.508 -51.233 1.00 74.01 27 PHE D C 1
ATOM 5794 O O . PHE D 2 39 ? -44.835 14.714 -51.086 1.00 75.58 27 PHE D O 1
ATOM 5802 N N . ASN D 2 40 ? -42.673 15.289 -50.765 1.00 75.00 28 ASN D N 1
ATOM 5803 C CA . ASN D 2 40 ? -42.426 14.324 -49.699 1.00 80.26 28 ASN D CA 1
ATOM 5804 C C . ASN D 2 40 ? -41.952 15.078 -48.456 1.00 75.50 28 ASN D C 1
ATOM 5805 O O . ASN D 2 40 ? -41.654 16.282 -48.523 1.00 68.86 28 ASN D O 1
ATOM 5810 N N . ASP D 2 41 ? -41.875 14.378 -47.328 1.00 80.45 29 ASP D N 1
ATOM 5811 C CA . ASP D 2 41 ? -41.511 15.014 -46.066 1.00 77.73 29 ASP D CA 1
ATOM 5812 C C . ASP D 2 41 ? -40.197 15.788 -46.153 1.00 76.70 29 ASP D C 1
ATOM 5813 O O . ASP D 2 41 ? -40.060 16.865 -45.563 1.00 72.21 29 ASP D O 1
ATOM 5818 N N . GLU D 2 42 ? -39.239 15.242 -46.897 1.00 78.54 30 GLU D N 1
ATOM 5819 C CA . GLU D 2 42 ? -37.910 15.844 -46.993 1.00 80.62 30 GLU D CA 1
ATOM 5820 C C . GLU D 2 42 ? -37.952 17.166 -47.767 1.00 76.09 30 GLU D C 1
ATOM 5821 O O . GLU D 2 42 ? -37.197 18.100 -47.480 1.00 69.37 30 GLU D O 1
ATOM 5827 N N . MET D 2 43 ? -38.873 17.245 -48.722 1.00 75.42 31 MET D N 1
ATOM 5828 C CA . MET D 2 43 ? -39.056 18.442 -49.538 1.00 74.95 31 MET D CA 1
ATOM 5829 C C . MET D 2 43 ? -39.670 19.599 -48.732 1.00 71.64 31 MET D C 1
ATOM 5830 O O . MET D 2 43 ? -39.246 20.750 -48.861 1.00 69.66 31 MET D O 1
ATOM 5835 N N . HIS D 2 44 ? -40.654 19.286 -47.889 1.00 71.29 32 HIS D N 1
ATOM 5836 C CA . HIS D 2 44 ? -41.241 20.276 -46.969 1.00 69.25 32 HIS D CA 1
ATOM 5837 C C . HIS D 2 44 ? -40.208 20.929 -46.047 1.00 66.54 32 HIS D C 1
ATOM 5838 O O . HIS D 2 44 ? -40.232 22.146 -45.855 1.00 66.75 32 HIS D O 1
ATOM 5845 N N . ALA D 2 45 ? -39.307 20.126 -45.484 1.00 63.85 33 ALA D N 1
ATOM 5846 C CA . ALA D 2 45 ? -38.225 20.642 -44.645 1.00 62.85 33 ALA D CA 1
ATOM 5847 C C . ALA D 2 45 ? -37.303 21.633 -45.369 1.00 66.80 33 ALA D C 1
ATOM 5848 O O . ALA D 2 45 ? -36.974 22.689 -44.831 1.00 66.81 33 ALA D O 1
ATOM 5850 N N . GLN D 2 46 ? -36.876 21.288 -46.582 1.00 72.27 34 GLN D N 1
ATOM 5851 C CA . GLN D 2 46 ? -35.992 22.162 -47.353 1.00 72.36 34 GLN D CA 1
ATOM 5852 C C . GLN D 2 46 ? -36.682 23.484 -47.709 1.00 69.00 34 GLN D C 1
ATOM 5853 O O . GLN D 2 46 ? -36.057 24.552 -47.694 1.00 69.63 34 GLN D O 1
ATOM 5859 N N . LEU D 2 47 ? -37.972 23.402 -48.027 1.00 65.17 35 LEU D N 1
ATOM 5860 C CA . LEU D 2 47 ? -38.784 24.587 -48.308 1.00 66.81 35 LEU D CA 1
ATOM 5861 C C . LEU D 2 47 ? -38.876 25.501 -47.093 1.00 67.19 35 LEU D C 1
ATOM 5862 O O . LEU D 2 47 ? -38.694 26.714 -47.200 1.00 66.18 35 LEU D O 1
ATOM 5867 N N . ALA D 2 48 ? -39.177 24.908 -45.941 1.00 63.88 36 ALA D N 1
ATOM 5868 C CA . ALA D 2 48 ? -39.203 25.643 -44.691 1.00 63.96 36 ALA D CA 1
ATOM 5869 C C . ALA D 2 48 ? -37.864 26.329 -44.447 1.00 64.34 36 ALA D C 1
ATOM 5870 O O . ALA D 2 48 ? -37.828 27.485 -44.035 1.00 59.95 36 ALA D O 1
ATOM 5872 N N . GLU D 2 49 ? -36.762 25.629 -44.714 1.00 66.26 37 GLU D N 1
ATOM 5873 C CA . GLU D 2 49 ? -35.446 26.233 -44.514 1.00 67.14 37 GLU D CA 1
ATOM 5874 C C . GLU D 2 49 ? -35.234 27.450 -45.417 1.00 65.89 37 GLU D C 1
ATOM 5875 O O . GLU D 2 49 ? -34.793 28.508 -44.959 1.00 63.33 37 GLU D O 1
ATOM 5881 N N . CYS D 2 50 ? -35.563 27.305 -46.697 1.00 64.24 38 CYS D N 1
ATOM 5882 C CA . CYS D 2 50 ? -35.405 28.409 -47.644 1.00 63.13 38 CYS D CA 1
ATOM 5883 C C . CYS D 2 50 ? -36.268 29.620 -47.267 1.00 61.49 38 CYS D C 1
ATOM 5884 O O . CYS D 2 50 ? -35.816 30.771 -47.331 1.00 55.23 38 CYS D O 1
ATOM 5887 N N . LEU D 2 51 ? -37.503 29.353 -46.848 1.00 63.54 39 LEU D N 1
ATOM 5888 C CA . LEU D 2 51 ? -38.394 30.413 -46.378 1.00 65.20 39 LEU D CA 1
ATOM 5889 C C . LEU D 2 51 ? -37.813 31.173 -45.192 1.00 63.54 39 LEU D C 1
ATOM 5890 O O . LEU D 2 51 ? -37.994 32.385 -45.074 1.00 64.49 39 LEU D O 1
ATOM 5895 N N . LYS D 2 52 ? -37.111 30.467 -44.314 1.00 64.94 40 LYS D N 1
ATOM 5896 C CA . LYS D 2 52 ? -36.507 31.118 -43.162 1.00 64.15 40 LYS D CA 1
ATOM 5897 C C . LYS D 2 52 ? -35.623 32.266 -43.644 1.00 63.19 40 LYS D C 1
ATOM 5898 O O . LYS D 2 52 ? -35.631 33.356 -43.066 1.00 60.12 40 LYS D O 1
ATOM 5900 N N . GLN D 2 53 ? -34.884 32.018 -44.723 1.00 59.36 41 GLN D N 1
ATOM 5901 C CA . GLN D 2 53 ? -33.994 33.022 -45.297 1.00 61.34 41 GLN D CA 1
ATOM 5902 C C . GLN D 2 53 ? -34.755 34.217 -45.868 1.00 64.87 41 GLN D C 1
ATOM 5903 O O . GLN D 2 53 ? -34.329 35.368 -45.709 1.00 66.29 41 GLN D O 1
ATOM 5909 N N . VAL D 2 54 ? -35.877 33.943 -46.534 1.00 61.10 42 VAL D N 1
ATOM 5910 C CA . VAL D 2 54 ? -36.685 35.008 -47.126 1.00 59.81 42 VAL D CA 1
ATOM 5911 C C . VAL D 2 54 ? -37.199 35.939 -46.032 1.00 56.61 42 VAL D C 1
ATOM 5912 O O . VAL D 2 54 ? -37.104 37.162 -46.132 1.00 55.77 42 VAL D O 1
ATOM 5916 N N . GLU D 2 55 ? -37.736 35.337 -44.980 1.00 61.04 43 GLU D N 1
ATOM 5917 C CA . GLU D 2 55 ? -38.249 36.071 -43.832 1.00 61.97 43 GLU D CA 1
ATOM 5918 C C . GLU D 2 55 ? -37.162 36.935 -43.159 1.00 62.86 43 GLU D C 1
ATOM 5919 O O . GLU D 2 55 ? -37.354 38.137 -42.955 1.00 61.96 43 GLU D O 1
ATOM 5925 N N . ARG D 2 56 ? -36.013 36.335 -42.860 1.00 59.82 44 ARG D N 1
ATOM 5926 C CA . ARG D 2 56 ? -34.960 37.020 -42.106 1.00 63.60 44 ARG D CA 1
ATOM 5927 C C . ARG D 2 56 ? -34.021 37.930 -42.922 1.00 64.09 44 ARG D C 1
ATOM 5928 O O . ARG D 2 56 ? -33.508 38.922 -42.395 1.00 63.94 44 ARG D O 1
ATOM 5930 N N . ASP D 2 57 ? -33.782 37.590 -44.188 1.00 59.59 45 ASP D N 1
ATOM 5931 C CA . ASP D 2 57 ? -32.880 38.381 -45.023 1.00 57.03 45 ASP D CA 1
ATOM 5932 C C . ASP D 2 57 ? -33.660 39.473 -45.733 1.00 59.22 45 ASP D C 1
ATOM 5933 O O . ASP D 2 57 ? -34.491 39.188 -46.593 1.00 63.56 45 ASP D O 1
ATOM 5938 N N . ASP D 2 58 ? -33.391 40.725 -45.389 1.00 55.14 46 ASP D N 1
ATOM 5939 C CA . ASP D 2 58 ? -34.214 41.812 -45.908 1.00 61.66 46 ASP D CA 1
ATOM 5940 C C . ASP D 2 58 ? -33.666 42.519 -47.157 1.00 57.09 46 ASP D C 1
ATOM 5941 O O . ASP D 2 58 ? -34.130 43.602 -47.515 1.00 57.79 46 ASP D O 1
ATOM 5946 N N . THR D 2 59 ? -32.702 41.887 -47.827 1.00 59.21 47 THR D N 1
ATOM 5947 C CA . THR D 2 59 ? -32.313 42.292 -49.189 1.00 56.67 47 THR D CA 1
ATOM 5948 C C . THR D 2 59 ? -33.109 41.490 -50.215 1.00 56.94 47 THR D C 1
ATOM 5949 O O . THR D 2 59 ? -33.211 41.881 -51.385 1.00 58.03 47 THR D O 1
ATOM 5953 N N . ILE D 2 60 ? -33.629 40.346 -49.769 1.00 57.01 48 ILE D N 1
ATOM 5954 C CA . ILE D 2 60 ? -34.593 39.573 -50.534 1.00 53.61 48 ILE D CA 1
ATOM 5955 C C . ILE D 2 60 ? -35.964 40.216 -50.395 1.00 52.50 48 ILE D C 1
ATOM 5956 O O . ILE D 2 60 ? -36.701 39.943 -49.443 1.00 55.41 48 ILE D O 1
ATOM 5961 N N . ARG D 2 61 ? -36.314 41.072 -51.344 1.00 51.55 49 ARG D N 1
ATOM 5962 C CA . ARG D 2 61 ? -37.579 41.790 -51.264 1.00 49.80 49 ARG D CA 1
ATOM 5963 C C . ARG D 2 61 ? -38.655 41.270 -52.244 1.00 49.56 49 ARG D C 1
ATOM 5964 O O . ARG D 2 61 ? -39.679 41.921 -52.441 1.00 52.36 49 ARG D O 1
ATOM 5972 N N . CYS D 2 62 ? -38.424 40.093 -52.836 1.00 46.60 50 CYS D N 1
ATOM 5973 C CA . CYS D 2 62 ? -39.483 39.341 -53.534 1.00 47.81 50 CYS D CA 1
ATOM 5974 C C . CYS D 2 62 ? -39.204 37.830 -53.597 1.00 50.62 50 CYS D C 1
ATOM 5975 O O . CYS D 2 62 ? -38.122 37.399 -53.996 1.00 53.86 50 CYS D O 1
ATOM 5978 N N . LEU D 2 63 ? -40.183 37.028 -53.194 1.00 47.67 51 LEU D N 1
ATOM 5979 C CA . LEU D 2 63 ? -40.096 35.593 -53.400 1.00 51.75 51 LEU D CA 1
ATOM 5980 C C . LEU D 2 63 ? -40.807 35.177 -54.696 1.00 49.81 51 LEU D C 1
ATOM 5981 O O . LEU D 2 63 ? -41.804 35.771 -55.077 1.00 49.92 51 LEU D O 1
ATOM 5986 N N . LEU D 2 64 ? -40.296 34.141 -55.352 1.00 51.94 52 LEU D N 1
ATOM 5987 C CA . LEU D 2 64 ? -40.891 33.619 -56.583 1.00 51.90 52 LEU D CA 1
ATOM 5988 C C . LEU D 2 64 ? -40.908 32.087 -56.588 1.00 52.92 52 LEU D C 1
ATOM 5989 O O . LEU D 2 64 ? -39.854 31.456 -56.590 1.00 51.43 52 LEU D O 1
ATOM 5994 N N . LEU D 2 65 ? -42.104 31.499 -56.589 1.00 53.29 53 LEU D N 1
ATOM 5995 C CA . LEU D 2 65 ? -42.256 30.045 -56.658 1.00 51.92 53 LEU D CA 1
ATOM 5996 C C . LEU D 2 65 ? -42.575 29.552 -58.062 1.00 53.20 53 LEU D C 1
ATOM 5997 O O . LEU D 2 65 ? -43.424 30.108 -58.755 1.00 49.64 53 LEU D O 1
ATOM 6002 N N . THR D 2 66 ? -41.917 28.468 -58.445 1.00 55.73 54 THR D N 1
ATOM 6003 C CA . THR D 2 66 ? -42.097 27.878 -59.754 1.00 52.76 54 THR D CA 1
ATOM 6004 C C . THR D 2 66 ? -41.687 26.411 -59.731 1.00 54.78 54 THR D C 1
ATOM 6005 O O . THR D 2 66 ? -41.034 25.961 -58.803 1.00 60.21 54 THR D O 1
ATOM 6009 N N . GLY D 2 67 ? -42.071 25.665 -60.757 1.00 57.76 55 GLY D N 1
ATOM 6010 C CA . GLY D 2 67 ? -41.750 24.254 -60.834 1.00 60.50 55 GLY D CA 1
ATOM 6011 C C . GLY D 2 67 ? -40.740 23.894 -61.905 1.00 62.22 55 GLY D C 1
ATOM 6012 O O . GLY D 2 67 ? -40.644 24.535 -62.948 1.00 60.10 55 GLY D O 1
ATOM 6013 N N . ALA D 2 68 ? -39.978 22.846 -61.617 1.00 69.53 56 ALA D N 1
ATOM 6014 C CA . ALA D 2 68 ? -39.019 22.253 -62.543 1.00 66.92 56 ALA D CA 1
ATOM 6015 C C . ALA D 2 68 ? -39.729 21.210 -63.403 1.00 69.54 56 ALA D C 1
ATOM 6016 O O . ALA D 2 68 ? -40.788 20.693 -63.019 1.00 64.34 56 ALA D O 1
ATOM 6018 N N . GLY D 2 69 ? -39.156 20.910 -64.568 1.00 70.90 57 GLY D N 1
ATOM 6019 C CA . GLY D 2 69 ? -39.762 19.963 -65.485 1.00 67.55 57 GLY D CA 1
ATOM 6020 C C . GLY D 2 69 ? -41.002 20.554 -66.116 1.00 65.17 57 GLY D C 1
ATOM 6021 O O . GLY D 2 69 ? -41.070 21.766 -66.328 1.00 68.67 57 GLY D O 1
ATOM 6022 N N . ARG D 2 70 ? -41.991 19.708 -66.390 1.00 62.28 58 ARG D N 1
ATOM 6023 C CA . ARG D 2 70 ? -43.191 20.141 -67.101 1.00 62.50 58 ARG D CA 1
ATOM 6024 C C . ARG D 2 70 ? -44.367 20.510 -66.189 1.00 65.48 58 ARG D C 1
ATOM 6025 O O . ARG D 2 70 ? -45.327 21.145 -66.639 1.00 65.57 58 ARG D O 1
ATOM 6027 N N . GLY D 2 71 ? -44.300 20.111 -64.921 1.00 64.29 59 GLY D N 1
ATOM 6028 C CA . GLY D 2 71 ? -45.345 20.438 -63.969 1.00 62.47 59 GLY D CA 1
ATOM 6029 C C . GLY D 2 71 ? -44.919 21.462 -62.927 1.00 64.95 59 GLY D C 1
ATOM 6030 O O . GLY D 2 71 ? -43.721 21.648 -62.669 1.00 67.25 59 GLY D O 1
ATOM 6031 N N . PHE D 2 72 ? -45.901 22.140 -62.335 1.00 63.97 60 PHE D N 1
ATOM 6032 C CA . PHE D 2 72 ? -45.645 23.007 -61.192 1.00 60.68 60 PHE D CA 1
ATOM 6033 C C . PHE D 2 72 ? -45.547 22.153 -59.936 1.00 60.84 60 PHE D C 1
ATOM 6034 O O . PHE D 2 72 ? -44.489 22.068 -59.310 1.00 60.66 60 PHE D O 1
ATOM 6042 N N . CYS D 2 73 ? -46.658 21.508 -59.588 1.00 61.96 61 CYS D N 1
ATOM 6043 C CA . CYS D 2 73 ? -46.746 20.678 -58.389 1.00 60.33 61 CYS D CA 1
ATOM 6044 C C . CYS D 2 73 ? -48.009 19.812 -58.416 1.00 56.69 61 CYS D C 1
ATOM 6045 O O . CYS D 2 73 ? -49.132 20.326 -58.401 1.00 54.22 61 CYS D O 1
ATOM 6048 N N . ALA D 2 74 ? -47.822 18.497 -58.457 1.00 58.40 62 ALA D N 1
ATOM 6049 C CA . ALA D 2 74 ? -48.940 17.559 -58.319 1.00 60.27 62 ALA D CA 1
ATOM 6050 C C . ALA D 2 74 ? -49.419 17.404 -56.869 1.00 61.07 62 ALA D C 1
ATOM 6051 O O . ALA D 2 74 ? -50.286 16.566 -56.591 1.00 62.34 62 ALA D O 1
ATOM 6053 N N . GLY D 2 75 ? -48.849 18.196 -55.959 1.00 58.43 63 GLY D N 1
ATOM 6054 C CA . GLY D 2 75 ? -49.317 18.255 -54.583 1.00 63.70 63 GLY D CA 1
ATOM 6055 C C . GLY D 2 75 ? -48.668 17.272 -53.627 1.00 66.83 63 GLY D C 1
ATOM 6056 O O . GLY D 2 75 ? -47.447 17.239 -53.492 1.00 68.03 63 GLY D O 1
ATOM 6057 N N . GLN D 2 76 ? -49.486 16.468 -52.954 1.00 67.02 64 GLN D N 1
ATOM 6058 C CA . GLN D 2 76 ? -48.951 15.475 -52.033 1.00 72.10 64 GLN D CA 1
ATOM 6059 C C . GLN D 2 76 ? -48.808 14.115 -52.696 1.00 80.52 64 GLN D C 1
ATOM 6060 O O . GLN D 2 76 ? -49.774 13.574 -53.230 1.00 84.81 64 GLN D O 1
ATOM 6062 N N . ASP D 2 77 ? -47.592 13.578 -52.663 1.00 85.86 65 ASP D N 1
ATOM 6063 C CA . ASP D 2 77 ? -47.326 12.232 -53.151 1.00 96.16 65 ASP D CA 1
ATOM 6064 C C . ASP D 2 77 ? -48.087 11.225 -52.295 1.00 101.02 65 ASP D C 1
ATOM 6065 O O . ASP D 2 77 ? -47.821 11.090 -51.093 1.00 91.13 65 ASP D O 1
ATOM 6070 N N . LEU D 2 78 ? -49.036 10.524 -52.916 1.00 103.45 66 LEU D N 1
ATOM 6071 C CA . LEU D 2 78 ? -49.956 9.660 -52.174 1.00 109.05 66 LEU D CA 1
ATOM 6072 C C . LEU D 2 78 ? -49.566 8.180 -52.136 1.00 114.25 66 LEU D C 1
ATOM 6073 O O . LEU D 2 78 ? -50.371 7.308 -52.462 1.00 112.13 66 LEU D O 1
ATOM 6078 N N . ASN D 2 79 ? -48.331 7.909 -51.720 1.00 115.91 67 ASN D N 1
ATOM 6079 C CA . ASN D 2 79 ? -47.877 6.540 -51.494 1.00 116.16 67 ASN D CA 1
ATOM 6080 C C . ASN D 2 79 ? -47.232 6.385 -50.120 1.00 110.98 67 ASN D C 1
ATOM 6081 O O . ASN D 2 79 ? -46.624 5.356 -49.828 1.00 111.71 67 ASN D O 1
ATOM 6086 N N . ALA D 2 89 ? -51.028 5.193 -39.290 1.00 89.92 77 ALA D N 1
ATOM 6087 C CA . ALA D 2 89 ? -52.454 5.459 -39.122 1.00 82.15 77 ALA D CA 1
ATOM 6088 C C . ALA D 2 89 ? -52.965 6.466 -40.154 1.00 80.20 77 ALA D C 1
ATOM 6089 O O . ALA D 2 89 ? -52.253 7.408 -40.519 1.00 77.70 77 ALA D O 1
ATOM 6091 N N . PRO D 2 90 ? -54.202 6.266 -40.637 1.00 73.06 78 PRO D N 1
ATOM 6092 C CA . PRO D 2 90 ? -54.787 7.231 -41.574 1.00 65.66 78 PRO D CA 1
ATOM 6093 C C . PRO D 2 90 ? -55.202 8.522 -40.863 1.00 53.97 78 PRO D C 1
ATOM 6094 O O . PRO D 2 90 ? -56.392 8.754 -40.658 1.00 49.01 78 PRO D O 1
ATOM 6098 N N . ASP D 2 91 ? -54.224 9.344 -40.493 1.00 49.92 79 ASP D N 1
ATOM 6099 C CA . ASP D 2 91 ? -54.504 10.610 -39.830 1.00 52.03 79 ASP D CA 1
ATOM 6100 C C . ASP D 2 91 ? -54.024 11.776 -40.658 1.00 46.98 79 ASP D C 1
ATOM 6101 O O . ASP D 2 91 ? -52.905 12.257 -40.485 1.00 45.39 79 ASP D O 1
ATOM 6106 N N . LEU D 2 92 ? -54.900 12.232 -41.549 1.00 47.72 80 LEU D N 1
ATOM 6107 C CA . LEU D 2 92 ? -54.573 13.284 -42.524 1.00 46.26 80 LEU D CA 1
ATOM 6108 C C . LEU D 2 92 ? -54.441 14.656 -41.859 1.00 45.94 80 LEU D C 1
ATOM 6109 O O . LEU D 2 92 ? -53.817 15.560 -42.409 1.00 46.33 80 LEU D O 1
ATOM 6114 N N . GLY D 2 93 ? -55.003 14.783 -40.660 1.00 49.12 81 GLY D N 1
ATOM 6115 C CA . GLY D 2 93 ? -54.803 15.959 -39.839 1.00 47.75 81 GLY D CA 1
ATOM 6116 C C . GLY D 2 93 ? -53.334 16.267 -39.635 1.00 50.75 81 GLY D C 1
ATOM 6117 O O . GLY D 2 93 ? -52.911 17.401 -39.773 1.00 53.73 81 GLY D O 1
ATOM 6118 N N . MET D 2 94 ? -52.542 15.253 -39.315 1.00 53.01 82 MET D N 1
ATOM 6119 C CA . MET D 2 94 ? -51.129 15.471 -39.005 1.00 58.42 82 MET D CA 1
ATOM 6120 C C . MET D 2 94 ? -50.330 16.069 -40.164 1.00 60.98 82 MET D C 1
ATOM 6121 O O . MET D 2 94 ? -49.516 16.968 -39.962 1.00 62.01 82 MET D O 1
ATOM 6126 N N . SER D 2 95 ? -50.549 15.542 -41.365 1.00 58.03 83 SER D N 1
ATOM 6127 C CA . SER D 2 95 ? -49.893 16.042 -42.565 1.00 56.69 83 SER D CA 1
ATOM 6128 C C . SER D 2 95 ? -50.181 17.535 -42.744 1.00 55.44 83 SER D C 1
ATOM 6129 O O . SER D 2 95 ? -49.264 18.349 -42.868 1.00 57.27 83 SER D O 1
ATOM 6132 N N . VAL D 2 96 ? -51.467 17.872 -42.755 1.00 51.31 84 VAL D N 1
ATOM 6133 C CA . VAL D 2 96 ? -51.942 19.249 -42.712 1.00 52.65 84 VAL D CA 1
ATOM 6134 C C . VAL D 2 96 ? -51.310 20.070 -41.597 1.00 56.09 84 VAL D C 1
ATOM 6135 O O . VAL D 2 96 ? -50.967 21.240 -41.790 1.00 54.92 84 VAL D O 1
ATOM 6139 N N . GLU D 2 97 ? -51.188 19.457 -40.422 1.00 54.22 85 GLU D N 1
ATOM 6140 C CA . GLU D 2 97 ? -50.740 20.161 -39.218 1.00 57.90 85 GLU D CA 1
ATOM 6141 C C . GLU D 2 97 ? -49.226 20.346 -39.148 1.00 56.56 85 GLU D C 1
ATOM 6142 O O . GLU D 2 97 ? -48.728 21.262 -38.508 1.00 52.78 85 GLU D O 1
ATOM 6148 N N . ARG D 2 98 ? -48.505 19.491 -39.851 1.00 55.13 86 ARG D N 1
ATOM 6149 C CA . ARG D 2 98 ? -47.059 19.488 -39.814 1.00 59.92 86 ARG D CA 1
ATOM 6150 C C . ARG D 2 98 ? -46.480 20.264 -40.994 1.00 59.43 86 ARG D C 1
ATOM 6151 O O . ARG D 2 98 ? -45.575 21.087 -40.841 1.00 58.81 86 ARG D O 1
ATOM 6159 N N . PHE D 2 99 ? -47.040 20.034 -42.170 1.00 60.56 87 PHE D N 1
ATOM 6160 C CA . PHE D 2 99 ? -46.376 20.466 -43.385 1.00 58.63 87 PHE D CA 1
ATOM 6161 C C . PHE D 2 99 ? -46.992 21.670 -44.062 1.00 57.76 87 PHE D C 1
ATOM 6162 O O . PHE D 2 99 ? -46.315 22.662 -44.300 1.00 57.81 87 PHE D O 1
ATOM 6170 N N . TYR D 2 100 ? -48.271 21.569 -44.391 1.00 56.16 88 TYR D N 1
ATOM 6171 C CA . TYR D 2 100 ? -48.913 22.563 -45.235 1.00 56.57 88 TYR D CA 1
ATOM 6172 C C . TYR D 2 100 ? -49.362 23.804 -44.467 1.00 52.16 88 TYR D C 1
ATOM 6173 O O . TYR D 2 100 ? -49.290 24.928 -44.979 1.00 47.88 88 TYR D O 1
ATOM 6182 N N . ASN D 2 101 ? -49.800 23.601 -43.230 1.00 50.56 89 ASN D N 1
ATOM 6183 C CA . ASN D 2 101 ? -50.337 24.698 -42.447 1.00 47.22 89 ASN D CA 1
ATOM 6184 C C . ASN D 2 101 ? -49.300 25.765 -42.058 1.00 48.39 89 ASN D C 1
ATOM 6185 O O . ASN D 2 101 ? -49.495 26.950 -42.342 1.00 48.17 89 ASN D O 1
ATOM 6190 N N . PRO D 2 102 ? -48.190 25.358 -41.420 1.00 49.86 90 PRO D N 1
ATOM 6191 C CA . PRO D 2 102 ? -47.115 26.334 -41.208 1.00 49.01 90 PRO D CA 1
ATOM 6192 C C . PRO D 2 102 ? -46.596 26.955 -42.517 1.00 52.81 90 PRO D C 1
ATOM 6193 O O . PRO D 2 102 ? -46.325 28.157 -42.546 1.00 52.87 90 PRO D O 1
ATOM 6197 N N . LEU D 2 103 ? -46.469 26.164 -43.581 1.00 52.92 91 LEU D N 1
ATOM 6198 C CA . LEU D 2 103 ? -46.067 26.703 -44.896 1.00 53.26 91 LEU D CA 1
ATOM 6199 C C . LEU D 2 103 ? -47.030 27.790 -45.403 1.00 52.58 91 LEU D C 1
ATOM 6200 O O . LEU D 2 103 ? -46.601 28.897 -45.748 1.00 49.72 91 LEU D O 1
ATOM 6205 N N . VAL D 2 104 ? -48.323 27.462 -45.459 1.00 49.96 92 VAL D N 1
ATOM 6206 C CA . VAL D 2 104 ? -49.348 28.449 -45.794 1.00 49.93 92 VAL D CA 1
ATOM 6207 C C . VAL D 2 104 ? -49.335 29.651 -44.832 1.00 49.65 92 VAL D C 1
ATOM 6208 O O . VAL D 2 104 ? -49.264 30.799 -45.281 1.00 50.84 92 VAL D O 1
ATOM 6212 N N . ARG D 2 105 ? -49.393 29.413 -43.520 1.00 44.63 93 ARG D N 1
ATOM 6213 C CA . ARG D 2 105 ? -49.422 30.550 -42.592 1.00 48.28 93 ARG D CA 1
ATOM 6214 C C . ARG D 2 105 ? -48.250 31.514 -42.840 1.00 46.68 93 ARG D C 1
ATOM 6215 O O . ARG D 2 105 ? -48.450 32.701 -43.073 1.00 43.11 93 ARG D O 1
ATOM 6223 N N . ARG D 2 106 ? -47.028 31.000 -42.811 1.00 46.54 94 ARG D N 1
ATOM 6224 C CA . ARG D 2 106 ? -45.859 31.863 -42.944 1.00 48.98 94 ARG D CA 1
ATOM 6225 C C . ARG D 2 106 ? -45.836 32.626 -44.279 1.00 47.34 94 ARG D C 1
ATOM 6226 O O . ARG D 2 106 ? -45.399 33.771 -44.317 1.00 46.52 94 ARG D O 1
ATOM 6234 N N . LEU D 2 107 ? -46.316 32.005 -45.361 1.00 49.68 95 LEU D N 1
ATOM 6235 C CA . LEU D 2 107 ? -46.404 32.687 -46.672 1.00 46.07 95 LEU D CA 1
ATOM 6236 C C . LEU D 2 107 ? -47.378 33.852 -46.600 1.00 43.36 95 LEU D C 1
ATOM 6237 O O . LEU D 2 107 ? -47.092 34.952 -47.081 1.00 42.35 95 LEU D O 1
ATOM 6242 N N . ALA D 2 108 ? -48.524 33.602 -45.972 1.00 40.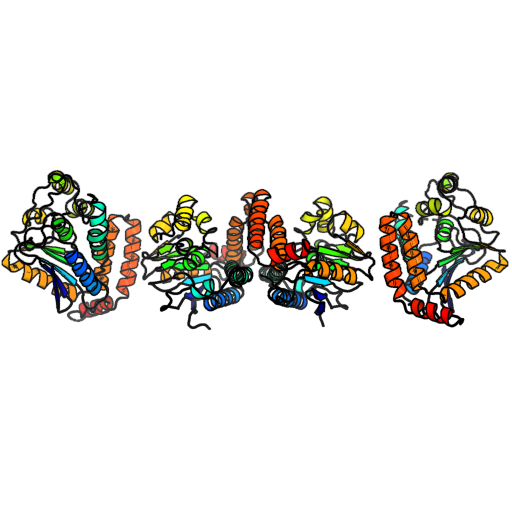79 96 ALA D N 1
ATOM 6243 C CA . ALA D 2 108 ? -49.503 34.649 -45.707 1.00 36.51 96 ALA D CA 1
ATOM 6244 C C . ALA D 2 108 ? -48.903 35.714 -44.820 1.00 44.71 96 ALA D C 1
ATOM 6245 O O . ALA D 2 108 ? -49.210 36.892 -44.995 1.00 44.60 96 ALA D O 1
ATOM 6247 N N . LYS D 2 109 ? -48.051 35.289 -43.880 1.00 44.22 97 LYS D N 1
ATOM 6248 C CA . LYS D 2 109 ? -47.427 36.178 -42.899 1.00 43.68 97 LYS D CA 1
ATOM 6249 C C . LYS D 2 109 ? -46.357 37.063 -43.509 1.00 40.85 97 LYS D C 1
ATOM 6250 O O . LYS D 2 109 ? -46.139 38.174 -43.047 1.00 39.75 97 LYS D O 1
ATOM 6256 N N . LEU D 2 110 ? -45.684 36.548 -44.535 1.00 41.94 98 LEU D N 1
ATOM 6257 C CA . LEU D 2 110 ? -44.538 37.215 -45.163 1.00 44.03 98 LEU D CA 1
ATOM 6258 C C . LEU D 2 110 ? -44.878 38.612 -45.699 1.00 44.52 98 LEU D C 1
ATOM 6259 O O . LEU D 2 110 ? -45.653 38.742 -46.638 1.00 45.94 98 LEU D O 1
ATOM 6264 N N . PRO D 2 111 ? -44.293 39.662 -45.098 1.00 47.73 99 PRO D N 1
ATOM 6265 C CA . PRO D 2 111 ? -44.513 41.056 -45.513 1.00 46.70 99 PRO D CA 1
ATOM 6266 C C . PRO D 2 111 ? -43.724 41.390 -46.788 1.00 48.01 99 PRO D C 1
ATOM 6267 O O . PRO D 2 111 ? -43.159 42.481 -46.939 1.00 47.01 99 PRO D O 1
ATOM 6271 N N . LYS D 2 112 ? -43.706 40.429 -47.707 1.00 47.80 100 LYS D N 1
ATOM 6272 C CA . LYS D 2 112 ? -43.020 40.570 -48.988 1.00 49.03 100 LYS D CA 1
ATOM 6273 C C . LYS D 2 112 ? -43.882 39.991 -50.109 1.00 48.40 100 LYS D C 1
ATOM 6274 O O . LYS D 2 112 ? -44.628 39.029 -49.898 1.00 51.06 100 LYS D O 1
ATOM 6280 N N . PRO D 2 113 ? -43.801 40.587 -51.302 1.00 44.58 101 PRO D N 1
ATOM 6281 C CA . PRO D 2 113 ? -44.598 40.104 -52.438 1.00 48.04 101 PRO D CA 1
ATOM 6282 C C . PRO D 2 113 ? -44.129 38.737 -52.928 1.00 45.92 101 PRO D C 1
ATOM 6283 O O . PRO D 2 113 ? -42.934 38.584 -53.192 1.00 44.63 101 PRO D O 1
ATOM 6287 N N . VAL D 2 114 ? -45.058 37.780 -53.023 1.00 44.89 102 VAL D N 1
ATOM 6288 C CA . VAL D 2 114 ? -44.792 36.431 -53.521 1.00 42.23 102 VAL D CA 1
ATOM 6289 C C . VAL D 2 114 ? -45.510 36.195 -54.854 1.00 45.18 102 VAL D C 1
ATOM 6290 O O . VAL D 2 114 ? -46.711 36.435 -54.988 1.00 43.55 102 VAL D O 1
ATOM 6294 N N . ILE D 2 115 ? -44.749 35.724 -55.833 1.00 50.41 103 ILE D N 1
ATOM 6295 C CA . ILE D 2 115 ? -45.257 35.459 -57.174 1.00 45.94 103 ILE D CA 1
ATOM 6296 C C . ILE D 2 115 ? -45.215 33.959 -57.423 1.00 48.52 103 ILE D C 1
ATOM 6297 O O . ILE D 2 115 ? -44.209 33.308 -57.157 1.00 51.09 103 ILE D O 1
ATOM 6302 N N . CYS D 2 116 ? -46.309 33.408 -57.928 1.00 47.39 104 CYS D N 1
ATOM 6303 C CA . CYS D 2 116 ? -46.337 32.003 -58.298 1.00 50.01 104 CYS D CA 1
ATOM 6304 C C . CYS D 2 116 ? -46.387 31.880 -59.811 1.00 48.45 104 CYS D C 1
ATOM 6305 O O . CYS D 2 116 ? -47.391 32.216 -60.429 1.00 47.15 104 CYS D O 1
ATOM 6308 N N . ALA D 2 117 ? -45.284 31.408 -60.384 1.00 48.45 105 ALA D N 1
ATOM 6309 C CA . ALA D 2 117 ? -45.149 31.122 -61.811 1.00 46.55 105 ALA D CA 1
ATOM 6310 C C . ALA D 2 117 ? -45.558 29.670 -62.115 1.00 48.71 105 ALA D C 1
ATOM 6311 O O . ALA D 2 117 ? -44.698 28.774 -62.102 1.00 48.02 105 ALA D O 1
ATOM 6313 N N . VAL D 2 118 ? -46.848 29.433 -62.382 1.00 46.11 106 VAL D N 1
ATOM 6314 C CA . VAL D 2 118 ? -47.346 28.066 -62.609 1.00 49.46 106 VAL D CA 1
ATOM 6315 C C . VAL D 2 118 ? -47.057 27.577 -64.044 1.00 54.41 106 VAL D C 1
ATOM 6316 O O . VAL D 2 118 ? -47.773 27.934 -64.994 1.00 48.87 106 VAL D O 1
ATOM 6320 N N . ASN D 2 119 ? -46.031 26.733 -64.173 1.00 51.25 107 ASN D N 1
ATOM 6321 C CA . ASN D 2 119 ? -45.459 26.367 -65.470 1.00 51.76 107 ASN D CA 1
ATOM 6322 C C . ASN D 2 119 ? -46.015 25.070 -66.039 1.00 58.24 107 ASN D C 1
ATOM 6323 O O . ASN D 2 119 ? -45.518 24.563 -67.037 1.00 64.10 107 ASN D O 1
ATOM 6328 N N . GLY D 2 120 ? -47.046 24.532 -65.404 1.00 55.86 108 GLY D N 1
ATOM 6329 C CA . GLY D 2 120 ? -47.613 23.274 -65.839 1.00 54.51 108 GLY D CA 1
ATOM 6330 C C . GLY D 2 120 ? -48.739 22.873 -64.930 1.00 55.60 108 GLY D C 1
ATOM 6331 O O . GLY D 2 120 ? -49.372 23.734 -64.322 1.00 56.75 108 GLY D O 1
ATOM 6332 N N . VAL D 2 121 ? -48.975 21.570 -64.820 1.00 53.64 109 VAL D N 1
ATOM 6333 C CA . VAL D 2 121 ? -50.082 21.065 -64.013 1.00 54.40 109 VAL D CA 1
ATOM 6334 C C . VAL D 2 121 ? -49.891 21.312 -62.502 1.00 56.66 109 VAL D C 1
ATOM 6335 O O . VAL D 2 121 ? -48.817 21.053 -61.930 1.00 56.46 109 VAL D O 1
ATOM 6339 N N . ALA D 2 122 ? -50.936 21.856 -61.883 1.00 52.93 110 ALA D N 1
ATOM 6340 C CA . ALA D 2 122 ? -50.957 22.158 -60.449 1.00 51.43 110 ALA D CA 1
ATOM 6341 C C . ALA D 2 122 ? -52.142 21.425 -59.838 1.00 52.15 110 ALA D C 1
ATOM 6342 O O . ALA D 2 122 ? -53.300 21.808 -60.057 1.00 46.86 110 ALA D O 1
ATOM 6344 N N . ALA D 2 123 ? -51.844 20.369 -59.082 1.00 54.93 111 ALA D N 1
ATOM 6345 C CA . ALA D 2 123 ? -52.862 19.447 -58.601 1.00 54.49 111 ALA D CA 1
ATOM 6346 C C . ALA D 2 123 ? -52.864 19.360 -57.075 1.00 53.37 111 ALA D C 1
ATOM 6347 O O . ALA D 2 123 ? -51.844 19.574 -56.434 1.00 54.83 111 ALA D O 1
ATOM 6349 N N . GLY D 2 124 ? -54.013 19.023 -56.503 1.00 52.53 112 GLY D N 1
ATOM 6350 C CA . GLY D 2 124 ? -54.151 18.923 -55.062 1.00 51.56 112 GLY D CA 1
ATOM 6351 C C . GLY D 2 124 ? -53.586 20.105 -54.289 1.00 47.76 112 GLY D C 1
ATOM 6352 O O . GLY D 2 124 ? -53.980 21.257 -54.496 1.00 44.59 112 GLY D O 1
ATOM 6353 N N . ALA D 2 125 ? -52.664 19.808 -53.379 1.00 48.53 113 ALA D N 1
ATOM 6354 C CA . ALA D 2 125 ? -51.993 20.838 -52.590 1.00 50.00 113 ALA D CA 1
ATOM 6355 C C . ALA D 2 125 ? -51.242 21.818 -53.495 1.00 50.95 113 ALA D C 1
ATOM 6356 O O . ALA D 2 125 ? -51.061 22.985 -53.144 1.00 47.43 113 ALA D O 1
ATOM 6358 N N . GLY D 2 126 ? -50.810 21.334 -54.657 1.00 52.17 114 GLY D N 1
ATOM 6359 C CA . GLY D 2 126 ? -50.088 22.149 -55.627 1.00 53.58 114 GLY D CA 1
ATOM 6360 C C . GLY D 2 126 ? -50.923 23.281 -56.195 1.00 48.54 114 GLY D C 1
ATOM 6361 O O . GLY D 2 126 ? -50.449 24.413 -56.326 1.00 42.99 114 GLY D O 1
ATOM 6362 N N . ALA D 2 127 ? -52.175 22.976 -56.521 1.00 49.04 115 ALA D N 1
ATOM 6363 C CA . ALA D 2 127 ? -53.109 23.996 -56.994 1.00 50.53 115 ALA D CA 1
ATOM 6364 C C . ALA D 2 127 ? -53.447 25.030 -55.916 1.00 48.85 115 ALA D C 1
ATOM 6365 O O . ALA D 2 127 ? -53.353 26.236 -56.143 1.00 46.99 115 ALA D O 1
ATOM 6367 N N . THR D 2 128 ? -53.844 24.566 -54.739 1.00 48.58 116 THR D N 1
ATOM 6368 C CA . THR D 2 128 ? -54.250 25.511 -53.702 1.00 49.17 116 THR D CA 1
ATOM 6369 C C . THR D 2 128 ? -53.064 26.331 -53.201 1.00 49.42 116 THR D C 1
ATOM 6370 O O . THR D 2 128 ? -53.219 27.500 -52.856 1.00 53.77 116 THR D O 1
ATOM 6374 N N . LEU D 2 129 ? -51.877 25.731 -53.188 1.00 49.84 117 LEU D N 1
ATOM 6375 C CA . LEU D 2 129 ? -50.657 26.480 -52.876 1.00 51.15 117 LEU D CA 1
ATOM 6376 C C . LEU D 2 129 ? -50.411 27.585 -53.920 1.00 50.16 117 LEU D C 1
ATOM 6377 O O . LEU D 2 129 ? -50.260 28.761 -53.575 1.00 51.95 117 LEU D O 1
ATOM 6382 N N . ALA D 2 130 ? -50.410 27.206 -55.194 1.00 49.53 118 ALA D N 1
ATOM 6383 C CA . ALA D 2 130 ? -50.226 28.157 -56.288 1.00 48.47 118 ALA D CA 1
ATOM 6384 C C . ALA D 2 130 ? -51.240 29.309 -56.226 1.00 51.42 118 ALA D C 1
ATOM 6385 O O . ALA D 2 130 ? -50.890 30.479 -56.442 1.00 51.20 118 ALA D O 1
ATOM 6387 N N . LEU D 2 131 ? -52.494 28.971 -55.929 1.00 47.29 119 LEU D N 1
ATOM 6388 C CA . LEU D 2 131 ? -53.586 29.934 -55.996 1.00 47.09 119 LEU D CA 1
ATOM 6389 C C . LEU D 2 131 ? -53.479 30.948 -54.866 1.00 51.61 119 LEU D C 1
ATOM 6390 O O . LEU D 2 131 ? -54.125 32.002 -54.901 1.00 45.56 119 LEU D O 1
ATOM 6395 N N . GLY D 2 132 ? -52.640 30.627 -53.877 1.00 54.75 120 GLY D N 1
ATOM 6396 C CA . GLY D 2 132 ? -52.511 31.426 -52.668 1.00 50.81 120 GLY D CA 1
ATOM 6397 C C . GLY D 2 132 ? -51.389 32.450 -52.738 1.00 55.07 120 GLY D C 1
ATOM 6398 O O . GLY D 2 132 ? -51.139 33.186 -51.763 1.00 51.95 120 GLY D O 1
ATOM 6399 N N . GLY D 2 133 ? -50.707 32.494 -53.883 1.00 45.64 121 GLY D N 1
ATOM 6400 C CA . GLY D 2 133 ? -49.696 33.506 -54.109 1.00 44.19 121 GLY D CA 1
ATOM 6401 C C . GLY D 2 133 ? -50.349 34.863 -54.341 1.00 48.97 121 GLY D C 1
ATOM 6402 O O . GLY D 2 133 ? -51.460 34.944 -54.885 1.00 49.68 121 GLY D O 1
ATOM 6403 N N . ASP D 2 134 ? -49.645 35.927 -53.952 1.00 47.89 122 ASP D N 1
ATOM 6404 C CA . ASP D 2 134 ? -50.139 37.298 -54.072 1.00 45.49 122 ASP D CA 1
ATOM 6405 C C . ASP D 2 134 ? -50.391 37.674 -55.511 1.00 46.65 122 ASP D C 1
ATOM 6406 O O . ASP D 2 134 ? -51.343 38.398 -55.828 1.00 48.63 122 ASP D O 1
ATOM 6411 N N . ILE D 2 135 ? -49.511 37.190 -56.376 1.00 43.38 123 ILE D N 1
ATOM 6412 C CA . ILE D 2 135 ? -49.623 37.427 -57.802 1.00 45.69 123 ILE D CA 1
ATOM 6413 C C . ILE D 2 135 ? -49.277 36.148 -58.548 1.00 43.96 123 ILE D C 1
ATOM 6414 O O . ILE D 2 135 ? -48.182 35.605 -58.396 1.00 46.53 123 ILE D O 1
ATOM 6419 N N . VAL D 2 136 ? -50.232 35.655 -59.323 1.00 41.54 124 VAL D N 1
ATOM 6420 C CA . VAL D 2 136 ? -50.060 34.390 -60.012 1.00 43.19 124 VAL D CA 1
ATOM 6421 C C . VAL D 2 136 ? -50.061 34.574 -61.538 1.00 43.15 124 VAL D C 1
ATOM 6422 O O . VAL D 2 136 ? -51.002 35.107 -62.121 1.00 39.72 124 VAL D O 1
ATOM 6426 N N . ILE D 2 137 ? -48.967 34.136 -62.150 1.00 44.90 125 ILE D N 1
ATOM 6427 C CA . ILE D 2 137 ? -48.756 34.162 -63.579 1.00 42.36 125 ILE D CA 1
ATOM 6428 C C . ILE D 2 137 ? -48.614 32.712 -64.012 1.00 43.42 125 ILE D C 1
ATOM 6429 O O . ILE D 2 137 ? -47.731 32.001 -63.546 1.00 42.96 125 ILE D O 1
ATOM 6434 N N . ALA D 2 138 ? -49.517 32.280 -64.888 1.00 47.17 126 ALA D N 1
ATOM 6435 C CA . ALA D 2 138 ? -49.603 30.885 -65.319 1.00 47.12 126 ALA D CA 1
ATOM 6436 C C . ALA D 2 138 ? -49.303 30.707 -66.803 1.00 45.43 126 ALA D C 1
ATOM 6437 O O . ALA D 2 138 ? -49.744 31.492 -67.644 1.00 45.29 126 ALA D O 1
ATOM 6439 N N . ALA D 2 139 ? -48.558 29.661 -67.127 1.00 45.11 127 ALA D N 1
ATOM 6440 C CA . ALA D 2 139 ? -48.377 29.308 -68.524 1.00 44.99 127 ALA D CA 1
ATOM 6441 C C . ALA D 2 139 ? -49.730 28.911 -69.115 1.00 45.43 127 ALA D C 1
ATOM 6442 O O . ALA D 2 139 ? -50.610 28.406 -68.411 1.00 44.04 127 ALA D O 1
ATOM 6444 N N . ARG D 2 140 ? -49.880 29.163 -70.409 1.00 47.29 128 ARG D N 1
ATOM 6445 C CA . ARG D 2 140 ? -51.114 28.905 -71.143 1.00 47.95 128 ARG D CA 1
ATOM 6446 C C . ARG D 2 140 ? -51.580 27.444 -71.068 1.00 46.34 128 ARG D C 1
ATOM 6447 O O . ARG D 2 140 ? -52.776 27.158 -71.063 1.00 49.94 128 ARG D O 1
ATOM 6455 N N . SER D 2 141 ? -50.635 26.521 -71.010 1.00 40.02 129 SER D N 1
ATOM 6456 C CA . SER D 2 141 ? -50.975 25.112 -71.028 1.00 47.12 129 SER D CA 1
ATOM 6457 C C . SER D 2 141 ? -51.106 24.534 -69.617 1.00 48.61 129 SER D C 1
ATOM 6458 O O . SER D 2 141 ? -51.340 23.341 -69.440 1.00 50.28 129 SER D O 1
ATOM 6461 N N . ALA D 2 142 ? -50.952 25.391 -68.616 1.00 46.97 130 ALA D N 1
ATOM 6462 C CA . ALA D 2 142 ? -51.084 24.982 -67.217 1.00 47.72 130 ALA D CA 1
ATOM 6463 C C . ALA D 2 142 ? -52.535 24.724 -66.847 1.00 43.01 130 ALA D C 1
ATOM 6464 O O . ALA D 2 142 ? -53.424 25.428 -67.298 1.00 43.71 130 ALA D O 1
ATOM 6466 N N . LYS D 2 143 ? -52.778 23.708 -66.034 1.00 42.57 131 LYS D N 1
ATOM 6467 C CA . LYS D 2 143 ? -54.125 23.480 -65.524 1.00 46.33 131 LYS D CA 1
ATOM 6468 C C . LYS D 2 143 ? -54.115 23.278 -64.007 1.00 50.20 131 LYS D C 1
ATOM 6469 O O . LYS D 2 143 ? -53.127 22.799 -63.423 1.00 50.55 131 LYS D O 1
ATOM 6473 N N . PHE D 2 144 ? -55.205 23.699 -63.373 1.00 48.86 132 PHE D N 1
ATOM 6474 C CA . PHE D 2 144 ? -55.359 23.574 -61.938 1.00 46.15 132 PHE D CA 1
ATOM 6475 C C . PHE D 2 144 ? -56.326 22.443 -61.641 1.00 49.19 132 PHE D C 1
ATOM 6476 O O . PHE D 2 144 ? -57.531 22.569 -61.902 1.00 49.17 132 PHE D O 1
ATOM 6484 N N . VAL D 2 145 ? -55.796 21.344 -61.107 1.00 46.04 133 VAL D N 1
ATOM 6485 C CA . VAL D 2 145 ? -56.600 20.174 -60.815 1.00 45.06 133 VAL D CA 1
ATOM 6486 C C . VAL D 2 145 ? -56.846 20.073 -59.312 1.00 56.08 133 VAL D C 1
ATOM 6487 O O . VAL D 2 145 ? -55.983 19.581 -58.565 1.00 53.98 133 VAL D O 1
ATOM 6491 N N . MET D 2 146 ? -58.018 20.512 -58.860 1.00 50.18 134 MET D N 1
ATOM 6492 C CA . MET D 2 146 ? -58.386 20.288 -57.471 1.00 49.02 134 MET D CA 1
ATOM 6493 C C . MET D 2 146 ? -59.405 19.163 -57.377 1.00 46.91 134 MET D C 1
ATOM 6494 O O . MET D 2 146 ? -60.611 19.408 -57.259 1.00 51.16 134 MET D O 1
ATOM 6499 N N . ALA D 2 147 ? -58.915 17.930 -57.427 1.00 42.11 135 ALA D N 1
ATOM 6500 C CA . ALA D 2 147 ? -59.786 16.761 -57.396 1.00 44.17 135 ALA D CA 1
ATOM 6501 C C . ALA D 2 147 ? -59.941 16.139 -56.015 1.00 45.72 135 ALA D C 1
ATOM 6502 O O . ALA D 2 147 ? -60.228 14.951 -55.913 1.00 43.28 135 ALA D O 1
ATOM 6504 N N . PHE D 2 148 ? -59.759 16.929 -54.959 1.00 46.05 136 PHE D N 1
ATOM 6505 C CA . PHE D 2 148 ? -59.905 16.405 -53.608 1.00 40.57 136 PHE D CA 1
ATOM 6506 C C . PHE D 2 148 ? -61.174 15.566 -53.476 1.00 43.33 136 PHE D C 1
ATOM 6507 O O . PHE D 2 148 ? -61.104 14.408 -53.081 1.00 42.86 136 PHE D O 1
ATOM 6515 N N . SER D 2 149 ? -62.326 16.139 -53.816 1.00 42.37 137 SER D N 1
ATOM 6516 C CA . SER D 2 149 ? -63.599 15.433 -53.652 1.00 41.80 137 SER D CA 1
ATOM 6517 C C . SER D 2 149 ? -63.611 14.010 -54.251 1.00 44.17 137 SER D C 1
ATOM 6518 O O . SER D 2 149 ? -64.251 13.110 -53.698 1.00 45.66 137 SER D O 1
ATOM 6521 N N . LYS D 2 150 ? -62.904 13.803 -55.364 1.00 43.28 138 LYS D N 1
ATOM 6522 C CA . LYS D 2 150 ? -62.834 12.476 -55.992 1.00 43.71 138 LYS D CA 1
ATOM 6523 C C . LYS D 2 150 ? -62.252 11.434 -55.025 1.00 44.72 138 LYS D C 1
ATOM 6524 O O . LYS D 2 150 ? -62.569 10.240 -55.096 1.00 45.90 138 LYS D O 1
ATOM 6530 N N . LEU D 2 151 ? -61.394 11.898 -54.127 1.00 38.36 139 LEU D N 1
ATOM 6531 C CA . LEU D 2 151 ? -60.810 11.033 -53.111 1.00 46.90 139 LEU D CA 1
ATOM 6532 C C . LEU D 2 151 ? -61.587 11.039 -51.799 1.00 43.78 139 LEU D C 1
ATOM 6533 O O . LEU D 2 151 ? -61.128 10.493 -50.813 1.00 44.81 139 LEU D O 1
ATOM 6538 N N . GLY D 2 152 ? -62.764 11.653 -51.804 1.00 44.52 140 GLY D N 1
ATOM 6539 C CA . GLY D 2 152 ? -63.553 11.820 -50.596 1.00 43.22 140 GLY D CA 1
ATOM 6540 C C . GLY D 2 152 ? -62.883 12.751 -49.599 1.00 43.76 140 GLY D C 1
ATOM 6541 O O . GLY D 2 152 ? -63.089 12.611 -48.397 1.00 40.45 140 GLY D O 1
ATOM 6542 N N . LEU D 2 153 ? -62.084 13.695 -50.101 1.00 44.35 141 LEU D N 1
ATOM 6543 C CA . LEU D 2 153 ? -61.307 14.613 -49.264 1.00 39.58 141 LEU D CA 1
ATOM 6544 C C . LEU D 2 153 ? -61.773 16.053 -49.443 1.00 40.24 141 LEU D C 1
ATOM 6545 O O . LEU D 2 153 ? -62.667 16.319 -50.233 1.00 44.21 141 LEU D O 1
ATOM 6550 N N . ILE D 2 154 ? -61.146 16.974 -48.714 1.00 41.08 142 ILE D N 1
ATOM 6551 C CA . ILE D 2 154 ? -61.407 18.407 -48.842 1.00 39.25 142 ILE D CA 1
ATOM 6552 C C . ILE D 2 154 ? -60.164 19.122 -49.344 1.00 41.52 142 ILE D C 1
ATOM 6553 O O . ILE D 2 154 ? -59.041 18.675 -49.085 1.00 42.16 142 ILE D O 1
ATOM 6558 N N . PRO D 2 155 ? -60.366 20.252 -50.055 1.00 42.52 143 PRO D N 1
ATOM 6559 C CA . PRO D 2 155 ? -59.272 21.113 -50.519 1.00 40.61 143 PRO D CA 1
ATOM 6560 C C . PRO D 2 155 ? -58.553 21.702 -49.311 1.00 43.97 143 PRO D C 1
ATOM 6561 O O . PRO D 2 155 ? -59.156 22.340 -48.448 1.00 44.10 143 PRO D O 1
ATOM 6565 N N . ASP D 2 156 ? -57.253 21.476 -49.244 1.00 44.74 144 ASP D N 1
ATOM 6566 C CA . ASP D 2 156 ? -56.477 21.906 -48.107 1.00 41.59 144 ASP D CA 1
ATOM 6567 C C . ASP D 2 156 ? -55.612 23.121 -48.432 1.00 42.35 144 ASP D C 1
ATOM 6568 O O . ASP D 2 156 ? -55.897 23.862 -49.368 1.00 39.51 144 ASP D O 1
ATOM 6573 N N . CYS D 2 157 ? -54.573 23.326 -47.629 1.00 42.55 145 CYS D N 1
ATOM 6574 C CA . CYS D 2 157 ? -53.646 24.444 -47.807 1.00 45.68 145 CYS D CA 1
ATOM 6575 C C . CYS D 2 157 ? -54.326 25.797 -47.986 1.00 46.35 145 CYS D C 1
ATOM 6576 O O . CYS D 2 157 ? -53.854 26.620 -48.765 1.00 52.01 145 CYS D O 1
ATOM 6579 N N . GLY D 2 158 ? -55.428 26.029 -47.282 1.00 45.43 146 GLY D N 1
ATOM 6580 C CA . GLY D 2 158 ? -56.193 27.250 -47.459 1.00 43.74 146 GLY D CA 1
ATOM 6581 C C . GLY D 2 158 ? -57.133 27.186 -48.645 1.00 41.72 146 GLY D C 1
ATOM 6582 O O . GLY D 2 158 ? -57.763 28.182 -48.988 1.00 41.34 146 GLY D O 1
ATOM 6583 N N . GLY D 2 159 ? -57.225 26.017 -49.275 1.00 42.37 147 GLY D N 1
ATOM 6584 C CA . GLY D 2 159 ? -58.124 25.824 -50.401 1.00 38.92 147 GLY D CA 1
ATOM 6585 C C . GLY D 2 159 ? -59.490 26.429 -50.143 1.00 43.79 147 GLY D C 1
ATOM 6586 O O . GLY D 2 159 ? -59.951 27.292 -50.910 1.00 42.12 147 GLY D O 1
ATOM 6587 N N . THR D 2 160 ? -60.120 26.012 -49.041 1.00 40.56 148 THR D N 1
ATOM 6588 C CA . THR D 2 160 ? -61.508 26.396 -48.745 1.00 37.77 148 THR D CA 1
ATOM 6589 C C . THR D 2 160 ? -61.641 27.831 -48.245 1.00 39.21 148 THR D C 1
ATOM 6590 O O . THR D 2 160 ? -62.738 28.394 -48.201 1.00 35.26 148 THR D O 1
ATOM 6594 N N . TRP D 2 161 ? -60.509 28.410 -47.859 1.00 39.87 149 TRP D N 1
ATOM 6595 C CA . TRP D 2 161 ? -60.460 29.834 -47.578 1.00 36.02 149 TRP D CA 1
ATOM 6596 C C . TRP D 2 161 ? -60.358 30.657 -48.879 1.00 41.28 149 TRP D C 1
ATOM 6597 O O . TRP D 2 161 ? -61.099 31.632 -49.070 1.00 41.74 149 TRP D O 1
ATOM 6608 N N . LEU D 2 162 ? -59.441 30.246 -49.759 1.00 40.09 150 LEU D N 1
ATOM 6609 C CA . LEU D 2 162 ? -59.100 30.978 -50.973 1.00 38.00 150 LEU D CA 1
ATOM 6610 C C . LEU D 2 162 ? -60.179 31.006 -52.029 1.00 38.18 150 LEU D C 1
ATOM 6611 O O . LEU D 2 162 ? -60.420 32.053 -52.611 1.00 40.08 150 LEU D O 1
ATOM 6616 N N . LEU D 2 163 ? -60.786 29.855 -52.319 1.00 39.47 151 LEU D N 1
ATOM 6617 C CA . LEU D 2 163 ? -61.605 29.719 -53.532 1.00 38.93 151 LEU D CA 1
ATOM 6618 C C . LEU D 2 163 ? -62.754 30.707 -53.579 1.00 38.17 151 LEU D C 1
ATOM 6619 O O . LEU D 2 163 ? -63.014 31.280 -54.644 1.00 38.67 151 LEU D O 1
ATOM 6624 N N . PRO D 2 164 ? -63.433 30.926 -52.428 1.00 36.57 152 PRO D N 1
ATOM 6625 C CA . PRO D 2 164 ? -64.592 31.829 -52.406 1.00 37.99 152 PRO D CA 1
ATOM 6626 C C . PRO D 2 164 ? -64.187 33.284 -52.654 1.00 36.84 152 PRO D C 1
ATOM 6627 O O . PRO D 2 164 ? -64.962 34.057 -53.195 1.00 38.11 152 PRO D O 1
ATOM 6631 N N . ARG D 2 165 ? -62.970 33.633 -52.263 1.00 37.61 153 ARG D N 1
ATOM 6632 C CA . ARG D 2 165 ? -62.434 34.984 -52.395 1.00 37.30 153 ARG D CA 1
ATOM 6633 C C . ARG D 2 165 ? -61.788 35.241 -53.786 1.00 35.58 153 ARG D C 1
ATOM 6634 O O . ARG D 2 165 ? -61.838 36.342 -54.342 1.00 31.93 153 ARG D O 1
ATOM 6642 N N . VAL D 2 166 ? -61.211 34.197 -54.353 1.00 35.76 154 VAL D N 1
ATOM 6643 C CA . VAL D 2 166 ? -60.493 34.323 -55.602 1.00 39.67 154 VAL D CA 1
ATOM 6644 C C . VAL D 2 166 ? -61.438 34.134 -56.804 1.00 37.88 154 VAL D C 1
ATOM 6645 O O . VAL D 2 166 ? -61.265 34.767 -57.841 1.00 38.41 154 VAL D O 1
ATOM 6649 N N . ALA D 2 167 ? -62.462 33.295 -56.631 1.00 38.08 155 ALA D N 1
ATOM 6650 C CA . ALA D 2 167 ? -63.413 32.958 -57.696 1.00 31.64 155 ALA D CA 1
ATOM 6651 C C . ALA D 2 167 ? -64.839 33.390 -57.386 1.00 32.57 155 ALA D C 1
ATOM 6652 O O . ALA D 2 167 ? -65.699 33.322 -58.242 1.00 37.50 155 ALA D O 1
ATOM 6654 N N . GLY D 2 168 ? -65.092 33.822 -56.157 1.00 34.44 156 GLY D N 1
ATOM 6655 C CA . GLY D 2 168 ? -66.449 34.096 -55.713 1.00 33.74 156 GLY D CA 1
ATOM 6656 C C . GLY D 2 168 ? -67.113 32.799 -55.298 1.00 36.21 156 GLY D C 1
ATOM 6657 O O . GLY D 2 168 ? -66.576 31.720 -55.560 1.00 35.41 156 GLY D O 1
ATOM 6658 N N . ARG D 2 169 ? -68.283 32.895 -54.668 1.00 33.56 157 ARG D N 1
ATOM 6659 C CA . ARG D 2 169 ? -68.893 31.742 -53.992 1.00 35.90 157 ARG D CA 1
ATOM 6660 C C . ARG D 2 169 ? -69.437 30.619 -54.879 1.00 40.41 157 ARG D C 1
ATOM 6661 O O . ARG D 2 169 ? -69.163 29.435 -54.612 1.00 40.02 157 ARG D O 1
ATOM 6669 N N . ALA D 2 170 ? -70.202 30.964 -55.921 1.00 39.43 158 ALA D N 1
ATOM 6670 C CA . ALA D 2 170 ? -70.843 29.923 -56.732 1.00 34.55 158 ALA D CA 1
ATOM 6671 C C . ALA D 2 170 ? -69.787 29.086 -57.442 1.00 35.65 158 ALA D C 1
ATOM 6672 O O . ALA D 2 170 ? -69.973 27.888 -57.673 1.00 37.55 158 ALA D O 1
ATOM 6674 N N . ARG D 2 171 ? -68.659 29.713 -57.756 1.00 30.87 159 ARG D N 1
ATOM 6675 C CA . ARG D 2 171 ? -67.633 29.030 -58.531 1.00 36.02 159 ARG D CA 1
ATOM 6676 C C . ARG D 2 171 ? -66.720 28.198 -57.643 1.00 36.38 159 ARG D C 1
ATOM 6677 O O . ARG D 2 171 ? -66.374 27.074 -57.997 1.00 36.31 159 ARG D O 1
ATOM 6685 N N . ALA D 2 172 ? -66.356 28.736 -56.479 1.00 40.48 160 ALA D N 1
ATOM 6686 C CA . ALA D 2 172 ? -65.610 27.971 -55.461 1.00 38.51 160 ALA D CA 1
ATOM 6687 C C . ALA D 2 172 ? -66.334 26.683 -55.113 1.00 35.90 160 ALA D C 1
ATOM 6688 O O . ALA D 2 172 ? -65.722 25.630 -54.998 1.00 37.89 160 ALA D O 1
ATOM 6690 N N . MET D 2 173 ? -67.649 26.778 -54.966 1.00 36.19 161 MET D N 1
ATOM 6691 C CA . MET D 2 173 ? -68.446 25.618 -54.605 1.00 40.81 161 MET D CA 1
ATOM 6692 C C . MET D 2 173 ? -68.425 24.600 -55.764 1.00 41.21 161 MET D C 1
ATOM 6693 O O . MET D 2 173 ? -68.012 23.454 -55.580 1.00 39.78 161 MET D O 1
ATOM 6698 N N . GLY D 2 174 ? -68.812 25.047 -56.961 1.00 42.01 162 GLY D N 1
ATOM 6699 C CA . GLY D 2 174 ? -68.660 24.285 -58.198 1.00 40.46 162 GLY D CA 1
ATOM 6700 C C . GLY D 2 174 ? -67.297 23.630 -58.396 1.00 42.20 162 GLY D C 1
ATOM 6701 O O . GLY D 2 174 ? -67.235 22.446 -58.701 1.00 43.81 162 GLY D O 1
ATOM 6702 N N . LEU D 2 175 ? -66.206 24.382 -58.229 1.00 39.93 163 LEU D N 1
ATOM 6703 C CA . LEU D 2 175 ? -64.855 23.816 -58.377 1.00 38.44 163 LEU D CA 1
ATOM 6704 C C . LEU D 2 175 ? -64.538 22.762 -57.338 1.00 40.53 163 LEU D C 1
ATOM 6705 O O . LEU D 2 175 ? -63.895 21.759 -57.639 1.00 38.82 163 LEU D O 1
ATOM 6710 N N . ALA D 2 176 ? -64.964 22.998 -56.106 1.00 42.59 164 ALA D N 1
ATOM 6711 C CA . ALA D 2 176 ? -64.546 22.144 -55.009 1.00 40.50 164 ALA D CA 1
ATOM 6712 C C . ALA D 2 176 ? -65.397 20.879 -54.916 1.00 41.20 164 ALA D C 1
ATOM 6713 O O . ALA D 2 176 ? -64.890 19.822 -54.546 1.00 36.86 164 ALA D O 1
ATOM 6715 N N . LEU D 2 177 ? -66.680 21.005 -55.251 1.00 39.99 165 LEU D N 1
ATOM 6716 C CA . LEU D 2 177 ? -67.607 19.881 -55.215 1.00 40.62 165 LEU D CA 1
ATOM 6717 C C . LEU D 2 177 ? -67.428 18.913 -56.396 1.00 41.08 165 LEU D C 1
ATOM 6718 O O . LEU D 2 177 ? -67.326 17.706 -56.208 1.00 41.40 165 LEU D O 1
ATOM 6723 N N . LEU D 2 178 ? -67.381 19.428 -57.622 1.00 47.29 166 LEU D N 1
ATOM 6724 C CA . LEU D 2 178 ? -67.264 18.552 -58.790 1.00 41.54 166 LEU D CA 1
ATOM 6725 C C . LEU D 2 178 ? -65.816 18.148 -59.060 1.00 44.31 166 LEU D C 1
ATOM 6726 O O . LEU D 2 178 ? -65.517 17.058 -59.577 1.00 40.99 166 LEU D O 1
ATOM 6731 N N . GLY D 2 179 ? -64.905 19.040 -58.711 1.00 45.81 167 GLY D N 1
ATOM 6732 C CA . GLY D 2 179 ? -63.510 18.664 -58.606 1.00 47.46 167 GLY D CA 1
ATOM 6733 C C . GLY D 2 179 ? -62.754 18.390 -59.885 1.00 49.88 167 GLY D C 1
ATOM 6734 O O . GLY D 2 179 ? -61.919 17.484 -59.885 1.00 47.51 167 GLY D O 1
ATOM 6735 N N . ASN D 2 180 ? -62.977 19.173 -60.944 1.00 55.80 168 ASN D N 1
ATOM 6736 C CA A ASN D 2 180 ? -62.297 18.877 -62.208 0.50 60.23 168 ASN D CA 1
ATOM 6737 C CA B ASN D 2 180 ? -62.366 18.895 -62.248 0.50 60.95 168 ASN D CA 1
ATOM 6738 C C . ASN D 2 180 ? -61.476 20.032 -62.763 1.00 60.53 168 ASN D C 1
ATOM 6739 O O . ASN D 2 180 ? -61.446 21.109 -62.179 1.00 60.34 168 ASN D O 1
ATOM 6748 N N . GLN D 2 181 ? -60.754 19.785 -63.852 1.00 59.51 169 GLN D N 1
ATOM 6749 C CA . GLN D 2 181 ? -59.702 20.706 -64.278 1.00 60.10 169 GLN D CA 1
ATOM 6750 C C . GLN D 2 181 ? -60.193 22.103 -64.550 1.00 54.59 169 GLN D C 1
ATOM 6751 O O . GLN D 2 181 ? -61.358 22.339 -64.866 1.00 54.84 169 GLN D O 1
ATOM 6757 N N . LEU D 2 182 ? -59.270 23.028 -64.365 1.00 49.99 170 LEU D N 1
ATOM 6758 C CA . LEU D 2 182 ? -59.481 24.428 -64.624 1.00 50.32 170 LEU D CA 1
ATOM 6759 C C . LEU D 2 182 ? -58.233 24.826 -65.392 1.00 45.61 170 LEU D C 1
ATOM 6760 O O . LEU D 2 182 ? -57.115 24.666 -64.911 1.00 44.82 170 LEU D O 1
ATOM 6765 N N . SER D 2 183 ? -58.407 25.322 -66.602 1.00 41.92 171 SER D N 1
ATOM 6766 C CA . SER D 2 183 ? -57.234 25.706 -67.384 1.00 45.79 171 SER D CA 1
ATOM 6767 C C . SER D 2 183 ? -56.741 27.092 -66.962 1.00 43.59 171 SER D C 1
ATOM 6768 O O . SER D 2 183 ? -57.487 27.880 -66.388 1.00 43.86 171 SER D O 1
ATOM 6771 N N . ALA D 2 184 ? -55.483 27.386 -67.250 1.00 42.76 172 ALA D N 1
ATOM 6772 C CA . ALA D 2 184 ? -54.949 28.707 -66.986 1.00 43.26 172 ALA D CA 1
ATOM 6773 C C . ALA D 2 184 ? -55.920 29.799 -67.456 1.00 44.73 172 ALA D C 1
ATOM 6774 O O . ALA D 2 184 ? -56.236 30.726 -66.712 1.00 44.18 172 ALA D O 1
ATOM 6776 N N . GLU D 2 185 ? -56.407 29.681 -68.685 1.00 45.68 173 GLU D N 1
ATOM 6777 C CA . GLU D 2 185 ? -57.244 30.732 -69.256 1.00 46.77 173 GLU D CA 1
ATOM 6778 C C . GLU D 2 185 ? -58.594 30.893 -68.527 1.00 48.09 173 GLU D C 1
ATOM 6779 O O . GLU D 2 185 ? -59.042 32.014 -68.268 1.00 43.49 173 GLU D O 1
ATOM 6785 N N . GLN D 2 186 ? -59.232 29.769 -68.213 1.00 45.66 174 GLN D N 1
ATOM 6786 C CA . GLN D 2 186 ? -60.456 29.772 -67.450 1.00 42.67 174 GLN D CA 1
ATOM 6787 C C . GLN D 2 186 ? -60.216 30.482 -66.114 1.00 45.74 174 GLN D C 1
ATOM 6788 O O . GLN D 2 186 ? -60.923 31.425 -65.748 1.00 44.38 174 GLN D O 1
ATOM 6794 N N . ALA D 2 187 ? -59.199 30.026 -65.393 1.00 44.35 175 ALA D N 1
ATOM 6795 C CA . ALA D 2 187 ? -58.846 30.612 -64.123 1.00 40.13 175 ALA D CA 1
ATOM 6796 C C . ALA D 2 187 ? -58.740 32.132 -64.299 1.00 42.08 175 ALA D C 1
ATOM 6797 O O . ALA D 2 187 ? -59.301 32.910 -63.514 1.00 44.75 175 ALA D O 1
ATOM 6799 N N . HIS D 2 188 ? -58.043 32.554 -65.350 1.00 42.97 176 HIS D N 1
ATOM 6800 C CA . HIS D 2 188 ? -57.847 33.979 -65.612 1.00 44.89 176 HIS D CA 1
ATOM 6801 C C . HIS D 2 188 ? -59.201 34.697 -65.765 1.00 44.17 176 HIS D C 1
ATOM 6802 O O . HIS D 2 188 ? -59.517 35.624 -65.016 1.00 44.53 176 HIS D O 1
ATOM 6809 N N . GLU D 2 189 ? -59.995 34.238 -66.729 1.00 43.14 177 GLU D N 1
ATOM 6810 C CA . GLU D 2 189 ? -61.291 34.823 -67.049 1.00 43.57 177 GLU D CA 1
ATOM 6811 C C . GLU D 2 189 ? -62.111 34.938 -65.780 1.00 42.59 177 GLU D C 1
ATOM 6812 O O . GLU D 2 189 ? -62.899 35.869 -65.618 1.00 42.47 177 GLU D O 1
ATOM 6818 N N . TRP D 2 190 ? -61.896 33.985 -64.880 1.00 43.79 178 TRP D N 1
ATOM 6819 C CA . TRP D 2 190 ? -62.640 33.879 -63.638 1.00 38.15 178 TRP D CA 1
ATOM 6820 C C . TRP D 2 190 ? -62.104 34.783 -62.499 1.00 41.14 178 TRP D C 1
ATOM 6821 O O . TRP D 2 190 ? -62.753 34.965 -61.450 1.00 36.92 178 TRP D O 1
ATOM 6832 N N . GLY D 2 191 ? -60.925 35.358 -62.698 1.00 37.20 179 GLY D N 1
ATOM 6833 C CA . GLY D 2 191 ? -60.395 36.305 -61.726 1.00 40.48 179 GLY D CA 1
ATOM 6834 C C . GLY D 2 191 ? -59.518 35.677 -60.651 1.00 40.20 179 GLY D C 1
ATOM 6835 O O . GLY D 2 191 ? -59.075 36.343 -59.732 1.00 33.97 179 GLY D O 1
ATOM 6836 N N . MET D 2 192 ? -59.234 34.390 -60.821 1.00 42.70 180 MET D N 1
ATOM 6837 C CA . MET D 2 192 ? -58.505 33.594 -59.853 1.00 39.99 180 MET D CA 1
ATOM 6838 C C . MET D 2 192 ? -57.000 33.825 -59.895 1.00 41.46 180 MET D C 1
ATOM 6839 O O . MET D 2 192 ? -56.290 33.593 -58.901 1.00 41.98 180 MET D O 1
ATOM 6844 N N . ILE D 2 193 ? -56.512 34.266 -61.050 1.00 39.65 181 ILE D N 1
ATOM 6845 C CA . ILE D 2 193 ? -55.095 34.571 -61.206 1.00 39.47 181 ILE D CA 1
ATOM 6846 C C . ILE D 2 193 ? -54.877 35.865 -61.967 1.00 38.43 181 ILE D C 1
ATOM 6847 O O . ILE D 2 193 ? -55.805 36.417 -62.562 1.00 38.50 181 ILE D O 1
ATOM 6852 N N . TRP D 2 194 ? -53.644 36.347 -61.943 1.00 35.77 182 TRP D N 1
ATOM 6853 C CA . TRP D 2 194 ? -53.374 37.678 -62.446 1.00 39.14 182 TRP D CA 1
ATOM 6854 C C . TRP D 2 194 ? -53.076 37.705 -63.962 1.00 39.04 182 TRP D C 1
ATOM 6855 O O . TRP D 2 194 ? -53.516 38.614 -64.671 1.00 32.17 182 TRP D O 1
ATOM 6866 N N . GLN D 2 195 ? -52.348 36.701 -64.451 1.00 40.05 183 GLN D N 1
ATOM 6867 C CA . GLN D 2 195 ? -51.891 36.707 -65.835 1.00 43.94 183 GLN D CA 1
ATOM 6868 C C . GLN D 2 195 ? -51.700 35.303 -66.433 1.00 46.67 183 GLN D C 1
ATOM 6869 O O . GLN D 2 195 ? -51.355 34.343 -65.717 1.00 45.13 183 GLN D O 1
ATOM 6875 N N . VAL D 2 196 ? -51.945 35.200 -67.742 1.00 41.58 184 VAL D N 1
ATOM 6876 C CA . VAL D 2 196 ? -51.608 34.015 -68.520 1.00 41.62 184 VAL D CA 1
ATOM 6877 C C . VAL D 2 196 ? -50.730 34.402 -69.732 1.00 45.17 184 VAL D C 1
ATOM 6878 O O . VAL D 2 196 ? -51.097 35.295 -70.514 1.00 48.54 184 VAL D O 1
ATOM 6882 N N . VAL D 2 197 ? -49.592 33.718 -69.886 1.00 41.49 185 VAL D N 1
ATOM 6883 C CA . VAL D 2 197 ? -48.636 33.987 -70.959 1.00 41.33 185 VAL D CA 1
ATOM 6884 C C . VAL D 2 197 ? -48.260 32.692 -71.674 1.00 44.42 185 VAL D C 1
ATOM 6885 O O . VAL D 2 197 ? -48.370 31.615 -71.089 1.00 40.61 185 VAL D O 1
ATOM 6889 N N . ASP D 2 198 ? -47.798 32.805 -72.926 1.00 48.56 186 ASP D N 1
ATOM 6890 C CA . ASP D 2 198 ? -47.280 31.663 -73.689 1.00 43.63 186 ASP D CA 1
ATOM 6891 C C . ASP D 2 198 ? -46.222 30.944 -72.852 1.00 49.68 186 ASP D C 1
ATOM 6892 O O . ASP D 2 198 ? -45.319 31.583 -72.314 1.00 48.43 186 ASP D O 1
ATOM 6897 N N . ASP D 2 199 ? -46.321 29.621 -72.760 1.00 47.71 187 ASP D N 1
ATOM 6898 C CA . ASP D 2 199 ? -45.396 28.814 -71.960 1.00 43.95 187 ASP D CA 1
ATOM 6899 C C . ASP D 2 199 ? -43.943 29.293 -71.982 1.00 49.38 187 ASP D C 1
ATOM 6900 O O . ASP D 2 199 ? -43.270 29.314 -70.949 1.00 50.75 187 ASP D O 1
ATOM 6905 N N . GLU D 2 200 ? -43.461 29.658 -73.165 1.00 52.39 188 GLU D N 1
ATOM 6906 C CA . GLU D 2 200 ? -42.040 29.890 -73.370 1.00 49.99 188 GLU D CA 1
ATOM 6907 C C . GLU D 2 200 ? -41.592 31.244 -72.843 1.00 49.53 188 GLU D C 1
ATOM 6908 O O . GLU D 2 200 ? -40.396 31.491 -72.730 1.00 51.69 188 GLU D O 1
ATOM 6914 N N . THR D 2 201 ? -42.550 32.118 -72.535 1.00 50.41 189 THR D N 1
ATOM 6915 C CA . THR D 2 201 ? -42.251 33.429 -71.947 1.00 48.87 189 THR D CA 1
ATOM 6916 C C . THR D 2 201 ? -42.507 33.499 -70.424 1.00 54.08 189 THR D C 1
ATOM 6917 O O . THR D 2 201 ? -42.135 34.474 -69.759 1.00 53.91 189 THR D O 1
ATOM 6921 N N . LEU D 2 202 ? -43.152 32.469 -69.884 1.00 52.30 190 LEU D N 1
ATOM 6922 C CA . LEU D 2 202 ? -43.483 32.437 -68.467 1.00 50.76 190 LEU D CA 1
ATOM 6923 C C . LEU D 2 202 ? -42.276 32.756 -67.588 1.00 51.01 190 LEU D C 1
ATOM 6924 O O . LEU D 2 202 ? -42.264 33.765 -66.881 1.00 54.39 190 LEU D O 1
ATOM 6929 N N . ALA D 2 203 ? -41.268 31.887 -67.633 1.00 49.13 191 ALA D N 1
ATOM 6930 C CA . ALA D 2 203 ? -40.059 32.056 -66.830 1.00 45.50 191 ALA D CA 1
ATOM 6931 C C . ALA D 2 203 ? -39.537 33.489 -66.934 1.00 50.26 191 ALA D C 1
ATOM 6932 O O . ALA D 2 203 ? -39.059 34.071 -65.964 1.00 54.92 191 ALA D O 1
ATOM 6934 N N . ASP D 2 204 ? -39.663 34.064 -68.119 1.00 52.82 192 ASP D N 1
ATOM 6935 C CA . ASP D 2 204 ? -39.134 35.388 -68.381 1.00 52.39 192 ASP D CA 1
ATOM 6936 C C . ASP D 2 204 ? -39.967 36.481 -67.727 1.00 52.94 192 ASP D C 1
ATOM 6937 O O . ASP D 2 204 ? -39.421 37.337 -67.026 1.00 53.96 192 ASP D O 1
ATOM 6942 N N . THR D 2 205 ? -41.280 36.457 -67.966 1.00 54.23 193 THR D N 1
ATOM 6943 C CA . THR D 2 205 ? -42.184 37.500 -67.462 1.00 55.24 193 THR D CA 1
ATOM 6944 C C . THR D 2 205 ? -42.294 37.498 -65.941 1.00 55.13 193 THR D C 1
ATOM 6945 O O . THR D 2 205 ? -42.287 38.549 -65.307 1.00 53.03 193 THR D O 1
ATOM 6949 N N . ALA D 2 206 ? -42.421 36.310 -65.364 1.00 54.44 194 ALA D N 1
ATOM 6950 C CA . ALA D 2 206 ? -42.444 36.170 -63.920 1.00 48.70 194 ALA D CA 1
ATOM 6951 C C . ALA D 2 206 ? -41.188 36.808 -63.353 1.00 51.31 194 ALA D C 1
ATOM 6952 O O . ALA D 2 206 ? -41.261 37.730 -62.549 1.00 51.61 194 ALA D O 1
ATOM 6954 N N . GLN D 2 207 ? -40.030 36.325 -63.789 1.00 52.65 195 GLN D N 1
ATOM 6955 C CA . GLN D 2 207 ? -38.751 36.857 -63.326 1.00 55.86 195 GLN D CA 1
ATOM 6956 C C . GLN D 2 207 ? -38.610 38.355 -63.616 1.00 53.17 195 GLN D C 1
ATOM 6957 O O . GLN D 2 207 ? -37.892 39.059 -62.928 1.00 54.76 195 GLN D O 1
ATOM 6960 N N . GLN D 2 208 ? -39.315 38.838 -64.630 1.00 54.11 196 GLN D N 1
ATOM 6961 C CA . GLN D 2 208 ? -39.351 40.264 -64.925 1.00 53.06 196 GLN D CA 1
ATOM 6962 C C . GLN D 2 208 ? -40.046 41.014 -63.795 1.00 52.21 196 GLN D C 1
ATOM 6963 O O . GLN D 2 208 ? -39.550 42.024 -63.306 1.00 55.94 196 GLN D O 1
ATOM 6969 N N . LEU D 2 209 ? -41.215 40.520 -63.406 1.00 50.36 197 LEU D N 1
ATOM 6970 C CA . LEU D 2 209 ? -42.032 41.158 -62.397 1.00 46.70 197 LEU D CA 1
ATOM 6971 C C . LEU D 2 209 ? -41.355 41.106 -61.028 1.00 49.56 197 LEU D C 1
ATOM 6972 O O . LEU D 2 209 ? -41.381 42.084 -60.279 1.00 48.42 197 LEU D O 1
ATOM 6977 N N . ALA D 2 210 ? -40.756 39.964 -60.701 1.00 48.92 198 ALA D N 1
ATOM 6978 C CA . ALA D 2 210 ? -40.092 39.786 -59.411 1.00 49.56 198 ALA D CA 1
ATOM 6979 C C . ALA D 2 210 ? -38.925 40.762 -59.231 1.00 50.91 198 ALA D C 1
ATOM 6980 O O . ALA D 2 210 ? -38.743 41.329 -58.137 1.00 46.03 198 ALA D O 1
ATOM 6982 N N . ARG D 2 211 ? -38.143 40.945 -60.300 1.00 50.31 199 ARG D N 1
ATOM 6983 C CA . ARG D 2 211 ? -37.028 41.888 -60.302 1.00 49.88 199 ARG D CA 1
ATOM 6984 C C . ARG D 2 211 ? -37.553 43.294 -60.089 1.00 47.50 199 ARG D C 1
ATOM 6985 O O . ARG D 2 211 ? -36.954 44.096 -59.383 1.00 49.98 199 ARG D O 1
ATOM 6993 N N . HIS D 2 212 ? -38.686 43.579 -60.717 1.00 46.74 200 HIS D N 1
ATOM 6994 C CA . HIS D 2 212 ? -39.346 44.867 -60.594 1.00 43.46 200 HIS D CA 1
ATOM 6995 C C . HIS D 2 212 ? -39.790 45.108 -59.146 1.00 46.48 200 HIS D C 1
ATOM 6996 O O . HIS D 2 212 ? -39.470 46.142 -58.553 1.00 42.18 200 HIS D O 1
ATOM 7003 N N . LEU D 2 213 ? -40.527 44.147 -58.588 1.00 44.48 201 LEU D N 1
ATOM 7004 C CA . LEU D 2 213 ? -41.068 44.274 -57.239 1.00 43.63 201 LEU D CA 1
ATOM 7005 C C . LEU D 2 213 ? -39.959 44.357 -56.197 1.00 45.35 201 LEU D C 1
ATOM 7006 O O . LEU D 2 213 ? -40.117 45.031 -55.165 1.00 45.95 201 LEU D O 1
ATOM 7011 N N . ALA D 2 214 ? -38.836 43.697 -56.494 1.00 42.88 202 ALA D N 1
ATOM 7012 C CA . ALA D 2 214 ? -37.671 43.663 -55.604 1.00 44.90 202 ALA D CA 1
ATOM 7013 C C . ALA D 2 214 ? -36.940 45.017 -55.500 1.00 45.68 202 ALA D C 1
ATOM 7014 O O . ALA D 2 214 ? -35.922 45.137 -54.819 1.00 47.11 202 ALA D O 1
ATOM 7016 N N . THR D 2 215 ? -37.467 46.026 -56.179 1.00 43.11 203 THR D N 1
ATOM 7017 C CA . THR D 2 215 ? -36.891 47.358 -56.155 1.00 41.67 203 THR D CA 1
ATOM 7018 C C . THR D 2 215 ? -37.977 48.336 -55.727 1.00 42.53 203 THR D C 1
ATOM 7019 O O . THR D 2 215 ? -37.755 49.550 -55.668 1.00 45.17 203 THR D O 1
ATOM 7023 N N . GLN D 2 216 ? -39.154 47.801 -55.420 1.00 37.72 204 GLN D N 1
ATOM 7024 C CA . GLN D 2 216 ? -40.262 48.645 -55.011 1.00 42.54 204 GLN D CA 1
ATOM 7025 C C . GLN D 2 216 ? -40.310 48.767 -53.474 1.00 45.21 204 GLN D C 1
ATOM 7026 O O . GLN D 2 216 ? -39.652 48.001 -52.766 1.00 45.33 204 GLN D O 1
ATOM 7032 N N . PRO D 2 217 ? -41.063 49.751 -52.955 1.00 43.72 205 PRO D N 1
ATOM 7033 C CA . PRO D 2 217 ? -41.049 49.943 -51.492 1.00 42.62 205 PRO D CA 1
ATOM 7034 C C . PRO D 2 217 ? -41.565 48.695 -50.775 1.00 39.77 205 PRO D C 1
ATOM 7035 O O . PRO D 2 217 ? -42.762 48.602 -50.543 1.00 41.67 205 PRO D O 1
ATOM 7039 N N . THR D 2 218 ? -40.678 47.756 -50.454 1.00 37.50 206 THR D N 1
ATOM 7040 C CA . THR D 2 218 ? -41.053 46.463 -49.875 1.00 40.41 206 THR D CA 1
ATOM 7041 C C . THR D 2 218 ? -41.887 46.576 -48.591 1.00 44.52 206 THR D C 1
ATOM 7042 O O . THR D 2 218 ? -42.810 45.777 -48.361 1.00 43.64 206 THR D O 1
ATOM 7046 N N . PHE D 2 219 ? -41.548 47.557 -47.756 1.00 39.90 207 PHE D N 1
ATOM 7047 C CA . PHE D 2 219 ? -42.271 47.767 -46.524 1.00 39.81 207 PHE D CA 1
ATOM 7048 C C . PHE D 2 219 ? -43.700 48.147 -46.842 1.00 43.74 207 PHE D C 1
ATOM 7049 O O . PHE D 2 219 ? -44.645 47.562 -46.296 1.00 47.05 207 PHE D O 1
ATOM 7057 N N . GLY D 2 220 ? -43.857 49.141 -47.711 1.00 41.87 208 GLY D N 1
ATOM 7058 C CA . GLY D 2 220 ? -45.178 49.554 -48.136 1.00 42.07 208 GLY D CA 1
ATOM 7059 C C . GLY D 2 220 ? -45.938 48.356 -48.669 1.00 43.64 208 GLY D C 1
ATOM 7060 O O . GLY D 2 220 ? -47.069 48.104 -48.242 1.00 47.88 208 GLY D O 1
ATOM 7061 N N . LEU D 2 221 ? -45.308 47.610 -49.579 1.00 43.23 209 LEU D N 1
ATOM 7062 C CA . LEU D 2 221 ? -45.910 46.410 -50.176 1.00 43.99 209 LEU D CA 1
ATOM 7063 C C . LEU D 2 221 ? -46.354 45.376 -49.142 1.00 43.16 209 LEU D C 1
ATOM 7064 O O . LEU D 2 221 ? -47.412 44.759 -49.319 1.00 41.84 209 LEU D O 1
ATOM 7069 N N . GLY D 2 222 ? -45.545 45.190 -48.086 1.00 41.76 210 GLY D N 1
ATOM 7070 C CA . GLY D 2 222 ? -45.859 44.280 -46.986 1.00 40.58 210 GLY D CA 1
ATOM 7071 C C . GLY D 2 222 ? -47.086 44.674 -46.169 1.00 38.37 210 GLY D C 1
ATOM 7072 O O . GLY D 2 222 ? -47.837 43.818 -45.709 1.00 36.00 210 GLY D O 1
ATOM 7073 N N . LEU D 2 223 ? -47.297 45.976 -46.000 1.00 38.69 211 LEU D N 1
ATOM 7074 C CA . LEU D 2 223 ? -48.489 46.489 -45.328 1.00 37.11 211 LEU D CA 1
ATOM 7075 C C . LEU D 2 223 ? -49.731 46.359 -46.197 1.00 40.80 211 LEU D C 1
ATOM 7076 O O . LEU D 2 223 ? -50.837 46.097 -45.695 1.00 37.05 211 LEU D O 1
ATOM 7081 N N . ILE D 2 224 ? -49.543 46.576 -47.498 1.00 39.82 212 ILE D N 1
ATOM 7082 C CA . ILE D 2 224 ? -50.630 46.453 -48.452 1.00 36.52 212 ILE D CA 1
ATOM 7083 C C . ILE D 2 224 ? -51.170 45.032 -48.380 1.00 37.35 212 ILE D C 1
ATOM 7084 O O . ILE D 2 224 ? -52.378 44.822 -48.230 1.00 38.65 212 ILE D O 1
ATOM 7089 N N . LYS D 2 225 ? -50.257 44.065 -48.434 1.00 37.41 213 LYS D N 1
ATOM 7090 C CA . LYS D 2 225 ? -50.600 42.644 -48.450 1.00 36.28 213 LYS D CA 1
ATOM 7091 C C . LYS D 2 225 ? -51.311 42.223 -47.159 1.00 41.93 213 LYS D C 1
ATOM 7092 O O . LYS D 2 225 ? -52.308 41.489 -47.190 1.00 38.07 213 LYS D O 1
ATOM 7098 N N . GLN D 2 226 ? -50.788 42.704 -46.030 1.00 39.67 214 GLN D N 1
ATOM 7099 C CA . GLN D 2 226 ? -51.394 42.474 -44.724 1.00 37.37 214 GLN D CA 1
ATOM 7100 C C . GLN D 2 226 ? -52.754 43.120 -44.616 1.00 37.33 214 GLN D C 1
ATOM 7101 O O . GLN D 2 226 ? -53.706 42.490 -44.136 1.00 34.74 214 GLN D O 1
ATOM 7107 N N . ALA D 2 227 ? -52.860 44.369 -45.060 1.00 32.87 215 ALA D N 1
ATOM 7108 C CA . ALA D 2 227 ? -54.142 45.062 -44.971 1.00 34.48 215 ALA D CA 1
ATOM 7109 C C . ALA D 2 227 ? -55.230 44.280 -45.727 1.00 39.79 215 ALA D C 1
ATOM 7110 O O . ALA D 2 227 ? -56.311 44.014 -45.195 1.00 38.88 215 ALA D O 1
ATOM 7112 N N . ILE D 2 228 ? -54.919 43.928 -46.975 1.00 35.73 216 ILE D N 1
ATOM 7113 C CA . ILE D 2 228 ? -55.836 43.212 -47.857 1.00 38.10 216 ILE D CA 1
ATOM 7114 C C . ILE D 2 228 ? -56.191 41.835 -47.314 1.00 33.74 216 ILE D C 1
ATOM 7115 O O . ILE D 2 228 ? -57.353 41.459 -47.320 1.00 33.65 216 ILE D O 1
ATOM 7120 N N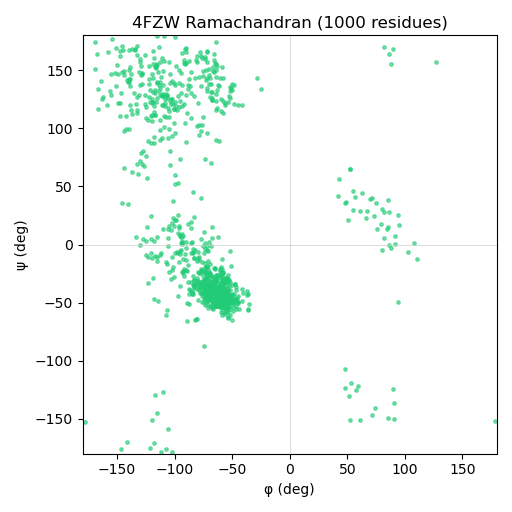 . ASN D 2 229 ? -55.199 41.090 -46.834 1.00 34.22 217 ASN D N 1
ATOM 7121 C CA . ASN D 2 229 ? -55.474 39.869 -46.070 1.00 38.28 217 ASN D CA 1
ATOM 7122 C C . ASN D 2 229 ? -56.466 40.117 -44.910 1.00 38.17 217 ASN D C 1
ATOM 7123 O O . ASN D 2 229 ? -57.440 39.395 -44.745 1.00 40.93 217 ASN D O 1
ATOM 7128 N N . SER D 2 230 ? -56.218 41.152 -44.120 1.00 31.95 218 SER D N 1
ATOM 7129 C CA . SER D 2 230 ? -57.013 41.398 -42.920 1.00 41.78 218 SER D CA 1
ATOM 7130 C C . SER D 2 230 ? -58.440 41.845 -43.223 1.00 42.05 218 SER D C 1
ATOM 7131 O O . SER D 2 230 ? -59.358 41.674 -42.392 1.00 39.95 218 SER D O 1
ATOM 7134 N N . ALA D 2 231 ? -58.616 42.435 -44.399 1.00 33.92 219 ALA D N 1
ATOM 7135 C CA . ALA D 2 231 ? -59.873 43.105 -44.691 1.00 36.02 219 ALA D CA 1
ATOM 7136 C C . ALA D 2 231 ? -60.949 42.057 -44.909 1.00 36.66 219 ALA D C 1
ATOM 7137 O O . ALA D 2 231 ? -62.133 42.352 -44.822 1.00 38.25 219 ALA D O 1
ATOM 7139 N N . GLU D 2 232 ? -60.523 40.832 -45.203 1.00 35.59 220 GLU D N 1
ATOM 7140 C CA . GLU D 2 232 ? -61.437 39.733 -45.468 1.00 35.70 220 GLU D CA 1
ATOM 7141 C C . GLU D 2 232 ? -62.350 39.478 -44.282 1.00 40.86 220 GLU D C 1
ATOM 7142 O O . GLU D 2 232 ? -63.498 39.055 -44.456 1.00 41.99 220 GLU D O 1
ATOM 7148 N N . THR D 2 233 ? -61.842 39.726 -43.072 1.00 41.72 221 THR D N 1
ATOM 7149 C CA . THR D 2 233 ? -62.648 39.482 -41.878 1.00 37.66 221 THR D CA 1
ATOM 7150 C C . THR D 2 233 ? -62.925 40.737 -41.041 1.00 37.14 221 THR D C 1
ATOM 7151 O O . THR D 2 233 ? -63.531 40.648 -39.984 1.00 43.45 221 THR D O 1
ATOM 7155 N N . ASN D 2 234 ? -62.481 41.902 -41.500 1.00 36.03 222 ASN D N 1
ATOM 7156 C CA . ASN D 2 234 ? -62.764 43.146 -40.783 1.00 33.49 222 ASN D CA 1
ATOM 7157 C C . ASN D 2 234 ? -63.960 43.876 -41.324 1.00 33.82 222 ASN D C 1
ATOM 7158 O O . ASN D 2 234 ? -64.269 43.794 -42.509 1.00 40.15 222 ASN D O 1
ATOM 7163 N N . THR D 2 235 ? -64.639 44.604 -40.457 1.00 33.72 223 THR D N 1
ATOM 7164 C CA . THR D 2 235 ? -65.640 45.542 -40.938 1.00 38.03 223 THR D CA 1
ATOM 7165 C C . THR D 2 235 ? -64.938 46.726 -41.592 1.00 36.33 223 THR D C 1
ATOM 7166 O O . THR D 2 235 ? -63.741 46.948 -41.399 1.00 33.47 223 THR D O 1
ATOM 7170 N N . LEU D 2 236 ? -65.702 47.519 -42.322 1.00 34.85 224 LEU D N 1
ATOM 7171 C CA . LEU D 2 236 ? -65.178 48.769 -42.819 1.00 36.97 224 LEU D CA 1
ATOM 7172 C C . LEU D 2 236 ? -64.616 49.647 -41.683 1.00 36.73 224 LEU D C 1
ATOM 7173 O O . LEU D 2 236 ? -63.580 50.296 -41.849 1.00 35.59 224 LEU D O 1
ATOM 7178 N N . ASP D 2 237 ? -65.318 49.674 -40.545 1.00 38.33 225 ASP D N 1
ATOM 7179 C CA . ASP D 2 237 ? -64.951 50.535 -39.426 1.00 37.19 225 ASP D CA 1
ATOM 7180 C C . ASP D 2 237 ? -63.598 50.113 -38.861 1.00 35.10 225 ASP D C 1
ATOM 7181 O O . ASP D 2 237 ? -62.676 50.918 -38.756 1.00 35.29 225 ASP D O 1
ATOM 7186 N N . THR D 2 238 ? -63.477 48.836 -38.531 1.00 33.52 226 THR D N 1
ATOM 7187 C CA . THR D 2 238 ? -62.202 48.289 -38.123 1.00 31.86 226 THR D CA 1
ATOM 7188 C C . THR D 2 238 ? -61.137 48.551 -39.191 1.00 37.78 226 THR D C 1
ATOM 7189 O O . THR D 2 238 ? -60.024 48.957 -38.866 1.00 40.81 226 THR D O 1
ATOM 7193 N N . GLN D 2 239 ? -61.479 48.358 -40.461 1.00 36.32 227 GLN D N 1
ATOM 7194 C CA . GLN D 2 239 ? -60.481 48.463 -41.507 1.00 36.17 227 GLN D CA 1
ATOM 7195 C C . GLN D 2 239 ? -59.982 49.887 -41.745 1.00 37.85 227 GLN D C 1
ATOM 7196 O O . GLN D 2 239 ? -58.881 50.072 -42.272 1.00 38.69 227 GLN D O 1
ATOM 7202 N N . LEU D 2 240 ? -60.779 50.890 -41.389 1.00 37.40 228 LEU D N 1
ATOM 7203 C CA . LEU D 2 240 ? -60.330 52.269 -41.567 1.00 37.72 228 LEU D CA 1
ATOM 7204 C C . LEU D 2 240 ? -59.292 52.640 -40.499 1.00 39.79 228 LEU D C 1
ATOM 7205 O O . LEU D 2 240 ? -58.342 53.392 -40.782 1.00 36.48 228 LEU D O 1
ATOM 7210 N N . ASP D 2 241 ? -59.480 52.105 -39.289 1.00 32.74 229 ASP D N 1
ATOM 7211 C CA . ASP D 2 241 ? -58.494 52.241 -38.232 1.00 34.85 229 ASP D CA 1
ATOM 7212 C C . ASP D 2 241 ? -57.205 51.562 -38.632 1.00 33.39 229 ASP D C 1
ATOM 7213 O O . ASP D 2 241 ? -56.129 52.063 -38.333 1.00 31.57 229 ASP D O 1
ATOM 7218 N N . LEU D 2 242 ? -57.293 50.416 -39.298 1.00 31.32 230 LEU D N 1
ATOM 7219 C CA . LEU D 2 242 ? -56.068 49.700 -39.649 1.00 33.66 230 LEU D CA 1
ATOM 7220 C C . LEU D 2 242 ? -55.332 50.411 -40.772 1.00 35.97 230 LEU D C 1
ATOM 7221 O O . LEU D 2 242 ? -54.119 50.325 -40.850 1.00 36.63 230 LEU D O 1
ATOM 7226 N N . GLU D 2 243 ? -56.071 51.112 -41.638 1.00 36.27 231 GLU D N 1
ATOM 7227 C CA . GLU D 2 243 ? -55.470 51.851 -42.765 1.00 43.05 231 GLU D CA 1
ATOM 7228 C C . GLU D 2 243 ? -54.772 53.124 -42.260 1.00 40.30 231 GLU D C 1
ATOM 7229 O O . GLU D 2 243 ? -53.635 53.443 -42.653 1.00 35.49 231 GLU D O 1
ATOM 7235 N N . ARG D 2 244 ? -55.475 53.860 -41.401 1.00 35.78 232 ARG D N 1
ATOM 7236 C CA . ARG D 2 244 ? -54.832 54.945 -40.689 1.00 38.14 232 ARG D CA 1
ATOM 7237 C C . ARG D 2 244 ? -53.539 54.429 -40.072 1.00 37.11 232 ARG D C 1
ATOM 7238 O O . ARG D 2 244 ? -52.499 55.052 -40.220 1.00 39.01 232 ARG D O 1
ATOM 7246 N N . ASP D 2 245 ? -53.605 53.282 -39.400 1.00 38.96 233 ASP D N 1
ATOM 7247 C CA . ASP D 2 245 ? -52.445 52.709 -38.715 1.00 38.46 233 ASP D CA 1
ATOM 7248 C C . ASP D 2 245 ? -51.310 52.432 -39.684 1.00 39.69 233 ASP D C 1
ATOM 7249 O O . ASP D 2 245 ? -50.146 52.736 -39.398 1.00 38.39 233 ASP D O 1
ATOM 7254 N N . TYR D 2 246 ? -51.645 51.845 -40.830 1.00 37.12 234 TYR D N 1
ATOM 7255 C CA . TYR D 2 246 ? -50.621 51.457 -41.793 1.00 37.50 234 TYR D CA 1
ATOM 7256 C C . TYR D 2 246 ? -50.086 52.659 -42.576 1.00 37.34 234 TYR D C 1
ATOM 7257 O O . TYR D 2 246 ? -48.911 52.721 -42.922 1.00 35.62 234 TYR D O 1
ATOM 7266 N N . GLN D 2 247 ? -50.947 53.634 -42.829 1.00 38.48 235 GLN D N 1
ATOM 7267 C CA . GLN D 2 247 ? -50.489 54.859 -43.458 1.00 42.59 235 GLN D CA 1
ATOM 7268 C C . GLN D 2 247 ? -49.526 55.590 -42.550 1.00 43.77 235 GLN D C 1
ATOM 7269 O O . GLN D 2 247 ? -48.442 55.992 -42.983 1.00 44.56 235 GLN D O 1
ATOM 7275 N N . ARG D 2 248 ? -49.938 55.766 -41.293 1.00 43.09 236 ARG D N 1
ATOM 7276 C CA . ARG D 2 248 ? -49.091 56.388 -40.277 1.00 42.32 236 ARG D CA 1
ATOM 7277 C C . ARG D 2 248 ? -47.688 55.777 -40.307 1.00 39.93 236 ARG D C 1
ATOM 7278 O O . ARG D 2 248 ? -46.695 56.507 -40.335 1.00 39.76 236 ARG D O 1
ATOM 7286 N N . LEU D 2 249 ? -47.614 54.446 -40.341 1.00 38.19 237 LEU D N 1
ATOM 7287 C CA . LEU D 2 249 ? -46.335 53.739 -40.422 1.00 38.83 237 LEU D CA 1
ATOM 7288 C C . LEU D 2 249 ? -45.624 53.949 -41.751 1.00 43.42 237 LEU D C 1
ATOM 7289 O O . LEU D 2 249 ? -44.429 54.275 -41.775 1.00 43.37 237 LEU D O 1
ATOM 7294 N N . ALA D 2 250 ? -46.351 53.756 -42.854 1.00 44.28 238 ALA D N 1
ATOM 7295 C CA . ALA D 2 250 ? -45.758 53.866 -44.193 1.00 43.04 238 ALA D CA 1
ATOM 7296 C C . ALA D 2 250 ? -45.123 55.234 -44.399 1.00 41.74 238 ALA D C 1
ATOM 7297 O O . ALA D 2 250 ? -44.013 55.334 -44.901 1.00 44.37 238 ALA D O 1
ATOM 7299 N N . GLY D 2 251 ? -45.827 56.284 -43.993 1.00 40.60 239 GLY D N 1
ATOM 7300 C CA . GLY D 2 251 ? -45.348 57.652 -44.171 1.00 43.64 239 GLY D CA 1
ATOM 7301 C C . GLY D 2 251 ? -44.124 58.064 -43.350 1.00 45.49 239 GLY D C 1
ATOM 7302 O O . GLY D 2 251 ? -43.740 59.230 -43.365 1.00 47.30 239 GLY D O 1
ATOM 7303 N N . ARG D 2 252 ? -43.522 57.126 -42.628 1.00 40.42 240 ARG D N 1
ATOM 7304 C CA . ARG D 2 252 ? -42.327 57.408 -41.866 1.00 43.22 240 ARG D CA 1
ATOM 7305 C C . ARG D 2 252 ? -41.181 56.639 -42.497 1.00 46.70 240 ARG D C 1
ATOM 7306 O O . ARG D 2 252 ? -40.020 56.840 -42.154 1.00 50.81 240 ARG D O 1
ATOM 7314 N N . SER D 2 253 ? -41.499 55.756 -43.437 1.00 45.54 241 SER D N 1
ATOM 7315 C CA . SER D 2 253 ? -40.459 54.969 -44.102 1.00 46.29 241 SER D CA 1
ATOM 7316 C C . SER D 2 253 ? -39.525 55.868 -44.900 1.00 44.38 241 SER D C 1
ATOM 7317 O O . SER D 2 253 ? -39.902 56.978 -45.290 1.00 46.27 241 SER D O 1
ATOM 7320 N N . ALA D 2 254 ? -38.296 55.402 -45.116 1.00 44.08 242 ALA D N 1
ATOM 7321 C CA . ALA D 2 254 ? -37.365 56.090 -46.027 1.00 44.15 242 ALA D CA 1
ATOM 7322 C C . ALA D 2 254 ? -37.991 56.189 -47.420 1.00 46.64 242 ALA D C 1
ATOM 7323 O O . ALA D 2 254 ? -37.961 57.248 -48.038 1.00 50.00 242 ALA D O 1
ATOM 7325 N N . ASP D 2 255 ? -38.568 55.086 -47.898 1.00 42.77 243 ASP D N 1
ATOM 7326 C CA . ASP D 2 255 ? -39.155 55.026 -49.248 1.00 46.64 243 ASP D CA 1
ATOM 7327 C C . ASP D 2 255 ? -40.303 56.011 -49.498 1.00 48.57 243 ASP D C 1
ATOM 7328 O O . ASP D 2 255 ? -40.536 56.412 -50.632 1.00 49.76 243 ASP D O 1
ATOM 7333 N N . TYR D 2 256 ? -41.038 56.393 -48.461 1.00 47.99 244 TYR D N 1
ATOM 7334 C CA . TYR D 2 256 ? -42.051 57.414 -48.667 1.00 47.68 244 TYR D CA 1
ATOM 7335 C C . TYR D 2 256 ? -41.351 58.708 -49.058 1.00 50.61 244 TYR D C 1
ATOM 7336 O O . TYR D 2 256 ? -41.667 59.324 -50.080 1.00 51.46 244 TYR D O 1
ATOM 7345 N N . ARG D 2 257 ? -40.382 59.109 -48.235 1.00 51.43 245 ARG D N 1
ATOM 7346 C CA . ARG D 2 257 ? -39.628 60.345 -48.466 1.00 53.64 245 ARG D CA 1
ATOM 7347 C C . ARG D 2 257 ? -38.969 60.336 -49.845 1.00 47.45 245 ARG D C 1
ATOM 7348 O O . ARG D 2 257 ? -39.051 61.316 -50.588 1.00 48.44 245 ARG D O 1
ATOM 7350 N N . GLU D 2 258 ? -38.341 59.212 -50.178 1.00 47.97 246 GLU D N 1
ATOM 7351 C CA . GLU D 2 258 ? -37.672 59.034 -51.459 1.00 47.83 246 GLU D CA 1
ATOM 7352 C C . GLU D 2 258 ? -38.664 59.180 -52.602 1.00 48.86 246 GLU D C 1
ATOM 7353 O O . GLU D 2 258 ? -38.373 59.841 -53.589 1.00 48.75 246 GLU D O 1
ATOM 7359 N N . GLY D 2 259 ? -39.844 58.584 -52.440 1.00 51.20 247 GLY D N 1
ATOM 7360 C CA . GLY D 2 259 ? -40.866 58.541 -53.479 1.00 48.63 247 GLY D CA 1
ATOM 7361 C C . GLY D 2 259 ? -41.521 59.869 -53.808 1.00 49.09 247 GLY D C 1
ATOM 7362 O O . GLY D 2 259 ? -41.824 60.158 -54.963 1.00 52.88 247 GLY D O 1
ATOM 7363 N N . VAL D 2 260 ? -41.744 60.678 -52.782 1.00 49.05 248 VAL D N 1
ATOM 7364 C CA . VAL D 2 260 ? -42.265 62.027 -52.969 1.00 51.80 248 VAL D CA 1
ATOM 7365 C C . VAL D 2 260 ? -41.188 63.001 -53.479 1.00 52.87 248 VAL D C 1
ATOM 7366 O O . VAL D 2 260 ? -41.534 64.018 -54.060 1.00 57.06 248 VAL D O 1
ATOM 7370 N N . SER D 2 261 ? -39.898 62.714 -53.279 1.00 46.52 249 SER D N 1
ATOM 7371 C CA . SER D 2 261 ? -38.868 63.608 -53.830 1.00 46.47 249 SER D CA 1
ATOM 7372 C C . SER D 2 261 ? -38.491 63.244 -55.267 1.00 50.53 249 SER D C 1
ATOM 7373 O O . SER D 2 261 ? -38.348 64.128 -56.112 1.00 46.55 249 SER D O 1
ATOM 7376 N N . ALA D 2 262 ? -38.341 61.948 -55.540 1.00 45.10 250 ALA D N 1
ATOM 7377 C CA . ALA D 2 262 ? -38.168 61.460 -56.911 1.00 53.60 250 ALA D CA 1
ATOM 7378 C C . ALA D 2 262 ? -39.268 61.981 -57.849 1.00 55.39 250 ALA D C 1
ATOM 7379 O O . ALA D 2 262 ? -38.985 62.499 -58.930 1.00 59.57 250 ALA D O 1
ATOM 7381 N N . PHE D 2 263 ? -40.519 61.834 -57.431 1.00 59.60 251 PHE D N 1
ATOM 7382 C CA . PHE D 2 263 ? -41.643 62.346 -58.200 1.00 61.22 251 PHE D CA 1
ATOM 7383 C C . PHE D 2 263 ? -41.612 63.863 -58.404 1.00 65.48 251 PHE D C 1
ATOM 7384 O O . PHE D 2 263 ? -41.753 64.345 -59.531 1.00 68.84 251 PHE D O 1
ATOM 7392 N N . LEU D 2 264 ? -41.461 64.608 -57.310 1.00 55.63 252 LEU D N 1
ATOM 7393 C CA . LEU D 2 264 ? -41.313 66.058 -57.399 1.00 54.97 252 LEU D CA 1
ATOM 7394 C C . LEU D 2 264 ? -40.154 66.437 -58.335 1.00 55.08 252 LEU D C 1
ATOM 7395 O O . LEU D 2 264 ? -40.237 67.439 -59.036 1.00 53.93 252 LEU D O 1
ATOM 7400 N N . ALA D 2 265 ? -39.093 65.630 -58.362 1.00 51.48 253 ALA D N 1
ATOM 7401 C CA . ALA D 2 265 ? -37.892 65.964 -59.133 1.00 53.16 253 ALA D CA 1
ATOM 7402 C C . ALA D 2 265 ? -37.868 65.292 -60.519 1.00 58.58 253 ALA D C 1
ATOM 7403 O O . ALA D 2 265 ? -36.855 65.323 -61.222 1.00 54.09 253 ALA D O 1
ATOM 7405 N N . LYS D 2 266 ? -38.992 64.694 -60.905 1.00 55.20 254 LYS D N 1
ATOM 7406 C CA . LYS D 2 266 ? -39.100 63.949 -62.149 1.00 54.77 254 LYS D CA 1
ATOM 7407 C C . LYS D 2 266 ? -37.893 63.056 -62.448 1.00 53.64 254 LYS D C 1
ATOM 7408 O O . LYS D 2 266 ? -37.431 62.992 -63.628 1.00 50.99 254 LYS D O 1
ATOM 7414 N N . ARG D 2 267 ? -37.404 62.396 -61.390 1.00 58.33 255 ARG D N 1
ATOM 7415 C CA . ARG D 2 267 ? -36.380 61.366 -61.498 1.00 56.60 255 ARG D CA 1
ATOM 7416 C C . ARG D 2 267 ? -36.885 60.027 -60.989 1.00 54.98 255 ARG D C 1
ATOM 7417 O O . ARG D 2 267 ? -37.880 59.945 -60.290 1.00 55.74 255 ARG D O 1
ATOM 7425 N N . SER D 2 268 ? -36.133 58.982 -61.303 1.00 51.80 256 SER D N 1
ATOM 7426 C CA . SER D 2 268 ? -36.512 57.617 -60.973 1.00 47.85 256 SER D CA 1
ATOM 7427 C C . SER D 2 268 ? -36.065 57.289 -59.567 1.00 56.81 256 SER D C 1
ATOM 7428 O O . SER D 2 268 ? -34.893 57.471 -59.235 1.00 54.46 256 SER D O 1
ATOM 7431 N N . PRO D 2 269 ? -36.989 56.743 -58.759 1.00 58.13 257 PRO D N 1
ATOM 7432 C CA . PRO D 2 269 ? -36.807 56.598 -57.316 1.00 58.03 257 PRO D CA 1
ATOM 7433 C C . PRO D 2 269 ? -35.914 55.403 -57.013 1.00 57.18 257 PRO D C 1
ATOM 7434 O O . PRO D 2 269 ? -35.959 54.412 -57.728 1.00 58.09 257 PRO D O 1
ATOM 7438 N N . GLN D 2 270 ? -35.087 55.511 -55.980 1.00 57.01 258 GLN D N 1
ATOM 7439 C CA . GLN D 2 270 ? -34.285 54.376 -55.518 1.00 58.86 258 GLN D CA 1
ATOM 7440 C C . GLN D 2 270 ? -34.732 53.895 -54.144 1.00 53.89 258 GLN D C 1
ATOM 7441 O O . GLN D 2 270 ? -34.223 54.353 -53.127 1.00 50.99 258 GLN D O 1
ATOM 7447 N N . PHE D 2 271 ? -35.678 52.963 -54.128 1.00 54.51 259 PHE D N 1
ATOM 7448 C CA . PHE D 2 271 ? -36.192 52.405 -52.885 1.00 46.75 259 PHE D CA 1
ATOM 7449 C C . PHE D 2 271 ? -35.210 51.415 -52.254 1.00 46.52 259 PHE D C 1
ATOM 7450 O O . PHE D 2 271 ? -34.495 50.703 -52.965 1.00 44.65 259 PHE D O 1
ATOM 7458 N N . THR D 2 272 ? -35.171 51.392 -50.917 1.00 46.97 260 THR D N 1
ATOM 7459 C CA . THR D 2 272 ? -34.378 50.406 -50.179 1.00 42.39 260 THR D CA 1
ATOM 7460 C C . THR D 2 272 ? -35.294 49.375 -49.526 1.00 43.93 260 THR D C 1
ATOM 7461 O O . THR D 2 272 ? -34.846 48.314 -49.100 1.00 42.24 260 THR D O 1
ATOM 7465 N N . GLY D 2 273 ? -36.581 49.695 -49.451 1.00 41.69 261 GLY D N 1
ATOM 7466 C CA . GLY D 2 273 ? -37.536 48.826 -48.787 1.00 44.39 261 GLY D CA 1
ATOM 7467 C C . GLY D 2 273 ? -37.666 49.039 -47.274 1.00 46.97 261 GLY D C 1
ATOM 7468 O O . GLY D 2 273 ? -37.997 48.090 -46.536 1.00 45.11 261 GLY D O 1
ATOM 7469 N N . LYS D 2 274 ? -37.389 50.266 -46.817 1.00 42.84 262 LYS D N 1
ATOM 7470 C CA . LYS D 2 274 ? -37.599 50.664 -45.417 1.00 47.10 262 LYS D CA 1
ATOM 7471 C C . LYS D 2 274 ? -38.191 52.077 -45.343 1.00 50.75 262 LYS D C 1
ATOM 7472 O O . LYS D 2 274 ? -38.315 52.642 -44.255 1.00 50.93 262 LYS D O 1
#

CATH classification: 3.90.226.10 (+1 more: 1.10.12.10)

Nearest PDB structures (foldseek):
  4fzw-assembly1_B  TM=1.003E+00  e=3.566E-50  Escherichia coli K-12
  1dub-assembly1_B  TM=9.696E-01  e=7.902E-33  Rattus norvegicus
  3h81-assembly1_A  TM=9.800E-01  e=3.477E-32  Mycobacterium tuberculosis
  4fjw-assembly1_D  TM=9.801E-01  e=6.730E-31  Mycobacterium tuberculosis
  2qq3-assembly2_L  TM=9.596E-01  e=1.173E-30  Geobacillus kaustophilus

Solvent-accessible surface area: 50624 Å² total; per-residue (Å²): 117,52,20,77,66,46,119,88,100,72,0,11,14,0,31,2,51,46,91,114,34,114,0,9,0,17,43,47,0,0,75,56,0,0,79,51,1,71,59,2,26,113,50,123,44,10,2,0,0,0,0,2,7,53,72,160,11,0,0,24,12,39,38,104,111,45,91,73,141,44,101,69,37,44,80,66,81,34,73,33,82,100,2,18,54,77,1,59,68,8,62,8,11,3,0,0,0,0,12,9,89,0,40,5,9,0,0,5,1,0,20,20,10,67,42,9,0,0,0,63,95,1,87,0,0,1,37,15,62,96,99,72,54,111,6,73,12,19,0,44,98,62,0,61,136,54,24,33,153,97,43,3,33,103,0,23,130,62,12,75,32,3,40,0,82,74,0,82,149,25,44,8,6,66,46,28,38,11,28,95,0,0,62,65,25,0,20,59,49,0,38,116,32,6,143,90,12,21,22,30,24,40,7,53,17,80,28,124,62,38,61,105,104,58,78,130,131,51,17,81,57,43,90,131,116,31,98,80,46,38,43,67,12,113,3,116,131,32,23,114,20,0,168,157,111,90,114,115,40,115,40,172,27,33,135,48,98,16,2,85,60,44,119,88,154,73,1,13,16,0,31,2,50,45,90,110,33,145,0,7,0,27,38,53,1,0,75,25,1,0,69,26,1,66,67,2,27,108,50,126,42,10,3,0,0,0,0,2,6,53,73,61,39,0,0,22,15,41,38,94,112,41,78,66,136,43,100,69,37,46,80,66,88,34,53,28,82,97,0,21,56,89,1,80,56,7,55,8,12,3,0,0,0,0,10,7,91,0,38,5,10,0,0,5,1,0,20,17,11,65,44,10,1,0,0,84,58,1,83,0,0,0,40,14,64,95,100,67,64,118,8,69,13,18,0,42,94,62,0,63,140,52,20,38,149,99,38,4,35,123,1,22,126,64,12,51,39,6,41,0,78,97,0,80,95,29,42,12,4,69,44,38,38,18,38,96,0,0,58,64,27,0,21,60,47,0,56,114,33,10,141,92,12,26,20,29,23,41,6,55,15,65,26,122,67,44,62,98,115,51,80,128,131,52,17,84,60,41,94,130,115,29,111,76,46,36,40,66,10,118,4,121,131,34,22,99,20,1,156,141,117,89,110,113,40,111,43,187,26,28,118,13,88,64,107,68,68,137,17,5,1,31,0,23,4,30,43,52,138,114,64,0,5,8,54,92,131,0,12,64,61,2,43,128,20,4,42,88,0,76,92,46,84,93,0,28,0,0,7,14,26,10,19,57,81,0,3,0,30,0,42,48,127,174,136,140,81,100,44,128,44,45,126,54,59,10,38,58,11,39,163,67,28,47,133,5,70,14,12,5,0,4,1,0,32,4,31,0,20,17,3,0,0,1,24,0,4,36,14,65,42,6,0,0,2,102,75,1,75,0,27,2,29,16,44,129,114,66,72,128,14,33,4,29,0,80,111,26,3,54,99,42,12,35,175,84,110,6,84,26,18,22,121,116,2,89,105,6,50,0,90,81,0,82,100,69,52,5,13,176,61,17,14,69,72,142,52,5,78,100,38,0,67,126,46,0,68,95,20,5,73,51,34,8,66,19,42,1,24,100,19,40,14,103,53,31,44,76,108,50,89,131,109,67,16,94,65,20,92,112,5,25,135,99,19,20,40,142,16,59,7,126,64,37,21,76,48,2,194,86,78,135,110,34,76,41,75,15,124,119,12,83,60,118,71,87,68,16,4,1,31,0,25,3,30,44,50,138,116,63,0,4,9,55,91,131,1,13,64,58,3,44,123,22,4,42,87,0,73,90,51,87,96,1,30,0,0,7,13,24,10,17,56,86,0,1,0,31,0,53,53,139,167,136,140,82,104,42,118,41,47,117,159,34,11,37,60,13,40,133,64,28,42,128,5,71,12,11,5,0,3,2,0,31,5,41,0,19,18,4,0,0,1,21,0,4,40,16,64,40,5,0,0,1,105,75,1,56,0,31,2,32,17,40,136,114,69,76,126,14,33,5,29,0,85,113,28,3,52,98,39,12,33,181,87,107,7,87,28,12,20,117,124,1,82,108,4,52,0,88,61,0,83,139,64,53,7,13,178,62,19,17,69,68,145,51,5,80,101,40,0,38,126,43,0,103,95,20,3,71,49,35,10,68,19,43,2,22,97,21,43,16,108,54,40,43,77,110,50,89,141,105,65,20,95,68,22,93,109,6,33,133,94,19,23,38,146,19,59,6,122,65,36,23,64,47,2,164,137,61,203,105,93,54,144,33,76,14,123

InterPro domains:
  IPR001753 Enoyl-CoA hydratase/isomerase-like domain [PF00378] (8-254)
  IPR014748 Enoyl-CoA hydratase, C-terminal [G3DSA:1.10.12.10] (198-255)
  IPR018376 Enoyl-CoA hydratase/isomerase, conserved site [PS00166] (96-116)
  IPR029045 ClpP/crotonase-like domain superfamily [SSF52096] (2-255)